Protein AF-0000000087530480 (afdb_homodimer)

pLDDT: mean 89.56, std 13.94, range [22.27, 98.38]

Sequence (882 aa):
MAFQTKTRWLRSGKKETAAASVYQGQGKLSIPPGSDMNRQLHIINLNEADLTVVKSLKPLIEKNIEWITEQFYGNITKQPNLLAIIEQHSHVERLKMTLKTHIVELFNGTIDDAFLAKRKRIAHAHVRIGLETKWYMSAFQDLLNSLAKIAQDHIENREDLTQAVLIISKLINFEQQIVLEAYEEENKRIRLEDQAVKDTFIERVSETSEELSAISEETSASIKQTTIQSENILCLAQQGSELADKSESFSASGKLQVEQQSENMTFIKQSMDTILQDSKELQVISRQINEVIDIVQDIAVKTNLLALNAAIEASRAGEHGRGFSVVADEIRALSTQTKHSTSTVSDLIAKTNSQVKNVSASVDKVNVLVQEGTEGMVETDRYFAEILAAMKESKGQNEKIEMELGTFAAVMKEIEHAMGEVAGSAEGLSRIREEFEQKQRMAFQTKTRWLRSGKKETAAASVYQGQGKLSIPPGSDMNRQLHIINLNEADLTVVKSLKPLIEKNIEWITEQFYGNITKQPNLLAIIEQHSHVERLKMTLKTHIVELFNGTIDDAFLAKRKRIAHAHVRIGLETKWYMSAFQDLLNSLAKIAQDHIENREDLTQAVLIISKLINFEQQIVLEAYEEENKRIRLEDQAVKDTFIERVSETSEELSAISEETSASIKQTTIQSENILCLAQQGSELADKSESFSASGKLQVEQQSENMTFIKQSMDTILQDSKELQVISRQINEVIDIVQDIAVKTNLLALNAAIEASRAGEHGRGFSVVADEIRALSTQTKHSTSTVSDLIAKTNSQVKNVSASVDKVNVLVQEGTEGMVETDRYFAEILAAMKESKGQNEKIEMELGTFAAVMKEIEHAMGEVAGSAEGLSRIREEFEQKQR

Radius of gyration: 75.49 Å; Cα contacts (8 Å, |Δi|>4): 919; chains: 2; bounding box: 55×232×124 Å

Organism: NCBI:txid342944

Secondary structure (DSSP, 8-state):
-------GGGS------TT-----PPPEE---TTSHHHHHHHHHT--HHHHHHHHHHHHHHHHTHHHHHHHHHHHHTTSHHHHHHHHHH--HHHHHHHHHHHHHHHTT-EESHHHHHHHHHHHHHHHHHT--HHHHHHHHHHHHHHHHHHHHHH---HHHHHHHHHHHHHHHHHHHHHHHHHHHHHHHHHHHHHHHHHHHHHHHHHHHHHHHHHHHHHHHHHHHHHHHHHHHHHHHHHHHHHHHHHHHHHHHHHHHHHHHHHHHHHHHHHHHHHHHHHHHHHHHHHHHHHHHHHHHHHHHHHHHHHHHHHHHHHHHTGGGGHHHHHHHHHHHHHHHHHHHHHHHHHHHHHHHHHHHHHHHHHHHHHHHHHHHHHHHHHHHHHHHHHHHHHHHHHHHHHHHHHHHHHHHHHHHHHHHHHHHHHHHHHHHHHHHHHHHHHHH-/-------GGGS------S------PPPEE---TTSHHHHHHHHHT--HHHHHHHHHHHHHHHHTHHHHHHHHHHHHTTSHHHHHHHHHH--HHHHHHHHHHHHHHHTT-EESHHHHHHHHHHHHHHHHHT--HHHHHHHHHHHHHHHHHHHHHH---HHHHHHHHHHHHHHHHHHHHHHHHHHHHHHHHHHHHHHHHHHHHHHHHHHHHHHHHHHHHHHHHHHHHHHHHHHHHHHHHHHHHHHHHHHHHHHHHHHHHHHHHHHHHHHHHHHHHHHHHHHHHHHHHHHHHHHHHHHHHHHHHHHHHHHHHHHHHHHHTGGGGHHHHHHHHHHHHHHHHHHHHHHHHHHHHHHHHHHHHHHHHHHHHHHHHHHHHHHHHHHHHHHHHHHHHHHHHHHHHHHHHHHHHHHHHHHHHHHHHHHHHHHHHHHHHHHHHHHHHHHH-

Foldseek 3Di:
DPPPVPPCQVPPDPPCPDPLPQPPDWQEEADDPPDPLNVLCVVLVQDRVLLSLLLRCLVLCLVCLVVLLCQLVVVQCVDPVSVVLCVVPHHSVVVSVVVSVVVSVLSNSYDDPVNLVVLLVVLVVCVVSVPDLVSVVVSLVSSLVVSLVSLVVPGDDPVSSVSNSSSVVSSSVSSSVSSVVSNVVVVVVVVVVVVVVVVVVLVVLLVVLVVLLVVLVVVLVVLVVVLVVLVVLLVVLVVLLVVLVVLLVVLVVQLVVLVVVLVVLVVLLVVLVVLLVVLVVLLVVLVVLLVVLVVQLVVLVVQLVVLVVQLVVLVVVPPVSPVSNVVSVVSNVVSVVSNVVSVVSNVVSVVSNVVSVVSNVVSVVSNVVSVVSNVVSVVSSVVSVVSSVVSVVSSVVSVVSNVVSVVVNVVSVVVNVVSVVSNVVSVVSVVVSVVVVVVVD/DPPPVPPPQVPPDPPCDDDPVQPPDWQEEADDPPDPLNVLCVVLVADRVLLSLLLRCLVLCLVCLVVLLCQLVVVQCVDPVSVVLCVVPHHSVVVSVVVSVVVSVLSNSYDHPVNLVVLLVVLVVCVVSPPDLVSVVVSLVSSLVVSLVSLVVPGDDPVSSVSNSSSVVSSSVSSSVSSVVSNVVVVVVVVVVVVVVVVVVLVVLLVVLVVLLVVLVVVLVVLVVVLVVLVVLLVVLVVLLVVLVVLLVVLVVQLVVLVVVLVVLVVLLVVLVVLLVVLVVLLVVLVVVLVVLVVQLVVLVVQLVVLVVQLVVLVVVPPVSPVSNVVSVVSNVVSVVSNVVSVVSNVVSVVSNVVSVVSNVVSVVSNVVSVVSNVVSVVSSVVSVVSNVVSVVSSVVSVVSNVVSVVVNVVSVVVNVVSVVSNVVSVVSVVVSVVVVVVVD

Solvent-accessible surface area (backbone atoms only — not comparable to full-atom values): 44520 Å² total; per-residue (Å²): 136,80,81,74,75,66,81,59,80,81,61,64,80,77,77,76,71,76,78,70,70,72,66,83,62,79,24,44,74,59,64,62,83,83,35,71,66,42,50,45,32,57,48,44,66,61,49,42,71,51,20,25,54,38,29,58,45,29,67,62,46,61,75,44,38,68,58,49,47,50,54,46,52,57,51,47,57,70,34,66,71,54,35,50,51,38,59,74,77,51,47,71,69,63,48,47,53,53,46,49,54,49,56,55,55,68,25,61,16,60,48,37,64,69,54,50,50,52,42,38,52,52,21,52,53,34,55,74,69,63,60,56,66,36,59,55,50,28,52,51,46,32,45,50,52,50,51,41,50,54,43,58,75,72,39,82,53,52,69,58,33,53,49,50,45,49,46,51,50,45,53,52,49,52,50,50,26,50,24,52,43,39,44,51,53,52,54,48,52,56,50,53,54,54,50,52,54,49,53,53,52,49,50,52,50,48,51,48,21,53,51,38,37,51,47,24,53,53,44,48,54,50,49,54,52,50,52,53,51,51,52,51,44,45,52,45,32,52,51,44,34,52,40,27,50,52,35,32,51,33,25,54,52,34,40,54,48,39,54,52,42,46,51,43,42,54,50,40,50,53,42,43,51,50,41,47,53,46,40,52,50,46,48,52,49,46,51,51,42,50,53,44,40,50,50,44,33,50,47,19,52,51,42,26,51,51,18,50,52,43,29,52,55,15,58,74,49,50,83,84,12,50,72,48,31,54,51,18,51,52,45,27,52,50,20,52,50,39,37,52,42,36,52,51,42,52,54,48,44,53,52,45,54,54,42,42,52,51,42,50,51,39,42,53,54,40,50,51,44,40,52,53,41,48,55,46,39,56,51,41,41,49,33,29,51,52,35,37,52,40,24,54,51,43,36,53,43,29,51,51,44,48,53,53,48,54,55,46,52,52,50,51,52,51,46,49,51,49,34,50,50,41,35,50,46,18,50,50,47,49,50,52,48,52,54,52,56,56,69,75,100,136,79,82,74,77,66,82,61,79,81,64,68,82,75,80,79,67,81,81,71,72,71,65,82,59,77,25,41,73,59,63,62,83,84,35,70,66,40,50,45,32,57,47,43,66,61,50,41,70,50,21,24,54,38,26,58,44,31,66,62,46,62,75,43,38,67,59,49,48,50,54,46,50,58,52,47,57,70,35,65,70,56,36,50,51,38,58,74,79,50,49,70,70,63,49,47,53,54,47,46,55,49,56,55,56,68,25,62,15,61,48,34,66,68,52,50,52,53,43,39,52,51,21,52,53,33,55,73,68,62,59,54,67,38,58,56,50,28,52,51,46,34,45,50,52,51,54,40,50,53,42,60,75,72,38,82,53,53,69,59,34,52,48,50,44,49,47,51,50,46,53,52,50,50,52,50,26,50,26,52,42,39,44,50,52,51,54,50,52,55,51,52,53,54,50,51,55,49,52,52,51,50,49,52,48,49,52,47,21,54,51,38,36,52,48,23,51,52,45,48,52,51,50,54,51,48,52,53,51,50,52,51,44,45,53,42,32,52,50,43,34,51,41,26,51,52,36,34,51,33,24,54,52,35,40,54,47,38,54,51,44,46,50,42,42,52,52,42,48,51,39,42,53,50,40,47,52,46,40,52,50,44,49,52,48,45,51,52,41,50,53,44,40,50,51,44,34,50,47,19,53,51,42,27,51,51,17,50,51,43,30,52,54,16,60,73,50,49,85,83,13,52,71,49,30,54,52,18,51,51,45,28,53,49,20,53,51,39,38,53,42,37,52,52,42,51,53,48,43,54,50,45,52,54,41,41,51,51,41,48,52,40,41,52,52,40,52,53,44,40,52,53,42,48,55,47,38,56,52,41,40,48,32,29,51,52,34,38,53,38,26,54,51,42,37,50,43,29,52,50,42,48,54,52,48,53,55,46,53,53,52,51,52,51,46,49,51,48,32,50,49,44,34,49,47,17,50,50,46,49,50,52,47,52,55,52,56,58,73,73,106

InterPro domains:
  IPR004089 Methyl-accepting chemotaxis protein (MCP) signalling domain [PF00015] (241-423)
  IPR004089 Methyl-accepting chemotaxis protein (MCP) signalling domain [PS50111] (202-423)
  IPR004089 Methyl-accepting chemotaxis protein (MCP) signalling domain [SM00283] (200-439)
  IPR009050 Globin-like superfamily [SSF46458] (35-180)
  IPR012292 Globin/Protoglobin [G3DSA:1.10.490.10] (33-179)
  IPR039379 Protoglobin, globin sensor domain [cd01068] (39-183)
  IPR044398 Globin-sensor domain [PF11563] (36-188)

Nearest PDB structures (foldseek):
  1or6-assembly1_B  TM=9.653E-01  e=5.104E-10  Bacillus subtilis
  1or6-assembly1_A  TM=9.225E-01  e=3.128E-10  Bacillus subtilis
  2w31-assembly1_B  TM=9.362E-01  e=3.580E-06  Geobacter sulfurreducens
  3zx6-assembly1_B  TM=7.963E-01  e=3.275E-06  Archaeoglobus fulgidus DSM 4304
  8c5v-assembly1_I  TM=4.897E-01  e=4.888E-06  Escherichia coli

Structure (mmCIF, N/CA/C/O backbone):
data_AF-0000000087530480-model_v1
#
loop_
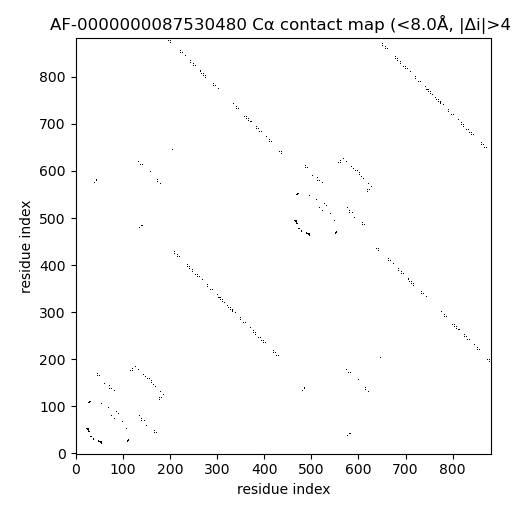_entity.id
_entity.type
_entity.pdbx_description
1 polymer 'Heme-based aerotactic transducer'
#
loop_
_atom_site.group_PDB
_atom_site.id
_atom_site.type_symbol
_atom_site.label_atom_id
_atom_site.label_alt_id
_atom_site.label_comp_id
_atom_site.label_asym_id
_atom_site.label_entity_id
_atom_site.label_seq_id
_atom_site.pdbx_PDB_ins_code
_atom_site.Cartn_x
_atom_site.Cartn_y
_atom_site.Cartn_z
_atom_site.occupancy
_atom_site.B_iso_or_equiv
_atom_site.auth_seq_id
_atom_site.auth_comp_id
_atom_site.auth_asym_id
_atom_site.auth_atom_id
_atom_site.pdbx_PDB_model_num
ATOM 1 N N . MET A 1 1 ? -31.859 78.312 48.062 1 22.27 1 MET A N 1
ATOM 2 C CA . MET A 1 1 ? -31.25 79.688 47.938 1 22.27 1 MET A CA 1
ATOM 3 C C . MET A 1 1 ? -29.984 79.625 47.094 1 22.27 1 MET A C 1
ATOM 5 O O . MET A 1 1 ? -28.938 79.188 47.594 1 22.27 1 MET A O 1
ATOM 9 N N . ALA A 1 2 ? -30.125 79.062 45.844 1 25.88 2 ALA A N 1
ATOM 10 C CA . ALA A 1 2 ? -29.281 78.625 44.75 1 25.88 2 ALA A CA 1
ATOM 11 C C . ALA A 1 2 ? -28.328 79.75 44.312 1 25.88 2 ALA A C 1
ATOM 13 O O . ALA A 1 2 ? -28.75 80.875 44 1 25.88 2 ALA A O 1
ATOM 14 N N . PHE A 1 3 ? -27.094 79.75 44.969 1 27.88 3 PHE A N 1
ATOM 15 C CA . PHE A 1 3 ? -25.984 80.688 44.781 1 27.88 3 PHE A CA 1
ATOM 16 C C . PHE A 1 3 ? -25.734 81 43.312 1 27.88 3 PHE A C 1
ATOM 18 O O . PHE A 1 3 ? -25.312 80.125 42.562 1 27.88 3 PHE A O 1
ATOM 25 N N . GLN A 1 4 ? -26.609 81.812 42.688 1 29.59 4 GLN A N 1
ATOM 26 C CA . GLN A 1 4 ? -26.438 82.5 41.438 1 29.59 4 GLN A CA 1
ATOM 27 C C . GLN A 1 4 ? -25.078 83.188 41.375 1 29.59 4 GLN A C 1
ATOM 29 O O . GLN A 1 4 ? -24.906 84.312 41.844 1 29.59 4 GLN A O 1
ATOM 34 N N . THR A 1 5 ? -24 82.5 41.75 1 32.28 5 THR A N 1
ATOM 35 C CA . THR A 1 5 ? -22.703 83.125 41.594 1 32.28 5 THR A CA 1
ATOM 36 C C . THR A 1 5 ? -22.547 83.688 40.156 1 32.28 5 THR A C 1
ATOM 38 O O . THR A 1 5 ? -22.422 82.875 39.219 1 32.28 5 THR A O 1
ATOM 41 N N . LYS A 1 6 ? -23.281 84.625 39.781 1 39.22 6 LYS A N 1
ATOM 42 C CA . LYS A 1 6 ? -23.094 85.5 38.594 1 39.22 6 LYS A CA 1
ATOM 43 C C . LYS A 1 6 ? -21.609 85.688 38.281 1 39.22 6 LYS A C 1
ATOM 45 O O . LYS A 1 6 ? -20.828 86.062 39.188 1 39.22 6 LYS A O 1
ATOM 50 N N . THR A 1 7 ? -21.094 85.062 37.25 1 39.91 7 THR A N 1
ATOM 51 C CA . THR A 1 7 ? -19.75 85.188 36.719 1 39.91 7 THR A CA 1
ATOM 52 C C . THR A 1 7 ? -19.391 86.688 36.562 1 39.91 7 THR A C 1
ATOM 54 O O . THR A 1 7 ? -19.922 87.375 35.719 1 39.91 7 THR A O 1
ATOM 57 N N . ARG A 1 8 ? -19.203 87.438 37.594 1 38.56 8 ARG A N 1
ATOM 58 C CA . ARG A 1 8 ? -18.875 88.875 37.781 1 38.56 8 ARG A CA 1
ATOM 59 C C . ARG A 1 8 ? -17.766 89.25 36.812 1 38.56 8 ARG A C 1
ATOM 61 O O . ARG A 1 8 ? -17.609 90.438 36.531 1 38.56 8 ARG A O 1
ATOM 68 N N . TRP A 1 9 ? -16.922 88.312 36.469 1 39.53 9 TRP A N 1
ATOM 69 C CA . TRP A 1 9 ? -15.602 88.688 36 1 39.53 9 TRP A CA 1
ATOM 70 C C . TRP A 1 9 ? -15.688 89.375 34.625 1 39.53 9 TRP A C 1
ATOM 72 O O . TRP A 1 9 ? -14.688 89.875 34.125 1 39.53 9 TRP A O 1
ATOM 82 N N . LEU A 1 10 ? -16.812 89.125 33.875 1 39.38 10 LEU A N 1
ATOM 83 C CA . LEU A 1 10 ? -16.781 89.875 32.594 1 39.38 10 LEU A CA 1
ATOM 84 C C . LEU A 1 10 ? -16.969 91.375 32.812 1 39.38 10 LEU A C 1
ATOM 86 O O . LEU A 1 10 ? -16.953 92.188 31.875 1 39.38 10 LEU A O 1
ATOM 90 N N . ARG A 1 11 ? -17.469 91.812 34 1 34.97 11 ARG A N 1
ATOM 91 C CA . ARG A 1 11 ? -18 93.188 34.094 1 34.97 11 ARG A CA 1
ATOM 92 C C . ARG A 1 11 ? -16.875 94.188 34.188 1 34.97 11 ARG A C 1
ATOM 94 O O . ARG A 1 11 ? -17.109 95.375 34.094 1 34.97 11 ARG A O 1
ATOM 101 N N . SER A 1 12 ? -15.727 93.938 34.781 1 33.81 12 SER A N 1
ATOM 102 C CA . SER A 1 12 ? -15.125 95.188 35.25 1 33.81 12 SER A CA 1
ATOM 103 C C . SER A 1 12 ? -14.555 96 34.094 1 33.81 12 SER A C 1
ATOM 105 O O . SER A 1 12 ? -14.195 97.188 34.281 1 33.81 12 SER A O 1
ATOM 107 N N . GLY A 1 13 ? -13.594 95.625 33.188 1 35.5 13 GLY A N 1
ATOM 108 C CA . GLY A 1 13 ? -13.102 96.812 32.438 1 35.5 13 GLY A CA 1
ATOM 109 C C . GLY A 1 13 ? -14.195 97.5 31.688 1 35.5 13 GLY A C 1
ATOM 110 O O . GLY A 1 13 ? -15.125 96.875 31.156 1 35.5 13 GLY A O 1
ATOM 111 N N . LYS A 1 14 ? -14.531 98.938 31.969 1 35.88 14 LYS A N 1
ATOM 112 C CA . LYS A 1 14 ? -15.422 99.938 31.406 1 35.88 14 LYS A CA 1
ATOM 113 C C . LYS A 1 14 ? -15.367 99.938 29.891 1 35.88 14 LYS A C 1
ATOM 115 O O . LYS A 1 14 ? -16.078 100.688 29.25 1 35.88 14 LYS A O 1
ATOM 120 N N . LYS A 1 15 ? -14.125 99.938 29.234 1 38.25 15 LYS A N 1
ATOM 121 C CA . LYS A 1 15 ? -14.289 100.25 27.828 1 38.25 15 LYS A CA 1
ATOM 122 C C . LYS A 1 15 ? -15.203 99.312 27.109 1 38.25 15 LYS A C 1
ATOM 124 O O . LYS A 1 15 ? -15.031 98.062 27.234 1 38.25 15 LYS A O 1
ATOM 129 N N . GLU A 1 16 ? -16.5 99.688 26.734 1 33.84 16 GLU A N 1
ATOM 130 C CA . GLU A 1 16 ? -17.578 99.125 25.922 1 33.84 16 GLU A CA 1
ATOM 131 C C . GLU A 1 16 ? -17.031 98.375 24.734 1 33.84 16 GLU A C 1
ATOM 133 O O . GLU A 1 16 ? -16.906 98.875 23.625 1 33.84 16 GLU A O 1
ATOM 138 N N . THR A 1 17 ? -15.828 97.875 24.672 1 31.89 17 THR A N 1
ATOM 139 C CA . THR A 1 17 ? -15.773 97.25 23.375 1 31.89 17 THR A CA 1
ATOM 140 C C . THR A 1 17 ? -16.938 96.25 23.203 1 31.89 17 THR A C 1
ATOM 142 O O . THR A 1 17 ? -17.266 95.5 24.125 1 31.89 17 THR A O 1
ATOM 145 N N . ALA A 1 18 ? -17.812 96.5 22.172 1 35.34 18 ALA A N 1
ATOM 146 C CA . ALA A 1 18 ? -19.062 96 21.641 1 35.34 18 ALA A CA 1
ATOM 147 C C . ALA A 1 18 ? -19.156 94.5 21.812 1 35.34 18 ALA A C 1
ATOM 149 O O . ALA A 1 18 ? -20.203 94 22.203 1 35.34 18 ALA A O 1
ATOM 150 N N . ALA A 1 19 ? -18.297 93.812 21.109 1 34.56 19 ALA A N 1
ATOM 151 C CA . ALA A 1 19 ? -18.656 92.5 20.547 1 34.56 19 ALA A CA 1
ATOM 152 C C . ALA A 1 19 ? -18.719 91.438 21.641 1 34.56 19 ALA A C 1
ATOM 154 O O . ALA A 1 19 ? -18.656 90.25 21.344 1 34.56 19 ALA A O 1
ATOM 155 N N . ALA A 1 20 ? -18.375 91.75 22.812 1 37.25 20 ALA A N 1
ATOM 156 C CA . ALA A 1 20 ? -18.438 90.5 23.609 1 37.25 20 ALA A CA 1
ATOM 157 C C . ALA A 1 20 ? -19.875 90 23.797 1 37.25 20 ALA A C 1
ATOM 159 O O . ALA A 1 20 ? -20.594 90.562 24.641 1 37.25 20 ALA A O 1
ATOM 160 N N . SER A 1 21 ? -20.656 89.875 22.781 1 34.72 21 SER A N 1
ATOM 161 C CA . SER A 1 21 ? -21.891 89.125 22.922 1 34.72 21 SER A CA 1
ATOM 162 C C . SER A 1 21 ? -21.719 87.938 23.875 1 34.72 21 SER A C 1
ATOM 164 O O . SER A 1 21 ? -20.906 87.062 23.609 1 34.72 21 SER A O 1
ATOM 166 N N . VAL A 1 22 ? -21.766 88.125 25.125 1 42.06 22 VAL A N 1
ATOM 167 C CA . VAL A 1 22 ? -21.812 87.125 26.203 1 42.06 22 VAL A CA 1
ATOM 168 C C . VAL A 1 22 ? -22.578 85.875 25.75 1 42.06 22 VAL A C 1
ATOM 170 O O . VAL A 1 22 ? -23.781 85.938 25.469 1 42.06 22 VAL A O 1
ATOM 173 N N . TYR A 1 23 ? -22.203 85 24.906 1 45.22 23 TYR A N 1
ATOM 174 C CA . TYR A 1 23 ? -22.828 83.75 24.641 1 45.22 23 TYR A CA 1
ATOM 175 C C . TYR A 1 23 ? -23.359 83.125 25.922 1 45.22 23 TYR A C 1
ATOM 177 O O . TYR A 1 23 ? -22.594 82.75 26.812 1 45.22 23 TYR A O 1
ATOM 185 N N . GLN A 1 24 ? -24.484 83.562 26.438 1 53.28 24 GLN A N 1
ATOM 186 C CA . GLN A 1 24 ? -25.328 83.25 27.594 1 53.28 24 GLN A CA 1
ATOM 187 C C . GLN A 1 24 ? -25.703 81.75 27.625 1 53.28 24 GLN A C 1
ATOM 189 O O . GLN A 1 24 ? -26.734 81.375 28.172 1 53.28 24 GLN A O 1
ATOM 194 N N . GLY A 1 25 ? -25.094 80.812 27.047 1 68.88 25 GLY A N 1
ATOM 195 C CA . GLY A 1 25 ? -25.703 79.5 27.094 1 68.88 25 GLY A CA 1
ATOM 196 C C . GLY A 1 25 ? -25.094 78.562 28.172 1 68.88 25 GLY A C 1
ATOM 197 O O . GLY A 1 25 ? -24 78.875 28.656 1 68.88 25 GLY A O 1
ATOM 198 N N . GLN A 1 26 ? -25.891 77.688 28.844 1 85.56 26 GLN A N 1
ATOM 199 C CA . GLN A 1 26 ? -25.531 76.688 29.891 1 85.56 26 GLN A CA 1
ATOM 200 C C . GLN A 1 26 ? -24.844 75.5 29.297 1 85.56 26 GLN A C 1
ATOM 202 O O . GLN A 1 26 ? -25.203 75 28.219 1 85.56 26 GLN A O 1
ATOM 207 N N . GLY A 1 27 ? -23.609 75.188 29.969 1 91.5 27 GLY A N 1
ATOM 208 C CA . GLY A 1 27 ? -22.969 73.938 29.625 1 91.5 27 GLY A CA 1
ATOM 209 C C . GLY A 1 27 ? -23.906 72.75 29.766 1 91.5 27 GLY A C 1
ATOM 2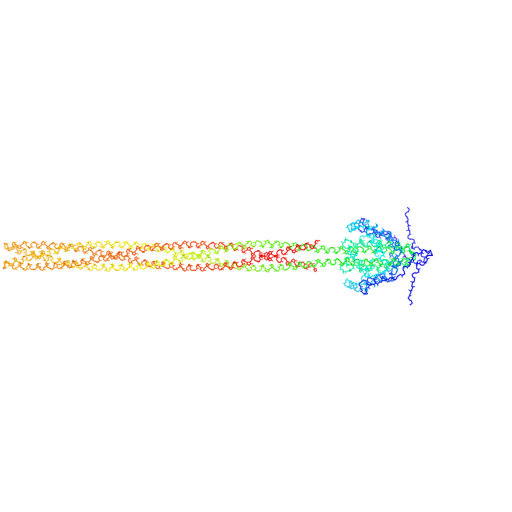10 O O . GLY A 1 27 ? -24.797 72.75 30.625 1 91.5 27 GLY A O 1
ATOM 211 N N . LYS A 1 28 ? -23.797 71.75 28.797 1 93.56 28 LYS A N 1
ATOM 212 C CA . LYS A 1 28 ? -24.672 70.625 28.812 1 93.56 28 LYS A CA 1
ATOM 213 C C . LYS A 1 28 ? -23.859 69.312 28.812 1 93.56 28 LYS A C 1
ATOM 215 O O . LYS A 1 28 ? -22.922 69.188 28.047 1 93.56 28 LYS A O 1
ATOM 220 N N . LEU A 1 29 ? -24.25 68.438 29.734 1 93.94 29 LEU A N 1
ATOM 221 C CA . LEU A 1 29 ? -23.672 67.125 29.828 1 93.94 29 LEU A CA 1
ATOM 222 C C . LEU A 1 29 ? -24.719 66.062 29.594 1 93.94 29 LEU A C 1
ATOM 224 O O . LEU A 1 29 ? -25.641 65.875 30.406 1 93.94 29 LEU A O 1
ATOM 228 N N . SER A 1 30 ? -24.641 65.375 28.391 1 93.62 30 SER A N 1
ATOM 229 C CA . SER A 1 30 ? -25.609 64.312 28.047 1 93.62 30 SER A CA 1
ATOM 230 C C . SER A 1 30 ? -24.938 62.938 27.984 1 93.62 30 SER A C 1
ATOM 232 O O . SER A 1 30 ? -24.719 62.406 26.891 1 93.62 30 SER A O 1
ATOM 234 N N . ILE A 1 31 ? -24.578 62.375 29.109 1 91.81 31 ILE A N 1
ATOM 235 C CA . ILE A 1 31 ? -23.953 61.062 29.234 1 91.81 31 ILE A CA 1
ATOM 236 C C . ILE A 1 31 ? -24.797 60.188 30.141 1 91.81 31 ILE A C 1
ATOM 238 O O . ILE A 1 31 ? -25.312 60.656 31.172 1 91.81 31 ILE A O 1
ATOM 242 N N . PRO A 1 32 ? -25.062 59 29.75 1 90.06 32 PRO A N 1
ATOM 243 C CA . PRO A 1 32 ? -25.875 58.125 30.594 1 90.06 32 PRO A CA 1
ATOM 244 C C . PRO A 1 32 ? -25.297 57.969 32 1 90.06 32 PRO A C 1
ATOM 246 O O . PRO A 1 32 ? -24.109 57.688 32.156 1 90.06 32 PRO A O 1
ATOM 249 N N . PRO A 1 33 ? -26.188 58.062 32.906 1 89.06 33 PRO A N 1
ATOM 250 C CA . PRO A 1 33 ? -25.719 57.875 34.281 1 89.06 33 PRO A CA 1
ATOM 251 C C . PRO A 1 33 ? -25.219 56.469 34.562 1 89.06 33 PRO A C 1
ATOM 253 O O . PRO A 1 33 ? -25.781 55.5 34.062 1 89.06 33 PRO A O 1
ATOM 256 N N . GLY A 1 34 ? -24.125 56.406 35.188 1 86.81 34 GLY A N 1
ATOM 257 C CA . GLY A 1 34 ? -23.609 55.094 35.594 1 86.81 34 GLY A CA 1
ATOM 258 C C . GLY A 1 34 ? -22.656 54.5 34.562 1 86.81 34 GLY A C 1
ATOM 259 O O . GLY A 1 34 ? -22.031 53.469 34.812 1 86.81 34 GLY A O 1
ATOM 260 N N . SER A 1 35 ? -22.625 55.156 33.5 1 90.5 35 SER A N 1
ATOM 261 C CA . SER A 1 35 ? -21.703 54.656 32.469 1 90.5 35 SER A CA 1
ATOM 262 C C . SER A 1 35 ? -20.25 54.906 32.875 1 90.5 35 SER A C 1
ATOM 264 O O . SER A 1 35 ? -19.984 55.688 33.781 1 90.5 35 SER A O 1
ATOM 266 N N . ASP A 1 36 ? -19.328 54.125 32.312 1 89.5 36 ASP A N 1
ATOM 267 C CA . ASP A 1 36 ? -17.906 54.344 32.562 1 89.5 36 ASP A CA 1
ATOM 268 C C . ASP A 1 36 ? -17.516 55.812 32.312 1 89.5 36 ASP A C 1
ATOM 270 O O . ASP A 1 36 ? -16.75 56.406 33.062 1 89.5 36 ASP A O 1
ATOM 274 N N . MET A 1 37 ? -18.062 56.344 31.25 1 91.38 37 MET A N 1
ATOM 275 C CA . MET A 1 37 ? -17.766 57.719 30.891 1 91.38 37 MET A CA 1
ATOM 276 C C . MET A 1 37 ? -18.234 58.688 31.984 1 91.38 37 MET A C 1
ATOM 278 O O . MET A 1 37 ? -17.562 59.656 32.281 1 91.38 37 MET A O 1
ATOM 282 N N . ASN A 1 38 ? -19.375 58.406 32.469 1 92.75 38 ASN A N 1
ATOM 283 C CA . ASN A 1 38 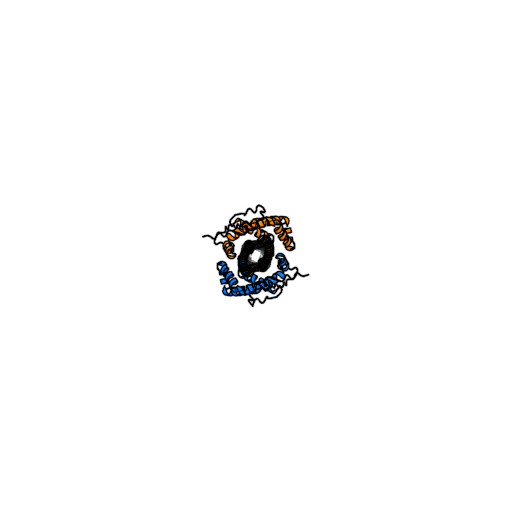? -19.875 59.188 33.562 1 92.75 38 ASN A CA 1
ATOM 284 C C . ASN A 1 38 ? -18.953 59.125 34.781 1 92.75 38 ASN A C 1
ATOM 286 O O . ASN A 1 38 ? -18.703 60.125 35.438 1 92.75 38 ASN A O 1
ATOM 290 N N . ARG A 1 39 ? -18.484 58 35.062 1 92.06 39 ARG A N 1
ATOM 291 C CA . ARG A 1 39 ? -17.562 57.812 36.156 1 92.06 39 ARG A CA 1
ATOM 292 C C . ARG A 1 39 ? -16.266 58.562 35.938 1 92.06 39 ARG A C 1
ATOM 294 O O . ARG A 1 39 ? -15.695 59.125 36.844 1 92.06 39 ARG A O 1
ATOM 301 N N . GLN A 1 40 ? -15.805 58.5 34.719 1 93.5 40 GLN A N 1
ATOM 302 C CA . GLN A 1 40 ? -14.594 59.219 34.344 1 93.5 40 GLN A CA 1
ATOM 303 C C . GLN A 1 40 ? -14.75 60.719 34.594 1 93.5 40 GLN A C 1
ATOM 305 O O . GLN A 1 40 ? -13.836 61.375 35.125 1 93.5 40 GLN A O 1
ATOM 310 N N . LEU A 1 41 ? -15.883 61.219 34.219 1 94.25 41 LEU A N 1
ATOM 311 C CA . LEU A 1 41 ? -16.172 62.625 34.406 1 94.25 41 LEU A CA 1
ATOM 312 C C . LEU A 1 41 ? -16.203 62.969 35.906 1 94.25 41 LEU A C 1
ATOM 314 O O . LEU A 1 41 ? -15.742 64.062 36.281 1 94.25 41 LEU A O 1
ATOM 318 N N . HIS A 1 42 ? -16.688 62.156 36.656 1 92.38 42 HIS A N 1
ATOM 319 C CA . HIS A 1 42 ? -16.75 62.375 38.094 1 92.38 42 HIS A CA 1
ATOM 320 C C . HIS A 1 42 ? -15.359 62.375 38.719 1 92.38 42 HIS A C 1
ATOM 322 O O . HIS A 1 42 ? -15.078 63.188 39.594 1 92.38 42 HIS A O 1
ATOM 328 N N . ILE A 1 43 ? -14.57 61.531 38.25 1 92.81 43 ILE A N 1
ATOM 329 C CA . ILE A 1 43 ? -13.227 61.438 38.812 1 92.81 43 ILE A CA 1
ATOM 330 C C . ILE A 1 43 ? -12.461 62.75 38.562 1 92.81 43 ILE A C 1
ATOM 332 O O . ILE A 1 43 ? -11.766 63.25 39.438 1 92.81 43 ILE A O 1
ATOM 336 N N . ILE A 1 44 ? -12.641 63.281 37.344 1 94.62 44 ILE A N 1
ATOM 337 C CA . ILE A 1 44 ? -11.867 64.5 37 1 94.62 44 ILE A CA 1
ATOM 338 C C . ILE A 1 44 ? -12.625 65.75 37.438 1 94.62 44 ILE A C 1
ATOM 340 O O . ILE A 1 44 ? -12.156 66.875 37.219 1 94.62 44 ILE A O 1
ATOM 344 N N . ASN A 1 45 ? -13.844 65.562 37.969 1 94.38 45 ASN A N 1
ATOM 345 C CA . ASN A 1 45 ? -14.695 66.625 38.469 1 94.38 45 ASN A CA 1
ATOM 346 C C . ASN A 1 45 ? -15.039 67.625 37.344 1 94.38 45 ASN A C 1
ATOM 348 O O . ASN A 1 45 ? -14.875 68.812 37.531 1 94.38 45 ASN A O 1
ATOM 352 N N . LEU A 1 46 ? -15.383 67.125 36.281 1 95.31 46 LEU A N 1
ATOM 353 C CA . LEU A 1 46 ? -15.891 67.938 35.156 1 95.31 46 LEU A CA 1
ATOM 354 C C . LEU A 1 46 ? -17.422 67.875 35.125 1 95.31 46 LEU A C 1
ATOM 356 O O . LEU A 1 46 ? -18 66.812 34.906 1 95.31 46 LEU A O 1
ATOM 360 N N . ASN A 1 47 ? -18.047 69 35.406 1 95 47 ASN A N 1
ATOM 361 C CA . ASN A 1 47 ? -19.5 69.062 35.5 1 95 47 ASN A CA 1
ATOM 362 C C . ASN A 1 47 ? -20.078 70.125 34.594 1 95 47 ASN A C 1
ATOM 364 O O . ASN A 1 47 ? -19.359 70.75 33.812 1 95 47 ASN A O 1
ATOM 368 N N . GLU A 1 48 ? -21.328 70.375 34.719 1 94.81 48 GLU A N 1
ATOM 369 C CA . GLU A 1 48 ? -22.016 71.312 33.844 1 94.81 48 GLU A CA 1
ATOM 370 C C . GLU A 1 48 ? -21.609 72.75 34.125 1 94.81 48 GLU A C 1
ATOM 372 O O . GLU A 1 48 ? -21.531 73.562 33.219 1 94.81 48 GLU A O 1
ATOM 377 N N . ALA A 1 49 ? -21.328 73 35.344 1 94.56 49 ALA A N 1
ATOM 378 C CA . ALA A 1 49 ? -20.828 74.375 35.688 1 94.56 49 ALA A CA 1
ATOM 379 C C . ALA A 1 49 ? -19.5 74.625 35 1 94.56 49 ALA A C 1
ATOM 381 O O . ALA A 1 49 ? -19.281 75.75 34.5 1 94.56 49 ALA A O 1
ATOM 382 N N . ASP A 1 50 ? -18.703 73.625 34.969 1 96 50 ASP A N 1
ATOM 383 C CA . ASP A 1 50 ? -17.438 73.75 34.25 1 96 50 ASP A CA 1
ATOM 384 C C . ASP A 1 50 ? -17.672 74 32.75 1 96 50 ASP A C 1
ATOM 386 O O . ASP A 1 50 ? -17.016 74.875 32.156 1 96 50 ASP A O 1
ATOM 390 N N . LEU A 1 51 ? -18.656 73.375 32.25 1 95.94 51 LEU A N 1
ATOM 391 C CA . LEU A 1 51 ? -18.938 73.5 30.812 1 95.94 51 LEU A CA 1
ATOM 392 C C . LEU A 1 51 ? -19.484 74.875 30.469 1 95.94 51 LEU A C 1
ATOM 394 O O . LEU A 1 51 ? -19.281 75.375 29.359 1 95.94 51 LEU A O 1
ATOM 398 N N . THR A 1 52 ? -20.109 75.375 31.391 1 95.31 52 THR A N 1
ATOM 399 C CA . THR A 1 52 ? -20.594 76.75 31.203 1 95.31 52 THR A CA 1
ATOM 400 C C . THR A 1 52 ? -19.422 77.75 31.078 1 95.31 52 THR A C 1
ATOM 402 O O . THR A 1 52 ? -19.453 78.688 30.25 1 95.31 52 THR A O 1
ATOM 405 N N . VAL A 1 53 ? -18.484 77.5 31.906 1 94.44 53 VAL A N 1
ATOM 406 C CA . VAL A 1 53 ? -17.266 78.312 31.828 1 94.44 53 VAL A CA 1
ATOM 407 C C . VAL A 1 53 ? -16.562 78.125 30.5 1 94.44 53 VAL A C 1
ATOM 409 O O . VAL A 1 53 ? -16.094 79.062 29.859 1 94.44 53 VAL A O 1
ATOM 412 N N . VAL A 1 54 ? -16.531 76.938 30.062 1 95.5 54 VAL A N 1
ATOM 413 C CA . VAL A 1 54 ? -15.914 76.562 28.781 1 95.5 54 VAL A CA 1
ATOM 414 C C . VAL A 1 54 ? -16.594 77.312 27.656 1 95.5 54 VAL A C 1
ATOM 416 O O . VAL A 1 54 ? -15.93 77.938 26.797 1 95.5 54 VAL A O 1
ATOM 419 N N . LYS A 1 55 ? -17.812 77.25 27.688 1 94.81 55 LYS A N 1
ATOM 420 C CA . LYS A 1 55 ? -18.594 77.938 26.672 1 94.81 55 LYS A CA 1
ATOM 421 C C . LYS A 1 55 ? -18.312 79.438 26.672 1 94.81 55 LYS A C 1
ATOM 423 O O . LYS A 1 55 ? -18.281 80.062 25.609 1 94.81 55 LYS A O 1
ATOM 428 N N . SER A 1 56 ? -18.156 80 27.781 1 94.31 56 SER A N 1
ATOM 429 C CA . SER A 1 56 ? -17.906 81.438 27.922 1 94.31 56 SER A CA 1
ATOM 430 C C . SER A 1 56 ? -16.531 81.812 27.375 1 94.31 56 SER A C 1
ATOM 432 O O . SER A 1 56 ? -16.266 82.938 27.047 1 94.31 56 SER A O 1
ATOM 434 N N . LEU A 1 57 ? -15.664 80.875 27.281 1 94.69 57 LEU A N 1
ATOM 435 C CA . LEU A 1 57 ? -14.312 81.125 26.797 1 94.69 57 LEU A CA 1
ATOM 436 C C . LEU A 1 57 ? -14.258 81 25.281 1 94.69 57 LEU A C 1
ATOM 438 O O . LEU A 1 57 ? -13.258 81.375 24.672 1 94.69 57 LEU A O 1
ATOM 442 N N . LYS A 1 58 ? -15.273 80.562 24.656 1 95.5 58 LYS A N 1
ATOM 443 C CA . LYS A 1 58 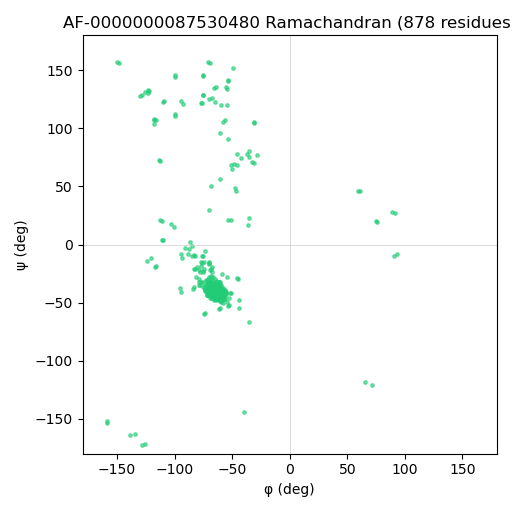? -15.289 80.25 23.234 1 95.5 58 LYS A CA 1
ATOM 444 C C . LYS A 1 58 ? -14.945 81.438 22.375 1 95.5 58 LYS A C 1
ATOM 446 O O . LYS A 1 58 ? -14.109 81.375 21.484 1 95.5 58 LYS A O 1
ATOM 451 N N . PRO A 1 59 ? -15.531 82.625 22.641 1 94.62 59 PRO A N 1
ATOM 452 C CA . PRO A 1 59 ? -15.195 83.812 21.812 1 94.62 59 PRO A CA 1
ATOM 453 C C . PRO A 1 59 ? -13.719 84.188 21.891 1 94.62 59 PRO A C 1
ATOM 455 O O . PRO A 1 59 ? -13.133 84.562 20.875 1 94.62 59 PRO A O 1
ATOM 458 N N . LEU A 1 60 ? -13.25 84 23.062 1 95.12 60 LEU A N 1
ATOM 459 C CA . LEU A 1 60 ? -11.828 84.25 23.25 1 95.12 60 LEU A CA 1
ATOM 460 C C . LEU A 1 60 ? -10.969 83.312 22.422 1 95.12 60 LEU A C 1
ATOM 462 O O . LEU A 1 60 ? -9.977 83.75 21.812 1 95.12 60 LEU A O 1
ATOM 466 N N . ILE A 1 61 ? -11.344 82.125 22.344 1 95.69 61 ILE A N 1
ATOM 467 C CA . ILE A 1 61 ? -10.617 81.062 21.609 1 95.69 61 ILE A CA 1
ATOM 468 C C . ILE A 1 61 ? -10.766 81.312 20.109 1 95.69 61 ILE A C 1
ATOM 470 O O . ILE A 1 61 ? -9.789 81.25 19.359 1 95.69 61 ILE A O 1
ATOM 474 N N . GLU A 1 62 ? -11.898 81.625 19.703 1 96.12 62 GLU A N 1
ATOM 475 C CA . GLU A 1 62 ? -12.156 81.875 18.297 1 96.12 62 GLU A CA 1
ATOM 476 C C . GLU A 1 62 ? -11.328 83.062 17.781 1 96.12 62 GLU A C 1
ATOM 478 O O . GLU A 1 62 ? -10.773 83 16.688 1 96.12 62 GLU A O 1
ATOM 483 N N . LYS A 1 63 ? -11.219 84.062 18.578 1 96.38 63 LYS A N 1
ATOM 484 C CA . LYS A 1 63 ? -10.469 85.25 18.219 1 96.38 63 LYS A CA 1
ATOM 485 C C . LYS A 1 63 ? -8.984 84.938 18.047 1 96.38 63 LYS A C 1
ATOM 487 O O . LYS A 1 63 ? -8.289 85.562 17.266 1 96.38 63 LYS A O 1
ATOM 492 N N . ASN A 1 64 ? -8.523 83.938 18.797 1 96.94 64 ASN A N 1
ATOM 493 C CA . ASN A 1 64 ? -7.098 83.625 18.797 1 96.94 64 ASN A CA 1
ATOM 494 C C . ASN A 1 64 ? -6.797 82.312 18.125 1 96.94 64 ASN A C 1
ATOM 496 O O . ASN A 1 64 ? -5.727 81.688 18.328 1 96.94 64 ASN A O 1
ATOM 500 N N . ILE A 1 65 ? -7.664 81.812 17.312 1 96.88 65 ILE A N 1
ATOM 501 C CA . ILE A 1 65 ? -7.605 80.438 16.812 1 96.88 65 ILE A CA 1
ATOM 502 C C . ILE A 1 65 ? -6.434 80.312 15.836 1 96.88 65 ILE A C 1
ATOM 504 O O . ILE A 1 65 ? -5.785 79.25 15.781 1 96.88 65 ILE A O 1
ATOM 508 N N . GLU A 1 66 ? -6.184 81.312 15.109 1 96.06 66 GLU A N 1
ATOM 509 C CA . GLU A 1 66 ? -5.078 81.25 14.156 1 96.06 66 GLU A CA 1
ATOM 510 C C . GLU A 1 66 ? -3.736 81.125 14.875 1 96.06 66 GLU A C 1
ATOM 512 O O . GLU A 1 66 ? -2.883 80.375 14.469 1 96.06 66 GLU A O 1
ATOM 517 N N . TRP A 1 67 ? -3.617 81.812 15.891 1 96.38 67 TRP A N 1
ATOM 518 C CA . TRP A 1 67 ? -2.377 81.75 16.656 1 96.38 67 TRP A CA 1
ATOM 519 C C . TRP A 1 67 ? -2.207 80.375 17.328 1 96.38 67 TRP A C 1
ATOM 521 O O . TRP A 1 67 ? -1.11 79.812 17.328 1 96.38 67 TRP A O 1
ATOM 531 N N . ILE A 1 68 ? -3.277 79.938 17.875 1 96.25 68 ILE A N 1
ATOM 532 C CA . ILE A 1 68 ? -3.256 78.625 18.562 1 96.25 68 ILE A CA 1
ATOM 533 C C . ILE A 1 68 ? -2.809 77.562 17.609 1 96.25 68 ILE A C 1
ATOM 535 O O . ILE A 1 68 ? -1.93 76.75 17.938 1 96.25 68 ILE A O 1
ATOM 539 N N . THR A 1 69 ? -3.355 77.562 16.453 1 96.06 69 THR A N 1
ATOM 540 C CA . THR A 1 69 ? -3.086 76.5 15.484 1 96.06 69 THR A CA 1
ATOM 541 C C . THR A 1 69 ? -1.673 76.625 14.922 1 96.06 69 THR A C 1
ATOM 543 O O . THR A 1 69 ? -0.998 75.625 14.688 1 96.06 69 THR A O 1
ATOM 546 N N . GLU A 1 70 ? -1.241 77.812 14.727 1 94.81 70 GLU A N 1
ATOM 547 C CA . GLU A 1 70 ? 0.12 78.062 14.258 1 94.81 70 GLU A CA 1
ATOM 548 C C . GLU A 1 70 ? 1.149 77.625 15.281 1 94.81 70 GLU A C 1
ATOM 550 O O . GLU A 1 70 ? 2.184 77.062 14.93 1 94.81 70 GLU A O 1
ATOM 555 N N . GLN A 1 71 ? 0.851 77.875 16.469 1 94.56 71 GLN A N 1
ATOM 556 C CA . GLN A 1 71 ? 1.748 77.438 17.531 1 94.56 71 GLN A CA 1
ATOM 557 C C . GLN A 1 71 ? 1.795 75.875 17.641 1 94.56 71 GLN A C 1
ATOM 559 O O . GLN A 1 71 ? 2.867 75.312 17.812 1 94.56 71 GLN A O 1
ATOM 564 N N . PHE A 1 72 ? 0.674 75.312 17.516 1 94.25 72 PHE A N 1
ATOM 565 C CA . PHE A 1 72 ? 0.548 73.875 17.625 1 94.25 72 PHE A CA 1
ATOM 566 C C . PHE A 1 72 ? 1.36 73.188 16.547 1 94.25 72 PHE A C 1
ATOM 568 O O . PHE A 1 72 ? 2.248 72.375 16.844 1 94.25 72 PHE A O 1
ATOM 575 N N . TYR A 1 73 ? 1.132 73.5 15.344 1 93.75 73 TYR A N 1
ATOM 576 C CA . TYR A 1 73 ? 1.786 72.812 14.242 1 93.75 73 TYR A CA 1
ATOM 577 C C . TYR A 1 73 ? 3.211 73.312 14.047 1 93.75 73 TYR A C 1
ATOM 579 O O . TYR A 1 73 ? 4.047 72.625 13.469 1 93.75 73 TYR A O 1
ATOM 587 N N . GLY A 1 74 ? 3.486 74.5 14.531 1 92.44 74 GLY A N 1
ATOM 588 C CA . GLY A 1 74 ? 4.867 74.938 14.547 1 92.44 74 GLY A CA 1
ATOM 589 C C . GLY A 1 74 ? 5.781 74.062 15.359 1 92.44 74 GLY A C 1
ATOM 590 O O . GLY A 1 74 ? 6.926 73.812 14.969 1 92.44 74 GLY A O 1
ATOM 591 N N . ASN A 1 75 ? 5.277 73.562 16.406 1 91.12 75 ASN A N 1
ATOM 592 C CA . ASN A 1 75 ? 6.047 72.688 17.297 1 91.12 75 ASN A CA 1
ATOM 593 C C . ASN A 1 75 ? 6.043 71.25 16.797 1 91.12 75 ASN A C 1
ATOM 595 O O . ASN A 1 75 ? 7.062 70.5 16.875 1 91.12 75 ASN A O 1
ATOM 599 N N . ILE A 1 76 ? 4.977 70.75 16.234 1 91.19 76 ILE A N 1
ATOM 600 C CA . ILE A 1 76 ? 4.793 69.375 15.812 1 91.19 76 ILE A CA 1
ATOM 601 C C . ILE A 1 76 ? 5.621 69.125 14.555 1 91.19 76 ILE A C 1
ATOM 603 O O . ILE A 1 76 ? 6.227 68.062 14.422 1 91.19 76 ILE A O 1
ATOM 607 N N . THR A 1 77 ? 5.652 70.062 13.688 1 91.06 77 THR A N 1
ATOM 608 C CA . THR A 1 77 ? 6.332 69.875 12.406 1 91.06 77 THR A CA 1
ATOM 609 C C . THR A 1 77 ? 7.848 69.938 12.586 1 91.06 77 THR A C 1
ATOM 611 O O . THR A 1 77 ? 8.594 69.562 11.688 1 91.06 77 THR A O 1
ATOM 614 N N . LYS A 1 78 ? 8.297 70.312 13.688 1 90.06 78 LYS A N 1
ATOM 615 C CA . LYS A 1 78 ? 9.727 70.312 13.984 1 90.06 78 LYS A CA 1
ATOM 616 C C . LYS A 1 78 ? 10.234 68.938 14.289 1 90.06 78 LYS A C 1
ATOM 618 O O . LYS A 1 78 ? 11.438 68.688 14.281 1 90.06 78 LYS A O 1
ATOM 623 N N . GLN A 1 79 ? 9.344 68.062 14.531 1 90.12 79 GLN A N 1
ATOM 624 C CA . GLN A 1 79 ? 9.711 66.688 14.781 1 90.12 79 GLN A CA 1
ATOM 625 C C . GLN A 1 79 ? 9.648 65.875 13.5 1 90.12 79 GLN A C 1
ATOM 627 O O . GLN A 1 79 ? 8.578 65.688 12.93 1 90.12 79 GLN A O 1
ATOM 632 N N . PRO A 1 80 ? 10.695 65.25 13.109 1 89.19 80 PRO A N 1
ATOM 633 C CA . PRO A 1 80 ? 10.766 64.562 11.812 1 89.19 80 PRO A CA 1
ATOM 634 C C . PRO A 1 80 ? 9.797 63.406 11.711 1 89.19 80 PRO A C 1
ATOM 636 O O . PRO A 1 80 ? 9.172 63.219 10.664 1 89.19 80 PRO A O 1
ATOM 639 N N . ASN A 1 81 ? 9.727 62.688 12.719 1 88.06 81 ASN A N 1
ATOM 640 C CA . ASN A 1 81 ? 8.859 61.5 12.688 1 88.06 81 ASN A CA 1
ATOM 641 C C . ASN A 1 81 ? 7.398 61.906 12.5 1 88.06 81 ASN A C 1
ATOM 643 O O . ASN A 1 81 ? 6.656 61.25 11.773 1 88.06 81 ASN A O 1
ATOM 647 N N . LEU A 1 82 ? 6.973 62.906 13.148 1 90.69 82 LEU A N 1
ATOM 648 C CA . LEU A 1 82 ? 5.594 63.375 13.055 1 90.69 82 LEU A CA 1
ATOM 649 C C . LEU A 1 82 ? 5.328 64 11.695 1 90.69 82 LEU A C 1
ATOM 651 O O . LEU A 1 82 ? 4.258 63.812 11.109 1 90.69 82 LEU A O 1
ATOM 655 N N . LEU A 1 83 ? 6.316 64.75 11.281 1 91.81 83 LEU A N 1
ATOM 656 C CA . LEU A 1 83 ? 6.191 65.312 9.953 1 91.81 83 LEU A CA 1
ATOM 657 C C . LEU A 1 83 ? 6.051 64.25 8.891 1 91.81 83 LEU A C 1
ATOM 659 O O . LEU A 1 83 ? 5.266 64.375 7.953 1 91.81 83 LEU A O 1
ATOM 663 N N . ALA A 1 84 ? 6.793 63.219 9.008 1 92.19 84 ALA A N 1
ATOM 664 C CA . ALA A 1 84 ? 6.75 62.094 8.062 1 92.19 84 ALA A CA 1
ATOM 665 C C . ALA A 1 84 ? 5.367 61.469 8.031 1 92.19 84 ALA A C 1
ATOM 667 O O . ALA A 1 84 ? 4.848 61.156 6.957 1 92.19 84 ALA A O 1
ATOM 668 N N . ILE A 1 85 ? 4.758 61.25 9.148 1 90 85 ILE A N 1
ATOM 669 C CA . ILE A 1 85 ? 3.428 60.656 9.242 1 90 85 ILE A CA 1
ATOM 670 C C . ILE A 1 85 ? 2.408 61.594 8.57 1 90 85 ILE A C 1
ATOM 672 O O . ILE A 1 85 ? 1.534 61.125 7.836 1 90 85 ILE A O 1
ATOM 676 N N . ILE A 1 86 ? 2.543 62.875 8.805 1 91.56 86 ILE A N 1
ATOM 677 C CA . ILE A 1 86 ? 1.619 63.844 8.234 1 91.56 86 ILE A CA 1
ATOM 678 C C . ILE A 1 86 ? 1.728 63.844 6.715 1 91.56 86 ILE A C 1
ATOM 680 O O . ILE A 1 86 ? 0.714 63.781 6.012 1 91.56 86 ILE A O 1
ATOM 684 N N . GLU A 1 87 ? 2.934 63.781 6.25 1 91.75 87 GLU A N 1
ATOM 685 C CA . GLU A 1 87 ? 3.168 63.844 4.812 1 91.75 87 GLU A CA 1
ATOM 686 C C . GLU A 1 87 ? 2.705 62.562 4.121 1 91.75 87 GLU A C 1
ATOM 688 O O . GLU A 1 87 ? 2.279 62.594 2.965 1 91.75 87 GLU A O 1
ATOM 693 N N . GLN A 1 88 ? 2.811 61.531 4.738 1 91.5 88 GLN A N 1
ATOM 694 C CA . GLN A 1 88 ? 2.43 60.25 4.184 1 91.5 88 GLN A CA 1
ATOM 695 C C . GLN A 1 88 ? 0.914 60.125 4.035 1 91.5 88 GLN A C 1
ATOM 697 O O . GLN A 1 88 ? 0.42 59.5 3.1 1 91.5 88 GLN A O 1
ATOM 702 N N . HIS A 1 89 ? 0.152 60.719 4.984 1 88.81 89 HIS A N 1
ATOM 703 C CA . HIS A 1 89 ? -1.276 60.438 5.027 1 88.81 89 HIS A CA 1
ATOM 704 C C . HIS A 1 89 ? -2.104 61.688 4.754 1 88.81 89 HIS A C 1
ATOM 706 O O . HIS A 1 89 ? -3.318 61.594 4.559 1 88.81 89 HIS A O 1
ATOM 712 N N . SER A 1 90 ? -1.415 62.938 4.926 1 90.5 90 SER A N 1
ATOM 713 C CA . SER A 1 90 ? -2.121 64.188 4.73 1 90.5 90 SER A CA 1
ATOM 714 C C . SER A 1 90 ? -1.148 65.312 4.453 1 90.5 90 SER A C 1
ATOM 716 O O . SER A 1 90 ? -0.091 65.125 3.857 1 90.5 90 SER A O 1
ATOM 718 N N . HIS A 1 91 ? -1.46 66.625 4.766 1 90.94 91 HIS A N 1
ATOM 719 C CA . HIS A 1 91 ? -0.603 67.75 4.695 1 90.94 91 HIS A CA 1
ATOM 720 C C . HIS A 1 91 ? -0.962 68.812 5.777 1 90.94 91 HIS A C 1
ATOM 722 O O . HIS A 1 91 ? -2.105 68.812 6.242 1 90.94 91 HIS A O 1
ATOM 728 N N . VAL A 1 92 ? -0.048 69.625 6.137 1 90.56 92 VAL A N 1
ATOM 729 C CA . VAL A 1 92 ? -0.098 70.5 7.316 1 90.56 92 VAL A CA 1
ATOM 730 C C . VAL A 1 92 ? -1.248 71.5 7.184 1 90.56 92 VAL A C 1
ATOM 732 O O . VAL A 1 92 ? -1.981 71.688 8.141 1 90.56 92 VAL A O 1
ATOM 735 N N . GLU A 1 93 ? -1.431 72 6 1 91.19 93 GLU A N 1
ATOM 736 C CA . GLU A 1 93 ? -2.453 73 5.793 1 91.19 93 GLU A CA 1
ATOM 737 C C . GLU A 1 93 ? -3.854 72.438 6.008 1 91.19 93 GLU A C 1
ATOM 739 O O . GLU A 1 93 ? -4.707 73.062 6.609 1 91.19 93 GLU A O 1
ATOM 744 N N . ARG A 1 94 ? -4.035 71.312 5.492 1 92.69 94 ARG A N 1
ATOM 745 C CA . ARG A 1 94 ? -5.324 70.688 5.676 1 92.69 94 ARG A CA 1
ATOM 746 C C . ARG A 1 94 ? -5.566 70.312 7.145 1 92.69 94 ARG A C 1
ATOM 748 O O . ARG A 1 94 ? -6.672 70.5 7.656 1 92.69 94 ARG A O 1
ATOM 755 N N . LEU A 1 95 ? -4.586 69.875 7.766 1 92.44 95 LEU A N 1
ATOM 756 C CA . LEU A 1 95 ? -4.703 69.5 9.172 1 92.44 95 LEU A CA 1
ATOM 757 C C . LEU A 1 95 ? -4.934 70.688 10.047 1 92.44 95 LEU A C 1
ATOM 759 O O . LEU A 1 95 ? -5.625 70.625 11.062 1 92.44 95 LEU A O 1
ATOM 763 N N . LYS A 1 96 ? -4.391 71.875 9.695 1 94 96 LYS A N 1
ATOM 764 C CA . LYS A 1 96 ? -4.629 73.125 10.414 1 94 96 LYS A CA 1
ATOM 765 C C . LYS A 1 96 ? -6.113 73.438 10.414 1 94 96 LYS A C 1
ATOM 767 O O . LYS A 1 96 ? -6.656 73.875 11.445 1 94 96 LYS A O 1
ATOM 772 N N . MET A 1 97 ? -6.648 73.25 9.312 1 93.31 97 MET A N 1
ATOM 773 C CA . MET A 1 97 ? -8.07 73.562 9.188 1 93.31 97 MET A CA 1
ATOM 774 C C . MET A 1 97 ? -8.906 72.625 10.07 1 93.31 97 MET A C 1
ATOM 776 O O . MET A 1 97 ? -9.82 73.062 10.766 1 93.31 97 MET A O 1
ATOM 780 N N . THR A 1 98 ? -8.586 71.438 9.984 1 92.94 98 THR A N 1
ATOM 781 C CA . THR A 1 98 ? -9.328 70.438 10.773 1 92.94 98 THR A CA 1
ATOM 782 C C . THR A 1 98 ? -9.133 70.688 12.266 1 92.94 98 THR A C 1
ATOM 784 O O . THR A 1 98 ? -10.07 70.562 13.055 1 92.94 98 THR A O 1
ATOM 787 N N . LEU A 1 99 ? -7.957 71.062 12.633 1 94.19 99 LEU A N 1
ATOM 788 C CA . LEU A 1 99 ? -7.672 71.312 14.039 1 94.19 99 LEU A CA 1
ATOM 789 C C . LEU A 1 99 ? -8.406 72.562 14.516 1 94.19 99 LEU A C 1
ATOM 791 O O . LEU A 1 99 ? -8.914 72.562 15.641 1 94.19 99 LEU A O 1
ATOM 795 N N . LYS A 1 100 ? -8.438 73.562 13.703 1 96.06 100 LYS A N 1
ATOM 796 C CA . LYS A 1 100 ? -9.18 74.75 14.031 1 96.06 100 LYS A CA 1
ATOM 797 C C . LYS A 1 100 ? -10.625 74.438 14.391 1 96.06 100 LYS A C 1
ATOM 799 O O . LYS A 1 100 ? -11.117 74.875 15.445 1 96.06 100 LYS A O 1
ATOM 804 N N . THR A 1 101 ? -11.164 73.75 13.5 1 94.69 101 THR A N 1
ATOM 805 C CA . THR A 1 101 ? -12.555 73.312 13.719 1 94.69 101 THR A CA 1
ATOM 806 C C . THR A 1 101 ? -12.688 72.5 14.992 1 94.69 101 THR A C 1
ATOM 808 O O . THR A 1 101 ? -13.609 72.75 15.781 1 94.69 101 THR A O 1
ATOM 811 N N . HIS A 1 102 ? -11.805 71.688 15.211 1 94.88 102 HIS A N 1
ATOM 812 C CA . HIS A 1 102 ? -11.836 70.75 16.359 1 94.88 102 HIS A CA 1
ATOM 813 C C . HIS A 1 102 ? -11.742 71.562 17.672 1 94.88 102 HIS A C 1
ATOM 815 O O . HIS A 1 102 ? -12.508 71.312 18.609 1 94.88 102 HIS A O 1
ATOM 821 N N . ILE A 1 103 ? -10.805 72.5 17.766 1 95.5 103 ILE A N 1
ATOM 822 C CA . ILE A 1 103 ? -10.578 73.25 18.984 1 95.5 103 ILE A CA 1
ATOM 823 C C . ILE A 1 103 ? -11.805 74.125 19.297 1 95.5 103 ILE A C 1
ATOM 825 O O . ILE A 1 103 ? -12.258 74.125 20.438 1 95.5 103 ILE A O 1
ATOM 829 N N . VAL A 1 104 ? -12.289 74.75 18.312 1 95.19 104 VAL A N 1
ATOM 830 C CA . VAL A 1 104 ? -13.461 75.562 18.5 1 95.19 104 VAL A CA 1
ATOM 831 C C . VAL A 1 104 ? -14.625 74.75 19.016 1 95.19 104 VAL A C 1
ATOM 833 O O . VAL A 1 104 ? -15.336 75.125 19.938 1 95.19 104 VAL A O 1
ATOM 836 N N . GLU A 1 105 ? -14.766 73.625 18.453 1 94.19 105 GLU A N 1
ATOM 837 C CA . GLU A 1 105 ? -15.852 72.75 18.844 1 94.19 105 GLU A CA 1
ATOM 838 C C . GLU A 1 105 ? -15.664 72.25 20.281 1 94.19 105 GLU A C 1
ATOM 840 O O . GLU A 1 105 ? -16.641 72 20.984 1 94.19 105 GLU A O 1
ATOM 845 N N . LEU A 1 106 ? -14.477 72.062 20.703 1 94 106 LEU A N 1
ATOM 846 C CA . LEU A 1 106 ? -14.172 71.688 22.078 1 94 106 LEU A CA 1
ATOM 847 C C . LEU A 1 106 ? -14.758 72.625 23.078 1 94 106 LEU A C 1
ATOM 849 O O . LEU A 1 106 ? -15.102 72.25 24.203 1 94 106 LEU A O 1
ATOM 853 N N . PHE A 1 107 ? -14.93 73.875 22.672 1 95.81 107 PHE A N 1
ATOM 854 C CA . PHE A 1 107 ? -15.367 74.938 23.594 1 95.81 107 PHE A CA 1
ATOM 855 C C . PHE A 1 107 ? -16.844 75.188 23.406 1 95.81 107 PHE A C 1
ATOM 857 O O . PHE A 1 107 ? -17.344 76.25 23.859 1 95.81 107 PHE A O 1
ATOM 864 N N . ASN A 1 108 ? -17.484 74.312 22.766 1 94.25 108 ASN A N 1
ATOM 865 C CA . ASN A 1 108 ? -18.938 74.5 22.594 1 94.25 108 ASN A CA 1
ATOM 866 C C . ASN A 1 108 ? -19.672 74.312 23.922 1 94.25 108 ASN A C 1
ATOM 868 O O . ASN A 1 108 ? -20.844 74.688 24.031 1 94.25 108 ASN A O 1
ATOM 872 N N . GLY A 1 109 ? -19.016 73.75 24.891 1 94.56 109 GLY A N 1
ATOM 873 C CA . GLY A 1 109 ? -19.594 73.562 26.219 1 94.56 109 GLY A CA 1
ATOM 874 C C . GLY A 1 109 ? -20.625 72.438 26.281 1 94.56 109 GLY A C 1
ATOM 875 O O . GLY A 1 109 ? -21.5 72.5 27.141 1 94.56 109 GLY A O 1
ATOM 876 N N . THR A 1 110 ? -20.578 71.5 25.266 1 94.75 110 THR A N 1
ATOM 877 C CA . THR A 1 110 ? -21.516 70.375 25.219 1 94.75 110 THR A CA 1
ATOM 878 C C . THR A 1 110 ? -20.766 69.062 25.062 1 94.75 110 THR A C 1
ATOM 880 O O . THR A 1 110 ? -19.938 68.938 24.172 1 94.75 110 THR A O 1
ATOM 883 N N . ILE A 1 111 ? -21.078 68.125 25.938 1 95.56 111 ILE A N 1
ATOM 884 C CA . ILE A 1 111 ? -20.562 66.75 25.828 1 95.56 111 ILE A CA 1
ATOM 885 C C . ILE A 1 111 ? -21.734 65.75 25.641 1 95.56 111 ILE A C 1
ATOM 887 O O . ILE A 1 111 ? -22.531 65.562 26.562 1 95.56 111 ILE A O 1
ATOM 891 N N . ASP A 1 112 ? -21.891 65.312 24.453 1 94.31 112 ASP A N 1
ATOM 892 C CA . ASP A 1 112 ? -22.953 64.375 24.109 1 94.31 112 ASP A CA 1
ATOM 893 C C . ASP A 1 112 ? -22.438 63.219 23.219 1 94.31 112 ASP A C 1
ATOM 895 O O . ASP A 1 112 ? -21.219 63.031 23.109 1 94.31 112 ASP A O 1
ATOM 899 N N . ASP A 1 113 ? -23.344 62.625 22.656 1 92.44 113 ASP A N 1
ATOM 900 C CA . ASP A 1 113 ? -22.984 61.469 21.844 1 92.44 113 ASP A CA 1
ATOM 901 C C . ASP A 1 113 ? -22.188 61.906 20.609 1 92.44 113 ASP A C 1
ATOM 903 O O . ASP A 1 113 ? -21.281 61.188 20.188 1 92.44 113 ASP A O 1
ATOM 907 N N . ALA A 1 114 ? -22.594 62.969 20.141 1 92.25 114 ALA A N 1
ATOM 908 C CA . ALA A 1 114 ? -21.891 63.469 18.953 1 92.25 114 ALA A CA 1
ATOM 909 C C . ALA A 1 114 ? -20.453 63.844 19.297 1 92.25 114 ALA A C 1
ATOM 911 O O . ALA A 1 114 ? -19.531 63.594 18.5 1 92.25 114 ALA A O 1
ATOM 912 N N . PHE A 1 115 ? -20.266 64.375 20.453 1 91.88 115 PHE A N 1
ATOM 913 C CA . PHE A 1 115 ? -18.938 64.688 20.984 1 91.88 115 PHE A CA 1
ATOM 914 C C . PHE A 1 115 ? -18.078 63.438 21.094 1 91.88 115 PHE A C 1
ATOM 916 O O . PHE A 1 115 ? -16.938 63.438 20.625 1 91.88 115 PHE A O 1
ATOM 923 N N . LEU A 1 116 ? -18.625 62.469 21.594 1 92 116 LEU A N 1
ATOM 924 C CA . LEU A 1 116 ? -17.906 61.219 21.828 1 92 116 LEU A CA 1
ATOM 925 C C . LEU A 1 116 ? -17.594 60.5 20.516 1 92 116 LEU A C 1
ATOM 927 O O . LEU A 1 116 ? -16.469 60.031 20.328 1 92 116 LEU A O 1
ATOM 931 N N . ALA A 1 117 ? -18.531 60.469 19.672 1 92.31 117 ALA A N 1
ATOM 932 C CA . ALA A 1 117 ? -18.375 59.781 18.391 1 92.31 117 ALA A CA 1
ATOM 933 C C . ALA A 1 117 ? -17.25 60.406 17.562 1 92.31 117 ALA A C 1
ATOM 935 O O . ALA A 1 117 ? -16.469 59.719 16.922 1 92.31 117 ALA A O 1
ATOM 936 N N . LYS A 1 118 ? -17.234 61.625 17.578 1 91.88 118 LYS A N 1
ATOM 937 C CA . LYS A 1 118 ? -16.219 62.312 16.812 1 91.88 118 LYS A CA 1
ATOM 938 C C . LYS A 1 118 ? -14.82 62.031 17.344 1 91.88 118 LYS A C 1
ATOM 940 O O . LYS A 1 118 ? -13.883 61.812 16.578 1 91.88 118 LYS A O 1
ATOM 945 N N . ARG A 1 119 ? -14.664 61.906 18.578 1 90.44 119 ARG A N 1
ATOM 946 C CA . ARG A 1 119 ? -13.367 61.656 19.203 1 90.44 119 ARG A CA 1
ATOM 947 C C . ARG A 1 119 ? -12.93 60.219 18.953 1 90.44 119 ARG A C 1
ATOM 949 O O . ARG A 1 119 ? -11.742 59.938 18.75 1 90.44 119 ARG A O 1
ATOM 956 N N . LYS A 1 120 ? -13.844 59.375 19 1 89.81 120 LYS A N 1
ATOM 957 C CA . LYS A 1 120 ? -13.547 57.969 18.688 1 89.81 120 LYS A CA 1
ATOM 958 C C . LYS A 1 120 ? -13.062 57.844 17.25 1 89.81 120 LYS A C 1
ATOM 960 O O . LYS A 1 120 ? -12.117 57.094 16.969 1 89.81 120 LYS A O 1
ATOM 965 N N . ARG A 1 121 ? -13.672 58.562 16.359 1 90.69 121 ARG A N 1
ATOM 966 C CA . ARG A 1 121 ? -13.25 58.531 14.961 1 90.69 121 ARG A CA 1
ATOM 967 C C . ARG A 1 121 ? -11.82 59.062 14.812 1 90.69 121 ARG A C 1
ATOM 969 O O . ARG A 1 121 ? -11.039 58.531 14.023 1 90.69 121 ARG A O 1
ATOM 976 N N . ILE A 1 122 ? -11.516 60 15.547 1 86.88 122 ILE A N 1
ATOM 977 C CA . ILE A 1 122 ? -10.172 60.594 15.523 1 86.88 122 ILE A CA 1
ATOM 978 C C . ILE A 1 122 ? -9.164 59.531 16.031 1 86.88 122 ILE A C 1
ATOM 980 O O . ILE A 1 122 ? -8.109 59.375 15.422 1 86.88 122 ILE A O 1
ATOM 984 N N . ALA A 1 123 ? -9.508 58.844 17.047 1 85.81 123 ALA A N 1
ATOM 985 C CA . ALA A 1 123 ? -8.648 57.812 17.609 1 85.81 123 ALA A CA 1
ATOM 986 C C . ALA A 1 123 ? -8.375 56.688 16.578 1 85.81 123 ALA A C 1
ATOM 988 O O . ALA A 1 123 ? -7.23 56.281 16.422 1 85.81 123 ALA A O 1
ATOM 989 N N . HIS A 1 124 ? -9.445 56.344 15.898 1 87.44 124 HIS A N 1
ATOM 990 C CA . HIS A 1 124 ? -9.32 55.281 14.898 1 87.44 124 HIS A CA 1
ATOM 991 C C . HIS A 1 124 ? -8.383 55.719 13.766 1 87.44 124 HIS A C 1
ATOM 993 O O . HIS A 1 124 ? -7.566 54.938 13.297 1 87.44 124 HIS A O 1
ATOM 999 N N . ALA A 1 125 ? -8.523 56.906 13.359 1 88.19 125 ALA A N 1
ATOM 1000 C CA . ALA A 1 125 ? -7.656 57.438 12.312 1 88.19 125 ALA A CA 1
ATOM 1001 C C . ALA A 1 125 ? -6.199 57.438 12.766 1 88.19 125 ALA A C 1
ATOM 1003 O O . ALA A 1 125 ? -5.297 57.156 11.984 1 88.19 125 ALA A O 1
ATOM 1004 N N . HIS A 1 126 ? -5.969 57.688 13.992 1 87.5 126 HIS A N 1
ATOM 1005 C CA . HIS A 1 126 ? -4.609 57.75 14.516 1 87.5 126 HIS A CA 1
ATOM 1006 C C . HIS A 1 126 ? -3.973 56.375 14.617 1 87.5 126 HIS A C 1
ATOM 1008 O O . HIS A 1 126 ? -2.785 56.219 14.336 1 87.5 126 HIS A O 1
ATOM 1014 N N . VAL A 1 127 ? -4.801 55.531 14.984 1 84 127 VAL A N 1
ATOM 1015 C CA . VAL A 1 127 ? -4.309 54.156 15.023 1 84 127 VAL A CA 1
ATOM 1016 C C . VAL A 1 127 ? -3.945 53.688 13.609 1 84 127 VAL A C 1
ATOM 1018 O O . VAL A 1 127 ? -2.895 53.062 13.406 1 84 127 VAL A O 1
ATOM 1021 N N . ARG A 1 128 ? -4.812 54 12.711 1 84.06 128 ARG A N 1
ATOM 1022 C CA . ARG A 1 128 ? -4.637 53.594 11.328 1 84.06 128 ARG A CA 1
ATOM 1023 C C . ARG A 1 128 ? -3.348 54.156 10.742 1 84.06 128 ARG A C 1
ATOM 1025 O O . ARG A 1 128 ? -2.65 53.469 9.992 1 84.06 128 ARG A O 1
ATOM 1032 N N . ILE A 1 129 ? -2.994 55.344 11.156 1 87.88 129 ILE A N 1
ATOM 1033 C CA . ILE A 1 129 ? -1.839 56 10.539 1 87.88 129 ILE A CA 1
ATOM 1034 C C . ILE A 1 129 ? -0.586 55.688 11.359 1 87.88 129 ILE A C 1
ATOM 1036 O O . ILE A 1 129 ? 0.512 56.125 11.008 1 87.88 129 ILE A O 1
ATOM 1040 N N . GLY A 1 130 ? -0.722 55.125 12.555 1 82.81 130 GLY A N 1
ATOM 1041 C CA . GLY A 1 130 ? 0.42 54.688 13.344 1 82.81 130 GLY A CA 1
ATOM 1042 C C . GLY A 1 130 ? 0.935 55.75 14.281 1 82.81 130 GLY A C 1
ATOM 1043 O O . GLY A 1 130 ? 2.129 55.812 14.578 1 82.81 130 GLY A O 1
ATOM 1044 N N . LEU A 1 131 ? 0.115 56.562 14.641 1 87.94 131 LEU A N 1
ATOM 1045 C CA . LEU A 1 131 ? 0.534 57.625 15.578 1 87.94 131 LEU A CA 1
ATOM 1046 C C . LEU A 1 131 ? 0.664 57.062 16.984 1 87.94 131 LEU A C 1
ATOM 1048 O O . LEU A 1 131 ? -0.31 56.562 17.562 1 87.94 131 LEU A O 1
ATOM 1052 N N . GLU A 1 132 ? 1.851 57.219 17.469 1 88.12 132 GLU A N 1
ATOM 1053 C CA . GLU A 1 132 ? 2.084 56.719 18.828 1 88.12 132 GLU A CA 1
ATOM 1054 C C . GLU A 1 132 ? 1.46 57.625 19.875 1 88.12 132 GLU A C 1
ATOM 1056 O O . GLU A 1 132 ? 1.436 58.844 19.688 1 88.12 132 GLU A O 1
ATOM 1061 N N . THR A 1 133 ? 0.984 57 20.938 1 88.75 133 THR A N 1
ATOM 1062 C CA . THR A 1 133 ? 0.235 57.719 21.969 1 88.75 133 THR A CA 1
ATOM 1063 C C . THR A 1 133 ? 1.097 58.812 22.609 1 88.75 133 THR A C 1
ATOM 1065 O O . THR A 1 133 ? 0.591 59.875 22.984 1 88.75 133 THR A O 1
ATOM 1068 N N . LYS A 1 134 ? 2.402 58.625 22.719 1 89.5 134 LYS A N 1
ATOM 1069 C CA . LYS A 1 134 ? 3.287 59.594 23.375 1 89.5 134 LYS A CA 1
ATOM 1070 C C . LYS A 1 134 ? 3.295 60.938 22.625 1 89.5 134 LYS A C 1
ATOM 1072 O O . LYS A 1 134 ? 3.303 62 23.25 1 89.5 134 LYS A O 1
ATOM 1077 N N . TRP A 1 135 ? 3.264 60.875 21.344 1 91.31 135 TRP A N 1
ATOM 1078 C CA . TRP A 1 135 ? 3.281 62.094 20.531 1 91.31 135 TRP A CA 1
ATOM 1079 C C . TRP A 1 135 ? 1.942 62.812 20.609 1 91.31 135 TRP A C 1
ATOM 1081 O O . TRP A 1 135 ? 1.9 64.062 20.672 1 91.31 135 TRP A O 1
ATOM 1091 N N . TYR A 1 136 ? 0.936 62.031 20.594 1 91.56 136 TYR A N 1
ATOM 1092 C CA . TYR A 1 136 ? -0.399 62.594 20.766 1 91.56 136 TYR A CA 1
ATOM 1093 C C . TYR A 1 136 ? -0.516 63.312 22.094 1 91.56 136 TYR A C 1
ATOM 1095 O O . TYR A 1 136 ? -1.015 64.438 22.156 1 91.56 136 TYR A O 1
ATOM 1103 N N . MET A 1 137 ? -0.043 62.656 23.094 1 92.69 137 MET A N 1
ATOM 1104 C CA . MET A 1 137 ? -0.095 63.25 24.438 1 92.69 137 MET A CA 1
ATOM 1105 C C . MET A 1 137 ? 0.724 64.5 24.516 1 92.69 137 MET A C 1
ATOM 1107 O O . MET A 1 137 ? 0.284 65.5 25.094 1 92.69 137 MET A O 1
ATOM 1111 N N . SER A 1 138 ? 1.901 64.562 23.938 1 93.88 138 SER A N 1
ATOM 1112 C CA . SER A 1 138 ? 2.756 65.75 23.953 1 93.88 138 SER A CA 1
ATOM 1113 C C . SER A 1 138 ? 2.096 66.875 23.203 1 93.88 138 SER A C 1
ATOM 1115 O O . SER A 1 138 ? 2.146 68 23.672 1 93.88 138 SER A O 1
ATOM 1117 N N . ALA A 1 139 ? 1.536 66.562 22.125 1 93.81 139 ALA A N 1
ATOM 1118 C CA . ALA A 1 139 ? 0.894 67.562 21.312 1 93.81 139 ALA A CA 1
ATOM 1119 C C . ALA A 1 139 ? -0.235 68.25 22.078 1 93.81 139 ALA A C 1
ATOM 1121 O O . ALA A 1 139 ? -0.403 69.5 21.984 1 93.81 139 ALA A O 1
ATOM 1122 N N . PHE A 1 140 ? -0.927 67.5 22.844 1 94.31 140 PHE A N 1
ATOM 1123 C CA . PHE A 1 140 ? -2.08 68.062 23.531 1 94.31 140 PHE A CA 1
ATOM 1124 C C . PHE A 1 140 ? -1.644 68.875 24.75 1 94.31 140 PHE A C 1
ATOM 1126 O O . PHE A 1 140 ? -2.355 69.812 25.203 1 94.31 140 PHE A O 1
ATOM 1133 N N . GLN A 1 141 ? -0.542 68.5 25.328 1 95.06 141 GLN A N 1
ATOM 1134 C CA . GLN A 1 141 ? 0.019 69.375 26.344 1 95.06 141 GLN A CA 1
ATOM 1135 C C . GLN A 1 141 ? 0.424 70.75 25.766 1 95.06 141 GLN A C 1
ATOM 1137 O O . GLN A 1 141 ? 0.237 71.75 26.406 1 95.06 141 GLN A O 1
ATOM 1142 N N . ASP A 1 142 ? 1.042 70.688 24.625 1 95.06 142 ASP A N 1
ATOM 1143 C CA . ASP A 1 142 ? 1.388 71.938 23.938 1 95.06 142 ASP A CA 1
ATOM 1144 C C . ASP A 1 142 ? 0.146 72.75 23.672 1 95.06 142 ASP A C 1
ATOM 1146 O O . ASP A 1 142 ? 0.178 74 23.859 1 95.06 142 ASP A O 1
ATOM 1150 N N . LEU A 1 143 ? -0.867 72.188 23.281 1 96.12 143 LEU A N 1
ATOM 1151 C CA . LEU A 1 143 ? -2.135 72.875 23.078 1 96.12 143 LEU A CA 1
ATOM 1152 C C . LEU A 1 143 ? -2.617 73.5 24.375 1 96.12 143 LEU A C 1
ATOM 1154 O O . LEU A 1 143 ? -3.035 74.688 24.375 1 96.12 143 LEU A O 1
ATOM 1158 N N . LEU A 1 144 ? -2.578 72.688 25.453 1 96.38 144 LEU A N 1
ATOM 1159 C CA . LEU A 1 144 ? -2.977 73.25 26.75 1 96.38 144 LEU A CA 1
ATOM 1160 C C . LEU A 1 144 ? -2.145 74.5 27.109 1 96.38 144 LEU A C 1
ATOM 1162 O O . LEU A 1 144 ? -2.674 75.438 27.625 1 96.38 144 LEU A O 1
ATOM 1166 N N . ASN A 1 145 ? -0.845 74.438 26.812 1 95.25 145 ASN A N 1
ATOM 1167 C CA . ASN A 1 145 ? 0.031 75.562 27.078 1 95.25 145 ASN A CA 1
ATOM 1168 C C . ASN A 1 145 ? -0.431 76.812 26.328 1 95.25 145 ASN A C 1
ATOM 1170 O O . ASN A 1 145 ? -0.484 77.938 26.906 1 95.25 145 ASN A O 1
ATOM 1174 N N . SER A 1 146 ? -0.762 76.688 25.141 1 96.19 146 SER A N 1
ATOM 1175 C CA . SER A 1 146 ? -1.213 77.812 24.312 1 96.19 146 SER A CA 1
ATOM 1176 C C . SER A 1 146 ? -2.541 78.375 24.812 1 96.19 146 SER A C 1
ATOM 1178 O O . SER A 1 146 ? -2.717 79.562 24.906 1 96.19 146 SER A O 1
ATOM 1180 N N . LEU A 1 147 ? -3.43 77.5 25.172 1 96.75 147 LEU A N 1
ATOM 1181 C CA . LEU A 1 147 ? -4.738 77.938 25.656 1 96.75 147 LEU A CA 1
ATOM 1182 C C . LEU A 1 147 ? -4.617 78.625 27 1 96.75 147 LEU A C 1
ATOM 1184 O O . LEU A 1 147 ? -5.305 79.625 27.25 1 96.75 147 LEU A O 1
ATOM 1188 N N . ALA A 1 148 ? -3.766 78.125 27.828 1 95.44 148 ALA A N 1
ATOM 1189 C CA . ALA A 1 148 ? -3.521 78.75 29.125 1 95.44 148 ALA A CA 1
ATOM 1190 C C . ALA A 1 148 ? -2.93 80.125 28.953 1 95.44 148 ALA A C 1
ATOM 1192 O O . ALA A 1 148 ? -3.271 81.062 29.719 1 95.44 148 ALA A O 1
ATOM 1193 N N . LYS A 1 149 ? -2.045 80.25 28.016 1 94.94 149 LYS A N 1
ATOM 1194 C CA . LYS A 1 149 ? -1.445 81.562 27.734 1 94.94 149 LYS A CA 1
ATOM 1195 C C . LYS A 1 149 ? -2.502 82.562 27.312 1 94.94 149 LYS A C 1
ATOM 1197 O O . LYS A 1 149 ? -2.486 83.75 27.75 1 94.94 149 LYS A O 1
ATOM 1202 N N . ILE A 1 150 ? -3.369 82.188 26.516 1 95.5 150 ILE A N 1
ATOM 1203 C CA . ILE A 1 150 ? -4.445 83.062 26.062 1 95.5 150 ILE A CA 1
ATOM 1204 C C . ILE A 1 150 ? -5.32 83.438 27.25 1 95.5 150 ILE A C 1
ATOM 1206 O O . ILE A 1 150 ? -5.691 84.625 27.391 1 95.5 150 ILE A O 1
ATOM 1210 N N . ALA A 1 151 ? -5.68 82.5 28.125 1 94.69 151 ALA A N 1
ATOM 1211 C CA . ALA A 1 151 ? -6.461 82.75 29.312 1 94.69 151 ALA A CA 1
ATOM 1212 C C . ALA A 1 151 ? -5.73 83.75 30.219 1 94.69 151 ALA A C 1
ATOM 1214 O O . ALA A 1 151 ? -6.344 84.688 30.75 1 94.69 151 ALA A O 1
ATOM 1215 N N . GLN A 1 152 ? -4.477 83.562 30.344 1 93.75 152 GLN A N 1
ATOM 1216 C CA . GLN A 1 152 ? -3.654 84.438 31.188 1 93.75 152 GLN A CA 1
ATOM 1217 C C . GLN A 1 152 ? -3.652 85.812 30.656 1 93.75 152 GLN A C 1
ATOM 1219 O O . GLN A 1 152 ? -3.678 86.812 31.422 1 93.75 152 GLN A O 1
ATOM 1224 N N . ASP A 1 153 ? -3.678 86 29.375 1 93.75 153 ASP A N 1
ATOM 1225 C CA . ASP A 1 153 ? -3.6 87.312 28.734 1 93.75 153 ASP A CA 1
ATOM 1226 C C . ASP A 1 153 ? -4.934 88.062 28.812 1 93.75 153 ASP A C 1
ATOM 1228 O O . ASP A 1 153 ? -4.98 89.312 28.719 1 93.75 153 ASP A O 1
ATOM 1232 N N . HIS A 1 154 ? -5.992 87.375 29.062 1 92.81 154 HIS A N 1
ATOM 1233 C CA . HIS A 1 154 ? -7.285 88 28.875 1 92.81 154 HIS A CA 1
ATOM 1234 C C . HIS A 1 154 ? -8.109 87.938 30.156 1 92.81 154 HIS A C 1
ATOM 1236 O O . HIS A 1 154 ? -9.141 88.625 30.281 1 92.81 154 HIS A O 1
ATOM 1242 N N . ILE A 1 155 ? -7.691 87.125 31.109 1 92.94 155 ILE A N 1
ATOM 1243 C CA . ILE A 1 155 ? -8.406 87 32.375 1 92.94 155 ILE A CA 1
ATOM 1244 C C . ILE A 1 155 ? -7.578 87.625 33.5 1 92.94 155 ILE A C 1
ATOM 1246 O O . ILE A 1 155 ? -6.492 87.125 33.812 1 92.94 155 ILE A O 1
ATOM 1250 N N . GLU A 1 156 ? -8.125 88.562 34.188 1 90.81 156 GLU A N 1
ATOM 1251 C CA . GLU A 1 156 ? -7.363 89.375 35.156 1 90.81 156 GLU A CA 1
ATOM 1252 C C . GLU A 1 156 ? -7.496 88.812 36.562 1 90.81 156 GLU A C 1
ATOM 1254 O O . GLU A 1 156 ? -6.52 88.75 37.312 1 90.81 156 GLU A O 1
ATOM 1259 N N . ASN A 1 157 ? -8.734 88.312 36.875 1 91.62 157 ASN A N 1
ATOM 1260 C CA . ASN A 1 157 ? -8.977 87.812 38.188 1 91.62 157 ASN A CA 1
ATOM 1261 C C . ASN A 1 157 ? -8.227 86.5 38.438 1 91.62 157 ASN A C 1
ATOM 1263 O O . ASN A 1 157 ? -8.32 85.562 37.625 1 91.62 157 ASN A O 1
ATOM 1267 N N . ARG A 1 158 ? -7.449 86.438 39.469 1 91.06 158 ARG A N 1
ATOM 1268 C CA . ARG A 1 158 ? -6.578 85.312 39.812 1 91.06 158 ARG A CA 1
ATOM 1269 C C . ARG A 1 158 ? -7.375 84 39.938 1 91.06 158 ARG A C 1
ATOM 1271 O O . ARG A 1 158 ? -6.992 83 39.344 1 91.06 158 ARG A O 1
ATOM 1278 N N . GLU A 1 159 ? -8.484 84.062 40.656 1 90.31 159 GLU A N 1
ATOM 1279 C CA . GLU A 1 159 ? -9.297 82.875 40.875 1 90.31 159 GLU A CA 1
ATOM 1280 C C . GLU A 1 159 ? -9.961 82.438 39.594 1 90.31 159 GLU A C 1
ATOM 1282 O O . GLU A 1 159 ? -10.008 81.25 39.312 1 90.31 159 GLU A O 1
ATOM 1287 N N . ASP A 1 160 ? -10.391 83.375 38.781 1 92.31 160 ASP A N 1
ATOM 1288 C CA . ASP A 1 160 ? -11.039 83.062 37.531 1 92.31 160 ASP A CA 1
ATOM 1289 C C . ASP A 1 160 ? -10.039 82.438 36.531 1 92.31 160 ASP A C 1
ATOM 1291 O O . ASP A 1 160 ? -10.375 81.5 35.812 1 92.31 160 ASP A O 1
ATOM 1295 N N . LEU A 1 161 ? -8.891 83 36.562 1 93.88 161 LEU A N 1
ATOM 1296 C CA . LEU A 1 161 ? -7.848 82.5 35.688 1 93.88 161 LEU A CA 1
ATOM 1297 C C . LEU A 1 161 ? -7.465 81.062 36.031 1 93.88 161 LEU A C 1
ATOM 1299 O O . LEU A 1 161 ? -7.387 80.188 35.125 1 93.88 161 LEU A O 1
ATOM 1303 N N . THR A 1 162 ? -7.258 80.812 37.281 1 93.25 162 THR A N 1
ATOM 1304 C CA . THR A 1 162 ? -6.879 79.438 37.719 1 93.25 162 THR A CA 1
ATOM 1305 C C . THR A 1 162 ? -7.984 78.438 37.406 1 93.25 162 THR A C 1
ATOM 1307 O O . THR A 1 162 ? -7.707 77.312 36.969 1 93.25 162 THR A O 1
ATOM 1310 N N . GLN A 1 163 ? -9.164 78.875 37.625 1 93.44 163 GLN A N 1
ATOM 1311 C CA . GLN A 1 163 ? -10.305 78 37.344 1 93.44 163 GLN A CA 1
ATOM 1312 C C . GLN A 1 163 ? -10.398 77.75 35.844 1 93.44 163 GLN A C 1
ATOM 1314 O O . GLN A 1 163 ? -10.656 76.562 35.469 1 93.44 163 GLN A O 1
ATOM 1319 N N . ALA A 1 164 ? -10.227 78.75 35.062 1 94.88 164 ALA A N 1
ATOM 1320 C CA . ALA A 1 164 ? -10.289 78.562 33.625 1 94.88 164 ALA A CA 1
ATOM 1321 C C . ALA A 1 164 ? -9.234 77.562 33.125 1 94.88 164 ALA A C 1
ATOM 1323 O O . ALA A 1 164 ? -9.531 76.625 32.375 1 94.88 164 ALA A O 1
ATOM 1324 N N . VAL A 1 165 ? -8.062 77.688 33.625 1 95.19 165 VAL A N 1
ATOM 1325 C CA . VAL A 1 165 ? -6.957 76.812 33.219 1 95.19 165 VAL A CA 1
ATOM 1326 C C . VAL A 1 165 ? -7.234 75.375 33.656 1 95.19 165 VAL A C 1
ATOM 1328 O O . VAL A 1 165 ? -7.023 74.438 32.875 1 95.19 165 VAL A O 1
ATOM 1331 N N . LEU A 1 166 ? -7.719 75.25 34.812 1 95.31 166 LEU A N 1
ATOM 1332 C CA . LEU A 1 166 ? -8.023 73.938 35.312 1 95.31 166 LEU A CA 1
ATOM 1333 C C . LEU A 1 166 ? -9.141 73.25 34.5 1 95.31 166 LEU A C 1
ATOM 1335 O O . LEU A 1 166 ? -9.086 72.062 34.219 1 95.31 166 LEU A O 1
ATOM 1339 N N . ILE A 1 167 ? -10.125 74 34.219 1 96.19 167 ILE A N 1
ATOM 1340 C CA . ILE A 1 167 ? -11.25 73.5 33.469 1 96.19 167 ILE A CA 1
ATOM 1341 C C . ILE A 1 167 ? -10.797 73.062 32.062 1 96.19 167 ILE A C 1
ATOM 1343 O O . ILE A 1 167 ? -11.203 72.062 31.562 1 96.19 167 ILE A O 1
ATOM 1347 N N . ILE A 1 168 ? -9.953 73.812 31.453 1 96.44 168 ILE A N 1
ATOM 1348 C CA . ILE A 1 168 ? -9.406 73.5 30.141 1 96.44 168 ILE A CA 1
ATOM 1349 C C . ILE A 1 168 ? -8.602 72.188 30.234 1 96.44 168 ILE A C 1
ATOM 1351 O O . ILE A 1 168 ? -8.703 71.312 29.375 1 96.44 168 ILE A O 1
ATOM 1355 N N . SER A 1 169 ? -7.836 72.062 31.266 1 96.06 169 SER A N 1
ATOM 1356 C CA . SER A 1 169 ? -7.051 70.875 31.484 1 96.06 169 SER A CA 1
ATOM 1357 C C . SER A 1 169 ? -7.945 69.625 31.625 1 96.06 169 SER A C 1
ATOM 1359 O O . SER A 1 169 ? -7.648 68.562 31.078 1 96.06 169 SER A O 1
ATOM 1361 N N . LYS A 1 170 ? -9.039 69.812 32.375 1 96.5 170 LYS A N 1
ATOM 1362 C CA . LYS A 1 170 ? -10 68.688 32.531 1 96.5 170 LYS A CA 1
ATOM 1363 C C . LYS A 1 170 ? -10.602 68.312 31.203 1 96.5 170 LYS A C 1
ATOM 1365 O O . LYS A 1 170 ? -10.75 67.125 30.906 1 96.5 170 LYS A O 1
ATOM 1370 N N . LEU A 1 171 ? -10.914 69.312 30.469 1 95.44 171 LEU A N 1
ATOM 1371 C CA . LEU A 1 171 ? -11.531 69.062 29.156 1 95.44 171 LEU A CA 1
ATOM 1372 C C . LEU A 1 171 ? -10.586 68.312 28.234 1 95.44 171 LEU A C 1
ATOM 1374 O O . LEU A 1 171 ? -10.984 67.312 27.594 1 95.44 171 LEU A O 1
ATOM 1378 N N . ILE A 1 172 ? -9.383 68.688 28.141 1 95.06 172 ILE A N 1
ATOM 1379 C CA . ILE A 1 172 ? -8.367 68.062 27.312 1 95.06 172 ILE A CA 1
ATOM 1380 C C . ILE A 1 172 ? -8.086 66.625 27.812 1 95.06 172 ILE A C 1
ATOM 1382 O O . ILE A 1 172 ? -7.973 65.688 27.016 1 95.06 172 ILE A O 1
ATOM 1386 N N . ASN A 1 173 ? -7.973 66.5 29.078 1 95.5 173 ASN A N 1
ATOM 1387 C CA . ASN A 1 173 ? -7.746 65.188 29.656 1 95.5 173 ASN A CA 1
ATOM 1388 C C . ASN A 1 173 ? -8.852 64.25 29.297 1 95.5 173 ASN A C 1
ATOM 1390 O O . ASN A 1 173 ? -8.586 63.062 28.984 1 95.5 173 ASN A O 1
ATOM 1394 N N . PHE A 1 174 ? -10.047 64.688 29.359 1 94.12 174 PHE A N 1
ATOM 1395 C CA . PHE A 1 174 ? -11.18 63.844 29.047 1 94.12 174 PHE A CA 1
ATOM 1396 C C . PHE A 1 174 ? -11.117 63.375 27.594 1 94.12 174 PHE A C 1
ATOM 1398 O O . PHE A 1 174 ? -11.367 62.188 27.297 1 94.12 174 PHE A O 1
ATOM 1405 N N . GLU A 1 175 ? -10.828 64.25 26.766 1 92.69 175 GLU A N 1
ATOM 1406 C CA . GLU A 1 175 ? -10.664 63.844 25.375 1 92.69 175 GLU A CA 1
ATOM 1407 C C . GLU A 1 175 ? -9.57 62.812 25.219 1 92.69 175 GLU A C 1
ATOM 1409 O O . GLU A 1 175 ? -9.734 61.844 24.484 1 92.69 175 GLU A O 1
ATOM 1414 N N . GLN A 1 176 ? -8.484 63.031 25.859 1 91.88 176 GLN A N 1
ATOM 1415 C CA . GLN A 1 176 ? -7.371 62.062 25.812 1 91.88 176 GLN A CA 1
ATOM 1416 C C . GLN A 1 176 ? -7.797 60.688 26.297 1 91.88 176 GLN A C 1
ATOM 1418 O O . GLN A 1 176 ? -7.391 59.688 25.734 1 91.88 176 GLN A O 1
ATOM 1423 N N . GLN A 1 177 ? -8.602 60.656 27.328 1 92.31 177 GLN A N 1
ATOM 1424 C CA . GLN A 1 177 ? -9.117 59.406 27.844 1 92.31 177 GLN A CA 1
ATOM 1425 C C . GLN A 1 177 ? -9.898 58.656 26.781 1 92.31 177 GLN A C 1
ATOM 1427 O O . GLN A 1 177 ? -9.688 57.469 26.578 1 92.31 177 GLN A O 1
ATOM 1432 N N . ILE A 1 178 ? -10.742 59.344 26.125 1 90.94 178 ILE A N 1
ATOM 1433 C CA . ILE A 1 178 ? -11.594 58.75 25.094 1 90.94 178 ILE A CA 1
ATOM 1434 C C . ILE A 1 178 ? -10.734 58.188 23.969 1 90.94 178 ILE A C 1
ATOM 1436 O O . ILE A 1 178 ? -10.922 57.031 23.531 1 90.94 178 ILE A O 1
ATOM 1440 N N . VAL A 1 179 ? -9.797 58.969 23.547 1 88.56 179 VAL A N 1
ATOM 1441 C CA . VAL A 1 179 ? -8.961 58.594 22.406 1 88.56 179 VAL A CA 1
ATOM 1442 C C . VAL A 1 179 ? -8.117 57.375 22.766 1 88.56 179 VAL A C 1
ATOM 1444 O O . VAL A 1 179 ? -8.023 56.406 21.984 1 88.56 179 VAL A O 1
ATOM 1447 N N . LEU A 1 180 ? -7.562 57.281 23.906 1 87.44 180 LEU A N 1
ATOM 1448 C CA . LEU A 1 180 ? -6.711 56.188 24.328 1 87.44 180 LEU A CA 1
ATOM 1449 C C . LEU A 1 180 ? -7.531 54.906 24.531 1 87.44 180 LEU A C 1
ATOM 1451 O O . LEU A 1 180 ? -7.051 53.812 24.25 1 87.44 180 LEU A O 1
ATOM 1455 N N . GLU A 1 181 ? -8.719 55.125 25.047 1 87.62 181 GLU A N 1
ATOM 1456 C CA . GLU A 1 181 ? -9.625 53.969 25.141 1 87.62 181 GLU A CA 1
ATOM 1457 C C . GLU A 1 181 ? -9.922 53.375 23.766 1 87.62 181 GLU A C 1
ATOM 1459 O O . GLU A 1 181 ? -9.945 52.156 23.594 1 87.62 181 GLU A O 1
ATOM 1464 N N . ALA A 1 182 ? -10.172 54.219 22.859 1 85.12 182 ALA A N 1
ATOM 1465 C CA . ALA A 1 182 ? -10.445 53.75 21.5 1 85.12 182 ALA A CA 1
ATOM 1466 C C . ALA A 1 182 ? -9.242 53.062 20.906 1 85.12 182 ALA A C 1
ATOM 1468 O O . ALA A 1 182 ? -9.391 52.062 20.172 1 85.12 182 ALA A O 1
ATOM 1469 N N . TYR A 1 183 ? -7.996 53.5 21.219 1 81.62 183 TYR A N 1
ATOM 1470 C CA . TYR A 1 183 ? -6.766 52.812 20.812 1 81.62 183 TYR A CA 1
ATOM 1471 C C . TYR A 1 183 ? -6.723 51.406 21.344 1 81.62 183 TYR A C 1
ATOM 1473 O O . TYR A 1 183 ? -6.434 50.438 20.609 1 81.62 183 TYR A O 1
ATOM 1481 N N . GLU A 1 184 ? -7.047 51.219 22.562 1 83.62 184 GLU A N 1
ATOM 1482 C CA . GLU A 1 184 ? -7.008 49.938 23.234 1 83.62 184 GLU A CA 1
ATOM 1483 C C . GLU A 1 184 ? -8.055 49 22.656 1 83.62 184 GLU A C 1
ATOM 1485 O O . GLU A 1 184 ? -7.773 47.812 22.438 1 83.62 184 GLU A O 1
ATOM 1490 N N . GLU A 1 185 ? -9.227 49.531 22.406 1 84.75 185 GLU A N 1
ATOM 1491 C CA . GLU A 1 185 ? -10.305 48.719 21.859 1 84.75 185 GLU A CA 1
ATOM 1492 C C . GLU A 1 185 ? -9.945 48.219 20.453 1 84.75 185 GLU A C 1
ATOM 1494 O O . GLU A 1 185 ? -10.234 47.062 20.125 1 84.75 185 GLU A O 1
ATOM 1499 N N . GLU A 1 186 ? -9.367 49.031 19.734 1 81.31 186 GLU A N 1
ATOM 1500 C CA . GLU A 1 186 ? -8.984 48.656 18.375 1 81.31 186 GLU A CA 1
ATOM 1501 C C . GLU A 1 186 ? -7.887 47.594 18.406 1 81.31 186 GLU A C 1
ATOM 1503 O O . GLU A 1 186 ? -7.926 46.625 17.641 1 81.31 186 GLU A O 1
ATOM 1508 N N . ASN A 1 187 ? -6.949 47.688 19.266 1 76.81 187 ASN A N 1
ATOM 1509 C CA . ASN A 1 187 ? -5.891 46.688 19.406 1 76.81 187 ASN A CA 1
ATOM 1510 C C . ASN A 1 187 ? -6.445 45.344 19.875 1 76.81 187 ASN A C 1
ATOM 1512 O O . ASN A 1 187 ? -5.992 44.281 19.406 1 76.81 187 ASN A O 1
ATOM 1516 N N . LYS A 1 188 ? -7.414 45.406 20.719 1 81.69 188 LYS A N 1
ATOM 1517 C CA . LYS A 1 188 ? -8.07 44.188 21.203 1 81.69 188 LYS A CA 1
ATOM 1518 C C . LYS A 1 188 ? -8.812 43.5 20.062 1 81.69 188 LYS A C 1
ATOM 1520 O O . LYS A 1 188 ? -8.758 42.281 19.938 1 81.69 188 LYS A O 1
ATOM 1525 N N . ARG A 1 189 ? -9.453 44.312 19.328 1 83.94 189 ARG A N 1
ATOM 1526 C CA . ARG A 1 189 ? -10.188 43.75 18.188 1 83.94 189 ARG A CA 1
ATOM 1527 C C . ARG A 1 189 ? -9.258 43.031 17.234 1 83.94 189 ARG A C 1
ATOM 1529 O O . ARG A 1 189 ? -9.547 41.906 16.797 1 83.94 189 ARG A O 1
ATOM 1536 N N . ILE A 1 190 ? -8.18 43.531 16.938 1 76.5 190 ILE A N 1
ATOM 1537 C CA . ILE A 1 190 ? -7.191 42.969 16.047 1 76.5 190 ILE A CA 1
ATOM 1538 C C . ILE A 1 190 ? -6.652 41.656 16.641 1 76.5 190 ILE A C 1
ATOM 1540 O O . ILE A 1 190 ? -6.52 40.656 15.93 1 76.5 190 ILE A O 1
ATOM 1544 N N . ARG A 1 191 ? -6.461 41.594 17.891 1 77.94 191 ARG A N 1
ATOM 1545 C CA . ARG A 1 191 ? -5.953 40.406 18.578 1 77.94 191 ARG A CA 1
ATOM 1546 C C . ARG A 1 191 ? -6.969 39.25 18.547 1 77.94 191 ARG A C 1
ATOM 1548 O O . ARG A 1 191 ? -6.602 38.094 18.328 1 77.94 191 ARG A O 1
ATOM 1555 N N . LEU A 1 192 ? -8.195 39.656 18.734 1 83.88 192 LEU A N 1
ATOM 1556 C CA . LEU A 1 192 ? -9.258 38.656 18.734 1 83.88 192 LEU A CA 1
ATOM 1557 C C . LEU A 1 192 ? -9.43 38.031 17.344 1 83.88 192 LEU A C 1
ATOM 1559 O O . LEU A 1 192 ? -9.664 36.812 17.219 1 83.88 192 LEU A O 1
ATOM 1563 N N . GLU A 1 193 ? -9.297 38.781 16.344 1 83.31 193 GLU A N 1
ATOM 1564 C CA . GLU A 1 193 ? -9.391 38.281 14.969 1 83.31 193 GLU A CA 1
ATOM 1565 C C . GLU A 1 193 ? -8.234 37.344 14.648 1 83.31 193 GLU A C 1
ATOM 1567 O O . GLU A 1 193 ? -8.445 36.312 14.031 1 83.31 193 GLU A O 1
ATOM 1572 N N . ASP A 1 194 ? -7.105 37.656 15.102 1 79.38 194 ASP A N 1
ATOM 1573 C CA . ASP A 1 194 ? -5.934 36.812 14.906 1 79.38 194 ASP A CA 1
ATOM 1574 C C . ASP A 1 194 ? -6.102 35.469 15.625 1 79.38 194 ASP A C 1
ATOM 1576 O O . ASP A 1 194 ? -5.727 34.438 15.086 1 79.38 194 ASP A O 1
ATOM 1580 N N . GLN A 1 195 ? -6.664 35.531 16.781 1 82.44 195 GLN A N 1
ATOM 1581 C CA . GLN A 1 195 ? -6.883 34.312 17.562 1 82.44 195 GLN A CA 1
ATOM 1582 C C . GLN A 1 195 ? -7.898 33.406 16.891 1 82.44 195 GLN A C 1
ATOM 1584 O O . GLN A 1 195 ? -7.734 32.156 16.891 1 82.44 195 GLN A O 1
ATOM 1589 N N . ALA A 1 196 ? -8.883 34 16.312 1 85 196 ALA A N 1
ATOM 1590 C CA . ALA A 1 196 ? -9.906 33.219 15.641 1 85 196 ALA A CA 1
ATOM 1591 C C . ALA A 1 196 ? -9.328 32.469 14.445 1 85 196 ALA A C 1
ATOM 1593 O O . ALA A 1 196 ? -9.641 31.281 14.227 1 85 196 ALA A O 1
ATOM 1594 N N . VAL A 1 197 ? -8.539 33.125 13.695 1 82.12 197 VAL A N 1
ATOM 1595 C CA . VAL A 1 197 ? -7.895 32.5 12.539 1 82.12 197 VAL A CA 1
ATOM 1596 C C . VAL A 1 197 ? -6.988 31.375 13 1 82.12 197 VAL A C 1
ATOM 1598 O O . VAL A 1 197 ? -6.984 30.297 12.406 1 82.12 197 VAL A O 1
ATOM 1601 N N . LYS A 1 198 ? -6.305 31.531 14.039 1 81.31 198 LYS A N 1
ATOM 1602 C CA . LYS A 1 198 ? -5.414 30.516 14.602 1 81.31 198 LYS A CA 1
ATOM 1603 C C . LYS A 1 198 ? -6.195 29.297 15.055 1 81.31 198 LYS A C 1
ATOM 1605 O O . LYS A 1 198 ? -5.793 28.156 14.789 1 81.31 198 LYS A O 1
ATOM 1610 N N . ASP A 1 199 ? -7.266 29.516 15.688 1 85.56 199 ASP A N 1
ATOM 1611 C CA . ASP A 1 199 ? -8.086 28.422 16.203 1 85.56 199 ASP A CA 1
ATOM 1612 C C . ASP A 1 199 ? -8.617 27.562 15.062 1 85.56 199 ASP A C 1
ATOM 1614 O O . ASP A 1 199 ? -8.625 26.328 15.164 1 85.56 199 ASP A O 1
ATOM 1618 N N . THR A 1 200 ? -9.016 28.25 14.039 1 86 200 THR A N 1
ATOM 1619 C CA . THR A 1 200 ? -9.508 27.531 12.883 1 86 200 THR A CA 1
ATOM 1620 C C . THR A 1 200 ? -8.398 26.688 12.25 1 86 200 THR A C 1
ATOM 1622 O O . THR A 1 200 ? -8.633 25.547 11.867 1 86 200 THR A O 1
ATOM 1625 N N . PHE A 1 201 ? -7.227 27.219 12.203 1 85.56 201 PHE A N 1
ATOM 1626 C CA . PHE A 1 201 ? -6.062 26.531 11.664 1 85.56 201 PHE A CA 1
ATOM 1627 C C . PHE A 1 201 ? -5.75 25.281 12.492 1 85.56 201 PHE A C 1
ATOM 1629 O O . PHE A 1 201 ? -5.551 24.203 11.938 1 85.56 201 PHE A O 1
ATOM 1636 N N . ILE A 1 202 ? -5.781 25.406 13.727 1 87.94 202 ILE A N 1
ATOM 1637 C CA . ILE A 1 202 ? -5.445 24.312 14.633 1 87.94 202 ILE A CA 1
ATOM 1638 C C . ILE A 1 202 ? -6.492 23.219 14.508 1 87.94 202 ILE A C 1
ATOM 1640 O O . ILE A 1 202 ? -6.156 22.031 14.523 1 87.94 202 ILE A O 1
ATOM 1644 N N . GLU A 1 203 ? -7.66 23.625 14.336 1 90.25 203 GLU A N 1
ATOM 1645 C CA . GLU A 1 203 ? -8.742 22.641 14.203 1 90.25 203 GLU A CA 1
ATOM 1646 C C . GLU A 1 203 ? -8.586 21.812 12.93 1 90.25 203 GLU A C 1
ATOM 1648 O O . GLU A 1 203 ? -8.742 20.594 12.953 1 90.25 203 GLU A O 1
ATOM 1653 N N . ARG A 1 204 ? -8.258 22.453 11.898 1 89.38 204 ARG A N 1
ATOM 1654 C CA . ARG A 1 204 ? -8.094 21.766 10.617 1 89.38 204 ARG A CA 1
ATOM 1655 C C . ARG A 1 204 ? -6.902 20.828 10.648 1 89.38 204 ARG A C 1
ATOM 1657 O O . ARG A 1 204 ? -6.969 19.719 10.109 1 89.38 204 ARG A O 1
ATOM 1664 N N . VAL A 1 205 ? -5.852 21.25 11.227 1 90.44 205 VAL A N 1
ATOM 1665 C CA . VAL A 1 205 ? -4.664 20.406 11.352 1 90.44 205 VAL A CA 1
ATOM 1666 C C . 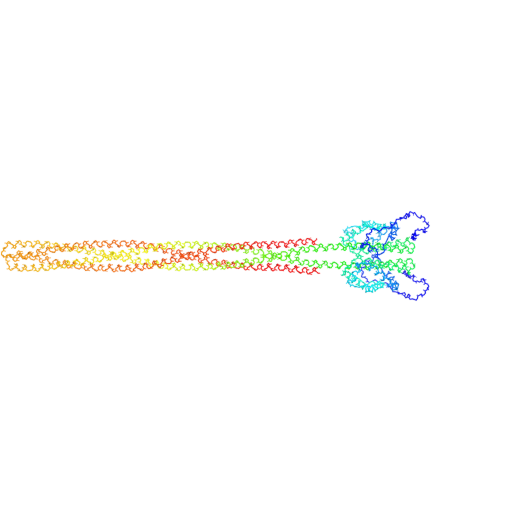VAL A 1 205 ? -4.977 19.188 12.219 1 90.44 205 VAL A C 1
ATOM 1668 O O . VAL A 1 205 ? -4.543 18.078 11.914 1 90.44 205 VAL A O 1
ATOM 1671 N N . SER A 1 206 ? -5.777 19.391 13.25 1 92.56 206 SER A N 1
ATOM 1672 C CA . SER A 1 206 ? -6.188 18.297 14.125 1 92.56 206 SER A CA 1
ATOM 1673 C C . SER A 1 206 ? -7.02 17.266 13.375 1 92.56 206 SER A C 1
ATOM 1675 O O . SER A 1 206 ? -6.797 16.062 13.508 1 92.56 206 SER A O 1
ATOM 1677 N N . GLU A 1 207 ? -7.898 17.734 12.586 1 93.38 207 GLU A N 1
ATOM 1678 C CA . GLU A 1 207 ? -8.734 16.844 11.781 1 93.38 207 GLU A CA 1
ATOM 1679 C C . GLU A 1 207 ? -7.898 16.031 10.797 1 93.38 207 GLU A C 1
ATOM 1681 O O . GLU A 1 207 ? -8.117 14.836 10.625 1 93.38 207 GLU A O 1
ATOM 1686 N N . THR A 1 208 ? -7.008 16.688 10.164 1 93.5 208 THR A N 1
ATOM 1687 C CA . THR A 1 208 ? -6.125 16.016 9.211 1 93.5 208 THR A CA 1
ATOM 1688 C C . THR A 1 208 ? -5.281 14.953 9.914 1 93.5 208 THR A C 1
ATOM 1690 O O . THR A 1 208 ? -5.086 13.859 9.391 1 93.5 208 THR A O 1
ATOM 1693 N N . SER A 1 209 ? -4.734 15.266 11.094 1 95.31 209 SER A N 1
ATOM 1694 C CA . SER A 1 209 ? -3.941 14.328 11.875 1 95.31 209 SER A CA 1
ATOM 1695 C C . SER A 1 209 ? -4.734 13.062 12.195 1 95.31 209 SER A C 1
ATOM 1697 O O . SER A 1 209 ? -4.223 11.953 12.055 1 95.31 209 SER A O 1
ATOM 1699 N N . GLU A 1 210 ? -5.969 13.227 12.562 1 95.06 210 GLU A N 1
ATOM 1700 C CA . GLU A 1 210 ? -6.824 12.086 12.891 1 95.06 210 GLU A CA 1
ATOM 1701 C C . GLU A 1 210 ? -7.109 11.234 11.656 1 95.06 210 GLU A C 1
ATOM 1703 O O . GLU A 1 210 ? -7.098 10.008 11.727 1 95.06 210 GLU A O 1
ATOM 1708 N N . GLU A 1 211 ? -7.316 11.906 10.594 1 95.38 211 GLU A N 1
ATOM 1709 C CA . GLU A 1 211 ? -7.57 11.219 9.336 1 95.38 211 GLU A CA 1
ATOM 1710 C C . GLU A 1 211 ? -6.355 10.398 8.898 1 95.38 211 GLU A C 1
ATOM 1712 O O . GLU A 1 211 ? -6.488 9.242 8.5 1 95.38 211 GLU A O 1
ATOM 1717 N N . LEU A 1 212 ? -5.207 10.945 8.984 1 95.94 212 LEU A N 1
ATOM 1718 C CA . LEU A 1 212 ? -3.975 10.273 8.586 1 95.94 212 LEU A CA 1
ATOM 1719 C C . LEU A 1 212 ? -3.688 9.078 9.5 1 95.94 212 LEU A C 1
ATOM 1721 O O . LEU A 1 212 ? -3.221 8.039 9.031 1 95.94 212 LEU A O 1
ATOM 1725 N N . SER A 1 213 ? -3.971 9.258 10.773 1 96.69 213 SER A N 1
ATOM 1726 C CA . SER A 1 213 ? -3.803 8.156 11.711 1 96.69 213 SER A CA 1
ATOM 1727 C C . SER A 1 213 ? -4.703 6.977 11.344 1 96.69 213 SER A C 1
ATOM 1729 O O . SER A 1 213 ? -4.258 5.828 11.336 1 96.69 213 SER A O 1
ATOM 1731 N N . ALA A 1 214 ? -5.938 7.262 11.016 1 96.25 214 ALA A N 1
ATOM 1732 C CA . ALA A 1 214 ? -6.887 6.223 10.633 1 96.25 214 ALA A CA 1
ATOM 1733 C C . ALA A 1 214 ? -6.449 5.527 9.344 1 96.25 214 ALA A C 1
ATOM 1735 O O . ALA A 1 214 ? -6.484 4.297 9.25 1 96.25 214 ALA A O 1
ATOM 1736 N N . ILE A 1 215 ? -6.023 6.273 8.375 1 95 215 ILE A N 1
ATOM 1737 C CA . ILE A 1 215 ? -5.57 5.734 7.098 1 95 215 ILE A CA 1
ATOM 1738 C C . ILE A 1 215 ? -4.367 4.82 7.324 1 95 215 ILE A C 1
ATOM 1740 O O . ILE A 1 215 ? -4.289 3.732 6.746 1 95 215 ILE A O 1
ATOM 1744 N N . SER A 1 216 ? -3.414 5.277 8.086 1 96.56 216 SER A N 1
ATOM 1745 C CA . SER A 1 216 ? -2.215 4.496 8.375 1 96.56 216 SER A CA 1
ATOM 1746 C C . SER A 1 216 ? -2.566 3.158 9.023 1 96.56 216 SER A C 1
ATOM 1748 O O . SER A 1 216 ? -2.027 2.117 8.641 1 96.56 216 SER A O 1
ATOM 1750 N N . GLU A 1 217 ? -3.514 3.164 9.953 1 96 217 GLU A N 1
ATOM 1751 C CA . GLU A 1 217 ? -3.916 1.942 10.641 1 96 217 GLU A CA 1
ATOM 1752 C C . GLU A 1 217 ? -4.613 0.975 9.688 1 96 217 GLU A C 1
ATOM 1754 O O . GLU A 1 217 ? -4.301 -0.218 9.672 1 96 217 GLU A O 1
ATOM 1759 N N . GLU A 1 218 ? -5.488 1.508 8.938 1 95.31 218 GLU A N 1
ATOM 1760 C CA . GLU A 1 218 ? -6.23 0.681 7.992 1 95.31 218 GLU A CA 1
ATOM 1761 C C . GLU A 1 218 ? -5.305 0.088 6.934 1 95.31 218 GLU A C 1
ATOM 1763 O O . GLU A 1 218 ? -5.402 -1.098 6.609 1 95.31 218 GLU A O 1
ATOM 1768 N N . THR A 1 219 ? -4.473 0.871 6.445 1 94.94 219 THR A N 1
ATOM 1769 C CA . THR A 1 219 ? -3.561 0.397 5.414 1 94.94 219 THR A CA 1
ATOM 1770 C C . THR A 1 219 ? -2.582 -0.625 5.984 1 94.94 219 THR A C 1
ATOM 1772 O O . THR A 1 219 ? -2.262 -1.619 5.328 1 94.94 219 THR A O 1
ATOM 1775 N N . SER A 1 220 ? -2.131 -0.388 7.172 1 95.81 220 SER A N 1
ATOM 1776 C CA . SER A 1 220 ? -1.249 -1.352 7.824 1 95.81 220 SER A CA 1
ATOM 1777 C C . SER A 1 220 ? -1.931 -2.707 7.98 1 95.81 220 SER A C 1
ATOM 1779 O O . SER A 1 220 ? -1.306 -3.75 7.777 1 95.81 220 SER A O 1
ATOM 1781 N N . ALA A 1 221 ? -3.195 -2.703 8.32 1 94.94 221 ALA A N 1
ATOM 1782 C CA . ALA A 1 221 ? -3.961 -3.943 8.414 1 94.94 221 ALA A CA 1
ATOM 1783 C C . ALA A 1 221 ? -4.066 -4.633 7.059 1 94.94 221 ALA A C 1
ATOM 1785 O O . ALA A 1 221 ? -3.936 -5.855 6.961 1 94.94 221 ALA A O 1
ATOM 1786 N N . SER A 1 222 ? -4.297 -3.857 6.039 1 94.12 222 SER A N 1
ATOM 1787 C CA . SER A 1 222 ? -4.383 -4.383 4.684 1 94.12 222 SER A CA 1
ATOM 1788 C C . SER A 1 222 ? -3.064 -5.012 4.246 1 94.12 222 SER A C 1
ATOM 1790 O O . SER A 1 222 ? -3.055 -6.062 3.607 1 94.12 222 SER A O 1
ATOM 1792 N N . ILE A 1 223 ? -1.981 -4.438 4.648 1 93.38 223 ILE A N 1
ATOM 1793 C CA . ILE A 1 223 ? -0.656 -4.941 4.309 1 93.38 223 ILE A CA 1
ATOM 1794 C C . ILE A 1 223 ? -0.42 -6.281 4.996 1 93.38 223 ILE A C 1
ATOM 1796 O O . ILE A 1 223 ? 0.119 -7.211 4.391 1 93.38 223 ILE A O 1
ATOM 1800 N N . LYS A 1 224 ? -0.833 -6.414 6.23 1 93.19 224 LYS A N 1
ATOM 1801 C CA . LYS A 1 224 ? -0.7 -7.68 6.949 1 93.19 224 LYS A CA 1
ATOM 1802 C C . LYS A 1 224 ? -1.492 -8.789 6.258 1 93.19 224 LYS A C 1
ATOM 1804 O O . LYS A 1 224 ? -1 -9.906 6.109 1 93.19 224 LYS A O 1
ATOM 1809 N N . GLN A 1 225 ? -2.617 -8.461 5.812 1 90.38 225 GLN A N 1
ATOM 1810 C CA . GLN A 1 225 ? -3.449 -9.422 5.086 1 90.38 225 GLN A CA 1
ATOM 1811 C C . GLN A 1 225 ? -2.781 -9.844 3.781 1 90.38 225 GLN A C 1
ATOM 1813 O O . GLN A 1 225 ? -2.768 -11.031 3.445 1 90.38 225 GLN A O 1
ATOM 1818 N N . THR A 1 226 ? -2.25 -8.906 3.068 1 90.88 226 THR A N 1
ATOM 1819 C CA . THR A 1 226 ? -1.6 -9.195 1.795 1 90.88 226 THR A CA 1
ATOM 1820 C C . THR A 1 226 ? -0.364 -10.062 2.006 1 90.88 226 THR A C 1
ATOM 1822 O O . THR A 1 226 ? -0.068 -10.938 1.188 1 90.88 226 THR A O 1
ATOM 1825 N N . THR A 1 227 ? 0.318 -9.836 3.1 1 91.31 227 THR A N 1
ATOM 1826 C CA . THR A 1 227 ? 1.493 -10.641 3.42 1 91.31 227 THR A CA 1
ATOM 1827 C C . THR A 1 227 ? 1.105 -12.102 3.65 1 91.31 227 THR A C 1
ATOM 1829 O O . THR A 1 227 ? 1.766 -13.008 3.145 1 91.31 227 THR A O 1
ATOM 1832 N N . ILE A 1 228 ? 0.02 -12.336 4.328 1 91.75 228 ILE A N 1
ATOM 1833 C CA . ILE A 1 228 ? -0.475 -13.688 4.574 1 91.75 228 ILE A CA 1
ATOM 1834 C C . ILE A 1 228 ? -0.884 -14.336 3.25 1 91.75 228 ILE A C 1
ATOM 1836 O O . ILE A 1 228 ? -0.559 -15.492 2.994 1 91.75 228 ILE A O 1
ATOM 1840 N N . GLN A 1 229 ? -1.526 -13.586 2.43 1 89.75 229 GLN A N 1
ATOM 1841 C CA . GLN A 1 229 ? -1.94 -14.078 1.12 1 89.75 229 GLN A CA 1
ATOM 1842 C C . GLN A 1 229 ? -0.732 -14.461 0.269 1 89.75 229 GLN A C 1
ATOM 1844 O O . GLN A 1 229 ? -0.753 -15.484 -0.424 1 89.75 229 GLN A O 1
ATOM 1849 N N . SER A 1 230 ? 0.287 -13.688 0.316 1 91.69 230 SER A N 1
ATOM 1850 C CA . SER A 1 230 ? 1.505 -13.977 -0.437 1 91.69 230 SER A CA 1
ATOM 1851 C C . SER A 1 230 ? 2.156 -15.266 0.036 1 91.69 230 SER A C 1
ATOM 1853 O O . SER A 1 230 ? 2.656 -16.047 -0.775 1 91.69 230 SER A O 1
ATOM 1855 N N . GLU A 1 231 ? 2.104 -15.508 1.304 1 93 231 GLU A N 1
ATOM 1856 C CA . GLU A 1 231 ? 2.65 -16.734 1.854 1 93 231 GLU A CA 1
ATOM 1857 C C . GLU A 1 231 ? 1.843 -17.953 1.397 1 93 231 GLU A C 1
ATOM 1859 O O . GLU A 1 231 ? 2.408 -19.016 1.127 1 93 231 GLU A O 1
ATOM 1864 N N . ASN A 1 232 ? 0.57 -17.734 1.333 1 94.25 232 ASN A N 1
ATOM 1865 C CA . ASN A 1 232 ? -0.286 -18.812 0.84 1 94.25 232 ASN A CA 1
ATOM 1866 C C . ASN A 1 232 ? 0.024 -19.156 -0.614 1 94.25 232 ASN A C 1
ATOM 1868 O O . ASN A 1 232 ? 0.12 -20.328 -0.973 1 94.25 232 ASN A O 1
ATOM 1872 N N . ILE A 1 233 ? 0.197 -18.172 -1.387 1 93.62 233 ILE A N 1
ATOM 1873 C CA . ILE A 1 233 ? 0.503 -18.391 -2.797 1 93.62 233 ILE A CA 1
ATOM 1874 C C . ILE A 1 233 ? 1.857 -19.078 -2.928 1 93.62 233 ILE A C 1
ATOM 1876 O O . ILE A 1 233 ? 2.027 -19.969 -3.764 1 93.62 233 ILE A O 1
ATOM 1880 N N . LEU A 1 234 ? 2.779 -18.672 -2.133 1 94.38 234 LEU A N 1
ATOM 1881 C CA . LEU A 1 234 ? 4.094 -19.312 -2.141 1 94.38 234 LEU A CA 1
ATOM 1882 C C . LEU A 1 234 ? 3.979 -20.797 -1.845 1 94.38 234 LEU A C 1
ATOM 1884 O O . LEU A 1 234 ? 4.578 -21.625 -2.543 1 94.38 234 LEU A O 1
ATOM 1888 N N . CYS A 1 235 ? 3.18 -21.141 -0.868 1 96.25 235 CYS A N 1
ATOM 1889 C CA . CYS A 1 235 ? 2.963 -22.547 -0.507 1 96.25 235 CYS A CA 1
ATOM 1890 C C . CYS A 1 235 ? 2.334 -23.312 -1.662 1 96.25 235 CYS A C 1
ATOM 1892 O O . CYS A 1 235 ? 2.752 -24.422 -1.969 1 96.25 235 CYS A O 1
ATOM 1894 N N . LEU A 1 236 ? 1.428 -22.719 -2.309 1 95.19 236 LEU A N 1
ATOM 1895 C CA . LEU A 1 236 ? 0.76 -23.344 -3.439 1 95.19 236 LEU A CA 1
ATOM 1896 C C . LEU A 1 236 ? 1.737 -23.578 -4.586 1 95.19 236 LEU A C 1
ATOM 1898 O O . LEU A 1 236 ? 1.712 -24.641 -5.227 1 95.19 236 LEU A O 1
ATOM 1902 N N . ALA A 1 237 ? 2.574 -22.609 -4.844 1 94.81 237 ALA A N 1
ATOM 1903 C CA . ALA A 1 237 ? 3.574 -22.75 -5.895 1 94.81 237 ALA A CA 1
ATOM 1904 C C . ALA A 1 237 ? 4.539 -23.891 -5.582 1 94.81 237 ALA A C 1
ATOM 1906 O O . ALA A 1 237 ? 4.898 -24.672 -6.469 1 94.81 237 ALA A O 1
ATOM 1907 N N . GLN A 1 238 ? 4.914 -24.031 -4.34 1 95.94 238 GLN A N 1
ATOM 1908 C CA . GLN A 1 238 ? 5.809 -25.109 -3.92 1 95.94 238 GLN A CA 1
ATOM 1909 C C . GLN A 1 238 ? 5.145 -26.469 -4.07 1 95.94 238 GLN A C 1
ATOM 1911 O O . GLN A 1 238 ? 5.77 -27.422 -4.527 1 95.94 238 GLN A O 1
ATOM 1916 N N . GLN A 1 239 ? 3.895 -26.516 -3.719 1 96.19 239 GLN A N 1
ATOM 1917 C CA . GLN A 1 239 ? 3.131 -27.75 -3.92 1 96.19 239 GLN A CA 1
ATOM 1918 C C . GLN A 1 239 ? 3.033 -28.094 -5.402 1 96.19 239 GLN A C 1
ATOM 1920 O O . GLN A 1 239 ? 3.125 -29.266 -5.777 1 96.19 239 GLN A O 1
ATOM 1925 N N . GLY A 1 240 ? 2.855 -27.047 -6.172 1 95.62 240 GLY A N 1
ATOM 1926 C CA . GLY A 1 240 ? 2.84 -27.266 -7.609 1 95.62 240 GLY A CA 1
ATOM 1927 C C . GLY A 1 240 ? 4.129 -27.859 -8.141 1 95.62 240 GLY A C 1
ATOM 1928 O O . GLY A 1 240 ? 4.102 -28.766 -8.969 1 95.62 240 GLY A O 1
ATOM 1929 N N . SER A 1 241 ? 5.234 -27.438 -7.656 1 97 241 SER A N 1
ATOM 1930 C CA . SER A 1 241 ? 6.535 -27.969 -8.047 1 97 241 SER A CA 1
ATOM 1931 C C . SER A 1 241 ? 6.684 -29.438 -7.625 1 97 241 SER A C 1
ATOM 1933 O O . SER A 1 241 ? 7.219 -30.25 -8.375 1 97 241 SER A O 1
ATOM 1935 N N . GLU A 1 242 ? 6.172 -29.812 -6.465 1 97.44 242 GLU A N 1
ATOM 1936 C CA . GLU A 1 242 ? 6.23 -31.188 -5.977 1 97.44 242 GLU A CA 1
ATOM 1937 C C . GLU A 1 242 ? 5.395 -32.125 -6.848 1 97.44 242 GLU A C 1
ATOM 1939 O O . GLU A 1 242 ? 5.816 -33.219 -7.16 1 97.44 242 GLU A O 1
ATOM 1944 N N . LEU A 1 243 ? 4.25 -31.656 -7.184 1 96.94 243 LEU A N 1
ATOM 1945 C CA . LEU A 1 243 ? 3.377 -32.438 -8.055 1 96.94 243 LEU A CA 1
ATOM 1946 C C . LEU A 1 243 ? 4.027 -32.656 -9.414 1 96.94 243 LEU A C 1
ATOM 1948 O O . LEU A 1 243 ? 3.938 -33.75 -9.969 1 96.94 243 LEU A O 1
ATOM 1952 N N . ALA A 1 244 ? 4.66 -31.625 -9.93 1 97.38 244 ALA A N 1
ATOM 1953 C CA . ALA A 1 244 ? 5.367 -31.75 -11.203 1 97.38 244 ALA A CA 1
ATOM 1954 C C . ALA A 1 244 ? 6.516 -32.75 -11.102 1 97.38 244 ALA A C 1
ATOM 1956 O O . ALA A 1 244 ? 6.711 -33.562 -12 1 97.38 244 ALA A O 1
ATOM 1957 N N . ASP A 1 245 ? 7.238 -32.781 -10 1 97.75 245 ASP A N 1
ATOM 1958 C CA . ASP A 1 245 ? 8.344 -33.688 -9.773 1 97.75 245 ASP A CA 1
ATOM 1959 C C . ASP A 1 245 ? 7.844 -35.125 -9.742 1 97.75 245 ASP A C 1
ATOM 1961 O O . ASP A 1 245 ? 8.445 -36.031 -10.359 1 97.75 245 ASP A O 1
ATOM 1965 N N . LYS A 1 246 ? 6.793 -35.375 -9.023 1 97.44 246 LYS A N 1
ATOM 1966 C CA . LYS A 1 246 ? 6.215 -36.719 -8.938 1 97.44 246 LYS A CA 1
ATOM 1967 C C . LYS A 1 246 ? 5.773 -37.188 -10.312 1 97.44 246 LYS A C 1
ATOM 1969 O O . LYS A 1 246 ? 6.074 -38.344 -10.695 1 97.44 246 LYS A O 1
ATOM 1974 N N . SER A 1 247 ? 5.148 -36.344 -11.016 1 98.19 247 SER A N 1
ATOM 1975 C CA . SER A 1 247 ? 4.664 -36.688 -12.344 1 98.19 247 SER A CA 1
ATOM 1976 C C . SER A 1 247 ? 5.82 -36.969 -13.297 1 98.19 247 SER A C 1
ATOM 1978 O O . SER A 1 247 ? 5.746 -37.875 -14.133 1 98.19 247 SER A O 1
ATOM 1980 N N . GLU A 1 248 ? 6.844 -36.156 -13.203 1 97.75 248 GLU A N 1
ATOM 1981 C CA . GLU A 1 248 ? 8.055 -36.375 -13.992 1 97.75 248 GLU A CA 1
ATOM 1982 C C . GLU A 1 248 ? 8.648 -37.75 -13.711 1 97.75 248 GLU A C 1
ATOM 1984 O O . GLU A 1 248 ? 9.031 -38.469 -14.641 1 97.75 248 GLU A O 1
ATOM 1989 N N . SER A 1 249 ? 8.664 -38.156 -12.445 1 98.19 249 SER A N 1
ATOM 1990 C CA . SER A 1 249 ? 9.211 -39.438 -12.047 1 98.19 249 SER A CA 1
ATOM 1991 C C . SER A 1 249 ? 8.375 -40.594 -12.602 1 98.19 249 SER A C 1
ATOM 1993 O O . SER A 1 249 ? 8.922 -41.562 -13.125 1 98.19 249 SER A O 1
ATOM 1995 N N . PHE A 1 250 ? 7.059 -40.438 -12.492 1 98 250 PHE A N 1
ATOM 1996 C CA . PHE A 1 250 ? 6.172 -41.469 -13.023 1 98 250 PHE A CA 1
ATOM 1997 C C . PHE A 1 250 ? 6.328 -41.562 -14.539 1 98 250 PHE A C 1
ATOM 1999 O O . PHE A 1 250 ? 6.344 -42.688 -15.086 1 98 250 PHE A O 1
ATOM 2006 N N . SER A 1 251 ? 6.445 -40.438 -15.203 1 98.38 251 SER A N 1
ATOM 2007 C CA . SER A 1 251 ? 6.598 -40.438 -16.656 1 98.38 251 SER A CA 1
ATOM 2008 C C . SER A 1 251 ? 7.918 -41.062 -17.062 1 98.38 251 SER A C 1
ATOM 2010 O O . SER A 1 251 ? 7.961 -41.844 -18.031 1 98.38 251 SER A O 1
ATOM 2012 N N . ALA A 1 252 ? 9.031 -40.781 -16.344 1 97.81 252 ALA A N 1
ATOM 2013 C CA . ALA A 1 252 ? 10.328 -41.375 -16.641 1 97.81 252 ALA A CA 1
ATOM 2014 C C . ALA A 1 252 ? 10.289 -42.906 -16.469 1 97.81 252 ALA A C 1
ATOM 2016 O O . ALA A 1 252 ? 10.789 -43.656 -17.312 1 97.81 252 ALA A O 1
ATOM 2017 N N . SER A 1 253 ? 9.625 -43.344 -15.383 1 98.06 253 SER A N 1
ATOM 2018 C CA . SER A 1 253 ? 9.461 -44.75 -15.141 1 98.06 253 SER A CA 1
ATOM 2019 C C . SER A 1 253 ? 8.586 -45.406 -16.219 1 98.06 253 SER A C 1
ATOM 2021 O O . SER A 1 253 ? 8.852 -46.531 -16.641 1 98.06 253 SER A O 1
ATOM 2023 N N . GLY A 1 254 ? 7.586 -44.594 -16.594 1 97.81 254 GLY A N 1
ATOM 2024 C CA . GLY A 1 254 ? 6.723 -45.094 -17.672 1 97.81 254 GLY A CA 1
ATOM 2025 C C . GLY A 1 254 ? 7.449 -45.281 -18.984 1 97.81 254 GLY A C 1
ATOM 2026 O O . GLY A 1 254 ? 7.258 -46.281 -19.656 1 97.81 254 GLY A O 1
ATOM 2027 N N . LYS A 1 255 ? 8.32 -44.406 -19.344 1 97.88 255 LYS A N 1
ATOM 2028 C CA . LYS A 1 255 ? 9.102 -44.5 -20.562 1 97.88 255 LYS A CA 1
ATOM 2029 C C . LYS A 1 255 ? 10 -45.75 -20.547 1 97.88 255 LYS A C 1
ATOM 2031 O O . LYS A 1 255 ? 10.117 -46.469 -21.547 1 97.88 255 LYS A O 1
ATOM 2036 N N . LEU A 1 256 ? 10.609 -46.062 -19.359 1 97.62 256 LEU A N 1
ATOM 2037 C CA . LEU A 1 256 ? 11.453 -47.219 -19.219 1 97.62 256 LEU A CA 1
ATOM 2038 C C . LEU A 1 256 ? 10.648 -48.5 -19.391 1 97.62 256 LEU A C 1
ATOM 2040 O O . LEU A 1 256 ? 11.102 -49.438 -20.047 1 97.62 256 LEU A O 1
ATOM 2044 N N . GLN A 1 257 ? 9.461 -48.469 -18.781 1 97.06 257 GLN A N 1
ATOM 2045 C CA . GLN A 1 257 ? 8.594 -49.656 -18.891 1 97.06 257 GLN A CA 1
ATOM 2046 C C . GLN A 1 257 ? 8.164 -49.875 -20.344 1 97.06 257 GLN A C 1
ATOM 2048 O O . GLN A 1 257 ? 8.102 -51 -20.797 1 97.06 257 GLN A O 1
ATOM 2053 N N . VAL A 1 258 ? 7.863 -48.812 -21.078 1 97.62 258 VAL A N 1
ATOM 2054 C CA . VAL A 1 258 ? 7.445 -48.906 -22.469 1 97.62 258 VAL A CA 1
ATOM 2055 C C . VAL A 1 258 ? 8.602 -49.438 -23.328 1 97.62 258 VAL A C 1
ATOM 2057 O O . VAL A 1 258 ? 8.391 -50.25 -24.234 1 97.62 258 VAL A O 1
ATOM 2060 N N . GLU A 1 259 ? 9.844 -49.031 -23.062 1 96.88 259 GLU A N 1
ATOM 2061 C CA . GLU A 1 259 ? 11.023 -49.531 -23.766 1 96.88 259 GLU A CA 1
ATOM 2062 C C . GLU A 1 259 ? 11.188 -51.031 -23.547 1 96.88 259 GLU A C 1
ATOM 2064 O O . GLU A 1 259 ? 11.461 -51.781 -24.5 1 96.88 259 GLU A O 1
ATOM 2069 N N . GLN A 1 260 ? 10.977 -51.5 -22.344 1 96.62 260 GLN A N 1
ATOM 2070 C CA . GLN A 1 260 ? 11.062 -52.938 -22.031 1 96.62 260 GLN A CA 1
ATOM 2071 C C . GLN A 1 260 ? 9.984 -53.719 -22.781 1 96.62 260 GLN A C 1
ATOM 2073 O O . GLN A 1 260 ? 10.242 -54.812 -23.281 1 96.62 260 GLN A O 1
ATOM 2078 N N . GLN A 1 261 ? 8.805 -53.125 -22.766 1 96.44 261 GLN A N 1
ATOM 2079 C CA . GLN A 1 261 ? 7.711 -53.781 -23.453 1 96.44 261 GLN A CA 1
ATOM 2080 C C . GLN A 1 261 ? 7.98 -53.875 -24.953 1 96.44 261 GLN A C 1
ATOM 2082 O O . GLN A 1 261 ? 7.625 -54.875 -25.594 1 96.44 261 GLN A O 1
ATOM 2087 N N . SER A 1 262 ? 8.547 -52.844 -25.562 1 96.56 262 SER A N 1
ATOM 2088 C CA . SER A 1 262 ? 8.922 -52.844 -26.969 1 96.56 262 SER A CA 1
ATOM 2089 C C . SER A 1 262 ? 9.922 -53.969 -27.25 1 96.56 262 SER A C 1
ATOM 2091 O O . SER A 1 262 ? 9.805 -54.656 -28.266 1 96.56 262 SER A O 1
ATOM 2093 N N . GLU A 1 263 ? 10.859 -54.188 -26.391 1 96.5 263 GLU A N 1
ATOM 2094 C CA . GLU A 1 263 ? 11.82 -55.281 -26.531 1 96.5 263 GLU A CA 1
ATOM 2095 C C . GLU A 1 263 ? 11.125 -56.656 -26.438 1 96.5 263 GLU A C 1
ATOM 2097 O O . GLU A 1 263 ? 11.445 -57.562 -27.203 1 96.5 263 GLU A O 1
ATOM 2102 N N . ASN A 1 264 ? 10.195 -56.719 -25.469 1 95.94 264 ASN A N 1
ATOM 2103 C CA . ASN A 1 264 ? 9.414 -57.938 -25.328 1 95.94 264 ASN A CA 1
ATOM 2104 C C . ASN A 1 264 ? 8.695 -58.281 -26.625 1 95.94 264 ASN A C 1
ATOM 2106 O O . ASN A 1 264 ? 8.719 -59.438 -27.047 1 95.94 264 ASN A O 1
ATOM 2110 N N . MET A 1 265 ? 8.141 -57.281 -27.281 1 96.25 265 MET A N 1
ATOM 2111 C CA . MET A 1 265 ? 7.426 -57.5 -28.531 1 96.25 265 MET A CA 1
ATOM 2112 C C . MET A 1 265 ? 8.375 -57.969 -29.625 1 96.25 265 MET A C 1
ATOM 2114 O O . MET A 1 265 ? 8.023 -58.844 -30.422 1 96.25 265 MET A O 1
ATOM 2118 N N . THR A 1 266 ? 9.594 -57.469 -29.656 1 96.75 266 THR A N 1
ATOM 2119 C CA . THR A 1 266 ? 10.594 -57.875 -30.625 1 96.75 266 THR A CA 1
ATOM 2120 C C . THR A 1 266 ? 10.953 -59.344 -30.422 1 96.75 266 THR A C 1
ATOM 2122 O O . THR A 1 266 ? 11.062 -60.125 -31.391 1 96.75 266 THR A O 1
ATOM 2125 N N . PHE A 1 267 ? 11.047 -59.812 -29.188 1 97.25 267 PHE A N 1
ATOM 2126 C CA . PHE A 1 267 ? 11.375 -61.188 -28.875 1 97.25 267 PHE A CA 1
ATOM 2127 C C . PHE A 1 267 ? 10.234 -62.125 -29.25 1 97.25 267 PHE A C 1
ATOM 2129 O O . PHE A 1 267 ? 10.461 -63.219 -29.734 1 97.25 267 PHE A O 1
ATOM 2136 N N . ILE A 1 268 ? 9.039 -61.625 -29.031 1 97.31 268 ILE A N 1
ATOM 2137 C CA . ILE A 1 268 ? 7.879 -62.406 -29.438 1 97.31 268 ILE A CA 1
ATOM 2138 C C . ILE A 1 268 ? 7.887 -62.625 -30.953 1 97.31 268 ILE A C 1
ATOM 2140 O O . ILE A 1 268 ? 7.68 -63.75 -31.438 1 97.31 268 ILE A O 1
ATOM 2144 N N . LYS A 1 269 ? 8.164 -61.531 -31.641 1 96.94 269 LYS A N 1
ATOM 2145 C CA . LYS A 1 269 ? 8.227 -61.625 -33.094 1 96.94 269 LYS A CA 1
ATOM 2146 C C . LYS A 1 269 ? 9.273 -62.656 -33.531 1 96.94 269 LYS A C 1
ATOM 2148 O O . LYS A 1 269 ? 9.008 -63.469 -34.406 1 96.94 269 LYS A O 1
ATOM 2153 N N . GLN A 1 270 ? 10.43 -62.688 -32.938 1 97.06 270 GLN A N 1
ATOM 2154 C CA . GLN A 1 270 ? 11.492 -63.625 -33.281 1 97.06 270 GLN A CA 1
ATOM 2155 C C . GLN A 1 270 ? 11.078 -65.062 -33 1 97.06 270 GLN A C 1
ATOM 2157 O O . GLN A 1 270 ? 11.352 -65.938 -33.812 1 97.06 270 GLN A O 1
ATOM 2162 N N . SER A 1 271 ? 10.445 -65.188 -31.875 1 96.88 271 SER A N 1
ATOM 2163 C CA . SER A 1 271 ? 9.969 -66.5 -31.531 1 96.88 271 SER A CA 1
ATOM 2164 C C . SER A 1 271 ? 8.93 -67 -32.531 1 96.88 271 SER A C 1
ATOM 2166 O O . SER A 1 271 ? 8.938 -68.188 -32.906 1 96.88 271 SER A O 1
ATOM 2168 N N . MET A 1 272 ? 8.109 -66.125 -32.969 1 96.88 272 MET A N 1
ATOM 2169 C CA . MET A 1 272 ? 7.102 -66.438 -33.969 1 96.88 272 MET A CA 1
ATOM 2170 C C . MET A 1 272 ? 7.754 -66.812 -35.312 1 96.88 272 MET A C 1
ATOM 2172 O O . MET A 1 272 ? 7.328 -67.75 -35.969 1 96.88 272 MET A O 1
ATOM 2176 N N . ASP A 1 273 ? 8.797 -66.188 -35.688 1 96.38 273 ASP A N 1
ATOM 2177 C CA . ASP A 1 273 ? 9.539 -66.5 -36.906 1 96.38 273 ASP A CA 1
ATOM 2178 C C . ASP A 1 273 ? 10.156 -67.875 -36.781 1 96.38 273 ASP A C 1
ATOM 2180 O O . ASP A 1 273 ? 10.141 -68.688 -37.75 1 96.38 273 ASP A O 1
ATOM 2184 N N . THR A 1 274 ? 10.617 -68.25 -35.656 1 96.19 274 THR A N 1
ATOM 2185 C CA . THR A 1 274 ? 11.188 -69.562 -35.438 1 96.19 274 THR A CA 1
ATOM 2186 C C . THR A 1 274 ? 10.125 -70.625 -35.562 1 96.19 274 THR A C 1
ATOM 2188 O O . THR A 1 274 ? 10.344 -71.688 -36.188 1 96.19 274 THR A O 1
ATOM 2191 N N . ILE A 1 275 ? 8.984 -70.375 -35 1 95.5 275 ILE A N 1
ATOM 2192 C CA . ILE A 1 275 ? 7.879 -71.312 -35.062 1 95.5 275 ILE A CA 1
ATOM 2193 C C . ILE A 1 275 ? 7.465 -71.5 -36.531 1 95.5 275 ILE A C 1
ATOM 2195 O O . ILE A 1 275 ? 7.207 -72.625 -36.938 1 95.5 275 ILE A O 1
ATOM 2199 N N . LEU A 1 276 ? 7.422 -70.438 -37.25 1 94.5 276 LEU A N 1
ATOM 2200 C CA . LEU A 1 276 ? 7.051 -70.562 -38.656 1 94.5 276 LEU A CA 1
ATOM 2201 C C . LEU A 1 276 ? 8.055 -71.375 -39.438 1 94.5 276 LEU A C 1
ATOM 2203 O O . LEU A 1 276 ? 7.668 -72.188 -40.25 1 94.5 276 LEU A O 1
ATOM 2207 N N . GLN A 1 277 ? 9.32 -71.188 -39.188 1 95.12 277 GLN A N 1
ATOM 2208 C CA . GLN A 1 277 ? 10.359 -71.938 -39.875 1 95.12 277 GLN A CA 1
ATOM 2209 C C . GLN A 1 277 ? 10.258 -73.438 -39.5 1 95.12 277 GLN A C 1
ATOM 2211 O O . GLN A 1 277 ? 10.367 -74.312 -40.375 1 95.12 277 GLN A O 1
ATOM 2216 N N . ASP A 1 278 ? 10.031 -73.688 -38.219 1 92.62 278 ASP A N 1
ATOM 2217 C CA . ASP A 1 278 ? 9.875 -75.062 -37.781 1 92.62 278 ASP A CA 1
ATOM 2218 C C . ASP A 1 278 ? 8.664 -75.688 -38.438 1 92.62 278 ASP A C 1
ATOM 2220 O O . ASP A 1 278 ? 8.703 -76.875 -38.812 1 92.62 278 ASP A O 1
ATOM 2224 N N . SER A 1 279 ? 7.652 -74.938 -38.625 1 91.44 279 SER A N 1
ATOM 2225 C CA . SER A 1 279 ? 6.438 -75.438 -39.25 1 91.44 279 SER A CA 1
ATOM 2226 C C . SER A 1 279 ? 6.672 -75.75 -40.75 1 91.44 279 SER A C 1
ATOM 2228 O O . SER A 1 279 ? 6.188 -76.75 -41.25 1 91.44 279 SER A O 1
ATOM 2230 N N . LYS A 1 280 ? 7.449 -75 -41.406 1 93 280 LYS A N 1
ATOM 2231 C CA . LYS A 1 280 ? 7.793 -75.25 -42.812 1 93 280 LYS A CA 1
ATOM 2232 C C . LYS A 1 280 ? 8.609 -76.5 -42.969 1 93 280 LYS A C 1
ATOM 2234 O O . LYS A 1 280 ? 8.398 -77.312 -43.875 1 93 280 LYS A O 1
ATOM 2239 N N . GLU A 1 281 ? 9.453 -76.688 -42.031 1 94.44 281 GLU A N 1
ATOM 2240 C CA . GLU A 1 281 ? 10.25 -77.875 -42.031 1 94.44 281 GLU A CA 1
ATOM 2241 C C . GLU A 1 281 ? 9.375 -79.125 -41.812 1 94.44 281 GLU A C 1
ATOM 2243 O O . GLU A 1 281 ? 9.602 -80.188 -42.438 1 94.44 281 GLU A O 1
ATOM 2248 N N . LEU A 1 282 ? 8.383 -78.938 -40.969 1 92.69 282 LEU A N 1
ATOM 2249 C CA . LEU A 1 282 ? 7.445 -80.062 -40.719 1 92.69 282 LEU A CA 1
ATOM 2250 C C . LEU A 1 282 ? 6.684 -80.375 -42 1 92.69 282 LEU A C 1
ATOM 2252 O O . LEU A 1 282 ? 6.43 -81.562 -42.281 1 92.69 282 LEU A O 1
ATOM 2256 N N . GLN A 1 283 ? 6.371 -79.438 -42.781 1 92.12 283 GLN A N 1
ATOM 2257 C CA . GLN A 1 283 ? 5.699 -79.688 -44.062 1 92.12 283 GLN A CA 1
ATOM 2258 C C . GLN A 1 283 ? 6.598 -80.438 -45.031 1 92.12 283 GLN A C 1
ATOM 2260 O O . GLN A 1 283 ? 6.133 -81.312 -45.719 1 92.12 283 GLN A O 1
ATOM 2265 N N . VAL A 1 284 ? 7.836 -80.125 -45.031 1 95.44 284 VAL A N 1
ATOM 2266 C CA . VAL A 1 284 ? 8.797 -80.812 -45.906 1 95.44 284 VAL A CA 1
ATOM 2267 C C . VAL A 1 284 ? 8.938 -82.25 -45.5 1 95.44 284 VAL A C 1
ATOM 2269 O O . VAL A 1 284 ? 8.906 -83.188 -46.344 1 95.44 284 VAL A O 1
ATOM 2272 N N . ILE A 1 285 ? 9.031 -82.375 -44.219 1 94.56 285 ILE A N 1
ATOM 2273 C CA . ILE A 1 285 ? 9.164 -83.75 -43.688 1 94.56 285 ILE A CA 1
ATOM 2274 C C . ILE A 1 285 ? 7.922 -84.562 -44.062 1 94.56 285 ILE A C 1
ATOM 2276 O O . ILE A 1 285 ? 8.023 -85.75 -44.469 1 94.56 285 ILE A O 1
ATOM 2280 N N . SER A 1 286 ? 6.777 -83.938 -43.906 1 93.81 286 SER A N 1
ATOM 2281 C CA . SER A 1 286 ? 5.516 -84.625 -44.219 1 93.81 286 SER A CA 1
ATOM 2282 C C . SER A 1 286 ? 5.453 -85 -45.688 1 93.81 286 SER A C 1
ATOM 2284 O O . SER A 1 286 ? 5.016 -86.125 -46 1 93.81 286 SER A O 1
ATOM 2286 N N . ARG A 1 287 ? 5.941 -84.25 -46.531 1 94.75 287 ARG A N 1
ATOM 2287 C CA . ARG A 1 287 ? 5.984 -84.562 -47.969 1 94.75 287 ARG A CA 1
ATOM 2288 C C . ARG A 1 287 ? 6.926 -85.75 -48.25 1 94.75 287 ARG A C 1
ATOM 2290 O O . ARG A 1 287 ? 6.617 -86.625 -49.062 1 94.75 287 ARG A O 1
ATOM 2297 N N . GLN A 1 288 ? 8.008 -85.75 -47.594 1 96.44 288 GLN A N 1
ATOM 2298 C CA . GLN A 1 288 ? 8.961 -86.812 -47.75 1 96.44 288 GLN A CA 1
ATOM 2299 C C . GLN A 1 288 ? 8.375 -88.188 -47.312 1 96.44 288 GLN A C 1
ATOM 2301 O O . GLN A 1 288 ? 8.547 -89.188 -47.969 1 96.44 288 GLN A O 1
ATOM 2306 N N . ILE A 1 289 ? 7.691 -88.062 -46.25 1 96 289 ILE A N 1
ATOM 2307 C CA . ILE A 1 289 ? 7.051 -89.25 -45.75 1 96 289 ILE A CA 1
ATOM 2308 C C . ILE A 1 289 ? 6.02 -89.75 -46.781 1 96 289 ILE A C 1
ATOM 2310 O O . ILE A 1 289 ? 5.949 -90.938 -47.062 1 96 289 ILE A O 1
ATOM 2314 N N . ASN A 1 290 ? 5.281 -88.875 -47.25 1 94.69 290 ASN A N 1
ATOM 2315 C CA . ASN A 1 290 ? 4.266 -89.25 -48.219 1 94.69 290 ASN A CA 1
ATOM 2316 C C . ASN A 1 290 ? 4.883 -89.875 -49.469 1 94.69 290 ASN A C 1
ATOM 2318 O O . ASN A 1 290 ? 4.344 -90.875 -49.969 1 94.69 290 ASN A O 1
ATOM 2322 N N . GLU A 1 291 ? 5.973 -89.438 -49.906 1 96.56 291 GLU A N 1
ATOM 2323 C CA . GLU A 1 291 ? 6.664 -90 -51.031 1 96.56 291 GLU A CA 1
ATOM 2324 C C . GLU A 1 291 ? 7.129 -91.438 -50.75 1 96.56 291 GLU A C 1
ATOM 2326 O O . GLU A 1 291 ? 6.977 -92.312 -51.594 1 96.56 291 GLU A O 1
ATOM 2331 N N . VAL A 1 292 ? 7.652 -91.562 -49.625 1 96.81 292 VAL A N 1
ATOM 2332 C CA . VAL A 1 292 ? 8.156 -92.875 -49.25 1 96.81 292 VAL A CA 1
ATOM 2333 C C . VAL A 1 292 ? 6.988 -93.875 -49.125 1 96.81 292 VAL A C 1
ATOM 2335 O O . VAL A 1 292 ? 7.09 -95 -49.531 1 96.81 292 VAL A O 1
ATOM 2338 N N . ILE A 1 293 ? 5.957 -93.375 -48.562 1 96.44 293 ILE A N 1
ATOM 2339 C CA . ILE A 1 293 ? 4.781 -94.188 -48.344 1 96.44 293 ILE A CA 1
ATOM 2340 C C . ILE A 1 293 ? 4.164 -94.562 -49.688 1 96.44 293 ILE A C 1
ATOM 2342 O O . ILE A 1 293 ? 3.658 -95.688 -49.875 1 96.44 293 ILE A O 1
ATOM 2346 N N . ASP A 1 294 ? 4.215 -93.75 -50.656 1 96.06 294 ASP A N 1
ATOM 2347 C CA . ASP A 1 294 ? 3.764 -94.062 -52 1 96.06 294 ASP A CA 1
ATOM 2348 C C . ASP A 1 294 ? 4.582 -95.25 -52.625 1 96.06 294 ASP A C 1
ATOM 2350 O O . ASP A 1 294 ? 4.031 -96.125 -53.25 1 96.06 294 ASP A O 1
ATOM 2354 N N . ILE A 1 295 ? 5.793 -95.188 -52.344 1 96.75 295 ILE A N 1
ATOM 2355 C CA . ILE A 1 295 ? 6.676 -96.25 -52.844 1 96.75 295 ILE A CA 1
ATOM 2356 C C . ILE A 1 295 ? 6.301 -97.562 -52.188 1 96.75 295 ILE A C 1
ATOM 2358 O O . ILE A 1 295 ? 6.18 -98.562 -52.875 1 96.75 295 ILE A O 1
ATOM 2362 N N . VAL A 1 296 ? 6.051 -97.5 -50.969 1 97 296 VAL A N 1
ATOM 2363 C CA . VAL A 1 296 ? 5.711 -98.688 -50.219 1 97 296 VAL A CA 1
ATOM 2364 C C . VAL A 1 296 ? 4.375 -99.25 -50.719 1 97 296 VAL A C 1
ATOM 2366 O O . VAL A 1 296 ? 4.199 -100.5 -50.844 1 97 296 VAL A O 1
ATOM 2369 N N . GLN A 1 297 ? 3.531 -98.438 -50.969 1 96.12 297 GLN A N 1
ATOM 2370 C CA . GLN A 1 297 ? 2.232 -98.812 -51.469 1 96.12 297 GLN A CA 1
ATOM 2371 C C . GLN A 1 297 ? 2.373 -99.5 -52.844 1 96.12 297 GLN A C 1
ATOM 2373 O O . GLN A 1 297 ? 1.728 -100.5 -53.125 1 96.12 297 GLN A O 1
ATOM 2378 N N . ASP A 1 298 ? 3.178 -98.938 -53.656 1 96.94 298 ASP A N 1
ATOM 2379 C CA . ASP A 1 298 ? 3.445 -99.562 -54.969 1 96.94 298 ASP A CA 1
ATOM 2380 C C . ASP A 1 298 ? 4.07 -100.938 -54.844 1 96.94 298 ASP A C 1
ATOM 2382 O O . ASP A 1 298 ? 3.727 -101.812 -55.625 1 96.94 298 ASP A O 1
ATOM 2386 N N . ILE A 1 299 ? 4.891 -100.938 -53.969 1 97.19 299 ILE A N 1
ATOM 2387 C CA . ILE A 1 299 ? 5.547 -102.25 -53.719 1 97.19 299 ILE A CA 1
ATOM 2388 C C . ILE A 1 299 ? 4.516 -103.25 -53.25 1 97.19 299 ILE A C 1
ATOM 2390 O O . ILE A 1 299 ? 4.551 -104.438 -53.688 1 97.19 299 ILE A O 1
ATOM 2394 N N . ALA A 1 300 ? 3.678 -102.875 -52.469 1 96.62 300 ALA A N 1
ATOM 2395 C CA . ALA A 1 300 ? 2.629 -103.75 -51.969 1 96.62 300 ALA A CA 1
ATOM 2396 C C . ALA A 1 300 ? 1.735 -104.25 -53.125 1 96.62 300 ALA A C 1
ATOM 2398 O O . ALA A 1 300 ? 1.375 -105.438 -53.188 1 96.62 300 ALA A O 1
ATOM 2399 N N . VAL A 1 301 ? 1.439 -103.438 -54 1 96.31 301 VAL A N 1
ATOM 2400 C CA . VAL A 1 301 ? 0.608 -103.812 -55.156 1 96.31 301 VAL A CA 1
ATOM 2401 C C . VAL A 1 301 ? 1.356 -104.75 -56.062 1 96.31 301 VAL A C 1
ATOM 2403 O O . VAL A 1 301 ? 0.792 -105.75 -56.5 1 96.31 301 VAL A O 1
ATOM 2406 N N . LYS A 1 302 ? 2.545 -104.5 -56.281 1 97.12 302 LYS A N 1
ATOM 2407 C CA . LYS A 1 302 ? 3.361 -105.375 -57.125 1 97.12 302 LYS A CA 1
ATOM 2408 C C . LYS A 1 302 ? 3.545 -106.75 -56.469 1 97.12 302 LYS A C 1
ATOM 2410 O O . LYS A 1 302 ? 3.482 -107.75 -57.156 1 97.12 302 LYS A O 1
ATOM 2415 N N . THR A 1 303 ? 3.754 -106.625 -55.188 1 96.31 303 THR A N 1
ATOM 2416 C CA . THR A 1 303 ? 3.912 -107.875 -54.438 1 96.31 303 THR A CA 1
ATOM 2417 C C . THR A 1 303 ? 2.621 -108.688 -54.469 1 96.31 303 THR A C 1
ATOM 2419 O O . THR A 1 303 ? 2.654 -109.875 -54.625 1 96.31 303 THR A O 1
ATOM 2422 N N . ASN A 1 304 ? 1.623 -108.062 -54.312 1 95.31 304 ASN A N 1
ATOM 2423 C CA . ASN A 1 304 ? 0.324 -108.688 -54.375 1 95.31 304 ASN A CA 1
ATOM 2424 C C . ASN A 1 304 ? 0.092 -109.375 -55.75 1 95.31 304 ASN A C 1
ATOM 2426 O O . ASN A 1 304 ? -0.387 -110.5 -55.812 1 95.31 304 ASN A O 1
ATOM 2430 N N . LEU A 1 305 ? 0.455 -108.812 -56.781 1 95.38 305 LEU A N 1
ATOM 2431 C CA . LEU A 1 305 ? 0.305 -109.312 -58.156 1 95.38 305 LEU A CA 1
ATOM 2432 C C . LEU A 1 305 ? 1.227 -110.5 -58.375 1 95.38 305 LEU A C 1
ATOM 2434 O O . LEU A 1 305 ? 0.827 -111.5 -59 1 95.38 305 LEU A O 1
ATOM 2438 N N . LEU A 1 306 ? 2.34 -110.375 -57.906 1 94.5 306 LEU A N 1
ATOM 2439 C CA . LEU A 1 306 ? 3.285 -111.438 -58 1 94.5 306 LEU A CA 1
ATOM 2440 C C . LEU A 1 306 ? 2.789 -112.688 -57.25 1 94.5 306 LEU A C 1
ATOM 2442 O O . LEU A 1 306 ? 2.902 -113.812 -57.75 1 94.5 306 LEU A O 1
ATOM 2446 N N . ALA A 1 307 ? 2.246 -112.375 -56.125 1 93.06 307 ALA A N 1
ATOM 2447 C CA . ALA A 1 307 ? 1.711 -113.5 -55.312 1 93.06 307 ALA A CA 1
ATOM 2448 C C . ALA A 1 307 ? 0.501 -114.125 -56 1 93.06 307 ALA A C 1
ATOM 2450 O O . ALA A 1 307 ? 0.331 -115.312 -55.938 1 93.06 307 ALA A O 1
ATOM 2451 N N . LEU A 1 308 ? -0.247 -113.438 -56.656 1 92.25 308 LEU A N 1
ATOM 2452 C CA . LEU A 1 308 ? -1.397 -113.938 -57.406 1 92.25 308 LEU A CA 1
ATOM 2453 C C . LEU A 1 308 ? -0.95 -114.812 -58.562 1 92.25 308 LEU A C 1
ATOM 2455 O O . LEU A 1 308 ? -1.486 -115.938 -58.781 1 92.25 308 LEU A O 1
ATOM 2459 N N . ASN A 1 309 ? -0.029 -114.375 -59.188 1 88.19 309 ASN A N 1
ATOM 2460 C CA . ASN A 1 309 ? 0.506 -115.125 -60.312 1 88.19 309 ASN A CA 1
ATOM 2461 C C . ASN A 1 309 ? 1.147 -116.438 -59.844 1 88.19 309 ASN A C 1
ATOM 2463 O O . ASN A 1 309 ? 1.009 -117.438 -60.469 1 88.19 309 ASN A O 1
ATOM 2467 N N . ALA A 1 310 ? 1.775 -116.25 -58.75 1 87.38 310 ALA A N 1
ATOM 2468 C CA . ALA A 1 310 ? 2.396 -117.438 -58.156 1 87.38 310 ALA A CA 1
ATOM 2469 C C . ALA A 1 310 ? 1.34 -118.438 -57.719 1 87.38 310 ALA A C 1
ATOM 2471 O O . ALA A 1 310 ? 1.522 -119.625 -57.844 1 87.38 310 ALA A O 1
ATOM 2472 N N . ALA A 1 311 ? 0.311 -117.938 -57.25 1 87.88 311 ALA A N 1
ATOM 2473 C CA . ALA A 1 311 ? -0.784 -118.812 -56.812 1 87.88 311 ALA A CA 1
ATOM 2474 C C . ALA A 1 311 ? -1.43 -119.5 -58 1 87.88 311 ALA A C 1
ATOM 2476 O O . ALA A 1 311 ? -1.794 -120.688 -57.906 1 87.88 311 ALA A O 1
ATOM 2477 N N . ILE A 1 312 ? -1.513 -118.938 -59.031 1 85.44 312 ILE A N 1
ATOM 2478 C CA . ILE A 1 312 ? -2.088 -119.5 -60.219 1 85.44 312 ILE A CA 1
ATOM 2479 C C . ILE A 1 312 ? -1.17 -120.562 -60.781 1 85.44 312 ILE A C 1
ATOM 2481 O O . ILE A 1 312 ? -1.633 -121.625 -61.125 1 85.44 312 ILE A O 1
ATOM 2485 N N . GLU A 1 313 ? 0.042 -120.312 -60.812 1 81.62 313 GLU A N 1
ATOM 2486 C CA . GLU A 1 313 ? 1.005 -121.25 -61.344 1 81.62 313 GLU A CA 1
ATOM 2487 C C . GLU A 1 313 ? 1.083 -122.5 -60.438 1 81.62 313 GLU A C 1
ATOM 2489 O O . GLU A 1 313 ? 1.213 -123.625 -60.906 1 81.62 313 GLU A O 1
ATOM 2494 N N . ALA A 1 314 ? 0.962 -122.25 -59.156 1 84.19 314 ALA A N 1
ATOM 2495 C CA . ALA A 1 314 ? 0.982 -123.312 -58.219 1 84.19 314 ALA A CA 1
ATOM 2496 C C . ALA A 1 314 ? -0.23 -124.25 -58.375 1 84.19 314 ALA A C 1
ATOM 2498 O O . ALA A 1 314 ? -0.122 -125.438 -58.25 1 84.19 314 ALA A O 1
ATOM 2499 N N . SER A 1 315 ? -1.311 -123.75 -58.688 1 84.31 315 SER A N 1
ATOM 2500 C CA . SER A 1 315 ? -2.512 -124.562 -58.938 1 84.31 315 SER A CA 1
ATOM 2501 C C . SER A 1 315 ? -2.369 -125.375 -60.219 1 84.31 315 SER A C 1
ATOM 2503 O O . SER A 1 315 ? -2.863 -126.5 -60.281 1 84.31 315 SER A O 1
ATOM 2505 N N . ARG A 1 316 ? -1.751 -124.875 -61.156 1 81.88 316 ARG A N 1
ATOM 2506 C CA . ARG A 1 316 ? -1.542 -125.562 -62.438 1 81.88 316 ARG A CA 1
ATOM 2507 C C . ARG A 1 316 ? -0.604 -126.75 -62.281 1 81.88 316 ARG A C 1
ATOM 2509 O O . ARG A 1 316 ? -0.682 -127.75 -63.062 1 81.88 316 ARG A O 1
ATOM 2516 N N . ALA A 1 317 ? 0.245 -126.625 -61.281 1 80.06 317 ALA A N 1
ATOM 2517 C CA . ALA A 1 317 ? 1.245 -127.688 -61.094 1 80.06 317 ALA A CA 1
ATOM 2518 C C . ALA A 1 317 ? 0.68 -128.875 -60.25 1 80.06 317 ALA A C 1
ATOM 2520 O O . ALA A 1 317 ? 1.368 -129.75 -60 1 80.06 317 ALA A O 1
ATOM 2521 N N . GLY A 1 318 ? -0.645 -128.75 -59.781 1 79.62 318 GLY A N 1
ATOM 2522 C CA . GLY A 1 318 ? -1.354 -129.875 -59.125 1 79.62 318 GLY A CA 1
ATOM 2523 C C . GLY A 1 318 ? -0.768 -130.125 -57.75 1 79.62 318 GLY A C 1
ATOM 2524 O O . GLY A 1 318 ? -0.588 -129.25 -56.906 1 79.62 318 GLY A O 1
ATOM 2525 N N . GLU A 1 319 ? -0.245 -131.5 -57.625 1 79.12 319 GLU A N 1
ATOM 2526 C CA . GLU A 1 319 ? 0.242 -132 -56.375 1 79.12 319 GLU A CA 1
ATOM 2527 C C . GLU A 1 319 ? 1.628 -131.5 -56.031 1 79.12 319 GLU A C 1
ATOM 2529 O O . GLU A 1 319 ? 1.968 -131.25 -54.875 1 79.12 319 GLU A O 1
ATOM 2534 N N . HIS A 1 320 ? 2.355 -131.125 -57 1 75.56 320 HIS A N 1
ATOM 2535 C CA . HIS A 1 320 ? 3.719 -130.625 -56.812 1 75.56 320 HIS A CA 1
ATOM 2536 C C . HIS A 1 320 ? 3.729 -129.125 -56.406 1 75.56 320 HIS A C 1
ATOM 2538 O O . HIS A 1 320 ? 4.746 -128.625 -55.969 1 75.56 320 HIS A O 1
ATOM 2544 N N . GLY A 1 321 ? 2.521 -128.5 -56.5 1 81.12 321 GLY A N 1
ATOM 2545 C CA . GLY A 1 321 ? 2.459 -127.125 -56.25 1 81.12 321 GLY A CA 1
ATOM 2546 C C . GLY A 1 321 ? 1.733 -126.75 -54.938 1 81.12 321 GLY A C 1
ATOM 2547 O O . GLY A 1 321 ? 1.539 -125.562 -54.656 1 81.12 321 GLY A O 1
ATOM 2548 N N . ARG A 1 322 ? 1.387 -127.625 -54.281 1 82.56 322 ARG A N 1
ATOM 2549 C CA . ARG A 1 322 ? 0.554 -127.438 -53.094 1 82.56 322 ARG A CA 1
ATOM 2550 C C . ARG A 1 322 ? 1.282 -126.562 -52.062 1 82.56 322 ARG A C 1
ATOM 2552 O O . ARG A 1 322 ? 0.694 -125.625 -51.469 1 82.56 322 ARG A O 1
ATOM 2559 N N . GLY A 1 323 ? 2.488 -126.812 -51.781 1 81 323 GLY A N 1
ATOM 2560 C CA . GLY A 1 323 ? 3.283 -126.062 -50.844 1 81 323 GLY A CA 1
ATOM 2561 C C . GLY A 1 323 ? 3.461 -124.625 -51.281 1 81 323 GLY A C 1
ATOM 2562 O O . GLY A 1 323 ? 3.385 -123.688 -50.438 1 81 323 GLY A O 1
ATOM 2563 N N . PHE A 1 324 ? 3.516 -124.375 -52.594 1 83.62 324 PHE A N 1
ATOM 2564 C CA . PHE A 1 324 ? 3.727 -123.062 -53.125 1 83.62 324 PHE A CA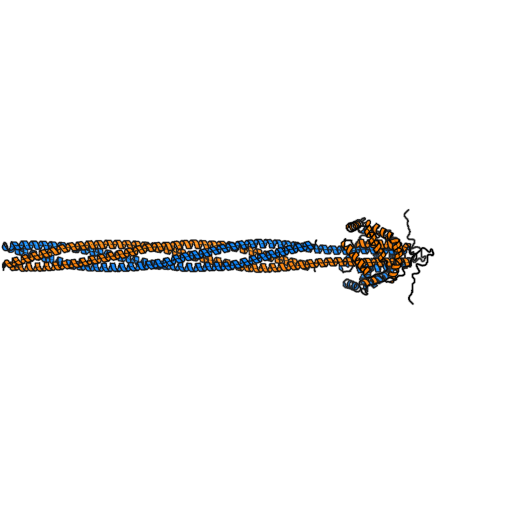 1
ATOM 2565 C C . PHE A 1 324 ? 2.436 -122.25 -53.094 1 83.62 324 PHE A C 1
ATOM 2567 O O . PHE A 1 324 ? 2.463 -121 -52.906 1 83.62 324 PHE A O 1
ATOM 2574 N N . SER A 1 325 ? 1.36 -122.938 -53.25 1 87.62 325 SER A N 1
ATOM 2575 C CA . SER A 1 325 ? 0.063 -122.312 -53.219 1 87.62 325 SER A CA 1
ATOM 2576 C C . SER A 1 325 ? -0.183 -121.688 -51.844 1 87.62 325 SER A C 1
ATOM 2578 O O . SER A 1 325 ? -0.693 -120.562 -51.75 1 87.62 325 SER A O 1
ATOM 2580 N N . VAL A 1 326 ? 0.335 -122.312 -50.781 1 89.75 326 VAL A N 1
ATOM 2581 C CA . VAL A 1 326 ? 0.162 -121.812 -49.406 1 89.75 326 VAL A CA 1
ATOM 2582 C C . VAL A 1 326 ? 1.047 -120.625 -49.188 1 89.75 326 VAL A C 1
ATOM 2584 O O . VAL A 1 326 ? 0.603 -119.625 -48.594 1 89.75 326 VAL A O 1
ATOM 2587 N N . VAL A 1 327 ? 2.17 -120.625 -49.719 1 90.81 327 VAL A N 1
ATOM 2588 C CA . VAL A 1 327 ? 3.113 -119.562 -49.562 1 90.81 327 VAL A CA 1
ATOM 2589 C C . VAL A 1 327 ? 2.613 -118.312 -50.344 1 90.81 327 VAL A C 1
ATOM 2591 O O . VAL A 1 327 ? 2.645 -117.188 -49.844 1 90.81 327 VAL A O 1
ATOM 2594 N N . ALA A 1 328 ? 2.15 -118.562 -51.5 1 91.19 328 ALA A N 1
ATOM 2595 C CA . ALA A 1 328 ? 1.641 -117.5 -52.375 1 91.19 328 ALA A CA 1
ATOM 2596 C C . ALA A 1 328 ? 0.434 -116.812 -51.719 1 91.19 328 ALA A C 1
ATOM 2598 O O . ALA A 1 328 ? 0.314 -115.562 -51.75 1 91.19 328 ALA A O 1
ATOM 2599 N N . ASP A 1 329 ? -0.36 -117.562 -51.031 1 92.62 329 ASP A N 1
ATOM 2600 C CA . ASP A 1 329 ? -1.547 -117 -50.406 1 92.62 329 ASP A CA 1
ATOM 2601 C C . ASP A 1 329 ? -1.167 -116.188 -49.156 1 92.62 329 ASP A C 1
ATOM 2603 O O . ASP A 1 329 ? -1.787 -115.125 -48.906 1 92.62 329 ASP A O 1
ATOM 2607 N N . GLU A 1 330 ? -0.177 -116.625 -48.562 1 94.81 330 GLU A N 1
ATOM 2608 C CA . GLU A 1 330 ? 0.281 -115.875 -47.375 1 94.81 330 GLU A CA 1
ATOM 2609 C C . GLU A 1 330 ? 0.917 -114.562 -47.781 1 94.81 330 GLU A C 1
ATOM 2611 O O . GLU A 1 330 ? 0.681 -113.562 -47.156 1 94.81 330 GLU A O 1
ATOM 2616 N N . ILE A 1 331 ? 1.651 -114.562 -48.812 1 95.12 331 ILE A N 1
ATOM 2617 C CA . ILE A 1 331 ? 2.289 -113.375 -49.312 1 95.12 331 ILE A CA 1
ATOM 2618 C C . ILE A 1 331 ? 1.225 -112.375 -49.812 1 95.12 331 ILE A C 1
ATOM 2620 O O . ILE A 1 331 ? 1.334 -111.188 -49.625 1 95.12 331 ILE A O 1
ATOM 2624 N N . ARG A 1 332 ? 0.261 -112.938 -50.406 1 94.69 332 ARG A N 1
ATOM 2625 C CA . ARG A 1 332 ? -0.844 -112.062 -50.906 1 94.69 332 ARG A CA 1
ATOM 2626 C C . ARG A 1 332 ? -1.552 -111.375 -49.75 1 94.69 332 ARG A C 1
ATOM 2628 O O . ARG A 1 332 ? -1.853 -110.188 -49.812 1 94.69 332 ARG A O 1
ATOM 2635 N N . ALA A 1 333 ? -1.758 -112.062 -48.656 1 95.44 333 ALA A N 1
ATOM 2636 C CA . ALA A 1 333 ? -2.402 -111.5 -47.469 1 95.44 333 ALA A CA 1
ATOM 2637 C C . ALA A 1 333 ? -1.542 -110.438 -46.844 1 95.44 333 ALA A C 1
ATOM 2639 O O . ALA A 1 333 ? -2.055 -109.375 -46.438 1 95.44 333 ALA A O 1
ATOM 2640 N N . LEU A 1 334 ? -0.316 -110.688 -46.844 1 96 334 LEU A N 1
ATOM 2641 C CA . LEU A 1 334 ? 0.618 -109.688 -46.25 1 96 334 LEU A CA 1
ATOM 2642 C C . LEU A 1 334 ? 0.688 -108.438 -47.125 1 96 334 LEU A C 1
ATOM 2644 O O . LEU A 1 334 ? 0.763 -107.312 -46.594 1 96 334 LEU A O 1
ATOM 2648 N N . SER A 1 335 ? 0.665 -108.562 -48.344 1 95.75 335 SER A N 1
ATOM 2649 C CA . SER A 1 335 ? 0.705 -107.438 -49.25 1 95.75 335 SER A CA 1
ATOM 2650 C C . SER A 1 335 ? -0.568 -106.562 -49.125 1 95.75 335 SER A C 1
ATOM 2652 O O . SER A 1 335 ? -0.524 -105.375 -49.219 1 95.75 335 SER A O 1
ATOM 2654 N N . THR A 1 336 ? -1.673 -107.312 -48.938 1 96.06 336 THR A N 1
ATOM 2655 C CA . THR A 1 336 ? -2.934 -106.625 -48.719 1 96.06 336 THR A CA 1
ATOM 2656 C C . THR A 1 336 ? -2.908 -105.812 -47.406 1 96.06 336 THR A C 1
ATOM 2658 O O . THR A 1 336 ? -3.387 -104.688 -47.344 1 96.06 336 THR A O 1
ATOM 2661 N N . GLN A 1 337 ? -2.326 -106.375 -46.469 1 96.44 337 GLN A N 1
ATOM 2662 C CA . GLN A 1 337 ? -2.184 -105.688 -45.156 1 96.44 337 GLN A CA 1
ATOM 2663 C C . GLN A 1 337 ? -1.267 -104.5 -45.281 1 96.44 337 GLN A C 1
ATOM 2665 O O . GLN A 1 337 ? -1.529 -103.438 -44.688 1 96.44 337 GLN A O 1
ATOM 2670 N N . THR A 1 338 ? -0.244 -104.562 -46 1 96.56 338 THR A N 1
ATOM 2671 C CA . THR A 1 338 ? 0.67 -103.438 -46.25 1 96.56 338 THR A CA 1
ATOM 2672 C C . THR A 1 338 ? -0.04 -102.312 -46.938 1 96.56 338 THR A C 1
ATOM 2674 O O . THR A 1 338 ? 0.154 -101.125 -46.625 1 96.56 338 THR A O 1
ATOM 2677 N N . LYS A 1 339 ? -0.834 -102.688 -47.906 1 95.75 339 LYS A N 1
ATOM 2678 C CA . LYS A 1 339 ? -1.599 -101.688 -48.656 1 95.75 339 LYS A CA 1
ATOM 2679 C C . LYS A 1 339 ? -2.521 -100.875 -47.719 1 95.75 339 LYS A C 1
ATOM 2681 O O . LYS A 1 339 ? -2.613 -99.688 -47.812 1 95.75 339 LYS A O 1
ATOM 2686 N N . HIS A 1 340 ? -3.107 -101.625 -46.781 1 96.62 340 HIS A N 1
ATOM 2687 C CA . HIS A 1 340 ? -3.99 -101 -45.844 1 96.62 340 HIS A CA 1
ATOM 2688 C C . HIS A 1 340 ? -3.205 -100.062 -44.875 1 96.62 340 HIS A C 1
ATOM 2690 O O . HIS A 1 340 ? -3.623 -98.938 -44.594 1 96.62 340 HIS A O 1
ATOM 2696 N N . SER A 1 341 ? -2.156 -100.5 -44.469 1 96.44 341 SER A N 1
ATOM 2697 C CA . SER A 1 341 ? -1.316 -99.75 -43.562 1 96.44 341 SER A CA 1
ATOM 2698 C C . SER A 1 341 ? -0.789 -98.5 -44.219 1 96.44 341 SER A C 1
ATOM 2700 O O . SER A 1 341 ? -0.778 -97.438 -43.594 1 96.44 341 SER A O 1
ATOM 2702 N N . THR A 1 342 ? -0.402 -98.562 -45.406 1 95.44 342 THR A N 1
ATOM 2703 C CA . THR A 1 342 ? 0.129 -97.375 -46.125 1 95.44 342 THR A CA 1
ATOM 2704 C C . THR A 1 342 ? -0.969 -96.375 -46.375 1 95.44 342 THR A C 1
ATOM 2706 O O . THR A 1 342 ? -0.715 -95.125 -46.344 1 95.44 342 THR A O 1
ATOM 2709 N N . SER A 1 343 ? -2.146 -96.875 -46.625 1 96.12 343 SER A N 1
ATOM 2710 C CA . SER A 1 343 ? -3.277 -96 -46.781 1 96.12 343 SER A CA 1
ATOM 2711 C C . SER A 1 343 ? -3.553 -95.25 -45.469 1 96.12 343 SER A C 1
ATOM 2713 O O . SER A 1 343 ? -3.838 -94 -45.5 1 96.12 343 SER A O 1
ATOM 2715 N N . THR A 1 344 ? -3.395 -95.875 -44.375 1 96.62 344 THR A N 1
ATOM 2716 C CA . THR A 1 344 ? -3.572 -95.25 -43.094 1 96.62 344 THR A CA 1
ATOM 2717 C C . THR A 1 344 ? -2.523 -94.188 -42.844 1 96.62 344 THR A C 1
ATOM 2719 O O . THR A 1 344 ? -2.838 -93.125 -42.375 1 96.62 344 THR A O 1
ATOM 2722 N N . VAL A 1 345 ? -1.384 -94.375 -43.188 1 96.44 345 VAL A N 1
ATOM 2723 C CA . VAL A 1 345 ? -0.306 -93.438 -43.031 1 96.44 345 VAL A CA 1
ATOM 2724 C C . VAL A 1 345 ? -0.566 -92.188 -43.906 1 96.44 345 VAL A C 1
ATOM 2726 O O . VAL A 1 345 ? -0.337 -91.062 -43.469 1 96.44 345 VAL A O 1
ATOM 2729 N N . SER A 1 346 ? -1.022 -92.438 -45.125 1 95.62 346 SER A N 1
ATOM 2730 C CA . SER A 1 346 ? -1.343 -91.375 -46 1 95.62 346 SER A CA 1
ATOM 2731 C C . SER A 1 346 ? -2.395 -90.438 -45.406 1 95.62 346 SER A C 1
ATOM 2733 O O . SER A 1 346 ? -2.293 -89.188 -45.5 1 95.62 346 SER A O 1
ATOM 2735 N N . ASP A 1 347 ? -3.375 -91 -44.688 1 96.75 347 ASP A N 1
ATOM 2736 C CA . ASP A 1 347 ? -4.41 -90.188 -44.031 1 96.75 347 ASP A CA 1
ATOM 2737 C C . ASP A 1 347 ? -3.824 -89.375 -42.875 1 96.75 347 ASP A C 1
ATOM 2739 O O . ASP A 1 347 ? -4.199 -88.25 -42.656 1 96.75 347 ASP A O 1
ATOM 2743 N N . LEU A 1 348 ? -2.955 -89.938 -42.188 1 96.25 348 LEU A N 1
ATOM 2744 C CA . LEU A 1 348 ? -2.324 -89.312 -41.062 1 96.25 348 LEU A CA 1
ATOM 2745 C C . LEU A 1 348 ? -1.434 -88.125 -41.531 1 96.25 348 LEU A C 1
ATOM 2747 O O . LEU A 1 348 ? -1.359 -87.125 -40.875 1 96.25 348 LEU A O 1
ATOM 2751 N N . ILE A 1 349 ? -0.824 -88.312 -42.625 1 95.62 349 ILE A N 1
ATOM 2752 C CA . ILE A 1 349 ? 0.016 -87.25 -43.188 1 95.62 349 ILE A CA 1
ATOM 2753 C C . ILE A 1 349 ? -0.852 -86.125 -43.625 1 95.62 349 ILE A C 1
ATOM 2755 O O . ILE A 1 349 ? -0.464 -84.938 -43.469 1 95.62 349 ILE A O 1
ATOM 2759 N N . ALA A 1 350 ? -2.012 -86.438 -44.156 1 95.25 350 ALA A N 1
ATOM 2760 C CA . ALA A 1 350 ? -2.943 -85.375 -44.531 1 95.25 350 ALA A CA 1
ATOM 2761 C C . ALA A 1 350 ? -3.373 -84.562 -43.312 1 95.25 350 ALA A C 1
ATOM 2763 O O . ALA A 1 350 ? -3.486 -83.375 -43.375 1 95.25 350 ALA A O 1
ATOM 2764 N N . LYS A 1 351 ? -3.535 -85.25 -42.219 1 95.06 351 LYS A N 1
ATOM 2765 C CA . LYS A 1 351 ? -3.873 -84.562 -40.969 1 95.06 351 LYS A CA 1
ATOM 2766 C C . LYS A 1 351 ? -2.713 -83.688 -40.469 1 95.06 351 LYS A C 1
ATOM 2768 O O . LYS A 1 351 ? -2.922 -82.625 -39.938 1 95.06 351 LYS A O 1
ATOM 2773 N N . THR A 1 352 ? -1.555 -84.188 -40.625 1 93.75 352 THR A N 1
ATOM 2774 C CA . THR A 1 352 ? -0.361 -83.438 -40.25 1 93.75 352 THR A CA 1
ATOM 2775 C C . THR A 1 352 ? -0.278 -82.125 -41.031 1 93.75 352 THR A C 1
ATOM 2777 O O . THR A 1 352 ? -0.051 -81.062 -40.438 1 93.75 352 THR A O 1
ATOM 2780 N N . ASN A 1 353 ? -0.488 -82.25 -42.312 1 93.12 353 ASN A N 1
ATOM 2781 C CA . ASN A 1 353 ? -0.417 -81.062 -43.188 1 93.12 353 ASN A CA 1
ATOM 2782 C C . ASN A 1 353 ? -1.471 -80 -42.781 1 93.12 353 ASN A C 1
ATOM 2784 O O . ASN A 1 353 ? -1.203 -78.812 -42.812 1 93.12 353 ASN A O 1
ATOM 2788 N N . SER A 1 354 ? -2.639 -80.5 -42.375 1 94.44 354 SER A N 1
ATOM 2789 C CA . SER A 1 354 ? -3.701 -79.625 -41.906 1 94.44 354 SER A CA 1
ATOM 2790 C C . SER A 1 354 ? -3.334 -78.875 -40.625 1 94.44 354 SER A C 1
ATOM 2792 O O . SER A 1 354 ? -3.572 -77.688 -40.469 1 94.44 354 SER A O 1
ATOM 2794 N N . GLN A 1 355 ? -2.697 -79.625 -39.75 1 91.81 355 GLN A N 1
ATOM 2795 C CA . GLN A 1 355 ? -2.307 -79.062 -38.469 1 91.81 355 GLN A CA 1
ATOM 2796 C C . GLN A 1 355 ? -1.193 -78.062 -38.625 1 91.81 355 GLN A C 1
ATOM 2798 O O . GLN A 1 355 ? -1.177 -77.062 -37.938 1 91.81 355 GLN A O 1
ATOM 2803 N N . VAL A 1 356 ? -0.297 -78.25 -39.469 1 93.06 356 VAL A N 1
ATOM 2804 C CA . VAL A 1 356 ? 0.794 -77.312 -39.719 1 93.06 356 VAL A CA 1
ATOM 2805 C C . VAL A 1 356 ? 0.238 -76 -40.312 1 93.06 356 VAL A C 1
ATOM 2807 O O . VAL A 1 356 ? 0.709 -74.938 -39.969 1 93.06 356 VAL A O 1
ATOM 2810 N N . LYS A 1 357 ? -0.776 -76.188 -41.156 1 93.38 357 LYS A N 1
ATOM 2811 C CA . LYS A 1 357 ? -1.429 -75 -41.719 1 93.38 357 LYS A CA 1
ATOM 2812 C C . LYS A 1 357 ? -2.104 -74.188 -40.594 1 93.38 357 LYS A C 1
ATOM 2814 O O . LYS A 1 357 ? -2.08 -72.938 -40.656 1 93.38 357 LYS A O 1
ATOM 2819 N N . ASN A 1 358 ? -2.646 -74.812 -39.594 1 94.25 358 ASN A N 1
ATOM 2820 C CA . ASN A 1 358 ? -3.262 -74.125 -38.469 1 94.25 358 ASN A CA 1
ATOM 2821 C C . ASN A 1 358 ? -2.229 -73.375 -37.656 1 94.25 358 ASN A C 1
ATOM 2823 O O . ASN A 1 358 ? -2.473 -72.25 -37.25 1 94.25 358 ASN A O 1
ATOM 2827 N N . VAL A 1 359 ? -1.093 -74 -37.469 1 94.31 359 VAL A N 1
ATOM 2828 C CA . VAL A 1 359 ? -0.021 -73.312 -36.719 1 94.31 359 VAL A CA 1
ATOM 2829 C C . VAL A 1 359 ? 0.443 -72.062 -37.469 1 94.31 359 VAL A C 1
ATOM 2831 O O . VAL A 1 359 ? 0.604 -71 -36.844 1 94.31 359 VAL A O 1
ATOM 2834 N N . SER A 1 360 ? 0.624 -72.188 -38.781 1 93.25 360 SER A N 1
ATOM 2835 C CA . SER A 1 360 ? 1.063 -71.062 -39.594 1 93.25 360 SER A CA 1
ATOM 2836 C C . SER A 1 360 ? 0.06 -69.938 -39.531 1 93.25 360 SER A C 1
ATOM 2838 O O . SER A 1 360 ? 0.448 -68.75 -39.438 1 93.25 360 SER A O 1
ATOM 2840 N N . ALA A 1 361 ? -1.249 -70.25 -39.469 1 94.69 361 ALA A N 1
ATOM 2841 C CA . ALA A 1 361 ? -2.295 -69.188 -39.375 1 94.69 361 ALA A CA 1
ATOM 2842 C C . ALA A 1 361 ? -2.266 -68.5 -38.031 1 94.69 361 ALA A C 1
ATOM 2844 O O . ALA A 1 361 ? -2.465 -67.312 -37.938 1 94.69 361 ALA A O 1
ATOM 2845 N N . SER A 1 362 ? -2.002 -69.25 -37.031 1 95.75 362 SER A N 1
ATOM 2846 C CA . SER A 1 362 ? -1.91 -68.688 -35.688 1 95.75 362 SER A CA 1
ATOM 2847 C C . SER A 1 362 ? -0.706 -67.75 -35.562 1 95.75 362 SER A C 1
ATOM 2849 O O . SER A 1 362 ? -0.786 -66.75 -34.906 1 95.75 362 SER A O 1
ATOM 2851 N N . VAL A 1 363 ? 0.392 -68.125 -36.188 1 96 363 VAL A N 1
ATOM 2852 C CA . VAL A 1 363 ? 1.592 -67.25 -36.188 1 96 363 VAL A CA 1
ATOM 2853 C C . VAL A 1 363 ? 1.309 -65.938 -36.875 1 96 363 VAL A C 1
ATOM 2855 O O . VAL A 1 363 ? 1.708 -64.875 -36.406 1 96 363 VAL A O 1
ATOM 2858 N N . ASP A 1 364 ? 0.562 -66.062 -37.969 1 95.38 364 ASP A N 1
ATOM 2859 C CA . ASP A 1 364 ? 0.214 -64.812 -38.719 1 95.38 364 ASP A CA 1
ATOM 2860 C C . ASP A 1 364 ? -0.635 -63.875 -37.844 1 95.38 364 ASP A C 1
ATOM 2862 O O . ASP A 1 364 ? -0.427 -62.656 -37.875 1 95.38 364 ASP A O 1
ATOM 2866 N N . LYS A 1 365 ? -1.523 -64.5 -37.094 1 96 365 LYS A N 1
ATOM 2867 C CA . LYS A 1 365 ? -2.361 -63.688 -36.188 1 96 365 LYS A CA 1
ATOM 2868 C C . LYS A 1 365 ? -1.523 -63 -35.125 1 96 365 LYS A C 1
ATOM 2870 O O . LYS A 1 365 ? -1.707 -61.812 -34.844 1 96 365 LYS A O 1
ATOM 2875 N N . VAL A 1 366 ? -0.587 -63.688 -34.594 1 96.88 366 VAL A N 1
ATOM 2876 C CA . VAL A 1 366 ? 0.258 -63.125 -33.531 1 96.88 366 VAL A CA 1
ATOM 2877 C C . VAL A 1 366 ? 1.142 -62.031 -34.125 1 96.88 366 VAL A C 1
ATOM 2879 O O . VAL A 1 366 ? 1.356 -61 -33.469 1 96.88 366 VAL A O 1
ATOM 2882 N N . ASN A 1 367 ? 1.625 -62.25 -35.312 1 95.56 367 ASN A N 1
ATOM 2883 C CA . ASN A 1 367 ? 2.482 -61.25 -35.938 1 95.56 367 ASN A CA 1
ATOM 2884 C C . ASN A 1 367 ? 1.745 -59.906 -36.125 1 95.56 367 ASN A C 1
ATOM 2886 O O . ASN A 1 367 ? 2.33 -58.844 -35.969 1 95.56 367 ASN A O 1
ATOM 2890 N N . VAL A 1 368 ? 0.444 -59.969 -36.438 1 96.56 368 VAL A N 1
ATOM 2891 C CA . VAL A 1 368 ? -0.367 -58.781 -36.594 1 96.56 368 VAL A CA 1
ATOM 2892 C C . VAL A 1 368 ? -0.521 -58.094 -35.25 1 96.56 368 VAL A C 1
ATOM 2894 O O . VAL A 1 368 ? -0.365 -56.875 -35.156 1 96.56 368 VAL A O 1
ATOM 2897 N N . LEU A 1 369 ? -0.738 -58.875 -34.219 1 96.12 369 LEU A N 1
ATOM 2898 C CA . LEU A 1 369 ? -0.897 -58.312 -32.875 1 96.12 369 LEU A CA 1
ATOM 2899 C C . LEU A 1 369 ? 0.398 -57.688 -32.406 1 96.12 369 LEU A C 1
ATOM 2901 O O . LEU A 1 369 ? 0.371 -56.625 -31.75 1 96.12 369 LEU A O 1
ATOM 2905 N N . VAL A 1 370 ? 1.509 -58.281 -32.719 1 96.88 370 VAL A N 1
ATOM 2906 C CA . VAL A 1 370 ? 2.814 -57.781 -32.344 1 96.88 370 VAL A CA 1
ATOM 2907 C C . VAL A 1 370 ? 3.068 -56.438 -33.031 1 96.88 370 VAL A C 1
ATOM 2909 O O . VAL A 1 370 ? 3.57 -55.5 -32.438 1 96.88 370 VAL A O 1
ATOM 2912 N N . GLN A 1 371 ? 2.703 -56.344 -34.312 1 95.62 371 GLN A N 1
ATOM 2913 C CA . GLN A 1 371 ? 2.865 -55.125 -35.062 1 95.62 371 GLN A CA 1
ATOM 2914 C C . GLN A 1 371 ? 2.016 -54 -34.438 1 95.62 371 GLN A C 1
ATOM 2916 O O . GLN A 1 371 ? 2.502 -52.875 -34.25 1 95.62 371 GLN A O 1
ATOM 2921 N N . GLU A 1 372 ? 0.774 -54.312 -34.094 1 95.38 372 GLU A N 1
ATOM 2922 C CA . GLU A 1 372 ? -0.118 -53.344 -33.469 1 95.38 372 GLU A CA 1
ATOM 2923 C C . GLU A 1 372 ? 0.406 -52.906 -32.094 1 95.38 372 GLU A C 1
ATOM 2925 O O . GLU A 1 372 ? 0.356 -51.75 -31.75 1 95.38 372 GLU A O 1
ATOM 2930 N N . GLY A 1 373 ? 0.902 -53.906 -31.422 1 95.25 373 GLY A N 1
ATOM 2931 C CA . GLY A 1 373 ? 1.46 -53.625 -30.109 1 95.25 373 GLY A CA 1
ATOM 2932 C C . GLY A 1 373 ? 2.674 -52.719 -30.156 1 95.25 373 GLY A C 1
ATOM 2933 O O . GLY A 1 373 ? 2.801 -51.781 -29.359 1 95.25 373 GLY A O 1
ATOM 2934 N N . THR A 1 374 ? 3.533 -52.938 -31.094 1 95.88 374 THR A N 1
ATOM 2935 C CA . THR A 1 374 ? 4.738 -52.125 -31.25 1 95.88 374 THR A CA 1
ATOM 2936 C C . THR A 1 374 ? 4.383 -50.688 -31.609 1 95.88 374 THR A C 1
ATOM 2938 O O . THR A 1 374 ? 4.973 -49.75 -31.062 1 95.88 374 THR A O 1
ATOM 2941 N N . GLU A 1 375 ? 3.35 -50.438 -32.438 1 95.75 375 GLU A N 1
ATOM 2942 C CA . GLU A 1 375 ? 2.885 -49.094 -32.812 1 95.75 375 GLU A CA 1
ATOM 2943 C C . GLU A 1 375 ? 2.268 -48.375 -31.594 1 95.75 375 GLU A C 1
ATOM 2945 O O . GLU A 1 375 ? 2.49 -47.188 -31.391 1 95.75 375 GLU A O 1
ATOM 2950 N N . GLY A 1 376 ? 1.563 -49.156 -30.828 1 95.81 376 GLY A N 1
ATOM 2951 C CA . GLY A 1 376 ? 0.99 -48.625 -29.625 1 95.81 376 GLY A CA 1
ATOM 2952 C C . GLY A 1 376 ? 2.035 -48.188 -28.609 1 95.81 376 GLY A C 1
ATOM 2953 O O . GLY A 1 376 ? 1.861 -47.156 -27.938 1 95.81 376 GLY A O 1
ATOM 2954 N N . MET A 1 377 ? 3.129 -48.844 -28.531 1 96.31 377 MET A N 1
ATOM 2955 C CA . MET A 1 377 ? 4.203 -48.5 -27.594 1 96.31 377 MET A CA 1
ATOM 2956 C C . MET A 1 377 ? 4.895 -47.219 -28.016 1 96.31 377 MET A C 1
ATOM 2958 O O . MET A 1 377 ? 5.293 -46.406 -27.172 1 96.31 377 MET A O 1
ATOM 2962 N N . VAL A 1 378 ? 4.988 -47 -29.328 1 96.94 378 VAL A N 1
ATOM 2963 C CA . VAL A 1 378 ? 5.582 -45.75 -29.828 1 96.94 378 VAL A CA 1
ATOM 2964 C C . VAL A 1 378 ? 4.73 -44.562 -29.422 1 96.94 378 VAL A C 1
ATOM 2966 O O . VAL A 1 378 ? 5.254 -43.562 -28.953 1 96.94 378 VAL A O 1
ATOM 2969 N N . GLU A 1 379 ? 3.422 -44.688 -29.516 1 96.69 379 GLU A N 1
ATOM 2970 C CA . GLU A 1 379 ? 2.51 -43.625 -29.125 1 96.69 379 GLU A CA 1
ATOM 2971 C C . GLU A 1 379 ? 2.551 -43.406 -27.609 1 96.69 379 GLU A C 1
ATOM 2973 O O . GLU A 1 379 ? 2.557 -42.25 -27.156 1 96.69 379 GLU A O 1
ATOM 2978 N N . THR A 1 380 ? 2.594 -44.438 -26.891 1 97.81 380 THR A N 1
ATOM 2979 C CA . THR A 1 380 ? 2.635 -44.312 -25.438 1 97.81 380 THR A CA 1
ATOM 2980 C C . THR A 1 380 ? 3.91 -43.594 -24.984 1 97.81 380 THR A C 1
ATOM 2982 O O . THR A 1 380 ? 3.875 -42.781 -24.078 1 97.81 380 THR A O 1
ATOM 2985 N N . ASP A 1 381 ? 5.004 -44 -25.609 1 97.88 381 ASP A N 1
ATOM 2986 C CA . ASP A 1 381 ? 6.273 -43.312 -25.328 1 97.88 381 ASP A CA 1
ATOM 2987 C C . ASP A 1 381 ? 6.172 -41.812 -25.594 1 97.88 381 ASP A C 1
ATOM 2989 O O . ASP A 1 381 ? 6.68 -41 -24.812 1 97.88 381 ASP A O 1
ATOM 2993 N N . ARG A 1 382 ? 5.48 -41.438 -26.656 1 97.88 382 ARG A N 1
ATOM 2994 C CA . ARG A 1 382 ? 5.285 -40.031 -27 1 97.88 382 ARG A CA 1
ATOM 2995 C C . ARG A 1 382 ? 4.457 -39.312 -25.938 1 97.88 382 ARG A C 1
ATOM 2997 O O . ARG A 1 382 ? 4.738 -38.156 -25.594 1 97.88 382 ARG A O 1
ATOM 3004 N N . TYR A 1 383 ? 3.434 -40 -25.422 1 98.06 383 TYR A N 1
ATOM 3005 C CA . TYR A 1 383 ? 2.605 -39.406 -24.375 1 98.06 383 TYR A CA 1
ATOM 3006 C C . TYR A 1 383 ? 3.436 -39.094 -23.141 1 98.06 383 TYR A C 1
ATOM 3008 O O . TYR A 1 383 ? 3.363 -38 -22.609 1 98.06 383 TYR A O 1
ATOM 3016 N N . PHE A 1 384 ? 4.297 -40.031 -22.703 1 98.25 384 PHE A N 1
ATOM 3017 C CA . PHE A 1 384 ? 5.137 -39.812 -21.547 1 98.25 384 PHE A CA 1
ATOM 3018 C C . PHE A 1 384 ? 6.141 -38.688 -21.797 1 98.25 384 PHE A C 1
ATOM 3020 O O . PHE A 1 384 ? 6.422 -37.875 -20.906 1 98.25 384 PHE A O 1
ATOM 3027 N N . ALA A 1 385 ? 6.641 -38.594 -23.016 1 98.06 385 ALA A N 1
ATOM 3028 C CA . ALA A 1 385 ? 7.598 -37.562 -23.359 1 98.06 385 ALA A CA 1
ATOM 3029 C C . ALA A 1 385 ? 6.957 -36.156 -23.281 1 98.06 385 ALA A C 1
ATOM 3031 O O . ALA A 1 385 ? 7.57 -35.219 -22.781 1 98.06 385 ALA A O 1
ATOM 3032 N N . GLU A 1 386 ? 5.746 -36.062 -23.734 1 98 386 GLU A N 1
ATOM 3033 C CA . GLU A 1 386 ? 5.023 -34.812 -23.688 1 98 386 GLU A CA 1
ATOM 3034 C C . GLU A 1 386 ? 4.727 -34.406 -22.25 1 98 386 GLU A C 1
ATOM 3036 O O . GLU A 1 386 ? 4.809 -33.219 -21.891 1 98 386 GLU A O 1
ATOM 3041 N N . ILE A 1 387 ? 4.438 -35.375 -21.453 1 98 387 ILE A N 1
ATOM 3042 C CA . ILE A 1 387 ? 4.172 -35.094 -20.047 1 98 387 ILE A CA 1
ATOM 3043 C C . ILE A 1 387 ? 5.453 -34.594 -19.375 1 98 387 ILE A C 1
ATOM 3045 O O . ILE A 1 387 ? 5.43 -33.656 -18.594 1 98 387 ILE A O 1
ATOM 3049 N N . LEU A 1 388 ? 6.539 -35.281 -19.656 1 98.06 388 LEU A N 1
ATOM 3050 C CA . LEU A 1 388 ? 7.824 -34.875 -19.094 1 98.06 388 LEU A CA 1
ATOM 3051 C C . LEU A 1 388 ? 8.125 -33.406 -19.453 1 98.06 388 LEU A C 1
ATOM 3053 O O . LEU A 1 388 ? 8.531 -32.625 -18.578 1 98.06 388 LEU A O 1
ATOM 3057 N N . ALA A 1 389 ? 7.848 -33 -20.672 1 97.38 389 ALA A N 1
ATOM 3058 C CA . ALA A 1 389 ? 8.078 -31.625 -21.109 1 97.38 389 ALA A CA 1
ATOM 3059 C C . ALA A 1 389 ? 7.16 -30.656 -20.391 1 97.38 389 ALA A C 1
ATOM 3061 O O . ALA A 1 389 ? 7.598 -29.578 -19.953 1 97.38 389 ALA A O 1
ATOM 3062 N N . ALA A 1 390 ? 5.949 -31.062 -20.234 1 97.38 390 ALA A N 1
ATOM 3063 C CA . ALA A 1 390 ? 4.977 -30.219 -19.531 1 97.38 390 ALA A CA 1
ATOM 3064 C C . ALA A 1 390 ? 5.371 -30.016 -18.078 1 97.38 390 ALA A C 1
ATOM 3066 O O . ALA A 1 390 ? 5.211 -28.922 -17.531 1 97.38 390 ALA A O 1
ATOM 3067 N N . MET A 1 391 ? 5.891 -31.094 -17.438 1 97.69 391 MET A N 1
ATOM 3068 C CA . MET A 1 391 ? 6.289 -31 -16.047 1 97.69 391 MET A CA 1
ATOM 3069 C C . MET A 1 391 ? 7.504 -30.094 -15.883 1 97.69 391 MET A C 1
ATOM 3071 O O . MET A 1 391 ? 7.586 -29.312 -14.922 1 97.69 391 MET A O 1
ATOM 3075 N N . LYS A 1 392 ? 8.391 -30.109 -16.812 1 97 392 LYS A N 1
ATOM 3076 C CA . LYS A 1 392 ? 9.547 -29.219 -16.766 1 97 392 LYS A CA 1
ATOM 3077 C C . LYS A 1 392 ? 9.117 -27.75 -16.891 1 97 392 LYS A C 1
ATOM 3079 O O . LYS A 1 392 ? 9.594 -26.906 -16.156 1 97 392 LYS A O 1
ATOM 3084 N N . GLU A 1 393 ? 8.203 -27.5 -17.734 1 96.88 393 GLU A N 1
ATOM 3085 C CA . GLU A 1 393 ? 7.672 -26.141 -17.906 1 96.88 393 GLU A CA 1
ATOM 3086 C C . GLU A 1 393 ? 6.926 -25.688 -16.656 1 96.88 393 GLU A C 1
ATOM 3088 O O . GLU A 1 393 ? 7.055 -24.531 -16.234 1 96.88 393 GLU A O 1
ATOM 3093 N N . SER A 1 394 ? 6.191 -26.578 -16.078 1 97 394 SER A N 1
ATOM 3094 C CA . SER A 1 394 ? 5.438 -26.266 -14.867 1 97 394 SER A CA 1
ATOM 3095 C C . SER A 1 394 ? 6.367 -25.906 -13.711 1 97 394 SER A C 1
ATOM 3097 O O . SER A 1 394 ? 6.105 -24.938 -12.984 1 97 394 SER A O 1
ATOM 3099 N N . LYS A 1 395 ? 7.379 -26.641 -13.547 1 96.62 395 LYS A N 1
ATOM 3100 C CA . LYS A 1 395 ? 8.359 -26.312 -12.508 1 96.62 395 LYS A CA 1
ATOM 3101 C C . LYS A 1 395 ? 8.969 -24.938 -12.742 1 96.62 395 LYS A C 1
ATOM 3103 O O . LYS A 1 395 ? 9.133 -24.156 -11.797 1 96.62 395 LYS A O 1
ATOM 3108 N N . GLY A 1 396 ? 9.242 -24.641 -14.023 1 95.88 396 GLY A N 1
ATOM 3109 C CA . GLY A 1 396 ? 9.727 -23.312 -14.359 1 95.88 396 GLY A CA 1
ATOM 3110 C C . GLY A 1 396 ? 8.742 -22.203 -14.023 1 95.88 396 GLY A C 1
ATOM 3111 O O . GLY A 1 396 ? 9.133 -21.156 -13.516 1 95.88 396 GLY A O 1
ATOM 3112 N N . GLN A 1 397 ? 7.527 -22.5 -14.297 1 94.62 397 GLN A N 1
ATOM 3113 C CA . GLN A 1 397 ? 6.461 -21.562 -13.984 1 94.62 397 GLN A CA 1
ATOM 3114 C C . GLN A 1 397 ? 6.367 -21.312 -12.484 1 94.62 397 GLN A C 1
ATOM 3116 O O . GLN A 1 397 ? 6.227 -20.172 -12.047 1 94.62 397 GLN A O 1
ATOM 3121 N N . ASN A 1 398 ? 6.406 -22.312 -11.695 1 95.88 398 ASN A N 1
ATOM 3122 C CA . ASN A 1 398 ? 6.324 -22.188 -10.242 1 95.88 398 ASN A CA 1
ATOM 3123 C C . ASN A 1 398 ? 7.531 -21.438 -9.672 1 95.88 398 ASN A C 1
ATOM 3125 O O . ASN A 1 398 ? 7.398 -20.672 -8.727 1 95.88 398 ASN A O 1
ATOM 3129 N N . GLU A 1 399 ? 8.641 -21.656 -10.25 1 96 399 GLU A N 1
ATOM 3130 C CA . GLU A 1 399 ? 9.836 -20.922 -9.844 1 96 399 GLU A CA 1
ATOM 3131 C C . GLU A 1 399 ? 9.688 -19.422 -10.125 1 96 399 GLU A C 1
ATOM 3133 O O . GLU A 1 399 ? 10.094 -18.594 -9.305 1 96 399 GLU A O 1
ATOM 3138 N N . LYS A 1 400 ? 9.125 -19.094 -11.219 1 96.12 400 LYS A N 1
ATOM 3139 C CA . LYS A 1 400 ? 8.875 -17.688 -11.555 1 96.12 400 LYS A CA 1
ATOM 3140 C C . LYS A 1 400 ? 7.891 -17.047 -10.586 1 96.12 400 LYS A C 1
ATOM 3142 O O . LYS A 1 400 ? 8.055 -15.898 -10.195 1 96.12 400 LYS A O 1
ATOM 3147 N N . ILE A 1 401 ? 6.906 -17.797 -10.195 1 94.62 401 ILE A N 1
ATOM 3148 C CA . ILE A 1 401 ? 5.941 -17.297 -9.219 1 94.62 401 ILE A CA 1
ATOM 3149 C C . ILE A 1 401 ? 6.648 -17 -7.902 1 94.62 401 ILE A C 1
ATOM 3151 O O . ILE A 1 401 ? 6.43 -15.938 -7.301 1 94.62 401 ILE A O 1
ATOM 3155 N N . GLU A 1 402 ? 7.461 -17.906 -7.508 1 95 402 GLU A N 1
ATOM 3156 C CA . GLU A 1 402 ? 8.211 -17.703 -6.273 1 95 402 GLU A CA 1
ATOM 3157 C C . GLU A 1 402 ? 9.078 -16.453 -6.344 1 95 402 GLU A C 1
ATOM 3159 O O . GLU A 1 402 ? 9.148 -15.688 -5.379 1 95 402 GLU A O 1
ATOM 3164 N N . MET A 1 403 ? 9.664 -16.219 -7.461 1 94.56 403 MET A N 1
ATOM 3165 C CA . MET A 1 403 ? 10.508 -15.047 -7.648 1 94.56 403 MET A CA 1
ATOM 3166 C C . MET A 1 403 ? 9.68 -13.766 -7.598 1 94.56 403 MET A C 1
ATOM 3168 O O . MET A 1 403 ? 10.062 -12.797 -6.945 1 94.56 403 MET A O 1
ATOM 3172 N N . GLU A 1 404 ? 8.539 -13.812 -8.273 1 92.5 404 GLU A N 1
ATOM 3173 C CA . GLU A 1 404 ? 7.641 -12.656 -8.266 1 92.5 404 GLU A CA 1
ATOM 3174 C C . GLU A 1 404 ? 7.168 -12.344 -6.848 1 92.5 404 GLU A C 1
ATOM 3176 O O . GLU A 1 404 ? 7.062 -11.18 -6.469 1 92.5 404 GLU A O 1
ATOM 3181 N N . LEU A 1 405 ? 6.953 -13.344 -6.031 1 91.88 405 LEU A N 1
ATOM 3182 C CA . LEU A 1 405 ? 6.484 -13.172 -4.66 1 91.88 405 LEU A CA 1
ATOM 3183 C C . LEU A 1 405 ? 7.582 -12.578 -3.783 1 91.88 405 LEU A C 1
ATOM 3185 O O . LEU A 1 405 ? 7.297 -11.836 -2.842 1 91.88 405 LEU A O 1
ATOM 3189 N N . GLY A 1 406 ? 8.789 -12.945 -4.094 1 91.5 406 GLY A N 1
ATOM 3190 C CA . GLY A 1 406 ? 9.891 -12.305 -3.396 1 91.5 406 GLY A CA 1
ATOM 3191 C C . GLY A 1 406 ? 9.93 -10.797 -3.594 1 91.5 406 GLY A C 1
ATOM 3192 O O . GLY A 1 406 ? 10.07 -10.047 -2.629 1 91.5 406 GLY A O 1
ATOM 3193 N N . THR A 1 407 ? 9.773 -10.375 -4.793 1 90.81 407 THR A N 1
ATOM 3194 C CA . THR A 1 407 ? 9.719 -8.953 -5.113 1 90.81 407 THR A CA 1
ATOM 3195 C C . THR A 1 407 ? 8.508 -8.297 -4.457 1 90.81 407 THR A C 1
ATOM 3197 O O . THR A 1 407 ? 8.609 -7.188 -3.922 1 90.81 407 THR A O 1
ATOM 3200 N N . PHE A 1 408 ? 7.449 -9.023 -4.461 1 88.75 408 PHE A N 1
ATOM 3201 C CA . PHE A 1 408 ? 6.215 -8.555 -3.844 1 88.75 408 PHE A CA 1
ATOM 3202 C C . PHE A 1 408 ? 6.414 -8.297 -2.355 1 88.75 408 PHE A C 1
ATOM 3204 O O . PHE A 1 408 ? 5.992 -7.266 -1.834 1 88.75 408 PHE A O 1
ATOM 3211 N N . ALA A 1 409 ? 7.012 -9.211 -1.727 1 87.94 409 ALA A N 1
ATOM 3212 C CA . ALA A 1 409 ? 7.258 -9.086 -0.292 1 87.94 409 ALA A CA 1
ATOM 3213 C C . ALA A 1 409 ? 8.094 -7.852 0.019 1 87.94 409 ALA A C 1
ATOM 3215 O O . ALA A 1 409 ? 7.852 -7.164 1.014 1 87.94 409 ALA A O 1
ATOM 3216 N N . ALA A 1 410 ? 9.023 -7.551 -0.79 1 91.19 410 ALA A N 1
ATOM 3217 C CA . ALA A 1 410 ? 9.875 -6.375 -0.611 1 91.19 410 ALA A CA 1
ATOM 3218 C C . ALA A 1 410 ? 9.07 -5.09 -0.748 1 91.19 410 ALA A C 1
ATOM 3220 O O . ALA A 1 410 ? 9.242 -4.152 0.034 1 91.19 410 ALA A O 1
ATOM 3221 N N . VAL A 1 411 ? 8.211 -5.039 -1.699 1 91.19 411 VAL A N 1
ATOM 3222 C CA . VAL A 1 411 ? 7.371 -3.867 -1.925 1 91.19 411 VAL A CA 1
ATOM 3223 C C . VAL A 1 411 ? 6.418 -3.68 -0.746 1 91.19 411 VAL A C 1
ATOM 3225 O O . VAL A 1 411 ? 6.191 -2.553 -0.296 1 91.19 411 VAL A O 1
ATOM 3228 N N . MET A 1 412 ? 5.879 -4.75 -0.223 1 91.19 412 MET A N 1
ATOM 3229 C CA . MET A 1 412 ? 4.977 -4.672 0.921 1 91.19 412 MET A CA 1
ATOM 3230 C C . MET A 1 412 ? 5.695 -4.109 2.145 1 91.19 412 MET A C 1
ATOM 3232 O O . MET A 1 412 ? 5.117 -3.332 2.906 1 91.19 412 MET A O 1
ATOM 3236 N N . LYS A 1 413 ? 6.914 -4.512 2.279 1 93.12 413 LYS A N 1
ATOM 3237 C CA . LYS A 1 413 ? 7.703 -3.982 3.387 1 93.12 413 LYS A CA 1
ATOM 3238 C C . LYS A 1 413 ? 7.922 -2.479 3.238 1 93.12 413 LYS A C 1
ATOM 3240 O O . LYS A 1 413 ? 7.871 -1.738 4.223 1 93.12 413 LYS A O 1
ATOM 3245 N N . GLU A 1 414 ? 8.094 -2.084 2.029 1 93.38 414 GLU A N 1
ATOM 3246 C CA . GLU A 1 414 ? 8.25 -0.66 1.747 1 93.38 414 GLU A CA 1
ATOM 3247 C C . GLU A 1 414 ? 6.977 0.111 2.078 1 93.38 414 GLU A C 1
ATOM 3249 O O . GLU A 1 414 ? 7.035 1.196 2.66 1 93.38 414 GLU A O 1
ATOM 3254 N N . ILE A 1 415 ? 5.902 -0.403 1.75 1 93 415 ILE A N 1
ATOM 3255 C CA . ILE A 1 415 ? 4.629 0.254 2.018 1 93 415 ILE A CA 1
ATOM 3256 C C . ILE A 1 415 ? 4.371 0.286 3.523 1 93 415 ILE A C 1
ATOM 3258 O O . ILE A 1 415 ? 3.857 1.276 4.051 1 93 415 ILE A O 1
ATOM 3262 N N . GLU A 1 416 ? 4.691 -0.769 4.16 1 94.62 416 GLU A N 1
ATOM 3263 C CA . GLU A 1 416 ? 4.57 -0.807 5.613 1 94.62 416 GLU A CA 1
ATOM 3264 C C . GLU A 1 416 ? 5.383 0.308 6.266 1 94.62 416 GLU A C 1
ATOM 3266 O O . GLU A 1 416 ? 4.898 0.988 7.172 1 94.62 416 GLU A O 1
ATOM 3271 N N . HIS A 1 417 ? 6.578 0.52 5.816 1 95.88 417 HIS A N 1
ATOM 3272 C CA . HIS A 1 417 ? 7.43 1.597 6.312 1 95.88 417 HIS A CA 1
ATOM 3273 C C . HIS A 1 417 ? 6.809 2.961 6.035 1 95.88 417 HIS A C 1
ATOM 3275 O O . HIS A 1 417 ? 6.797 3.832 6.906 1 95.88 417 HIS A O 1
ATOM 3281 N N . ALA A 1 418 ? 6.316 3.088 4.828 1 94.56 418 ALA A N 1
ATOM 3282 C CA . ALA A 1 418 ? 5.664 4.336 4.449 1 94.56 418 ALA A CA 1
ATOM 3283 C C . ALA A 1 418 ? 4.484 4.641 5.367 1 94.56 418 ALA A C 1
ATOM 3285 O O . ALA A 1 418 ? 4.281 5.789 5.773 1 94.56 418 ALA A O 1
ATOM 3286 N N . MET A 1 419 ? 3.74 3.646 5.742 1 95.38 419 MET A N 1
ATOM 3287 C CA . MET A 1 419 ? 2.598 3.838 6.629 1 95.38 419 MET A CA 1
ATOM 3288 C C . MET A 1 419 ? 3.059 4.195 8.039 1 95.38 419 MET A C 1
ATOM 3290 O O . MET A 1 419 ? 2.371 4.918 8.758 1 95.38 419 MET A O 1
ATOM 3294 N N . GLY A 1 420 ? 4.207 3.615 8.375 1 95.94 420 GLY A N 1
ATOM 3295 C CA . GLY A 1 420 ? 4.805 4.051 9.625 1 95.94 420 GLY A CA 1
ATOM 3296 C C . GLY A 1 420 ? 5.152 5.527 9.641 1 95.94 420 GLY A C 1
ATOM 3297 O O . GLY A 1 420 ? 4.922 6.219 10.633 1 95.94 420 GLY A O 1
ATOM 3298 N N . GLU A 1 421 ? 5.629 5.98 8.547 1 95.69 421 GLU A N 1
ATOM 3299 C CA . GLU A 1 421 ? 5.957 7.395 8.414 1 95.69 421 GLU A CA 1
ATOM 3300 C C . GLU A 1 421 ? 4.703 8.258 8.453 1 95.69 421 GLU A C 1
ATOM 3302 O O . GLU A 1 421 ? 4.703 9.336 9.055 1 95.69 421 GLU A O 1
ATOM 3307 N N . VAL A 1 422 ? 3.637 7.863 7.805 1 96.06 422 VAL A N 1
ATOM 3308 C CA . VAL A 1 422 ? 2.369 8.586 7.832 1 96.06 422 VAL A CA 1
ATOM 3309 C C . VAL A 1 422 ? 1.86 8.68 9.273 1 96.06 422 VAL A C 1
ATOM 3311 O O . VAL A 1 422 ? 1.429 9.742 9.719 1 96.06 422 VAL A O 1
ATOM 3314 N N . ALA A 1 423 ? 1.951 7.57 9.977 1 95.94 423 ALA A N 1
ATOM 3315 C CA . ALA A 1 423 ? 1.557 7.555 11.383 1 95.94 423 ALA A CA 1
ATOM 3316 C C . ALA A 1 423 ? 2.408 8.523 12.203 1 95.94 423 ALA A C 1
ATOM 3318 O O . ALA A 1 423 ? 1.892 9.242 13.055 1 95.94 423 ALA A O 1
ATOM 3319 N N . GLY A 1 424 ? 3.715 8.516 11.922 1 96.31 424 GLY A N 1
ATOM 3320 C CA . GLY A 1 424 ? 4.613 9.445 12.578 1 96.31 424 GLY A CA 1
ATOM 3321 C C . GLY A 1 424 ? 4.281 10.898 12.289 1 96.31 424 GLY A C 1
ATOM 3322 O O . GLY A 1 424 ? 4.312 11.742 13.195 1 96.31 424 GLY A O 1
ATOM 3323 N N . SER A 1 425 ? 3.953 11.164 11.078 1 94.94 425 SER A N 1
ATOM 3324 C CA . SER A 1 425 ? 3.561 12.516 10.688 1 94.94 425 SER A CA 1
ATOM 3325 C C . SER A 1 425 ? 2.271 12.938 11.383 1 94.94 425 SER A C 1
ATOM 3327 O O . SER A 1 425 ? 2.145 14.086 11.82 1 94.94 425 SER A O 1
ATOM 3329 N N . ALA A 1 426 ? 1.305 12.062 11.469 1 95 426 ALA A N 1
ATOM 3330 C CA . ALA A 1 426 ? 0.056 12.328 12.172 1 95 426 ALA A CA 1
ATOM 3331 C C . ALA A 1 426 ? 0.316 12.648 13.648 1 95 426 ALA A C 1
ATOM 3333 O O . ALA A 1 426 ? -0.236 13.609 14.188 1 95 426 ALA A O 1
ATOM 3334 N N . GLU A 1 427 ? 1.183 11.906 14.242 1 94.19 427 GLU A N 1
ATOM 3335 C CA . GLU A 1 427 ? 1.557 12.148 15.633 1 94.19 427 GLU A CA 1
ATOM 3336 C C . GLU A 1 427 ? 2.279 13.484 15.789 1 94.19 427 GLU A C 1
ATOM 3338 O O . GLU A 1 427 ? 2.064 14.203 16.766 1 94.19 427 GLU A O 1
ATOM 3343 N N . GLY A 1 428 ? 3.143 13.695 14.82 1 92.5 428 GLY A N 1
ATOM 3344 C CA . GLY A 1 428 ? 3.828 14.984 14.82 1 92.5 428 GLY A CA 1
ATOM 3345 C C . GLY A 1 428 ? 2.881 16.172 14.758 1 92.5 428 GLY A C 1
ATOM 3346 O O . GLY A 1 428 ? 3.047 17.141 15.484 1 92.5 428 GLY A O 1
ATOM 3347 N N . LEU A 1 429 ? 1.867 16.078 13.992 1 91.88 429 LEU A N 1
ATOM 3348 C CA . LEU A 1 429 ? 0.857 17.125 13.883 1 91.88 429 LEU A CA 1
ATOM 3349 C C . LEU A 1 429 ? 0.074 17.25 15.188 1 91.88 429 LEU A C 1
ATOM 3351 O O . LEU A 1 429 ? -0.234 18.359 15.617 1 91.88 429 LEU A O 1
ATOM 3355 N N . SER A 1 430 ? -0.21 16.172 15.812 1 92.31 430 SER A N 1
ATOM 3356 C CA . SER A 1 430 ? -0.919 16.172 17.078 1 92.31 430 SER A CA 1
ATOM 3357 C C . SER A 1 430 ? -0.093 16.844 18.172 1 92.31 430 SER A C 1
ATOM 3359 O O . SER A 1 430 ? -0.627 17.609 18.984 1 92.31 430 SER A O 1
ATOM 3361 N N . ARG A 1 431 ? 1.191 16.625 18.172 1 89.62 431 ARG A N 1
ATOM 3362 C CA . ARG A 1 431 ? 2.086 17.25 19.141 1 89.62 431 ARG A CA 1
ATOM 3363 C C . ARG A 1 431 ? 2.168 18.75 18.922 1 89.62 431 ARG A C 1
ATOM 3365 O O . ARG A 1 431 ? 2.168 19.531 19.891 1 89.62 431 ARG A O 1
ATOM 3372 N N . ILE A 1 432 ? 2.234 19.109 17.703 1 82.88 432 ILE A N 1
ATOM 3373 C CA . ILE A 1 432 ? 2.273 20.531 17.359 1 82.88 432 ILE A CA 1
ATOM 3374 C C . ILE A 1 432 ? 1.01 21.219 17.875 1 82.88 432 ILE A C 1
ATOM 3376 O O . ILE A 1 432 ? 1.076 22.328 18.422 1 82.88 432 ILE A O 1
ATOM 3380 N N . ARG A 1 433 ? -0.095 20.578 17.75 1 84.62 433 ARG A N 1
ATOM 3381 C CA . ARG A 1 433 ? -1.364 21.094 18.25 1 84.62 433 ARG A CA 1
ATOM 3382 C C . ARG A 1 433 ? -1.321 21.281 19.766 1 84.62 433 ARG A C 1
ATOM 3384 O O . ARG A 1 433 ? -1.711 22.344 20.266 1 84.62 433 ARG A O 1
ATOM 3391 N N . GLU A 1 434 ? -0.825 20.344 20.422 1 86.75 434 GLU A N 1
ATOM 3392 C CA . GLU A 1 434 ? -0.771 20.406 21.875 1 86.75 434 GLU A CA 1
ATOM 3393 C C . GLU A 1 434 ? 0.161 21.516 22.359 1 86.75 434 GLU A C 1
ATOM 3395 O O . GLU A 1 434 ? -0.165 22.25 23.297 1 86.75 434 GLU A O 1
ATOM 3400 N N . GLU A 1 435 ? 1.272 21.656 21.688 1 82.75 435 GLU A N 1
ATOM 3401 C CA . GLU A 1 435 ? 2.232 22.688 22.031 1 82.75 435 GLU A CA 1
ATOM 3402 C C . GLU A 1 435 ? 1.65 24.078 21.781 1 82.75 435 GLU A C 1
ATOM 3404 O O . GLU A 1 435 ? 1.858 25 22.578 1 82.75 435 GLU A O 1
ATOM 3409 N N . PHE A 1 436 ? 0.877 24.172 20.766 1 80.31 436 PHE A N 1
ATOM 3410 C CA . PHE A 1 436 ? 0.277 25.453 20.422 1 80.31 436 PHE A CA 1
ATOM 3411 C C . PHE A 1 436 ? -0.829 25.812 21.391 1 80.31 436 PHE A C 1
ATOM 3413 O O . PHE A 1 436 ? -0.948 26.969 21.797 1 80.31 436 PHE A O 1
ATOM 3420 N N . GLU A 1 437 ? -1.596 24.844 21.844 1 78.62 437 GLU A N 1
ATOM 3421 C CA . GLU A 1 437 ? -2.672 25.078 22.797 1 78.62 437 GLU A CA 1
ATOM 3422 C C . GLU A 1 437 ? -2.115 25.453 24.172 1 78.62 437 GLU A C 1
ATOM 3424 O O . GLU A 1 437 ? -2.684 26.297 24.875 1 78.62 437 GLU A O 1
ATOM 3429 N N . GLN A 1 438 ? -1.001 24.906 24.516 1 76.12 438 GLN A N 1
ATOM 3430 C CA . GLN A 1 438 ? -0.385 25.203 25.797 1 76.12 438 GLN A CA 1
ATOM 3431 C C . GLN A 1 438 ? 0.191 26.625 25.828 1 76.12 438 GLN A C 1
ATOM 3433 O O . GLN A 1 438 ? 0.099 27.312 26.828 1 76.12 438 GLN A O 1
ATOM 3438 N N . LYS A 1 439 ? 0.733 27.062 24.703 1 72.62 439 LYS A N 1
ATOM 3439 C CA . LYS A 1 439 ? 1.343 28.391 24.641 1 72.62 439 LYS A CA 1
ATOM 3440 C C . LYS A 1 439 ? 0.28 29.484 24.609 1 72.62 439 LYS A C 1
ATOM 3442 O O . LYS A 1 439 ? 0.532 30.625 25.031 1 72.62 439 LYS A O 1
ATOM 3447 N N . GLN A 1 440 ? -1.006 29.188 24.203 1 64.88 440 GLN A N 1
ATOM 3448 C CA . GLN A 1 440 ? -2.086 30.172 24.203 1 64.88 440 GLN A CA 1
ATOM 3449 C C . GLN A 1 440 ? -2.723 30.297 25.578 1 64.88 440 GLN A C 1
ATOM 3451 O O . GLN A 1 440 ? -3.299 31.328 25.922 1 64.88 440 GLN A O 1
ATOM 3456 N N . ARG A 1 441 ? -2.566 29.234 26.484 1 56.22 441 ARG A N 1
ATOM 3457 C CA . ARG A 1 441 ? -3.076 29.375 27.844 1 56.22 441 ARG A CA 1
ATOM 3458 C C . ARG A 1 441 ? -2.104 30.156 28.719 1 56.22 441 ARG A C 1
ATOM 3460 O O . ARG A 1 441 ? -0.886 30.062 28.547 1 56.22 441 ARG A O 1
ATOM 3467 N N . MET B 1 1 ? 24.391 89.812 30.375 1 22.72 1 MET B N 1
ATOM 3468 C CA . MET B 1 1 ? 23.766 90.5 31.516 1 22.72 1 MET B CA 1
ATOM 3469 C C . MET B 1 1 ? 22.516 89.688 31.969 1 22.72 1 MET B C 1
ATOM 3471 O O . MET B 1 1 ? 21.469 89.812 31.344 1 22.72 1 MET B O 1
ATOM 3475 N N . ALA B 1 2 ? 22.703 88.438 32.312 1 28.09 2 ALA B N 1
ATOM 3476 C CA . ALA B 1 2 ? 21.828 87.25 32.5 1 28.09 2 ALA B CA 1
ATOM 3477 C C . ALA B 1 2 ? 20.797 87.5 33.594 1 28.09 2 ALA B C 1
ATOM 3479 O O . ALA B 1 2 ? 21.141 87.938 34.688 1 28.09 2 ALA B O 1
ATOM 3480 N N . PHE B 1 3 ? 19.547 87.938 33.156 1 27.86 3 PHE B N 1
ATOM 3481 C CA . PHE B 1 3 ? 18.375 88.312 33.969 1 27.86 3 PHE B CA 1
ATOM 3482 C C . PHE B 1 3 ? 18.156 87.25 35.062 1 27.86 3 PHE B C 1
ATOM 3484 O O . PHE B 1 3 ? 17.812 86.125 34.781 1 27.86 3 PHE B O 1
ATOM 3491 N N . GLN B 1 4 ? 18.969 87.312 36.125 1 29.27 4 GLN B N 1
ATOM 3492 C CA . GLN B 1 4 ? 18.781 86.688 37.438 1 29.27 4 GLN B CA 1
ATOM 3493 C C . GLN B 1 4 ? 17.375 86.938 37.969 1 29.27 4 GLN B C 1
ATOM 3495 O O . GLN B 1 4 ? 17.094 88 38.562 1 29.27 4 GLN B O 1
ATOM 3500 N N . THR B 1 5 ? 16.328 86.688 37.125 1 32.28 5 THR B N 1
ATOM 3501 C CA . THR B 1 5 ? 14.984 86.875 37.688 1 32.28 5 THR B CA 1
ATOM 3502 C C . THR B 1 5 ? 14.828 86.125 39 1 32.28 5 THR B C 1
ATOM 3504 O O . THR B 1 5 ? 14.836 84.875 39 1 32.28 5 THR B O 1
ATOM 3507 N N . LYS B 1 6 ? 15.461 86.5 40.031 1 39.31 6 LYS B N 1
ATOM 3508 C CA . LYS B 1 6 ? 15.258 86.188 41.438 1 39.31 6 LYS B CA 1
ATOM 3509 C C . LYS B 1 6 ? 13.781 85.938 41.75 1 39.31 6 LYS B C 1
ATOM 3511 O O . LYS B 1 6 ? 12.93 86.75 41.406 1 39.31 6 LYS B O 1
ATOM 3516 N N . THR B 1 7 ? 13.367 84.688 41.938 1 39.94 7 THR B N 1
ATOM 3517 C CA . THR B 1 7 ? 12.047 84.25 42.375 1 39.94 7 THR B CA 1
ATOM 3518 C C . THR B 1 7 ? 11.555 85.062 43.562 1 39.94 7 THR B C 1
ATOM 3520 O O . THR B 1 7 ? 12.07 84.938 44.656 1 39.94 7 THR B O 1
ATOM 3523 N N . ARG B 1 8 ? 11.234 86.312 43.469 1 38.38 8 ARG B N 1
ATOM 3524 C CA . ARG B 1 8 ? 10.789 87.312 44.406 1 38.38 8 ARG B CA 1
ATOM 3525 C C . ARG B 1 8 ? 9.695 86.75 45.312 1 38.38 8 ARG B C 1
ATOM 3527 O O . ARG B 1 8 ? 9.445 87.312 46.406 1 38.38 8 ARG B O 1
ATOM 3534 N N . TRP B 1 9 ? 8.961 85.812 44.812 1 39.28 9 TRP B N 1
ATOM 3535 C CA . TRP B 1 9 ? 7.637 85.562 45.375 1 39.28 9 TRP B CA 1
ATOM 3536 C C . TRP B 1 9 ? 7.746 85 46.812 1 39.28 9 TRP B C 1
ATOM 3538 O O . TRP B 1 9 ? 6.734 84.875 47.5 1 39.28 9 TRP B O 1
ATOM 3548 N N . LEU B 1 10 ? 8.922 84.438 47.219 1 39.34 10 LEU B N 1
ATOM 3549 C CA . LEU B 1 10 ? 8.859 83.938 48.594 1 39.34 10 LEU B CA 1
ATOM 3550 C C . LEU B 1 10 ? 8.898 85.062 49.594 1 39.34 10 LEU B C 1
ATOM 3552 O O . LEU B 1 10 ? 8.891 84.875 50.812 1 39.34 10 LEU B O 1
ATOM 3556 N N . ARG B 1 11 ? 9.273 86.312 49.25 1 35.12 11 ARG B N 1
ATOM 3557 C CA . ARG B 1 11 ? 9.68 87.312 50.25 1 35.12 11 ARG B CA 1
ATOM 3558 C C . ARG B 1 11 ? 8.469 87.938 50.938 1 35.12 11 ARG B C 1
ATOM 3560 O O . ARG B 1 11 ? 8.602 88.625 51.969 1 35.12 11 ARG B O 1
ATOM 3567 N N . SER B 1 12 ? 7.328 88.188 50.375 1 33.47 12 SER B N 1
ATOM 3568 C CA . SER B 1 12 ? 6.629 89.25 51 1 33.47 12 SER B CA 1
ATOM 3569 C C . SER B 1 12 ? 6.016 88.875 52.312 1 33.47 12 SER B C 1
ATOM 3571 O O . SER B 1 12 ? 5.586 89.75 53.094 1 33.47 12 SER B O 1
ATOM 3573 N N . GLY B 1 13 ? 5.055 87.875 52.625 1 35.41 13 GLY B N 1
ATOM 3574 C CA . GLY B 1 13 ? 4.402 88.062 53.938 1 35.41 13 GLY B CA 1
ATOM 3575 C C . GLY B 1 13 ? 5.363 87.938 55.094 1 35.41 13 GLY B C 1
ATOM 3576 O O . GLY B 1 13 ? 6.332 87.188 55.062 1 35.41 13 GLY B O 1
ATOM 3577 N N . LYS B 1 14 ? 5.531 89.062 56.062 1 35.31 14 LYS B N 1
ATOM 3578 C CA . LYS B 1 14 ? 6.262 89.312 57.312 1 35.31 14 LYS B CA 1
ATOM 3579 C C . LYS B 1 14 ? 6.141 88.125 58.281 1 35.31 14 LYS B C 1
ATOM 3581 O O . LYS B 1 14 ? 6.688 88.125 59.375 1 35.31 14 LYS B O 1
ATOM 3586 N N . LYS B 1 15 ? 4.863 87.625 58.656 1 40 15 LYS B N 1
ATOM 3587 C CA . LYS B 1 15 ? 4.898 86.812 59.844 1 40 15 LYS B CA 1
ATOM 3588 C C . LYS B 1 15 ? 5.902 85.625 59.688 1 40 15 LYS B C 1
ATOM 3590 O O . LYS B 1 15 ? 5.902 84.938 58.656 1 40 15 LYS B O 1
ATOM 3595 N N . GLU B 1 16 ? 7.125 85.625 60.375 1 33.69 16 GLU B N 1
ATOM 3596 C CA . GLU B 1 16 ? 8.25 84.75 60.594 1 33.69 16 GLU B CA 1
ATOM 3597 C C . GLU B 1 16 ? 7.785 83.312 60.688 1 33.69 16 GLU B C 1
ATOM 3599 O O . GLU B 1 16 ? 7.609 82.75 61.781 1 33.69 16 GLU B O 1
ATOM 3604 N N . THR B 1 17 ? 6.621 82.875 60.281 1 31.44 17 THR B N 1
ATOM 3605 C CA . THR B 1 17 ? 6.605 81.438 60.594 1 31.44 17 THR B CA 1
ATOM 3606 C C . THR B 1 17 ? 7.875 80.75 60.094 1 31.44 17 THR B C 1
ATOM 3608 O O . THR B 1 17 ? 8.469 81.25 59.094 1 31.44 17 THR B O 1
ATOM 3611 N N . ALA B 1 18 ? 8.297 79.625 60.781 1 35.22 18 ALA B N 1
ATOM 3612 C CA . ALA B 1 18 ? 9.539 78.875 60.812 1 35.22 18 ALA B CA 1
ATOM 3613 C C . ALA B 1 18 ? 10.141 78.75 59.406 1 35.22 18 ALA B C 1
ATOM 3615 O O . ALA B 1 18 ? 9.492 79.062 58.406 1 35.22 18 ALA B O 1
ATOM 3616 N N . ALA B 1 19 ? 10.789 77.5 59.188 1 33.66 19 ALA B N 1
ATOM 3617 C CA . ALA B 1 19 ? 11.828 76.812 58.469 1 33.66 19 ALA B CA 1
ATOM 3618 C C . ALA B 1 19 ? 11.484 76.688 57 1 33.66 19 ALA B C 1
ATOM 3620 O O . ALA B 1 19 ? 10.891 75.688 56.562 1 33.66 19 ALA B O 1
ATOM 3621 N N . ALA B 1 20 ? 10.812 77.5 56.438 1 36.75 20 ALA B N 1
ATOM 3622 C CA . ALA B 1 20 ? 10.789 77.125 55 1 36.75 20 ALA B CA 1
ATOM 3623 C C . ALA B 1 20 ? 12.195 77.125 54.406 1 36.75 20 ALA B C 1
ATOM 3625 O O . ALA B 1 20 ? 12.773 78.188 54.188 1 36.75 20 ALA B O 1
ATOM 3626 N N . SER B 1 21 ? 13.148 76.375 54.938 1 34.47 21 SER B N 1
ATOM 3627 C CA . SER B 1 21 ? 14.398 76.062 54.25 1 34.47 21 SER B CA 1
ATOM 3628 C C . SER B 1 21 ? 14.203 76.062 52.719 1 34.47 21 SER B C 1
ATOM 3630 O O . SER B 1 21 ? 13.484 75.188 52.219 1 34.47 21 SER B O 1
ATOM 3632 N N . VAL B 1 22 ? 14.125 77.062 52.062 1 41.84 22 VAL B N 1
ATOM 3633 C CA . VAL B 1 22 ? 14.148 77.312 50.625 1 41.84 22 VAL B CA 1
ATOM 3634 C C . VAL B 1 22 ? 15.039 76.25 49.969 1 41.84 22 VAL B C 1
ATOM 3636 O O . VAL B 1 22 ? 16.25 76.188 50.188 1 41.84 22 VAL B O 1
ATOM 3639 N N . TYR B 1 23 ? 14.773 75 49.844 1 45.03 23 TYR B N 1
ATOM 3640 C CA . TYR B 1 23 ? 15.516 74.062 49.031 1 45.03 23 TYR B CA 1
ATOM 3641 C C . TYR B 1 23 ? 16.031 74.688 47.781 1 45.03 23 TYR B C 1
ATOM 3643 O O . TYR B 1 23 ? 15.258 75.125 46.906 1 45.03 23 TYR B O 1
ATOM 3651 N N . GLN B 1 24 ? 17.078 75.5 47.844 1 53.09 24 GLN B N 1
ATOM 3652 C CA . GLN B 1 24 ? 17.891 76.25 46.906 1 53.09 24 GLN B CA 1
ATOM 3653 C C . GLN B 1 24 ? 18.391 75.375 45.75 1 53.09 24 GLN B C 1
ATOM 3655 O O . GLN B 1 24 ? 19.469 75.625 45.219 1 53.09 24 GLN B O 1
ATOM 3660 N N . GLY B 1 25 ? 17.891 74.312 45.375 1 68.94 25 GLY B N 1
ATOM 3661 C CA . GLY B 1 25 ? 18.609 73.562 44.344 1 68.94 25 GLY B CA 1
ATOM 3662 C C . GLY B 1 25 ? 18.047 73.75 42.938 1 68.94 25 GLY B C 1
ATOM 3663 O O . GLY B 1 25 ? 16.906 74.188 42.781 1 68.94 25 GLY B O 1
ATOM 3664 N N . GLN B 1 26 ? 18.875 73.75 41.875 1 85.88 26 GLN B N 1
ATOM 3665 C CA . GLN B 1 26 ? 18.562 73.875 40.438 1 85.88 26 GLN B CA 1
ATOM 3666 C C . GLN B 1 26 ? 17.984 72.625 39.875 1 85.88 26 GLN B C 1
ATOM 3668 O O . GLN B 1 26 ? 18.422 71.5 40.25 1 85.88 26 GLN B O 1
ATOM 3673 N N . GLY B 1 27 ? 16.75 72.812 39.156 1 91.75 27 GLY B N 1
ATOM 3674 C CA . GLY B 1 27 ? 16.234 71.688 38.406 1 91.75 27 GLY B CA 1
ATOM 3675 C C . GLY B 1 27 ? 17.25 71.125 37.438 1 91.75 27 GLY B C 1
ATOM 3676 O O . GLY B 1 27 ? 18.125 71.812 36.938 1 91.75 27 GLY B O 1
ATOM 3677 N N . LYS B 1 28 ? 17.25 69.75 37.344 1 93.75 28 LYS B N 1
ATOM 3678 C CA . LYS B 1 28 ? 18.203 69.062 36.469 1 93.75 28 LYS B CA 1
ATOM 3679 C C . LYS B 1 28 ? 17.5 68.188 35.469 1 93.75 28 LYS B C 1
ATOM 3681 O O . LYS B 1 28 ? 16.594 67.438 35.812 1 93.75 28 LYS B O 1
ATOM 3686 N N . LEU B 1 29 ? 17.906 68.375 34.25 1 94.06 29 LEU B N 1
ATOM 3687 C CA . LEU B 1 29 ? 17.438 67.562 33.156 1 94.06 29 LEU B CA 1
ATOM 3688 C C . LEU B 1 29 ? 18.578 66.75 32.531 1 94.06 29 LEU B C 1
ATOM 3690 O O . LEU B 1 29 ? 19.469 67.312 31.906 1 94.06 29 LEU B O 1
ATOM 3694 N N . SER B 1 30 ? 18.609 65.375 32.781 1 93.69 30 SER B N 1
ATOM 3695 C CA . SER B 1 30 ? 19.656 64.5 32.25 1 93.69 30 SER B CA 1
ATOM 3696 C C . SER B 1 30 ? 19.094 63.531 31.234 1 93.69 30 SER B C 1
ATOM 3698 O O . SER B 1 30 ? 18.969 62.344 31.516 1 93.69 30 SER B O 1
ATOM 3700 N N . ILE B 1 31 ? 18.734 64 30.047 1 92 31 ILE B N 1
ATOM 3701 C CA . ILE B 1 31 ? 18.219 63.219 28.953 1 92 31 ILE B CA 1
ATOM 3702 C C . ILE B 1 31 ? 19.094 63.406 27.719 1 92 31 ILE B C 1
ATOM 3704 O O . ILE B 1 31 ? 19.531 64.5 27.422 1 92 31 ILE B O 1
ATOM 3708 N N . PRO B 1 32 ? 19.453 62.344 27.094 1 90.25 32 PRO B N 1
ATOM 3709 C CA . PRO B 1 32 ? 20.297 62.469 25.906 1 90.25 32 PRO B CA 1
ATOM 3710 C C . PRO B 1 32 ? 19.688 63.406 24.844 1 90.25 32 PRO B C 1
ATOM 3712 O O . PRO B 1 32 ? 18.516 63.25 24.484 1 90.25 32 PRO B O 1
ATOM 3715 N N . PRO B 1 33 ? 20.547 64.25 24.375 1 89.25 33 PRO B N 1
ATOM 3716 C CA . PRO B 1 33 ? 20.047 65.125 23.328 1 89.25 33 PRO B CA 1
ATOM 3717 C C . PRO B 1 33 ? 19.641 64.375 22.062 1 89.25 33 PRO B C 1
ATOM 3719 O O . PRO B 1 33 ? 20.297 63.406 21.672 1 89.25 33 PRO B O 1
ATOM 3722 N N . GLY B 1 34 ? 18.547 64.75 21.562 1 87.06 34 GLY B N 1
ATOM 3723 C CA . GLY B 1 34 ? 18.109 64.125 20.297 1 87.06 34 GLY B CA 1
ATOM 3724 C C . GLY B 1 34 ? 17.266 62.906 20.484 1 87.06 34 GLY B C 1
ATOM 3725 O O . GLY B 1 34 ? 16.703 62.375 19.516 1 87.06 34 GLY B O 1
ATOM 3726 N N . SER B 1 35 ? 17.219 62.5 21.656 1 90.62 35 SER B N 1
ATOM 3727 C CA . SER B 1 35 ? 16.375 61.344 21.938 1 90.62 35 SER B CA 1
ATOM 3728 C C . SER B 1 35 ? 14.898 61.688 21.797 1 90.62 35 SER B C 1
ATOM 3730 O O . SER B 1 35 ? 14.531 62.875 21.766 1 90.62 35 SER B O 1
ATOM 3732 N N . ASP B 1 36 ? 14.047 60.688 21.547 1 89.69 36 ASP B N 1
ATOM 3733 C CA . ASP B 1 36 ? 12.609 60.906 21.5 1 89.69 36 ASP B CA 1
ATOM 3734 C C . ASP B 1 36 ? 12.117 61.625 22.75 1 89.69 36 ASP B C 1
ATOM 3736 O O . ASP B 1 36 ? 11.281 62.531 22.672 1 89.69 36 ASP B O 1
ATOM 3740 N N . MET B 1 37 ? 12.648 61.219 23.859 1 91.5 37 MET B N 1
ATOM 3741 C CA . MET B 1 37 ? 12.258 61.844 25.141 1 91.5 37 MET B CA 1
ATOM 3742 C C . MET B 1 37 ? 12.625 63.312 25.156 1 91.5 37 MET B C 1
ATOM 3744 O O . MET B 1 37 ? 11.867 64.125 25.688 1 91.5 37 MET B O 1
ATOM 3748 N N . ASN B 1 38 ? 13.75 63.562 24.672 1 92.81 38 ASN B N 1
ATOM 3749 C CA . ASN B 1 38 ? 14.164 64.938 24.562 1 92.81 38 ASN B CA 1
ATOM 3750 C C . ASN B 1 38 ? 13.195 65.75 23.703 1 92.81 38 ASN B C 1
ATOM 3752 O O . ASN B 1 38 ? 12.852 66.875 24.031 1 92.81 38 ASN B O 1
ATOM 3756 N N . ARG B 1 39 ? 12.82 65.188 22.656 1 92.25 39 ARG B N 1
ATOM 3757 C CA . ARG B 1 39 ? 11.875 65.875 21.75 1 92.25 39 ARG B CA 1
ATOM 3758 C C . ARG B 1 39 ? 10.523 66.062 22.422 1 92.25 39 ARG B C 1
ATOM 3760 O O . ARG B 1 39 ? 9.883 67.125 22.25 1 92.25 39 ARG B O 1
ATOM 3767 N N . GLN B 1 40 ? 10.125 65.062 23.156 1 93.56 40 GLN B N 1
ATOM 3768 C CA . GLN B 1 40 ? 8.875 65.188 23.906 1 93.56 40 GLN B CA 1
ATOM 3769 C C . GLN B 1 40 ? 8.898 66.312 24.875 1 93.56 40 GLN B C 1
ATOM 3771 O O . GLN B 1 40 ? 7.926 67.062 24.984 1 93.56 40 GLN B O 1
ATOM 3776 N N . LEU B 1 41 ? 10 66.438 25.547 1 94.31 41 LEU B N 1
ATOM 3777 C CA . LEU B 1 41 ? 10.172 67.562 26.5 1 94.31 41 LEU B CA 1
ATOM 3778 C C . LEU B 1 41 ? 10.125 68.875 25.812 1 94.31 41 LEU B C 1
ATOM 3780 O O . LEU B 1 41 ? 9.562 69.875 26.344 1 94.31 41 LEU B O 1
ATOM 3784 N N . HIS B 1 42 ? 10.648 68.938 24.688 1 92.5 42 HIS B N 1
ATOM 3785 C CA . HIS B 1 42 ? 10.641 70.188 23.906 1 92.5 42 HIS B CA 1
ATOM 3786 C C . HIS B 1 42 ? 9.234 70.562 23.484 1 92.5 42 HIS B C 1
ATOM 3788 O O . HIS B 1 42 ? 8.852 71.75 23.516 1 92.5 42 HIS B O 1
ATOM 3794 N N . ILE B 1 43 ? 8.523 69.625 23.109 1 92.88 43 ILE B N 1
ATOM 3795 C CA . ILE B 1 43 ? 7.168 69.875 22.625 1 92.88 43 ILE B CA 1
ATOM 3796 C C . ILE B 1 43 ? 6.32 70.438 23.75 1 92.88 43 ILE B C 1
ATOM 3798 O O . ILE B 1 43 ? 5.551 71.375 23.547 1 92.88 43 ILE B O 1
ATOM 3802 N N . ILE B 1 44 ? 6.496 69.938 24.969 1 94.75 44 ILE B N 1
ATOM 3803 C CA . ILE B 1 44 ? 5.645 70.375 26.078 1 94.75 44 ILE B CA 1
ATOM 3804 C C . ILE B 1 44 ? 6.293 71.562 26.781 1 94.75 44 ILE B C 1
ATOM 3806 O O . ILE B 1 44 ? 5.746 72.062 27.75 1 94.75 44 ILE B O 1
ATOM 3810 N N . ASN B 1 45 ? 7.488 71.938 26.328 1 94.5 45 ASN B N 1
ATOM 3811 C CA . ASN B 1 45 ? 8.234 73.062 26.844 1 94.5 45 ASN B CA 1
ATOM 3812 C C . ASN B 1 45 ? 8.539 72.938 28.328 1 94.5 45 ASN B C 1
ATOM 3814 O O . ASN B 1 45 ? 8.273 73.812 29.125 1 94.5 45 ASN B O 1
ATOM 3818 N N . LEU B 1 46 ? 8.977 71.812 28.672 1 95.44 46 LEU B N 1
ATOM 3819 C CA . LEU B 1 46 ? 9.461 71.5 30.031 1 95.44 46 LEU B CA 1
ATOM 3820 C C . LEU B 1 46 ? 10.984 71.562 30.078 1 95.44 46 LEU B C 1
ATOM 3822 O O . LEU B 1 46 ? 11.656 70.75 29.438 1 95.44 46 LEU B O 1
ATOM 3826 N N . ASN B 1 47 ? 11.508 72.562 30.766 1 95.12 47 ASN B N 1
ATOM 3827 C CA . ASN B 1 47 ? 12.945 72.75 30.797 1 95.12 47 ASN B CA 1
ATOM 3828 C C . ASN B 1 47 ? 13.469 72.875 32.219 1 95.12 47 ASN B C 1
ATOM 3830 O O . ASN B 1 47 ? 12.727 72.625 33.188 1 95.12 47 ASN B O 1
ATOM 3834 N N . GLU B 1 48 ? 14.695 73.188 32.375 1 94.88 48 GLU B N 1
ATOM 3835 C CA . GLU B 1 48 ? 15.336 73.125 33.688 1 94.88 48 GLU B CA 1
ATOM 3836 C C . GLU B 1 48 ? 14.812 74.25 34.562 1 94.88 48 GLU B C 1
ATOM 3838 O O . GLU B 1 48 ? 14.711 74.125 35.781 1 94.88 48 GLU B O 1
ATOM 3843 N N . ALA B 1 49 ? 14.469 75.375 33.969 1 94.62 49 ALA B N 1
ATOM 3844 C CA . ALA B 1 49 ? 13.852 76.438 34.719 1 94.62 49 ALA B CA 1
ATOM 3845 C C . ALA B 1 49 ? 12.539 76 35.344 1 94.62 49 ALA B C 1
ATOM 3847 O O . ALA B 1 49 ? 12.258 76.312 36.531 1 94.62 49 ALA B O 1
ATOM 3848 N N . ASP B 1 50 ? 11.812 75.25 34.594 1 96.06 50 ASP B N 1
ATOM 3849 C CA . ASP B 1 50 ? 10.57 74.688 35.094 1 96.06 50 ASP B CA 1
ATOM 3850 C C . ASP B 1 50 ? 10.844 73.75 36.281 1 96.06 50 ASP B C 1
ATOM 3852 O O . ASP B 1 50 ? 10.141 73.812 37.281 1 96.06 50 ASP B O 1
ATOM 3856 N N . LEU B 1 51 ? 11.883 73 36.156 1 96 51 LEU B N 1
ATOM 3857 C CA . LEU B 1 51 ? 12.203 72 37.188 1 96 51 LEU B CA 1
ATOM 3858 C C . LEU B 1 51 ? 12.664 72.688 38.469 1 96 51 LEU B C 1
ATOM 3860 O O . LEU B 1 51 ? 12.461 72.188 39.562 1 96 51 LEU B O 1
ATOM 3864 N N . THR B 1 52 ? 13.203 73.812 38.312 1 95.38 52 THR B N 1
ATOM 3865 C CA . THR B 1 52 ? 13.586 74.562 39.469 1 95.38 52 THR B CA 1
ATOM 3866 C C . THR B 1 52 ? 12.352 75 40.25 1 95.38 52 THR B C 1
ATOM 3868 O O . THR B 1 52 ? 12.336 75 41.5 1 95.38 52 THR B O 1
ATOM 3871 N N . VAL B 1 53 ? 11.398 75.438 39.531 1 94.5 53 VAL B N 1
ATOM 3872 C CA . VAL B 1 53 ? 10.133 75.812 40.156 1 94.5 53 VAL B CA 1
ATOM 3873 C C . VAL B 1 53 ? 9.5 74.562 40.812 1 94.5 53 VAL B C 1
ATOM 3875 O O . VAL B 1 53 ? 8.984 74.688 41.938 1 94.5 53 VAL B O 1
ATOM 3878 N N . VAL B 1 54 ? 9.57 73.5 40.188 1 95.56 54 VAL B N 1
ATOM 3879 C CA . VAL B 1 54 ? 9.031 72.25 40.719 1 95.56 54 VAL B CA 1
ATOM 3880 C C . VAL B 1 54 ? 9.695 71.938 42.062 1 95.56 54 VAL B C 1
ATOM 3882 O O . VAL B 1 54 ? 9.016 71.625 43.031 1 95.56 54 VAL B O 1
ATOM 3885 N N . LYS B 1 55 ? 10.906 72 42.031 1 94.94 55 LYS B N 1
ATOM 3886 C CA . LYS B 1 55 ? 11.672 71.75 43.25 1 94.94 55 LYS B CA 1
ATOM 3887 C C . LYS B 1 55 ? 11.273 72.688 44.375 1 94.94 55 LYS B C 1
ATOM 3889 O O . LYS B 1 55 ? 11.227 72.25 45.531 1 94.94 55 LYS B O 1
ATOM 3894 N N . SER B 1 56 ? 11.031 73.875 44.062 1 94.38 56 SER B N 1
ATOM 3895 C CA . SER B 1 56 ? 10.656 74.875 45.062 1 94.38 56 SER B CA 1
ATOM 3896 C C . SER B 1 56 ? 9.281 74.562 45.656 1 94.38 56 SER B C 1
ATOM 3898 O O . SER B 1 56 ? 8.953 75.062 46.75 1 94.38 56 SER B O 1
ATOM 3900 N N . LEU B 1 57 ? 8.5 73.875 44.969 1 94.75 57 LEU B N 1
ATOM 3901 C CA . LEU B 1 57 ? 7.145 73.562 45.406 1 94.75 57 LEU B CA 1
ATOM 3902 C C . LEU B 1 57 ? 7.152 72.312 46.312 1 94.75 57 LEU B C 1
ATOM 3904 O O . LEU B 1 57 ? 6.148 72 46.969 1 94.75 57 LEU B O 1
ATOM 3908 N N . LYS B 1 58 ? 8.227 71.625 46.406 1 95.56 58 LYS B N 1
ATOM 3909 C CA . LYS B 1 58 ? 8.32 70.312 47.094 1 95.56 58 LYS B CA 1
ATOM 3910 C C . LYS B 1 58 ? 7.914 70.438 48.562 1 95.56 58 LYS B C 1
ATOM 3912 O O . LYS B 1 58 ? 7.121 69.688 49.062 1 95.56 58 LYS B O 1
ATOM 3917 N N . PRO B 1 59 ? 8.398 71.438 49.281 1 94.62 59 PRO B N 1
ATOM 3918 C CA . PRO B 1 59 ? 8.008 71.562 50.688 1 94.62 59 PRO B CA 1
ATOM 3919 C C . PRO B 1 59 ? 6.5 71.75 50.875 1 94.62 59 PRO B C 1
ATOM 3921 O O . PRO B 1 59 ? 5.922 71.188 51.844 1 94.62 59 PRO B O 1
ATOM 3924 N N . LEU B 1 60 ? 6 72.438 49.969 1 95.19 60 LEU B N 1
ATOM 3925 C CA . LEU B 1 60 ? 4.559 72.688 50.031 1 95.19 60 LEU B CA 1
ATOM 3926 C C . LEU B 1 60 ? 3.805 71.375 49.812 1 95.19 60 LEU B C 1
ATOM 3928 O O . LEU B 1 60 ? 2.803 71.125 50.469 1 95.19 60 LEU B O 1
ATOM 3932 N N . ILE B 1 61 ? 4.277 70.562 48.938 1 95.75 61 ILE B N 1
ATOM 3933 C CA . ILE B 1 61 ? 3.656 69.312 48.625 1 95.75 61 ILE B CA 1
ATOM 3934 C C . ILE B 1 61 ? 3.84 68.312 49.781 1 95.75 61 ILE B C 1
ATOM 3936 O O . ILE B 1 61 ? 2.898 67.625 50.156 1 95.75 61 ILE B O 1
ATOM 3940 N N . GLU B 1 62 ? 4.969 68.312 50.312 1 96.12 62 GLU B N 1
ATOM 3941 C CA . GLU B 1 62 ? 5.254 67.438 51.438 1 96.12 62 GLU B CA 1
ATOM 3942 C C . GLU B 1 62 ? 4.355 67.688 52.625 1 96.12 62 GLU B C 1
ATOM 3944 O O . GLU B 1 62 ? 3.85 66.812 53.281 1 96.12 62 GLU B O 1
ATOM 3949 N N . LYS B 1 63 ? 4.133 68.938 52.844 1 96.44 63 LYS B N 1
ATOM 3950 C CA . LYS B 1 63 ? 3.309 69.375 53.969 1 96.44 63 LYS B CA 1
ATOM 3951 C C . LYS B 1 63 ? 1.857 68.938 53.781 1 96.44 63 LYS B C 1
ATOM 3953 O O . LYS B 1 63 ? 1.152 68.688 54.75 1 96.44 63 LYS B O 1
ATOM 3958 N N . ASN B 1 64 ? 1.463 68.812 52.531 1 97 64 ASN B N 1
ATOM 3959 C CA . ASN B 1 64 ? 0.061 68.5 52.25 1 97 64 ASN B CA 1
ATOM 3960 C C . ASN B 1 64 ? -0.108 67.125 51.656 1 97 64 ASN B C 1
ATOM 3962 O O . ASN B 1 64 ? -1.137 66.812 51.062 1 97 64 ASN B O 1
ATOM 3966 N N . ILE B 1 65 ? 0.831 66.25 51.844 1 96.94 65 ILE B N 1
ATOM 3967 C CA . ILE B 1 65 ? 0.896 65 51.125 1 96.94 65 ILE B CA 1
ATOM 3968 C C . ILE B 1 65 ? -0.228 64.062 51.594 1 96.94 65 ILE B C 1
ATOM 3970 O O . ILE B 1 65 ? -0.787 63.281 50.812 1 96.94 65 ILE B O 1
ATOM 3974 N N . GLU B 1 66 ? -0.537 64.125 52.844 1 96.06 66 GLU B N 1
ATOM 3975 C CA . GLU B 1 66 ? -1.598 63.312 53.375 1 96.06 66 GLU B CA 1
ATOM 3976 C C . GLU B 1 66 ? -2.951 63.656 52.781 1 96.06 66 GLU B C 1
ATOM 3978 O O . GLU B 1 66 ? -3.727 62.781 52.406 1 96.06 66 GLU B O 1
ATOM 3983 N N . TRP B 1 67 ? -3.154 64.875 52.625 1 96.44 67 TRP B N 1
ATOM 3984 C CA . TRP B 1 67 ? -4.414 65.312 52.062 1 96.44 67 TRP B CA 1
ATOM 3985 C C . TRP B 1 67 ? -4.5 64.938 50.594 1 96.44 67 TRP B C 1
ATOM 3987 O O . TRP B 1 67 ? -5.551 64.5 50.125 1 96.44 67 TRP B O 1
ATOM 3997 N N . ILE B 1 68 ? -3.428 65.125 49.906 1 96.38 68 ILE B N 1
ATOM 3998 C CA . ILE B 1 68 ? -3.373 64.812 48.469 1 96.38 68 ILE B CA 1
ATOM 3999 C C . ILE B 1 68 ? -3.699 63.344 48.25 1 96.38 68 ILE B C 1
ATOM 4001 O O . ILE B 1 68 ? -4.527 63.031 47.406 1 96.38 68 ILE B O 1
ATOM 4005 N N . THR B 1 69 ? -3.105 62.531 49 1 96.06 69 THR B N 1
ATOM 4006 C CA . THR B 1 69 ? -3.258 61.094 48.844 1 96.06 69 THR B CA 1
ATOM 4007 C C . THR B 1 69 ? -4.656 60.625 49.25 1 96.06 69 THR B C 1
ATOM 4009 O O . THR B 1 69 ? -5.242 59.75 48.625 1 96.06 69 THR B O 1
ATOM 4012 N N . GLU B 1 70 ? -5.188 61.25 50.281 1 94.75 70 GLU B N 1
ATOM 4013 C CA . GLU B 1 70 ? -6.543 60.938 50.719 1 94.75 70 GLU B CA 1
ATOM 4014 C C . GLU B 1 70 ? -7.57 61.344 49.656 1 94.75 70 GLU B C 1
ATOM 4016 O O . GLU B 1 70 ? -8.539 60.625 49.406 1 94.75 70 GLU B O 1
ATOM 4021 N N . GLN B 1 71 ? -7.324 62.406 49.094 1 94.62 71 GLN B N 1
ATOM 4022 C CA . GLN B 1 71 ? -8.219 62.875 48.031 1 94.62 71 GLN B CA 1
ATOM 4023 C C . GLN B 1 71 ? -8.156 61.938 46.812 1 94.62 71 GLN B C 1
ATOM 4025 O O . GLN B 1 71 ? -9.188 61.625 46.219 1 94.62 71 GLN B O 1
ATOM 4030 N N . PHE B 1 72 ? -6.996 61.562 46.469 1 94.19 72 PHE B N 1
ATOM 4031 C CA . PHE B 1 72 ? -6.762 60.719 45.312 1 94.19 72 PHE B CA 1
ATOM 4032 C C . PHE B 1 72 ? -7.477 59.375 45.469 1 94.19 72 PHE B C 1
ATOM 4034 O O . PHE B 1 72 ? -8.312 59.031 44.625 1 94.19 72 PHE B O 1
ATOM 4041 N N . TYR B 1 73 ? -7.219 58.719 46.531 1 93.75 73 TYR B N 1
ATOM 4042 C CA . TYR B 1 73 ? -7.777 57.375 46.688 1 93.75 73 TYR B CA 1
ATOM 4043 C C . TYR B 1 73 ? -9.227 57.438 47.156 1 93.75 73 TYR B C 1
ATOM 4045 O O . TYR B 1 73 ? -9.984 56.5 46.969 1 93.75 73 TYR B O 1
ATOM 4053 N N . GLY B 1 74 ? -9.625 58.562 47.719 1 92.44 74 GLY B N 1
ATOM 4054 C CA . GLY B 1 74 ? -11.031 58.75 48 1 92.44 74 GLY B CA 1
ATOM 4055 C C . GLY B 1 74 ? -11.906 58.719 46.75 1 92.44 74 GLY B C 1
ATOM 4056 O O . GLY B 1 74 ? -13.016 58.188 46.781 1 92.44 74 GLY B O 1
ATOM 4057 N N . ASN B 1 75 ? -11.391 59.219 45.719 1 91.19 75 ASN B N 1
ATOM 4058 C CA . ASN B 1 75 ? -12.125 59.281 44.438 1 91.19 75 ASN B CA 1
ATOM 4059 C C . ASN B 1 75 ? -11.992 57.969 43.688 1 91.19 75 ASN B C 1
ATOM 4061 O O . ASN B 1 75 ? -12.961 57.5 43.062 1 91.19 75 ASN B O 1
ATOM 4065 N N . ILE B 1 76 ? -10.875 57.344 43.719 1 91.25 76 ILE B N 1
ATOM 4066 C CA . ILE B 1 76 ? -10.57 56.125 42.938 1 91.25 76 ILE B CA 1
ATOM 4067 C C . ILE B 1 76 ? -11.328 54.938 43.5 1 91.25 76 ILE B C 1
ATOM 4069 O O . ILE B 1 76 ? -11.844 54.094 42.781 1 91.25 76 ILE B O 1
ATOM 4073 N N . THR B 1 77 ? -11.398 54.906 44.812 1 91 77 THR B N 1
ATOM 4074 C CA . THR B 1 77 ? -12.008 53.75 45.469 1 91 77 THR B CA 1
ATOM 4075 C C . THR B 1 77 ? -13.531 53.812 45.344 1 91 77 THR B C 1
ATOM 4077 O O . THR B 1 77 ? -14.211 52.812 45.594 1 91 77 THR B O 1
ATOM 4080 N N . LYS B 1 78 ? -14.055 54.844 44.906 1 90 78 LYS B N 1
ATOM 4081 C CA . LYS B 1 78 ? -15.492 54.969 44.656 1 90 78 LYS B CA 1
ATOM 4082 C C . LYS B 1 78 ? -15.898 54.25 43.375 1 90 78 LYS B C 1
ATOM 4084 O O . LYS B 1 78 ? -17.078 54 43.156 1 90 78 LYS B O 1
ATOM 4089 N N . GLN B 1 79 ? -14.961 53.969 42.625 1 90.12 79 GLN B N 1
ATOM 4090 C CA . GLN B 1 79 ? -15.227 53.219 41.375 1 90.12 79 GLN B CA 1
ATOM 4091 C C . GLN B 1 79 ? -15.062 51.719 41.594 1 90.12 79 GLN B C 1
ATOM 4093 O O . GLN B 1 79 ? -13.953 51.25 41.875 1 90.12 79 GLN B O 1
ATOM 4098 N N . PRO B 1 80 ? -16.047 50.938 41.375 1 89.06 80 PRO B N 1
ATOM 4099 C CA . PRO B 1 80 ? -16.016 49.531 41.688 1 89.06 80 PRO B CA 1
ATOM 4100 C C . PRO B 1 80 ? -14.953 48.75 40.906 1 89.06 80 PRO B C 1
ATOM 4102 O O . PRO B 1 80 ? -14.273 47.875 41.469 1 89.06 80 PRO B O 1
ATOM 4105 N N . ASN B 1 81 ? -14.867 49.062 39.719 1 88.12 81 ASN B N 1
ATOM 4106 C CA . ASN B 1 81 ? -13.906 48.344 38.875 1 88.12 81 ASN B CA 1
ATOM 4107 C C . ASN B 1 81 ? -12.477 48.594 39.344 1 88.12 81 ASN B C 1
ATOM 4109 O O . ASN B 1 81 ? -11.664 47.656 39.344 1 88.12 81 ASN B O 1
ATOM 4113 N N . LEU B 1 82 ? -12.148 49.75 39.688 1 90.69 82 LEU B N 1
ATOM 4114 C CA . LEU B 1 82 ? -10.812 50.094 40.156 1 90.69 82 LEU B CA 1
ATOM 4115 C C . LEU B 1 82 ? -10.547 49.469 41.531 1 90.69 82 LEU B C 1
ATOM 4117 O O . LEU B 1 82 ? -9.445 49 41.812 1 90.69 82 LEU B O 1
ATOM 4121 N N . LEU B 1 83 ? -11.562 49.562 42.312 1 91.81 83 LEU B N 1
ATOM 4122 C CA . LEU B 1 83 ? -11.438 48.938 43.625 1 91.81 83 LEU B CA 1
ATOM 4123 C C . LEU B 1 83 ? -11.18 47.438 43.5 1 91.81 83 LEU B C 1
ATOM 4125 O O . LEU B 1 83 ? -10.375 46.906 44.25 1 91.81 83 LEU B O 1
ATOM 4129 N N . ALA B 1 84 ? -11.852 46.812 42.625 1 92.25 84 ALA B N 1
ATOM 4130 C CA . ALA B 1 84 ? -11.688 45.375 42.406 1 92.25 84 ALA B CA 1
ATOM 4131 C C . ALA B 1 84 ? -10.258 45.031 41.969 1 92.25 84 ALA B C 1
ATOM 4133 O O . ALA B 1 84 ? -9.68 44.062 42.469 1 92.25 84 ALA B O 1
ATOM 4134 N N . ILE B 1 85 ? -9.68 45.812 41.125 1 90.12 85 ILE B N 1
ATOM 4135 C CA . ILE B 1 85 ? -8.312 45.594 40.656 1 90.12 85 ILE B CA 1
ATOM 4136 C C . ILE B 1 85 ? -7.344 45.781 41.844 1 90.12 85 ILE B C 1
ATOM 4138 O O . ILE B 1 85 ? -6.41 44.969 41.969 1 90.12 85 ILE B O 1
ATOM 4142 N N . ILE B 1 86 ? -7.578 46.75 42.625 1 91.56 86 ILE B N 1
ATOM 4143 C CA . ILE B 1 86 ? -6.715 47.031 43.781 1 91.56 86 ILE B CA 1
ATOM 4144 C C . ILE B 1 86 ? -6.766 45.875 44.75 1 91.56 86 ILE B C 1
ATOM 4146 O O . ILE B 1 86 ? -5.723 45.406 45.219 1 91.56 86 ILE B O 1
ATOM 4150 N N . GLU B 1 87 ? -7.945 45.406 44.969 1 91.75 87 GLU B N 1
ATOM 4151 C CA . GLU B 1 87 ? -8.125 44.312 45.938 1 91.75 87 GLU B CA 1
ATOM 4152 C C . GLU B 1 87 ? -7.543 43 45.438 1 91.75 87 GLU B C 1
ATOM 4154 O O . GLU B 1 87 ? -7.074 42.188 46.25 1 91.75 87 GLU B O 1
ATOM 4159 N N . GLN B 1 88 ? -7.598 42.812 44.25 1 91.62 88 GLN B N 1
ATOM 4160 C CA . GLN B 1 88 ? -7.098 41.594 43.656 1 91.62 88 GLN B CA 1
ATOM 4161 C C . GLN B 1 88 ? -5.574 41.531 43.719 1 91.62 88 GLN B C 1
ATOM 4163 O O . GLN B 1 88 ? -4.996 40.438 43.875 1 91.62 88 GLN B O 1
ATOM 4168 N N . HIS B 1 89 ? -4.895 42.688 43.594 1 89.12 89 HIS B N 1
ATOM 4169 C CA . HIS B 1 89 ? -3.449 42.656 43.375 1 89.12 89 HIS B CA 1
ATOM 4170 C C . HIS B 1 89 ? -2.713 43.312 44.531 1 89.12 89 HIS B C 1
ATOM 4172 O O . HIS B 1 89 ? -1.488 43.188 44.656 1 89.12 89 HIS B O 1
ATOM 4178 N N . SER B 1 90 ? -3.492 44.188 45.344 1 90.69 90 SER B N 1
ATOM 4179 C CA . SER B 1 90 ? -2.881 44.906 46.438 1 90.69 90 SER B CA 1
ATOM 4180 C C . SER B 1 90 ? -3.93 45.344 47.469 1 90.69 90 SER B C 1
ATOM 4182 O O . SER B 1 90 ? -4.941 44.688 47.656 1 90.69 90 SER B O 1
ATOM 4184 N N . HIS B 1 91 ? -3.729 46.438 48.219 1 91.06 91 HIS B N 1
ATOM 4185 C CA . HIS B 1 91 ? -4.672 47.062 49.125 1 91.06 91 HIS B CA 1
ATOM 4186 C C . HIS B 1 91 ? -4.43 48.562 49.219 1 91.06 91 HIS B C 1
ATOM 4188 O O . HIS B 1 91 ? -3.314 49.031 48.969 1 91.06 91 HIS B O 1
ATOM 4194 N N . VAL B 1 92 ? -5.418 49.312 49.594 1 90.56 92 VAL B N 1
ATOM 4195 C CA . VAL B 1 92 ? -5.477 50.781 49.469 1 90.56 92 VAL B CA 1
ATOM 4196 C C . VAL B 1 92 ? -4.402 51.406 50.344 1 90.56 92 VAL B C 1
ATOM 4198 O O . VAL B 1 92 ? -3.723 52.344 49.938 1 90.56 92 VAL B O 1
ATOM 4201 N N . GLU B 1 93 ? -4.215 50.844 51.5 1 91.06 93 GLU B N 1
ATOM 4202 C CA . GLU B 1 93 ? -3.268 51.438 52.438 1 91.06 93 GLU B CA 1
ATOM 4203 C C . GLU B 1 93 ? -1.836 51.344 51.938 1 91.06 93 GLU B C 1
ATOM 4205 O O . GLU B 1 93 ? -1.054 52.281 52.062 1 91.06 93 GLU B O 1
ATOM 4210 N N . ARG B 1 94 ? -1.549 50.219 51.438 1 92.69 94 ARG B N 1
ATOM 4211 C CA . ARG B 1 94 ? -0.22 50.031 50.844 1 92.69 94 ARG B CA 1
ATOM 4212 C C . ARG B 1 94 ? -0.007 50.969 49.656 1 92.69 94 ARG B C 1
ATOM 4214 O O . ARG B 1 94 ? 1.062 51.562 49.5 1 92.69 94 ARG B O 1
ATOM 4221 N N . LEU B 1 95 ? -0.977 51.062 48.875 1 92.5 95 LEU B N 1
ATOM 4222 C CA . LEU B 1 95 ? -0.879 51.875 47.656 1 92.5 95 LEU B CA 1
ATOM 4223 C C . LEU B 1 95 ? -0.78 53.375 48.031 1 92.5 95 LEU B C 1
ATOM 4225 O O . LEU B 1 95 ? -0.123 54.156 47.344 1 92.5 95 LEU B O 1
ATOM 4229 N N . LYS B 1 96 ? -1.39 53.781 49.125 1 94.06 96 LYS B N 1
ATOM 4230 C CA . LYS B 1 96 ? -1.278 55.156 49.594 1 94.06 96 LYS B CA 1
ATOM 4231 C C . LYS B 1 96 ? 0.17 55.5 49.938 1 94.06 96 LYS B C 1
ATOM 4233 O O . LYS B 1 96 ? 0.642 56.594 49.594 1 94.06 96 LYS B O 1
ATOM 4238 N N . MET B 1 97 ? 0.769 54.562 50.469 1 93.31 97 MET B N 1
ATOM 4239 C CA . MET B 1 97 ? 2.164 54.781 50.844 1 93.31 97 MET B CA 1
ATOM 4240 C C . MET B 1 97 ? 3.041 54.906 49.594 1 93.31 97 MET B C 1
ATOM 4242 O O . MET B 1 97 ? 3.885 55.812 49.531 1 93.31 97 MET B O 1
ATOM 4246 N N . THR B 1 98 ? 2.82 54.062 48.75 1 93 98 THR B N 1
ATOM 4247 C CA . THR B 1 98 ? 3.609 54.094 47.531 1 93 98 THR B CA 1
ATOM 4248 C C . THR B 1 98 ? 3.34 55.375 46.75 1 93 98 THR B C 1
ATOM 4250 O O . THR B 1 98 ? 4.258 55.969 46.156 1 93 98 THR B O 1
ATOM 4253 N N . LEU B 1 99 ? 2.129 55.781 46.719 1 94.25 99 LEU B N 1
ATOM 4254 C CA . LEU B 1 99 ? 1.772 57 46 1 94.25 99 LEU B CA 1
ATOM 4255 C C . LEU B 1 99 ? 2.393 58.219 46.656 1 94.25 99 LEU B C 1
ATOM 4257 O O . LEU B 1 99 ? 2.857 59.125 45.969 1 94.25 99 LEU B O 1
ATOM 4261 N N . LYS B 1 100 ? 2.371 58.25 47.969 1 96.19 100 LYS B N 1
ATOM 4262 C CA . LYS B 1 100 ? 3 59.344 48.688 1 96.19 100 LYS B CA 1
ATOM 4263 C C . LYS B 1 100 ? 4.453 59.531 48.25 1 96.19 100 LYS B C 1
ATOM 4265 O O . LYS B 1 100 ? 4.871 60.625 47.906 1 96.19 100 LYS B O 1
ATOM 4270 N N . THR B 1 101 ? 5.09 58.438 48.312 1 94.75 101 THR B N 1
ATOM 4271 C CA . THR B 1 101 ? 6.492 58.438 47.906 1 94.75 101 THR B CA 1
ATOM 4272 C C . THR B 1 101 ? 6.645 58.875 46.469 1 94.75 101 THR B C 1
ATOM 4274 O O . THR B 1 101 ? 7.512 59.688 46.156 1 94.75 101 THR B O 1
ATOM 4277 N N . HIS B 1 102 ? 5.809 58.438 45.656 1 94.94 102 HIS B N 1
ATOM 4278 C CA . HIS B 1 102 ? 5.867 58.75 44.219 1 94.94 102 HIS B CA 1
ATOM 4279 C C . HIS B 1 102 ? 5.664 60.25 43.969 1 94.94 102 HIS B C 1
ATOM 4281 O O . HIS B 1 102 ? 6.41 60.844 43.219 1 94.94 102 HIS B O 1
ATOM 4287 N N . ILE B 1 103 ? 4.664 60.844 44.594 1 95.56 103 ILE B N 1
ATOM 4288 C CA . ILE B 1 103 ? 4.332 62.219 44.375 1 95.56 103 ILE B CA 1
ATOM 4289 C C . ILE B 1 103 ? 5.477 63.125 44.875 1 95.56 103 ILE B C 1
ATOM 4291 O O . ILE B 1 103 ? 5.883 64.062 44.188 1 95.56 103 ILE B O 1
ATOM 4295 N N . VAL B 1 104 ? 5.945 62.812 46 1 95.25 104 VAL B N 1
ATOM 4296 C CA . VAL B 1 104 ? 7.039 63.594 46.562 1 95.25 104 VAL B CA 1
ATOM 4297 C C . VAL B 1 104 ? 8.25 63.531 45.625 1 95.25 104 VAL B C 1
ATOM 4299 O O . VAL B 1 104 ? 8.883 64.562 45.375 1 95.25 104 VAL B O 1
ATOM 4302 N N . GLU B 1 105 ? 8.484 62.406 45.156 1 94.19 105 GLU B N 1
ATOM 4303 C CA . GLU B 1 105 ? 9.625 62.219 44.25 1 94.19 105 GLU B CA 1
ATOM 4304 C C . GLU B 1 105 ? 9.43 62.969 42.938 1 94.19 105 GLU B C 1
ATOM 4306 O O . GLU B 1 105 ? 10.398 63.406 42.312 1 94.19 105 GLU B O 1
ATOM 4311 N N . LEU B 1 106 ? 8.234 63.094 42.5 1 94.12 106 LEU B N 1
ATOM 4312 C CA . LEU B 1 106 ? 7.918 63.844 41.281 1 94.12 106 LEU B CA 1
ATOM 4313 C C . LEU B 1 106 ? 8.391 65.312 41.406 1 94.12 106 LEU B C 1
ATOM 4315 O O . LEU B 1 106 ? 8.719 65.938 40.406 1 94.12 106 LEU B O 1
ATOM 4319 N N . PHE B 1 107 ? 8.484 65.75 42.594 1 95.88 107 PHE B N 1
ATOM 4320 C CA . PHE B 1 107 ? 8.805 67.188 42.812 1 95.88 107 PHE B CA 1
ATOM 4321 C C . PHE B 1 107 ? 10.266 67.312 43.219 1 95.88 107 PHE B C 1
ATOM 4323 O O . PHE B 1 107 ? 10.664 68.375 43.719 1 95.88 107 PHE B O 1
ATOM 4330 N N . ASN B 1 108 ? 11 66.312 42.969 1 94.25 108 ASN B N 1
ATOM 4331 C CA . ASN B 1 108 ? 12.43 66.438 43.25 1 94.25 108 ASN B CA 1
ATOM 4332 C C . ASN B 1 108 ? 13.133 67.375 42.312 1 94.25 108 ASN B C 1
ATOM 4334 O O . ASN B 1 108 ? 14.266 67.812 42.562 1 94.25 108 ASN B O 1
ATOM 4338 N N . GLY B 1 109 ? 12.477 67.688 41.188 1 94.62 109 GLY B N 1
ATOM 4339 C CA . GLY B 1 109 ? 13.023 68.625 40.219 1 94.62 109 GLY B CA 1
ATOM 4340 C C . GLY B 1 109 ? 14.133 68.062 39.375 1 94.62 109 GLY B C 1
ATOM 4341 O O . GLY B 1 109 ? 14.977 68.812 38.844 1 94.62 109 GLY B O 1
ATOM 4342 N N . THR B 1 110 ? 14.211 66.688 39.312 1 94.81 110 THR B N 1
ATOM 4343 C CA . THR B 1 110 ? 15.227 66 38.531 1 94.81 110 THR B CA 1
ATOM 4344 C C . THR B 1 110 ? 14.594 64.938 37.625 1 94.81 110 THR B C 1
ATOM 4346 O O . THR B 1 110 ? 13.797 64.125 38.062 1 94.81 110 THR B O 1
ATOM 4349 N N . ILE B 1 111 ? 14.93 65 36.312 1 95.62 111 ILE B N 1
ATOM 4350 C CA . ILE B 1 111 ? 14.531 64 35.344 1 95.62 111 ILE B CA 1
ATOM 4351 C C . ILE B 1 111 ? 15.773 63.344 34.781 1 95.62 111 ILE B C 1
ATOM 4353 O O . ILE B 1 111 ? 16.547 63.969 34.031 1 95.62 111 ILE B O 1
ATOM 4357 N N . ASP B 1 112 ? 16 62.125 35.188 1 94.31 112 ASP B N 1
ATOM 4358 C CA . ASP B 1 112 ? 17.156 61.344 34.75 1 94.31 112 ASP B CA 1
ATOM 4359 C C . ASP B 1 112 ? 16.75 59.906 34.469 1 94.31 112 ASP B C 1
ATOM 4361 O O . ASP B 1 112 ? 15.562 59.594 34.344 1 94.31 112 ASP B O 1
ATOM 4365 N N . ASP B 1 113 ? 17.734 59.156 34.406 1 92.5 113 ASP B N 1
ATOM 4366 C CA . ASP B 1 113 ? 17.484 57.75 34.031 1 92.5 113 ASP B CA 1
ATOM 4367 C C . ASP B 1 113 ? 16.703 57.031 35.125 1 92.5 113 ASP B C 1
ATOM 4369 O O . ASP B 1 113 ? 15.875 56.188 34.844 1 92.5 113 ASP B O 1
ATOM 4373 N N . ALA B 1 114 ? 17.047 57.406 36.281 1 92.31 114 ALA B N 1
ATOM 4374 C CA . ALA B 1 114 ? 16.344 56.781 37.375 1 92.31 114 ALA B CA 1
ATOM 4375 C C . ALA B 1 114 ? 14.867 57.156 37.406 1 92.31 114 ALA B C 1
ATOM 4377 O O . ALA B 1 114 ? 14.008 56.312 37.688 1 92.31 114 ALA B O 1
ATOM 4378 N N . PHE B 1 115 ? 14.602 58.375 37.031 1 91.88 115 PHE B N 1
ATOM 4379 C CA . PHE B 1 115 ? 13.242 58.875 36.906 1 91.88 115 PHE B CA 1
ATOM 4380 C C . PHE B 1 115 ? 12.469 58.094 35.844 1 91.88 115 PHE B C 1
ATOM 4382 O O . PHE B 1 115 ? 11.352 57.625 36.094 1 91.88 115 PHE B O 1
ATOM 4389 N N . LEU B 1 116 ? 13.078 57.875 34.812 1 92.12 116 LEU B N 1
ATOM 4390 C CA . LEU B 1 116 ? 12.461 57.188 33.688 1 92.12 116 LEU B CA 1
ATOM 4391 C C . LEU B 1 116 ? 12.242 55.719 33.969 1 92.12 116 LEU B C 1
ATOM 4393 O O . LEU B 1 116 ? 11.172 55.156 33.688 1 92.12 116 LEU B O 1
ATOM 4397 N N . ALA B 1 117 ? 13.203 55.125 34.531 1 92.44 117 ALA B N 1
ATOM 4398 C CA . ALA B 1 117 ? 13.148 53.688 34.844 1 92.44 117 ALA B CA 1
ATOM 4399 C C . ALA B 1 117 ? 12.016 53.375 35.812 1 92.44 117 ALA B C 1
ATOM 4401 O O . ALA B 1 117 ? 11.312 52.375 35.656 1 92.44 117 ALA B O 1
ATOM 4402 N N . LYS B 1 118 ? 11.906 54.156 36.719 1 92.06 118 LYS B N 1
ATOM 4403 C CA . LYS B 1 118 ? 10.859 53.969 37.719 1 92.06 118 LYS B CA 1
ATOM 4404 C C . LYS B 1 118 ? 9.469 54.062 37.062 1 92.06 118 LYS B C 1
ATOM 4406 O O . LYS B 1 118 ? 8.586 53.281 37.375 1 92.06 118 LYS B O 1
ATOM 4411 N N . ARG B 1 119 ? 9.281 54.938 36.188 1 90.56 119 ARG B N 1
ATOM 4412 C CA . ARG B 1 119 ? 7.996 55.125 35.531 1 90.56 119 ARG B CA 1
ATOM 4413 C C . ARG B 1 119 ? 7.688 53.938 34.594 1 90.56 119 ARG B C 1
ATOM 4415 O O . ARG B 1 119 ? 6.535 53.531 34.469 1 90.56 119 ARG B O 1
ATOM 4422 N N . LYS B 1 120 ? 8.664 53.5 33.969 1 89.88 120 LYS B N 1
ATOM 4423 C CA . LYS B 1 120 ? 8.492 52.344 33.094 1 89.88 120 LYS B CA 1
ATOM 4424 C C . LYS B 1 120 ? 8.07 51.125 33.906 1 89.88 120 LYS B C 1
ATOM 4426 O O . LYS B 1 120 ? 7.203 50.344 33.5 1 89.88 120 LYS B O 1
ATOM 4431 N N . ARG B 1 121 ? 8.648 50.969 35.062 1 91 121 ARG B N 1
ATOM 4432 C CA . ARG B 1 121 ? 8.281 49.875 35.938 1 91 121 ARG B CA 1
ATOM 4433 C C . ARG B 1 121 ? 6.824 50 36.375 1 91 121 ARG B C 1
ATOM 4435 O O . ARG B 1 121 ? 6.113 48.969 36.469 1 91 121 ARG B O 1
ATOM 4442 N N . ILE B 1 122 ? 6.406 51.125 36.625 1 87.19 122 ILE B N 1
ATOM 4443 C CA . ILE B 1 122 ? 5.02 51.375 37 1 87.19 122 ILE B CA 1
ATOM 4444 C C . ILE B 1 122 ? 4.09 51 35.844 1 87.19 122 ILE B C 1
ATOM 4446 O O . ILE B 1 122 ? 3.066 50.344 36.062 1 87.19 122 ILE B O 1
ATOM 4450 N N . ALA B 1 123 ? 4.457 51.344 34.656 1 86.12 123 ALA B N 1
ATOM 4451 C CA . ALA B 1 123 ? 3.666 51.031 33.469 1 86.12 123 ALA B CA 1
ATOM 4452 C C . ALA B 1 123 ? 3.518 49.531 33.312 1 86.12 123 ALA B C 1
ATOM 4454 O O . ALA B 1 123 ? 2.42 49.031 33.031 1 86.12 123 ALA B O 1
ATOM 4455 N N . HIS B 1 124 ? 4.633 48.844 33.531 1 87.75 124 HIS B N 1
ATOM 4456 C CA . HIS B 1 124 ? 4.621 47.406 33.375 1 87.75 124 HIS B CA 1
ATOM 4457 C C . HIS B 1 124 ? 3.695 46.75 34.406 1 87.75 124 HIS B C 1
ATOM 4459 O O . HIS B 1 124 ? 2.959 45.812 34.094 1 87.75 124 HIS B O 1
ATOM 4465 N N . ALA B 1 125 ? 3.756 47.219 35.562 1 88.38 125 ALA B N 1
ATOM 4466 C CA . ALA B 1 125 ? 2.883 46.688 36.625 1 88.38 125 ALA B CA 1
ATOM 4467 C C . ALA B 1 125 ? 1.415 46.938 36.281 1 88.38 125 ALA B C 1
ATOM 4469 O O . ALA B 1 125 ? 0.565 46.094 36.531 1 88.38 125 ALA B O 1
ATOM 4470 N N . HIS B 1 126 ? 1.125 48 35.656 1 87.75 126 HIS B N 1
ATOM 4471 C CA . HIS B 1 126 ? -0.254 48.344 35.312 1 87.75 126 HIS B CA 1
ATOM 4472 C C . HIS B 1 126 ? -0.782 47.5 34.188 1 87.75 126 HIS B C 1
ATOM 4474 O O . HIS B 1 126 ? -1.943 47.062 34.188 1 87.75 126 HIS B O 1
ATOM 4480 N N . VAL B 1 127 ? 0.09 47.281 33.312 1 84.31 127 VAL B N 1
ATOM 4481 C CA . VAL B 1 127 ? -0.29 46.375 32.219 1 84.31 127 VAL B CA 1
ATOM 4482 C C . VAL B 1 127 ? -0.568 44.969 32.781 1 84.31 127 VAL B C 1
ATOM 4484 O O . VAL B 1 127 ? -1.562 44.344 32.438 1 84.31 127 VAL B O 1
ATOM 4487 N N . ARG B 1 128 ? 0.303 44.562 33.656 1 84.25 128 ARG B N 1
ATOM 4488 C CA . ARG B 1 128 ? 0.211 43.219 34.219 1 84.25 128 ARG B CA 1
ATOM 4489 C C . ARG B 1 128 ? -1.096 43.062 35 1 84.25 128 ARG B C 1
ATOM 4491 O O . ARG B 1 128 ? -1.712 42 34.938 1 84.25 128 ARG B O 1
ATOM 4498 N N . ILE B 1 129 ? -1.556 44.125 35.625 1 88.12 129 ILE B N 1
ATOM 4499 C CA . ILE B 1 129 ? -2.734 43.969 36.469 1 88.12 129 ILE B CA 1
ATOM 4500 C C . ILE B 1 129 ? -3.99 44.312 35.656 1 88.12 129 ILE B C 1
ATOM 4502 O O . ILE B 1 129 ? -5.105 44.25 36.188 1 88.12 129 ILE B O 1
ATOM 4506 N N . GLY B 1 130 ? -3.854 44.844 34.438 1 83.06 130 GLY B N 1
ATOM 4507 C CA . GLY B 1 130 ? -4.988 45.094 33.562 1 83.06 130 GLY B CA 1
ATOM 4508 C C . GLY B 1 130 ? -5.617 46.438 33.75 1 83.06 130 GLY B C 1
ATOM 4509 O O . GLY B 1 130 ? -6.824 46.625 33.562 1 83.06 130 GLY B O 1
ATOM 4510 N N . LEU B 1 131 ? -4.875 47.312 34.156 1 88 131 LEU B N 1
ATOM 4511 C CA . LEU B 1 131 ? -5.406 48.656 34.344 1 88 131 LEU B CA 1
ATOM 4512 C C . LEU B 1 131 ? -5.547 49.375 32.969 1 88 131 LEU B C 1
ATOM 4514 O O . LEU B 1 131 ? -4.559 49.531 32.25 1 88 131 LEU B O 1
ATOM 4518 N N . GLU B 1 132 ? -6.758 49.75 32.75 1 88 132 GLU B N 1
ATOM 4519 C CA . GLU B 1 132 ? -7 50.438 31.484 1 88 132 GLU B CA 1
ATOM 4520 C C . GLU B 1 132 ? -6.488 51.875 31.531 1 88 132 GLU B C 1
ATOM 4522 O O . GLU B 1 132 ? -6.539 52.531 32.594 1 88 132 GLU B O 1
ATOM 4527 N N . THR B 1 133 ? -6.008 52.312 30.375 1 88.75 133 THR B N 1
ATOM 4528 C CA . THR B 1 133 ? -5.355 53.625 30.281 1 88.75 133 THR B CA 1
ATOM 4529 C C . THR B 1 133 ? -6.316 54.719 30.656 1 88.75 133 THR B C 1
ATOM 4531 O O . THR B 1 133 ? -5.91 55.75 31.234 1 88.75 133 THR B O 1
ATOM 4534 N N . LYS B 1 134 ? -7.609 54.625 30.406 1 89.44 134 LYS B N 1
ATOM 4535 C CA . LYS B 1 134 ? -8.586 55.656 30.672 1 89.44 134 LYS B CA 1
ATOM 4536 C C . LYS B 1 134 ? -8.672 55.969 32.188 1 89.44 134 LYS B C 1
ATOM 4538 O O . LYS B 1 134 ? -8.781 57.125 32.562 1 89.44 134 LYS B O 1
ATOM 4543 N N . TRP B 1 135 ? -8.586 54.938 32.969 1 91.25 135 TRP B N 1
ATOM 4544 C CA . TRP B 1 135 ? -8.672 55.094 34.406 1 91.25 135 TRP B CA 1
ATOM 4545 C C . TRP B 1 135 ? -7.395 55.75 34.969 1 91.25 135 TRP B C 1
ATOM 4547 O O . TRP B 1 135 ? -7.449 56.594 35.844 1 91.25 135 TRP B O 1
ATOM 4557 N N . TYR B 1 136 ? -6.324 55.281 34.406 1 91.5 136 TYR B N 1
ATOM 4558 C CA . TYR B 1 136 ? -5.043 55.875 34.781 1 91.5 136 TYR B CA 1
ATOM 4559 C C . TYR B 1 136 ? -5.031 57.375 34.469 1 91.5 136 TYR B C 1
ATOM 4561 O O . TYR B 1 136 ? -4.625 58.188 35.281 1 91.5 136 TYR B O 1
ATOM 4569 N N . MET B 1 137 ? -5.484 57.688 33.312 1 92.75 137 MET B N 1
ATOM 4570 C CA . MET B 1 137 ? -5.527 59.094 32.875 1 92.75 137 MET B CA 1
ATOM 4571 C C . MET B 1 137 ? -6.445 59.906 33.781 1 92.75 137 MET B C 1
ATOM 4573 O O . MET B 1 137 ? -6.105 61.031 34.156 1 92.75 137 MET B O 1
ATOM 4577 N N . SER B 1 138 ? -7.602 59.406 34.094 1 93.94 138 SER B N 1
ATOM 4578 C CA . SER B 1 138 ? -8.547 60.094 34.969 1 93.94 138 SER B CA 1
ATOM 4579 C C . SER B 1 138 ? -7.953 60.344 36.344 1 93.94 138 SER B C 1
ATOM 4581 O O . SER B 1 138 ? -8.109 61.406 36.906 1 93.94 138 SER B O 1
ATOM 4583 N N . ALA B 1 139 ? -7.324 59.344 36.812 1 93.88 139 ALA B N 1
ATOM 4584 C CA . ALA B 1 139 ? -6.734 59.438 38.156 1 93.88 139 ALA B CA 1
ATOM 4585 C C . ALA B 1 139 ? -5.691 60.531 38.219 1 93.88 139 ALA B C 1
ATOM 4587 O O . ALA B 1 139 ? -5.617 61.281 39.188 1 93.88 139 ALA B O 1
ATOM 4588 N N . PHE B 1 140 ? -4.969 60.719 37.188 1 94.44 140 PHE B N 1
ATOM 4589 C CA . PHE B 1 140 ? -3.889 61.688 37.219 1 94.44 140 PHE B CA 1
ATOM 4590 C C . PHE B 1 140 ? -4.434 63.094 37 1 94.44 140 PHE B C 1
ATOM 4592 O O . PHE B 1 140 ? -3.809 64.062 37.406 1 94.44 140 PHE B O 1
ATOM 4599 N N . GLN B 1 141 ? -5.52 63.219 36.312 1 95.12 141 GLN B N 1
ATOM 4600 C CA . GLN B 1 141 ? -6.188 64.5 36.281 1 95.12 141 GLN B CA 1
ATOM 4601 C C . GLN B 1 141 ? -6.676 64.875 37.688 1 95.12 141 GLN B C 1
ATOM 4603 O O . GLN B 1 141 ? -6.594 66.062 38.062 1 95.12 141 GLN B O 1
ATOM 4608 N N . ASP B 1 142 ? -7.254 63.969 38.344 1 95.06 142 ASP B N 1
ATOM 4609 C CA . ASP B 1 142 ? -7.668 64.188 39.75 1 95.06 142 ASP B CA 1
ATOM 4610 C C . ASP B 1 142 ? -6.484 64.688 40.594 1 95.06 142 ASP B C 1
ATOM 4612 O O . ASP B 1 142 ? -6.617 65.562 41.406 1 95.06 142 ASP B O 1
ATOM 4616 N N . LEU B 1 143 ? -5.414 64.062 40.438 1 96.19 143 LEU B N 1
ATOM 4617 C CA . LEU B 1 143 ? -4.195 64.438 41.125 1 96.19 143 LEU B CA 1
ATOM 4618 C C . LEU B 1 143 ? -3.812 65.875 40.781 1 96.19 143 LEU B C 1
ATOM 4620 O O . LEU B 1 143 ? -3.484 66.625 41.688 1 96.19 143 LEU B O 1
ATOM 4624 N N . LEU B 1 144 ? -3.828 66.188 39.5 1 96.44 144 LEU B N 1
ATOM 4625 C CA . LEU B 1 144 ? -3.52 67.562 39.062 1 96.44 144 LEU B CA 1
ATOM 4626 C C . LEU B 1 144 ? -4.457 68.562 39.75 1 96.44 144 LEU B C 1
ATOM 4628 O O . LEU B 1 144 ? -4.023 69.625 40.156 1 96.44 144 LEU B O 1
ATOM 4632 N N . ASN B 1 145 ? -5.738 68.188 39.844 1 95.25 145 ASN B N 1
ATOM 4633 C CA . ASN B 1 145 ? -6.707 69.062 40.5 1 95.25 145 ASN B CA 1
ATOM 4634 C C . ASN B 1 145 ? -6.32 69.312 41.969 1 95.25 145 ASN B C 1
ATOM 4636 O O . ASN B 1 145 ? -6.371 70.5 42.406 1 95.25 145 ASN B O 1
ATOM 4640 N N . SER B 1 146 ? -5.938 68.375 42.625 1 96.19 146 SER B N 1
ATOM 4641 C CA . SER B 1 146 ? -5.543 68.5 44.031 1 96.19 146 SER B CA 1
ATOM 4642 C C . SER B 1 146 ? -4.285 69.312 44.188 1 96.19 146 SER B C 1
ATOM 4644 O O . SER B 1 146 ? -4.207 70.188 45.062 1 96.19 146 SER B O 1
ATOM 4646 N N . LEU B 1 147 ? -3.35 69.125 43.344 1 96.81 147 LEU B N 1
ATOM 4647 C CA . LEU B 1 147 ? -2.096 69.875 43.375 1 96.81 147 LEU B CA 1
ATOM 4648 C C . LEU B 1 147 ? -2.322 71.312 43.062 1 96.81 147 LEU B C 1
ATOM 4650 O O . LEU B 1 147 ? -1.726 72.25 43.656 1 96.81 147 LEU B O 1
ATOM 4654 N N . ALA B 1 148 ? -3.16 71.562 42.094 1 95.5 148 ALA B N 1
ATOM 4655 C CA . ALA B 1 148 ? -3.5 72.938 41.688 1 95.5 148 ALA B CA 1
ATOM 4656 C C . ALA B 1 148 ? -4.188 73.688 42.844 1 95.5 148 ALA B C 1
ATOM 4658 O O . ALA B 1 148 ? -3.947 74.875 43.062 1 95.5 148 ALA B O 1
ATOM 4659 N N . LYS B 1 149 ? -5.043 72.938 43.531 1 95.06 149 LYS B N 1
ATOM 4660 C CA . LYS B 1 149 ? -5.73 73.562 44.688 1 95.06 149 LYS B CA 1
ATOM 4661 C C . LYS B 1 149 ? -4.738 73.938 45.75 1 95.06 149 LYS B C 1
ATOM 4663 O O . LYS B 1 149 ? -4.863 75.062 46.344 1 95.06 149 LYS B O 1
ATOM 4668 N N . ILE B 1 150 ? -3.824 73.188 46.031 1 95.56 150 ILE B N 1
ATOM 4669 C CA . ILE B 1 150 ? -2.799 73.5 47 1 95.56 150 ILE B CA 1
ATOM 4670 C C . ILE B 1 150 ? -2.002 74.688 46.562 1 95.56 150 ILE B C 1
ATOM 4672 O O . ILE B 1 150 ? -1.732 75.625 47.375 1 95.56 150 ILE B O 1
ATOM 4676 N N . ALA B 1 151 ? -1.601 74.75 45.281 1 94.75 151 ALA B N 1
ATOM 4677 C CA . ALA B 1 151 ? -0.891 75.938 44.75 1 94.75 151 ALA B CA 1
ATOM 4678 C C . ALA B 1 151 ? -1.728 77.188 44.906 1 94.75 151 ALA B C 1
ATOM 4680 O O . ALA B 1 151 ? -1.211 78.25 45.281 1 94.75 151 ALA B O 1
ATOM 4681 N N . GLN B 1 152 ? -2.959 77.062 44.594 1 93.81 152 GLN B N 1
ATOM 4682 C CA . GLN B 1 152 ? -3.877 78.188 44.688 1 93.81 152 GLN B CA 1
ATOM 4683 C C . GLN B 1 152 ? -3.969 78.688 46.125 1 93.81 152 GLN B C 1
ATOM 4685 O O . GLN B 1 152 ? -4.047 79.938 46.344 1 93.81 152 GLN B O 1
ATOM 4690 N N . ASP B 1 153 ? -3.912 77.875 47.094 1 93.75 153 ASP B N 1
ATOM 4691 C CA . ASP B 1 153 ? -4.066 78.188 48.5 1 93.75 153 ASP B CA 1
ATOM 4692 C C . ASP B 1 153 ? -2.795 78.875 49.062 1 93.75 153 ASP B C 1
ATOM 4694 O O . ASP B 1 153 ? -2.838 79.562 50.062 1 93.75 153 ASP B O 1
ATOM 4698 N N . HIS B 1 154 ? -1.692 78.625 48.406 1 92.94 154 HIS B N 1
ATOM 4699 C CA . HIS B 1 154 ? -0.448 79.062 49.062 1 92.94 154 HIS B CA 1
ATOM 4700 C C . HIS B 1 154 ? 0.336 80.062 48.188 1 92.94 154 HIS B C 1
ATOM 4702 O O . HIS B 1 154 ? 1.308 80.625 48.688 1 92.94 154 HIS B O 1
ATOM 4708 N N . ILE B 1 155 ? -0.06 80.188 46.938 1 93.06 155 ILE B N 1
ATOM 4709 C CA . ILE B 1 155 ? 0.618 81.125 46.062 1 93.06 155 ILE B CA 1
ATOM 4710 C C . ILE B 1 155 ? -0.298 82.312 45.781 1 93.06 155 ILE B C 1
ATOM 4712 O O . ILE B 1 155 ? -1.353 82.125 45.156 1 93.06 155 ILE B O 1
ATOM 4716 N N . GLU B 1 156 ? 0.139 83.5 46.062 1 90.88 156 GLU B N 1
ATOM 4717 C CA . GLU B 1 156 ? -0.719 84.688 46 1 90.88 156 GLU B CA 1
ATOM 4718 C C . GLU B 1 156 ? -0.589 85.375 44.656 1 90.88 156 GLU B C 1
ATOM 4720 O O . GLU B 1 156 ? -1.585 85.812 44.094 1 90.88 156 GLU B O 1
ATOM 4725 N N . ASN B 1 157 ? 0.667 85.438 44.156 1 91.81 157 ASN B N 1
ATOM 4726 C CA . ASN B 1 157 ? 0.904 86.125 42.906 1 91.81 157 ASN B CA 1
ATOM 4727 C C . ASN B 1 157 ? 0.247 85.375 41.719 1 91.81 157 ASN B C 1
ATOM 4729 O O . ASN B 1 157 ? 0.438 84.188 41.562 1 91.81 157 ASN B O 1
ATOM 4733 N N . ARG B 1 158 ? -0.561 86.062 40.969 1 91.12 158 ARG B N 1
ATOM 4734 C CA . ARG B 1 158 ? -1.349 85.562 39.844 1 91.12 158 ARG B CA 1
ATOM 4735 C C . ARG B 1 158 ? -0.455 84.875 38.844 1 91.12 158 ARG B C 1
ATOM 4737 O O . ARG B 1 158 ? -0.734 83.688 38.438 1 91.12 158 ARG B O 1
ATOM 4744 N N . GLU B 1 159 ? 0.622 85.562 38.469 1 90.38 159 GLU B N 1
ATOM 4745 C CA . GLU B 1 159 ? 1.521 85 37.438 1 90.38 159 GLU B CA 1
ATOM 4746 C C . GLU B 1 159 ? 2.264 83.75 37.938 1 90.38 159 GLU B C 1
ATOM 4748 O O . GLU B 1 159 ? 2.414 82.812 37.219 1 90.38 159 GLU B O 1
ATOM 4753 N N . ASP B 1 160 ? 2.639 83.812 39.188 1 92.31 160 ASP B N 1
ATOM 4754 C CA . ASP B 1 160 ? 3.352 82.688 39.781 1 92.31 160 ASP B CA 1
ATOM 4755 C C . ASP B 1 160 ? 2.439 81.5 39.938 1 92.31 160 ASP B C 1
ATOM 4757 O O . ASP B 1 160 ? 2.871 80.312 39.719 1 92.31 160 ASP B O 1
ATOM 4761 N N . LEU B 1 161 ? 1.241 81.75 40.281 1 93.81 161 LEU B N 1
ATOM 4762 C CA . LEU B 1 161 ? 0.273 80.688 40.438 1 93.81 161 LEU B CA 1
ATOM 4763 C C . LEU B 1 161 ? -0.007 80 39.125 1 93.81 161 LEU B C 1
ATOM 4765 O O . LEU B 1 161 ? 0.013 78.75 39.031 1 93.81 161 LEU B O 1
ATOM 4769 N N . THR B 1 162 ? -0.232 80.75 38.094 1 93.25 162 THR B N 1
ATOM 4770 C CA . THR B 1 162 ? -0.519 80.188 36.781 1 93.25 162 THR B CA 1
ATOM 4771 C C . THR B 1 162 ? 0.672 79.375 36.25 1 93.25 162 THR B C 1
ATOM 4773 O O . THR B 1 162 ? 0.501 78.312 35.688 1 93.25 162 THR B O 1
ATOM 4776 N N . GLN B 1 163 ? 1.81 79.938 36.5 1 93.44 163 GLN B N 1
ATOM 4777 C CA . GLN B 1 163 ? 3.025 79.25 36.062 1 93.44 163 GLN B CA 1
ATOM 4778 C C . GLN B 1 163 ? 3.195 77.938 36.812 1 93.44 163 GLN B C 1
ATOM 4780 O O . GLN B 1 163 ? 3.549 76.938 36.188 1 93.44 163 GLN B O 1
ATOM 4785 N N . ALA B 1 164 ? 2.963 77.938 38.094 1 94.94 164 ALA B N 1
ATOM 4786 C CA . ALA B 1 164 ? 3.094 76.75 38.875 1 94.94 164 ALA B CA 1
ATOM 4787 C C . ALA B 1 164 ? 2.135 75.688 38.406 1 94.94 164 ALA B C 1
ATOM 4789 O O . ALA B 1 164 ? 2.533 74.5 38.219 1 94.94 164 ALA B O 1
ATOM 4790 N N . VAL B 1 165 ? 0.939 76 38.156 1 95.25 165 VAL B N 1
ATOM 4791 C CA . VAL B 1 165 ? -0.078 75.062 37.719 1 95.25 165 VAL B CA 1
ATOM 4792 C C . VAL B 1 165 ? 0.294 74.5 36.344 1 95.25 165 VAL B C 1
ATOM 4794 O O . VAL B 1 165 ? 0.181 73.312 36.125 1 95.25 165 VAL B O 1
ATOM 4797 N N . LEU B 1 166 ? 0.75 75.312 35.5 1 95.38 166 LEU B N 1
ATOM 4798 C CA . LEU B 1 166 ? 1.136 74.875 34.188 1 95.38 166 LEU B CA 1
ATOM 4799 C C . LEU B 1 166 ? 2.332 73.938 34.25 1 95.38 166 LEU B C 1
ATOM 4801 O O . LEU B 1 166 ? 2.377 72.938 33.531 1 95.38 166 LEU B O 1
ATOM 4805 N N . ILE B 1 167 ? 3.264 74.25 35.062 1 96.25 167 ILE B N 1
ATOM 4806 C CA . ILE B 1 167 ? 4.457 73.438 35.188 1 96.25 167 ILE B CA 1
ATOM 4807 C C . ILE B 1 167 ? 4.082 72.062 35.781 1 96.25 167 ILE B C 1
ATOM 4809 O O . ILE B 1 167 ? 4.586 71.062 35.312 1 96.25 167 ILE B O 1
ATOM 4813 N N . ILE B 1 168 ? 3.209 72.062 36.719 1 96.5 168 ILE B N 1
ATOM 4814 C CA . ILE B 1 168 ? 2.734 70.75 37.281 1 96.5 168 ILE B CA 1
ATOM 4815 C C . ILE B 1 168 ? 2.031 69.938 36.188 1 96.5 168 ILE B C 1
ATOM 4817 O O . ILE B 1 168 ? 2.23 68.75 36.094 1 96.5 168 ILE B O 1
ATOM 4821 N N . SER B 1 169 ? 1.243 70.625 35.406 1 96.12 169 SER B N 1
ATOM 4822 C CA . SER B 1 169 ? 0.547 69.938 34.312 1 96.12 169 SER B CA 1
ATOM 4823 C C . SER B 1 169 ? 1.533 69.312 33.344 1 96.12 169 SER B C 1
ATOM 4825 O O . SER B 1 169 ? 1.337 68.188 32.875 1 96.12 169 SER B O 1
ATOM 4827 N N . LYS B 1 170 ? 2.576 70.062 33 1 96.5 170 LYS B N 1
ATOM 4828 C CA . LYS B 1 170 ? 3.613 69.562 32.094 1 96.5 170 LYS B CA 1
ATOM 4829 C C . LYS B 1 170 ? 4.293 68.312 32.688 1 96.5 170 LYS B C 1
ATOM 4831 O O . LYS B 1 170 ? 4.543 67.375 31.984 1 96.5 170 LYS B O 1
ATOM 4836 N N . LEU B 1 171 ? 4.562 68.438 33.938 1 95.5 171 LEU B N 1
ATOM 4837 C CA . LEU B 1 171 ? 5.242 67.375 34.625 1 95.5 171 LEU B CA 1
ATOM 4838 C C . LEU B 1 171 ? 4.391 66.062 34.625 1 95.5 171 LEU B C 1
ATOM 4840 O O . LEU B 1 171 ? 4.887 65 34.312 1 95.5 171 LEU B O 1
ATOM 4844 N N . ILE B 1 172 ? 3.168 66.125 34.906 1 95.12 172 ILE B N 1
ATOM 4845 C CA . ILE B 1 172 ? 2.232 65.062 34.938 1 95.12 172 ILE B CA 1
ATOM 4846 C C . ILE B 1 172 ? 2.045 64.5 33.531 1 95.12 172 ILE B C 1
ATOM 4848 O O . ILE B 1 172 ? 2.037 63.25 33.344 1 95.12 172 ILE B O 1
ATOM 4852 N N . ASN B 1 173 ? 1.896 65.375 32.625 1 95.56 173 ASN B N 1
ATOM 4853 C CA . ASN B 1 173 ? 1.749 64.938 31.234 1 95.56 173 ASN B CA 1
ATOM 4854 C C . ASN B 1 173 ? 2.945 64.125 30.781 1 95.56 173 ASN B C 1
ATOM 4856 O O . ASN B 1 173 ? 2.779 63.094 30.094 1 95.56 173 ASN B O 1
ATOM 4860 N N . PHE B 1 174 ? 4.09 64.5 31.125 1 93.38 174 PHE B N 1
ATOM 4861 C CA . PHE B 1 174 ? 5.297 63.812 30.719 1 93.38 174 PHE B CA 1
ATOM 4862 C C . PHE B 1 174 ? 5.324 62.406 31.312 1 93.38 174 PHE B C 1
ATOM 4864 O O . PHE B 1 174 ? 5.672 61.469 30.609 1 93.38 174 PHE B O 1
ATOM 4871 N N . GLU B 1 175 ? 5.012 62.375 32.5 1 92.81 175 GLU B N 1
ATOM 4872 C CA . GLU B 1 175 ? 4.93 61.031 33.094 1 92.81 175 GLU B CA 1
ATOM 4873 C C . GLU B 1 175 ? 3.928 60.156 32.375 1 92.81 175 GLU B C 1
ATOM 4875 O O . GLU B 1 175 ? 4.195 58.969 32.125 1 92.81 175 GLU B O 1
ATOM 4880 N N . GLN B 1 176 ? 2.807 60.688 32.062 1 92.06 176 GLN B N 1
ATOM 4881 C CA . GLN B 1 176 ? 1.778 59.938 31.359 1 92.06 176 GLN B CA 1
ATOM 4882 C C . GLN B 1 176 ? 2.293 59.469 30 1 92.06 176 GLN B C 1
ATOM 4884 O O . GLN B 1 176 ? 1.984 58.344 29.578 1 92.06 176 GLN B O 1
ATOM 4889 N N . GLN B 1 177 ? 3.055 60.312 29.328 1 92.5 177 GLN B N 1
ATOM 4890 C CA . GLN B 1 177 ? 3.654 59.938 28.062 1 92.5 177 GLN B CA 1
ATOM 4891 C C . GLN B 1 177 ? 4.531 58.688 28.219 1 92.5 177 GLN B C 1
ATOM 4893 O O . GLN B 1 177 ? 4.426 57.75 27.438 1 92.5 177 GLN B O 1
ATOM 4898 N N . ILE B 1 178 ? 5.328 58.688 29.188 1 91.12 178 ILE B N 1
ATOM 4899 C CA . ILE B 1 178 ? 6.262 57.594 29.438 1 91.12 178 ILE B CA 1
ATOM 4900 C C . ILE B 1 178 ? 5.488 56.312 29.719 1 91.12 178 ILE B C 1
ATOM 4902 O O . ILE B 1 178 ? 5.785 55.25 29.141 1 91.12 178 ILE B O 1
ATOM 4906 N N . VAL B 1 179 ? 4.516 56.406 30.547 1 88.88 179 VAL B N 1
ATOM 4907 C CA . VAL B 1 179 ? 3.754 55.25 30.984 1 88.88 179 VAL B CA 1
ATOM 4908 C C . VAL B 1 179 ? 2.994 54.656 29.781 1 88.88 179 VAL B C 1
ATOM 4910 O O . VAL B 1 179 ? 3.008 53.438 29.562 1 88.88 179 VAL B O 1
ATOM 4913 N N . LEU B 1 180 ? 2.398 55.438 28.969 1 87.69 180 LEU B N 1
ATOM 4914 C CA . LEU B 1 180 ? 1.622 54.969 27.812 1 87.69 180 LEU B CA 1
ATOM 4915 C C . LEU B 1 180 ? 2.531 54.375 26.766 1 87.69 180 LEU B C 1
ATOM 4917 O O . LEU B 1 180 ? 2.146 53.406 26.078 1 87.69 180 LEU B O 1
ATOM 4921 N N . GLU B 1 181 ? 3.678 55 26.625 1 87.81 181 GLU B N 1
ATOM 4922 C CA . GLU B 1 181 ? 4.664 54.406 25.719 1 87.81 181 GLU B CA 1
ATOM 4923 C C . GLU B 1 181 ? 5.055 53 26.188 1 87.81 181 GLU B C 1
ATOM 4925 O O . GLU B 1 181 ? 5.176 52.094 25.359 1 87.81 181 GLU B O 1
ATOM 4930 N N . ALA B 1 182 ? 5.273 52.844 27.406 1 85.44 182 ALA B N 1
ATOM 4931 C CA . ALA B 1 182 ? 5.629 51.562 27.969 1 85.44 182 ALA B CA 1
ATOM 4932 C C . ALA B 1 182 ? 4.504 50.531 27.766 1 85.44 182 ALA B C 1
ATOM 4934 O O . ALA B 1 182 ? 4.754 49.375 27.5 1 85.44 182 ALA B O 1
ATOM 4935 N N . TYR B 1 183 ? 3.215 50.969 27.859 1 82 183 TYR B N 1
ATOM 4936 C CA . TYR B 1 183 ? 2.055 50.125 27.562 1 82 183 TYR B CA 1
ATOM 4937 C C . TYR B 1 183 ? 2.104 49.625 26.125 1 82 183 TYR B C 1
ATOM 4939 O O . TYR B 1 183 ? 1.919 48.406 25.891 1 82 183 TYR B O 1
ATOM 4947 N N . GLU B 1 184 ? 2.391 50.469 25.234 1 83.81 184 GLU B N 1
ATOM 4948 C CA . GLU B 1 184 ? 2.43 50.125 23.812 1 83.81 184 GLU B CA 1
ATOM 4949 C C . GLU B 1 184 ? 3.562 49.156 23.5 1 83.81 184 GLU B C 1
ATOM 4951 O O . GLU B 1 184 ? 3.383 48.219 22.734 1 83.81 184 GLU B O 1
ATOM 4956 N N . GLU B 1 185 ? 4.699 49.438 24.125 1 84.88 185 GLU B N 1
ATOM 4957 C CA . GLU B 1 185 ? 5.855 48.562 23.906 1 84.88 185 GLU B CA 1
ATOM 4958 C C . GLU B 1 185 ? 5.59 47.156 24.422 1 84.88 185 GLU B C 1
ATOM 4960 O O . GLU B 1 185 ? 5.977 46.156 23.781 1 84.88 185 GLU B O 1
ATOM 4965 N N . GLU B 1 186 ? 4.965 47.094 25.484 1 81.56 186 GLU B N 1
ATOM 4966 C CA . GLU B 1 186 ? 4.664 45.781 26.047 1 81.56 186 GLU B CA 1
ATOM 4967 C C . GLU B 1 186 ? 3.652 45.031 25.188 1 81.56 186 GLU B C 1
ATOM 4969 O O . GLU B 1 186 ? 3.795 43.812 24.969 1 81.56 186 GLU B O 1
ATOM 4974 N N . ASN B 1 187 ? 2.674 45.656 24.688 1 76.81 187 ASN B N 1
ATOM 4975 C CA . ASN B 1 187 ? 1.689 45.031 23.797 1 76.81 187 ASN B CA 1
ATOM 4976 C C . ASN B 1 187 ? 2.33 44.562 22.5 1 76.81 187 ASN B C 1
ATOM 4978 O O . ASN B 1 187 ? 1.975 43.5 21.969 1 76.81 187 ASN B O 1
ATOM 4982 N N . LYS B 1 188 ? 3.258 45.344 22.031 1 82 188 LYS B N 1
ATOM 4983 C CA . LYS B 1 188 ? 3.988 44.969 20.812 1 82 188 LYS B CA 1
ATOM 4984 C C . LYS B 1 188 ? 4.828 43.719 21.047 1 82 188 LYS B C 1
ATOM 4986 O O . LYS B 1 188 ? 4.867 42.812 20.203 1 82 188 LYS B O 1
ATOM 4991 N N . ARG B 1 189 ? 5.426 43.719 22.172 1 84 189 ARG B N 1
ATOM 4992 C CA . ARG B 1 189 ? 6.242 42.562 22.516 1 84 189 ARG B CA 1
ATOM 4993 C C . ARG B 1 189 ? 5.402 41.281 22.547 1 84 189 ARG B C 1
ATOM 4995 O O . ARG B 1 189 ? 5.793 40.25 21.984 1 84 189 ARG B O 1
ATOM 5002 N N . ILE B 1 190 ? 4.289 41.312 23.094 1 76.69 190 ILE B N 1
ATOM 5003 C CA . ILE B 1 190 ? 3.387 40.188 23.188 1 76.69 190 ILE B CA 1
ATOM 5004 C C . ILE B 1 190 ? 2.93 39.75 21.797 1 76.69 190 ILE B C 1
ATOM 5006 O O . ILE B 1 190 ? 2.902 38.562 21.484 1 76.69 190 ILE B O 1
ATOM 5010 N N . ARG B 1 191 ? 2.688 40.656 20.938 1 78.12 191 ARG B N 1
ATOM 5011 C CA . ARG B 1 191 ? 2.246 40.375 19.562 1 78.12 191 ARG B CA 1
ATOM 5012 C C . ARG B 1 191 ? 3.35 39.688 18.766 1 78.12 191 ARG B C 1
ATOM 5014 O O . ARG B 1 191 ? 3.086 38.75 18 1 78.12 191 ARG B O 1
ATOM 5021 N N . LEU B 1 192 ? 4.547 40.156 18.984 1 84 192 LEU B N 1
ATOM 5022 C CA . LEU B 1 192 ? 5.68 39.594 18.25 1 84 192 LEU B CA 1
ATOM 5023 C C . LEU B 1 192 ? 5.953 38.156 18.688 1 84 192 LEU B C 1
ATOM 5025 O O . LEU B 1 192 ? 6.285 37.312 17.875 1 84 192 LEU B O 1
ATOM 5029 N N . GLU B 1 193 ? 5.797 37.875 19.922 1 83.5 193 GLU B N 1
ATOM 5030 C CA . GLU B 1 193 ? 5.973 36.5 20.438 1 83.5 193 GLU B CA 1
ATOM 5031 C C . GLU B 1 193 ? 4.91 35.562 19.875 1 83.5 193 GLU B C 1
ATOM 5033 O O . GLU B 1 193 ? 5.219 34.438 19.484 1 83.5 193 GLU B O 1
ATOM 5038 N N . ASP B 1 194 ? 3.74 36.031 19.781 1 79.62 194 ASP B N 1
ATOM 5039 C CA . ASP B 1 194 ? 2.64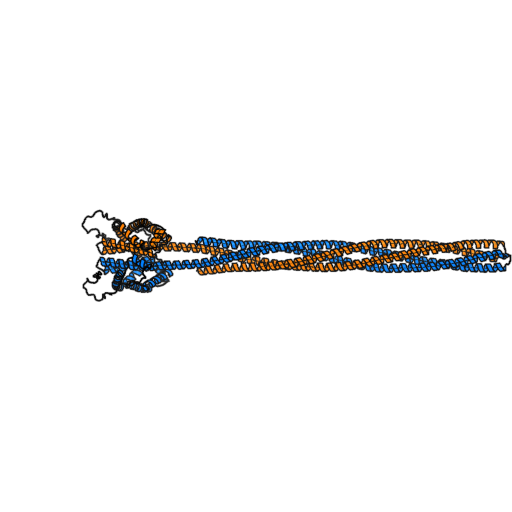6 35.25 19.219 1 79.62 194 ASP B CA 1
ATOM 5040 C C . ASP B 1 194 ? 2.895 34.938 17.734 1 79.62 194 ASP B C 1
ATOM 5042 O O . ASP B 1 194 ? 2.625 33.812 17.281 1 79.62 194 ASP B O 1
ATOM 5046 N N . GLN B 1 195 ? 3.406 35.906 17.062 1 82.69 195 GLN B N 1
ATOM 5047 C CA . GLN B 1 195 ? 3.689 35.75 15.633 1 82.69 195 GLN B CA 1
ATOM 5048 C C . GLN B 1 195 ? 4.797 34.719 15.414 1 82.69 195 GLN B C 1
ATOM 5050 O O . GLN B 1 195 ? 4.73 33.906 14.477 1 82.69 195 GLN B O 1
ATOM 5055 N N . ALA B 1 196 ? 5.742 34.75 16.281 1 85.38 196 ALA B N 1
ATOM 5056 C CA . ALA B 1 196 ? 6.848 33.781 16.156 1 85.38 196 ALA B CA 1
ATOM 5057 C C . ALA B 1 196 ? 6.371 32.344 16.344 1 85.38 196 ALA B C 1
ATOM 5059 O O . ALA B 1 196 ? 6.785 31.453 15.594 1 85.38 196 ALA B O 1
ATOM 5060 N N . VAL B 1 197 ? 5.559 32.156 17.297 1 82.38 197 VAL B N 1
ATOM 5061 C CA . VAL B 1 197 ? 5.004 30.828 17.547 1 82.38 197 VAL B CA 1
ATOM 5062 C C . VAL B 1 197 ? 4.176 30.375 16.344 1 82.38 197 VAL B C 1
ATOM 5064 O O . VAL B 1 197 ? 4.273 29.219 15.914 1 82.38 197 VAL B O 1
ATOM 5067 N N . LYS B 1 198 ? 3.451 31.219 15.773 1 81.56 198 LYS B N 1
ATOM 5068 C CA . LYS B 1 198 ? 2.627 30.938 14.609 1 81.56 198 LYS B CA 1
ATOM 5069 C C . LYS B 1 198 ? 3.49 30.547 13.406 1 81.56 198 LYS B C 1
ATOM 5071 O O . LYS B 1 198 ? 3.188 29.594 12.695 1 81.56 198 LYS B O 1
ATOM 5076 N N . ASP B 1 199 ? 4.516 31.266 13.211 1 85.75 199 ASP B N 1
ATOM 5077 C CA . ASP B 1 199 ? 5.406 31.016 12.078 1 85.75 199 ASP B CA 1
ATOM 5078 C C . ASP B 1 199 ? 6.043 29.625 12.18 1 85.75 199 ASP B C 1
ATOM 5080 O O . ASP B 1 199 ? 6.148 28.906 11.18 1 85.75 199 ASP B O 1
ATOM 5084 N N . THR B 1 200 ? 6.414 29.328 13.383 1 86 200 THR B N 1
ATOM 5085 C CA . THR B 1 200 ? 7.004 28 13.602 1 86 200 THR B CA 1
ATOM 5086 C C . THR B 1 200 ? 5.984 26.906 13.328 1 86 200 THR B C 1
ATOM 5088 O O . THR B 1 200 ? 6.312 25.891 12.719 1 86 200 THR B O 1
ATOM 5091 N N . PHE B 1 201 ? 4.77 27.125 13.727 1 85.25 201 PHE B N 1
ATOM 5092 C CA . PHE B 1 201 ? 3.68 26.188 13.5 1 85.25 201 PHE B CA 1
ATOM 5093 C C . PHE B 1 201 ? 3.445 25.969 12.008 1 85.25 201 PHE B C 1
ATOM 5095 O O . PHE B 1 201 ? 3.367 24.844 11.539 1 85.25 201 PHE B O 1
ATOM 5102 N N . ILE B 1 202 ? 3.432 27.016 11.297 1 88.12 202 ILE B N 1
ATOM 5103 C CA . ILE B 1 202 ? 3.16 26.969 9.867 1 88.12 202 ILE B CA 1
ATOM 5104 C C . ILE B 1 202 ? 4.301 26.234 9.148 1 88.12 202 ILE B C 1
ATOM 5106 O O . ILE B 1 202 ? 4.062 25.453 8.227 1 88.12 202 ILE B O 1
ATOM 5110 N N . GLU B 1 203 ? 5.434 26.469 9.617 1 90.38 203 GLU B N 1
ATOM 5111 C CA . GLU B 1 203 ? 6.59 25.828 9 1 90.38 203 GLU B CA 1
ATOM 5112 C C . GLU B 1 203 ? 6.551 24.312 9.195 1 90.38 203 GLU B C 1
ATOM 5114 O O . GLU B 1 203 ? 6.801 23.547 8.258 1 90.38 203 GLU B O 1
ATOM 5119 N N . ARG B 1 204 ? 6.207 23.906 10.336 1 89.44 204 ARG B N 1
ATOM 5120 C CA . ARG B 1 204 ? 6.152 22.484 10.641 1 89.44 204 ARG B CA 1
ATOM 5121 C C . ARG B 1 204 ? 5.035 21.797 9.859 1 89.44 204 ARG B C 1
ATOM 5123 O O . ARG B 1 204 ? 5.211 20.672 9.367 1 89.44 204 ARG B O 1
ATOM 5130 N N . VAL B 1 205 ? 3.939 22.422 9.758 1 90.38 205 VAL B N 1
ATOM 5131 C CA . VAL B 1 205 ? 2.818 21.875 8.992 1 90.38 205 VAL B CA 1
ATOM 5132 C C . VAL B 1 205 ? 3.195 21.781 7.52 1 90.38 205 VAL B C 1
ATOM 5134 O O . VAL B 1 205 ? 2.867 20.781 6.852 1 90.38 205 VAL B O 1
ATOM 5137 N N . SER B 1 206 ? 3.934 22.766 7.039 1 92.56 206 SER B N 1
ATOM 5138 C CA . SER B 1 206 ? 4.395 22.766 5.652 1 92.56 206 SER B CA 1
ATOM 5139 C C . SER B 1 206 ? 5.336 21.594 5.387 1 92.56 206 SER B C 1
ATOM 5141 O O . SER B 1 206 ? 5.207 20.906 4.371 1 92.56 206 SER B O 1
ATOM 5143 N N . GLU B 1 207 ? 6.207 21.375 6.285 1 93.5 207 GLU B N 1
ATOM 5144 C CA . GLU B 1 207 ? 7.148 20.25 6.16 1 93.5 207 GLU B CA 1
ATOM 5145 C C . GLU B 1 207 ? 6.418 18.922 6.152 1 93.5 207 GLU B C 1
ATOM 5147 O O . GLU B 1 207 ? 6.738 18.031 5.355 1 93.5 207 GLU B O 1
ATOM 5152 N N . THR B 1 208 ? 5.5 18.781 7.02 1 93.56 208 THR B N 1
ATOM 5153 C CA . THR B 1 208 ? 4.711 17.562 7.09 1 93.56 208 THR B CA 1
ATOM 5154 C C . THR B 1 208 ? 3.932 17.344 5.801 1 93.56 208 THR B C 1
ATOM 5156 O O . THR B 1 208 ? 3.846 16.219 5.301 1 93.56 208 THR B O 1
ATOM 5159 N N . SER B 1 209 ? 3.316 18.375 5.25 1 95.38 209 SER B N 1
ATOM 5160 C CA . SER B 1 209 ? 2.572 18.312 3.996 1 95.38 209 SER B CA 1
ATOM 5161 C C . SER B 1 209 ? 3.453 17.797 2.857 1 95.38 209 SER B C 1
ATOM 5163 O O . SER B 1 209 ? 3.039 16.938 2.086 1 95.38 209 SER B O 1
ATOM 5165 N N . GLU B 1 210 ? 4.66 18.297 2.789 1 95.12 210 GLU B N 1
ATOM 5166 C CA . GLU B 1 210 ? 5.594 17.875 1.745 1 95.12 210 GLU B CA 1
ATOM 5167 C C . GLU B 1 210 ? 5.992 16.422 1.909 1 95.12 210 GLU B C 1
ATOM 5169 O O . GLU B 1 210 ? 6.082 15.68 0.926 1 95.12 210 GLU B O 1
ATOM 5174 N N . GLU B 1 211 ? 6.191 16.062 3.117 1 95.5 211 GLU B N 1
ATOM 5175 C CA . GLU B 1 211 ? 6.547 14.672 3.418 1 95.5 211 GLU B CA 1
ATOM 5176 C C . GLU B 1 211 ? 5.418 13.719 3.033 1 95.5 211 GLU B C 1
ATOM 5178 O O . GLU B 1 211 ? 5.66 12.688 2.41 1 95.5 211 GLU B O 1
ATOM 5183 N N . LEU B 1 212 ? 4.227 14.031 3.352 1 96 212 LEU B N 1
ATOM 5184 C CA . LEU B 1 212 ? 3.068 13.195 3.053 1 96 212 LEU B CA 1
ATOM 5185 C C . LEU B 1 212 ? 2.844 13.102 1.547 1 96 212 LEU B C 1
ATOM 5187 O O . LEU B 1 212 ? 2.484 12.039 1.037 1 96 212 LEU B O 1
ATOM 5191 N N . SER B 1 213 ? 3.059 14.211 0.857 1 96.75 213 SER B N 1
ATOM 5192 C CA . SER B 1 213 ? 2.947 14.195 -0.597 1 96.75 213 SER B CA 1
ATOM 5193 C C . SER B 1 213 ? 3.953 13.234 -1.22 1 96.75 213 SER B C 1
ATOM 5195 O O . SER B 1 213 ? 3.605 12.453 -2.109 1 96.75 213 SER B O 1
ATOM 5197 N N . ALA B 1 214 ? 5.18 13.273 -0.745 1 96.25 214 ALA B N 1
ATOM 5198 C CA . ALA B 1 214 ? 6.223 12.383 -1.249 1 96.25 214 ALA B CA 1
ATOM 5199 C C . ALA B 1 214 ? 5.891 10.922 -0.96 1 96.25 214 ALA B C 1
ATOM 5201 O O . ALA B 1 214 ? 6.035 10.062 -1.832 1 96.25 214 ALA B O 1
ATOM 5202 N N . ILE B 1 215 ? 5.438 10.617 0.222 1 95.12 215 ILE B N 1
ATOM 5203 C CA . ILE B 1 215 ? 5.074 9.266 0.62 1 95.12 215 ILE B CA 1
ATOM 5204 C C . ILE B 1 215 ? 3.943 8.75 -0.27 1 95.12 215 ILE B C 1
ATOM 5206 O O . ILE B 1 215 ? 3.977 7.605 -0.725 1 95.12 215 ILE B O 1
ATOM 5210 N N . SER B 1 216 ? 2.926 9.555 -0.455 1 96.62 216 SER B N 1
ATOM 5211 C CA . SER B 1 216 ? 1.784 9.172 -1.281 1 96.62 216 SER B CA 1
ATOM 5212 C C . SER B 1 216 ? 2.221 8.836 -2.703 1 96.62 216 SER B C 1
ATOM 5214 O O . SER B 1 216 ? 1.782 7.832 -3.27 1 96.62 216 SER B O 1
ATOM 5216 N N . GLU B 1 217 ? 3.133 9.633 -3.27 1 96.06 217 GLU B N 1
ATOM 5217 C CA . GLU B 1 217 ? 3.609 9.406 -4.629 1 96.06 217 GLU B CA 1
ATOM 5218 C C . GLU B 1 217 ? 4.418 8.109 -4.723 1 96.06 217 GLU B C 1
ATOM 5220 O O . GLU B 1 217 ? 4.203 7.305 -5.629 1 96.06 217 GLU B O 1
ATOM 5225 N N . GLU B 1 218 ? 5.273 7.957 -3.789 1 95.38 218 GLU B N 1
ATOM 5226 C CA . GLU B 1 218 ? 6.117 6.766 -3.777 1 95.38 218 GLU B CA 1
ATOM 5227 C C . GLU B 1 218 ? 5.285 5.5 -3.578 1 95.38 218 GLU B C 1
ATOM 5229 O O . GLU B 1 218 ? 5.492 4.5 -4.266 1 95.38 218 GLU B O 1
ATOM 5234 N N . THR B 1 219 ? 4.406 5.562 -2.703 1 95.06 219 THR B N 1
ATOM 5235 C CA . THR B 1 219 ? 3.574 4.395 -2.43 1 95.06 219 THR B CA 1
ATOM 5236 C C . THR B 1 219 ? 2.662 4.094 -3.615 1 95.06 219 THR B C 1
ATOM 5238 O O . THR B 1 219 ? 2.447 2.928 -3.957 1 95.06 219 THR B O 1
ATOM 5241 N N . SER B 1 220 ? 2.141 5.113 -4.219 1 95.94 220 SER B N 1
ATOM 5242 C CA . SER B 1 220 ? 1.318 4.918 -5.41 1 95.94 220 SER B CA 1
ATOM 5243 C C . SER B 1 220 ? 2.104 4.219 -6.516 1 95.94 220 SER B C 1
ATOM 5245 O O . SER B 1 220 ? 1.573 3.342 -7.199 1 95.94 220 SER B O 1
ATOM 5247 N N . ALA B 1 221 ? 3.357 4.582 -6.691 1 95.06 221 ALA B N 1
ATOM 5248 C CA . ALA B 1 221 ? 4.219 3.924 -7.668 1 95.06 221 ALA B CA 1
ATOM 5249 C C . ALA B 1 221 ? 4.434 2.455 -7.309 1 95.06 221 ALA B C 1
ATOM 5251 O O . ALA B 1 221 ? 4.406 1.586 -8.18 1 95.06 221 ALA B O 1
ATOM 5252 N N . SER B 1 222 ? 4.637 2.197 -6.051 1 94.25 222 SER B N 1
ATOM 5253 C CA . SER B 1 222 ? 4.816 0.831 -5.566 1 94.25 222 SER B CA 1
ATOM 5254 C C . SER B 1 222 ? 3.568 -0.011 -5.816 1 94.25 222 SER B C 1
ATOM 5256 O O . SER B 1 222 ? 3.668 -1.177 -6.207 1 94.25 222 SER B O 1
ATOM 5258 N N . ILE B 1 223 ? 2.43 0.574 -5.68 1 93.38 223 ILE B N 1
ATOM 5259 C CA . ILE B 1 223 ? 1.164 -0.119 -5.895 1 93.38 223 ILE B CA 1
ATOM 5260 C C . ILE B 1 223 ? 1.016 -0.477 -7.371 1 93.38 223 ILE B C 1
ATOM 5262 O O . ILE B 1 223 ? 0.578 -1.579 -7.707 1 93.38 223 ILE B O 1
ATOM 5266 N N . LYS B 1 224 ? 1.393 0.413 -8.258 1 93.19 224 LYS B N 1
ATOM 5267 C CA . LYS B 1 224 ? 1.341 0.134 -9.688 1 93.19 224 LYS B CA 1
ATOM 5268 C C . LYS B 1 224 ? 2.246 -1.039 -10.055 1 93.19 224 LYS B C 1
ATOM 5270 O O . LYS B 1 224 ? 1.854 -1.918 -10.82 1 93.19 224 LYS B O 1
ATOM 5275 N N . GLN B 1 225 ? 3.361 -1.081 -9.477 1 90.5 225 GLN B N 1
ATOM 5276 C CA . GLN B 1 225 ? 4.293 -2.182 -9.695 1 90.5 225 GLN B CA 1
ATOM 5277 C C . GLN B 1 225 ? 3.713 -3.504 -9.203 1 90.5 225 GLN B C 1
ATOM 5279 O O . GLN B 1 225 ? 3.807 -4.523 -9.891 1 90.5 225 GLN B O 1
ATOM 5284 N N . THR B 1 226 ? 3.131 -3.484 -8.047 1 91.06 226 THR B N 1
ATOM 5285 C CA . THR B 1 226 ? 2.555 -4.695 -7.465 1 91.06 226 THR B CA 1
ATOM 5286 C C . THR B 1 226 ? 1.39 -5.199 -8.312 1 91.06 226 THR B C 1
ATOM 5288 O O . THR B 1 226 ? 1.198 -6.406 -8.461 1 91.06 226 THR B O 1
ATOM 5291 N N . THR B 1 227 ? 0.648 -4.277 -8.875 1 91.31 227 THR B N 1
ATOM 5292 C CA . THR B 1 227 ? -0.467 -4.648 -9.742 1 91.31 227 THR B CA 1
ATOM 5293 C C . THR B 1 227 ? 0.033 -5.387 -10.977 1 91.31 227 THR B C 1
ATOM 5295 O O . THR B 1 227 ? -0.528 -6.414 -11.367 1 91.31 227 THR B O 1
ATOM 5298 N N . ILE B 1 228 ? 1.108 -4.93 -11.562 1 91.81 228 ILE B N 1
ATOM 5299 C CA . ILE B 1 228 ? 1.708 -5.578 -12.727 1 91.81 228 ILE B CA 1
ATOM 5300 C C . ILE B 1 228 ? 2.217 -6.965 -12.336 1 91.81 228 ILE B C 1
ATOM 5302 O O . ILE B 1 228 ? 1.998 -7.938 -13.062 1 91.81 228 ILE B O 1
ATOM 5306 N N . GLN B 1 229 ? 2.824 -7.051 -11.211 1 89.88 229 GLN B N 1
ATOM 5307 C CA . GLN B 1 229 ? 3.326 -8.328 -10.719 1 89.88 229 GLN B CA 1
ATOM 5308 C C . GLN B 1 229 ? 2.188 -9.32 -10.5 1 89.88 229 GLN B C 1
ATOM 5310 O O . GLN B 1 229 ? 2.316 -10.5 -10.828 1 89.88 229 GLN B O 1
ATOM 5315 N N . SER B 1 230 ? 1.112 -8.859 -9.984 1 91.75 230 SER B N 1
ATOM 5316 C CA . SER B 1 230 ? -0.049 -9.719 -9.758 1 91.75 230 SER B CA 1
ATOM 5317 C C . SER B 1 230 ? -0.605 -10.25 -11.078 1 91.75 230 SER B C 1
ATOM 5319 O O . SER B 1 230 ? -1.007 -11.414 -11.164 1 91.75 230 SER B O 1
ATOM 5321 N N . GLU B 1 231 ? -0.586 -9.445 -12.078 1 93.06 231 GLU B N 1
ATOM 5322 C CA . GLU B 1 231 ? -1.046 -9.867 -13.398 1 93.06 231 GLU B CA 1
ATOM 5323 C C . GLU B 1 231 ? -0.123 -10.93 -13.992 1 93.06 231 GLU B C 1
ATOM 5325 O O . GLU B 1 231 ? -0.585 -11.867 -14.648 1 93.06 231 GLU B O 1
ATOM 5330 N N . ASN B 1 232 ? 1.134 -10.734 -13.734 1 94.31 232 ASN B N 1
ATOM 5331 C CA . ASN B 1 232 ? 2.096 -11.727 -14.195 1 94.31 232 ASN B CA 1
ATOM 5332 C C . ASN B 1 232 ? 1.868 -13.078 -13.523 1 94.31 232 ASN B C 1
ATOM 5334 O O . ASN B 1 232 ? 1.884 -14.117 -14.188 1 94.31 232 ASN B O 1
ATOM 5338 N N . ILE B 1 233 ? 1.641 -13.055 -12.281 1 93.75 233 ILE B N 1
ATOM 5339 C CA . ILE B 1 233 ? 1.405 -14.289 -11.547 1 93.75 233 ILE B CA 1
ATOM 5340 C C . ILE B 1 233 ? 0.121 -14.953 -12.039 1 93.75 233 ILE B C 1
ATOM 5342 O O . ILE B 1 233 ? 0.058 -16.172 -12.18 1 93.75 233 ILE B O 1
ATOM 5346 N N . LEU B 1 234 ? -0.856 -14.156 -12.281 1 94.44 234 LEU B N 1
ATOM 5347 C CA . LEU B 1 234 ? -2.109 -14.68 -12.812 1 94.44 234 LEU B CA 1
ATOM 5348 C C . LEU B 1 234 ? -1.88 -15.406 -14.133 1 94.44 234 LEU B C 1
ATOM 5350 O O . LEU B 1 234 ? -2.377 -16.516 -14.328 1 94.44 234 LEU B O 1
ATOM 5354 N N . CYS B 1 235 ? -1.097 -14.82 -15.008 1 96.31 235 CYS B N 1
ATOM 5355 C CA . CYS B 1 235 ? -0.775 -15.43 -16.297 1 96.31 235 CYS B CA 1
ATOM 5356 C C . CYS B 1 235 ? -0.042 -16.75 -16.109 1 96.31 235 CYS B C 1
ATOM 5358 O O . CYS B 1 235 ? -0.352 -17.734 -16.781 1 96.31 235 CYS B O 1
ATOM 5360 N N . LEU B 1 236 ? 0.83 -16.781 -15.188 1 95.25 236 LEU B N 1
ATOM 5361 C CA . LEU B 1 236 ? 1.59 -18 -14.914 1 95.25 236 LEU B CA 1
ATOM 5362 C C . LEU B 1 236 ? 0.679 -19.109 -14.383 1 95.25 236 LEU B C 1
ATOM 5364 O O . LEU B 1 236 ? 0.817 -20.266 -14.766 1 95.25 236 LEU B O 1
ATOM 5368 N N . ALA B 1 237 ? -0.222 -18.734 -13.508 1 94.88 237 ALA B N 1
ATOM 5369 C CA . ALA B 1 237 ? -1.166 -19.719 -12.977 1 94.88 237 ALA B CA 1
ATOM 5370 C C . ALA B 1 237 ? -2.045 -20.297 -14.086 1 94.88 237 ALA B C 1
ATOM 5372 O O . ALA B 1 237 ? -2.303 -21.5 -14.117 1 94.88 237 ALA B O 1
ATOM 5373 N N . GLN B 1 238 ? -2.453 -19.469 -15.008 1 95.94 238 GLN B N 1
ATOM 5374 C CA . GLN B 1 238 ? -3.271 -19.922 -16.125 1 95.94 238 GLN B CA 1
ATOM 5375 C C . GLN B 1 238 ? -2.488 -20.859 -17.047 1 95.94 238 GLN B C 1
ATOM 5377 O O . GLN B 1 238 ? -3.016 -21.875 -17.5 1 95.94 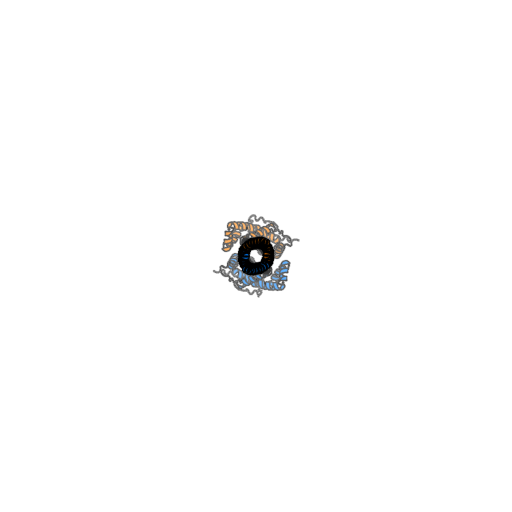238 GLN B O 1
ATOM 5382 N N . GLN B 1 239 ? -1.255 -20.516 -17.266 1 96.19 239 GLN B N 1
ATOM 5383 C CA . GLN B 1 239 ? -0.384 -21.406 -18.047 1 96.19 239 GLN B CA 1
ATOM 5384 C C . GLN B 1 239 ? -0.203 -22.75 -17.344 1 96.19 239 GLN B C 1
ATOM 5386 O O . GLN B 1 239 ? -0.183 -23.797 -17.984 1 96.19 239 GLN B O 1
ATOM 5391 N N . GLY B 1 240 ? -0.086 -22.641 -16.031 1 95.69 240 GLY B N 1
ATOM 5392 C CA . GLY B 1 240 ? 0.002 -23.875 -15.266 1 95.69 240 GLY B CA 1
ATOM 5393 C C . GLY B 1 240 ? -1.214 -24.766 -15.43 1 95.69 240 GLY B C 1
ATOM 5394 O O . GLY B 1 240 ? -1.082 -25.984 -15.578 1 95.69 240 GLY B O 1
ATOM 5395 N N . SER B 1 241 ? -2.363 -24.219 -15.461 1 97 241 SER B N 1
ATOM 5396 C CA . SER B 1 241 ? -3.602 -24.969 -15.664 1 97 241 SER B CA 1
ATOM 5397 C C . SER B 1 241 ? -3.645 -25.594 -17.047 1 97 241 SER B C 1
ATOM 5399 O O . SER B 1 241 ? -4.078 -26.734 -17.203 1 97 241 SER B O 1
ATOM 5401 N N . GLU B 1 242 ? -3.156 -24.906 -18.078 1 97.44 242 GLU B N 1
ATOM 5402 C CA . GLU B 1 242 ? -3.121 -25.422 -19.438 1 97.44 242 GLU B CA 1
ATOM 5403 C C . GLU B 1 242 ? -2.176 -26.625 -19.562 1 97.44 242 GLU B C 1
ATOM 5405 O O . GLU B 1 242 ? -2.496 -27.609 -20.219 1 97.44 242 GLU B O 1
ATOM 5410 N N . LEU B 1 243 ? -1.063 -26.484 -18.938 1 96.94 243 LEU B N 1
ATOM 5411 C CA . LEU B 1 243 ? -0.098 -27.578 -18.938 1 96.94 243 LEU B CA 1
ATOM 5412 C C . LEU B 1 243 ? -0.675 -28.812 -18.266 1 96.94 243 LEU B C 1
ATOM 5414 O O . LEU B 1 243 ? -0.474 -29.938 -18.719 1 96.94 243 LEU B O 1
ATOM 5418 N N . ALA B 1 244 ? -1.37 -28.594 -17.141 1 97.38 244 ALA B N 1
ATOM 5419 C CA . ALA B 1 244 ? -2.014 -29.703 -16.438 1 97.38 244 ALA B CA 1
ATOM 5420 C C . ALA B 1 244 ? -3.078 -30.359 -17.312 1 97.38 244 ALA B C 1
ATOM 5422 O O . ALA B 1 244 ? -3.172 -31.594 -17.359 1 97.38 244 ALA B O 1
ATOM 5423 N N . ASP B 1 245 ? -3.838 -29.594 -18.062 1 97.75 245 ASP B N 1
ATOM 5424 C CA . ASP B 1 245 ? -4.867 -30.109 -18.953 1 97.75 245 ASP B CA 1
ATOM 5425 C C . ASP B 1 245 ? -4.258 -30.969 -20.062 1 97.75 245 ASP B C 1
ATOM 5427 O O . ASP B 1 245 ? -4.754 -32.062 -20.344 1 97.75 245 ASP B O 1
ATOM 5431 N N . LYS B 1 246 ? -3.223 -30.484 -20.656 1 97.44 246 LYS B N 1
ATOM 5432 C CA . LYS B 1 246 ? -2.539 -31.234 -21.703 1 97.44 246 LYS B CA 1
ATOM 5433 C C . LYS B 1 246 ? -2.006 -32.562 -21.172 1 97.44 246 LYS B C 1
ATOM 5435 O O . LYS B 1 246 ? -2.197 -33.594 -21.797 1 97.44 246 LYS B O 1
ATOM 5440 N N . SER B 1 247 ? -1.423 -32.5 -20.031 1 98.19 247 SER B N 1
ATOM 5441 C CA . SER B 1 247 ? -0.859 -33.688 -19.438 1 98.19 247 SER B CA 1
ATOM 5442 C C . SER B 1 247 ? -1.953 -34.688 -19.062 1 98.19 247 SER B C 1
ATOM 5444 O O . SER B 1 247 ? -1.773 -35.906 -19.203 1 98.19 247 SER B O 1
ATOM 5446 N N . GLU B 1 248 ? -3.045 -34.188 -18.547 1 97.75 248 GLU B N 1
ATOM 5447 C CA . GLU B 1 248 ? -4.199 -35.031 -18.25 1 97.75 248 GLU B CA 1
ATOM 5448 C C . GLU B 1 248 ? -4.691 -35.75 -19.5 1 97.75 248 GLU B C 1
ATOM 5450 O O . GLU B 1 248 ? -4.977 -36.938 -19.453 1 97.75 248 GLU B O 1
ATOM 5455 N N . SER B 1 249 ? -4.734 -35.031 -20.625 1 98.19 249 SER B N 1
ATOM 5456 C CA . SER B 1 249 ? -5.188 -35.625 -21.891 1 98.19 249 SER B CA 1
ATOM 5457 C C . SER B 1 249 ? -4.238 -36.719 -22.375 1 98.19 249 SER B C 1
ATOM 5459 O O . SER B 1 249 ? -4.676 -37.781 -22.797 1 98.19 249 SER B O 1
ATOM 5461 N N . PHE B 1 250 ? -2.934 -36.406 -22.281 1 98 250 PHE B N 1
ATOM 5462 C CA . PHE B 1 250 ? -1.944 -37.406 -22.672 1 98 250 PHE B CA 1
ATOM 5463 C C . PHE B 1 250 ? -2.033 -38.656 -21.781 1 98 250 PHE B C 1
ATOM 5465 O O . PHE B 1 250 ? -1.937 -39.781 -22.281 1 98 250 PHE B O 1
ATOM 5472 N N . SER B 1 251 ? -2.219 -38.438 -20.5 1 98.38 251 SER B N 1
ATOM 5473 C CA . SER B 1 251 ? -2.316 -39.531 -19.562 1 98.38 251 SER B CA 1
ATOM 5474 C C . SER B 1 251 ? -3.559 -40.375 -19.828 1 98.38 251 SER B C 1
ATOM 5476 O O . SER B 1 251 ? -3.5 -41.625 -19.797 1 98.38 251 SER B O 1
ATOM 5478 N N . ALA B 1 252 ? -4.719 -39.75 -20.109 1 97.81 252 ALA B N 1
ATOM 5479 C CA . ALA B 1 252 ? -5.949 -40.469 -20.438 1 97.81 252 ALA B CA 1
ATOM 5480 C C . ALA B 1 252 ? -5.785 -41.312 -21.703 1 97.81 252 ALA B C 1
ATOM 5482 O O . ALA B 1 252 ? -6.191 -42.469 -21.734 1 97.81 252 ALA B O 1
ATOM 5483 N N . SER B 1 253 ? -5.129 -40.688 -22.703 1 98.06 253 SER B N 1
ATOM 5484 C CA . SER B 1 253 ? -4.852 -41.438 -23.938 1 98.06 253 SER B CA 1
ATOM 5485 C C . SER B 1 253 ? -3.885 -42.562 -23.703 1 98.06 253 SER B C 1
ATOM 5487 O O . SER B 1 253 ? -4.035 -43.656 -24.281 1 98.06 253 SER B O 1
ATOM 5489 N N . GLY B 1 254 ? -2.943 -42.25 -22.797 1 97.81 254 GLY B N 1
ATOM 5490 C CA . GLY B 1 254 ? -2.002 -43.312 -22.438 1 97.81 254 GLY B CA 1
ATOM 5491 C C . GLY B 1 254 ? -2.662 -44.5 -21.766 1 97.81 254 GLY B C 1
ATOM 5492 O O . GLY B 1 254 ? -2.357 -45.656 -22.094 1 97.81 254 GLY B O 1
ATOM 5493 N N . LYS B 1 255 ? -3.598 -44.281 -20.906 1 97.94 255 LYS B N 1
ATOM 5494 C CA . LYS B 1 255 ? -4.316 -45.344 -20.219 1 97.94 255 LYS B CA 1
ATOM 5495 C C . LYS B 1 255 ? -5.109 -46.188 -21.219 1 97.94 255 LYS B C 1
ATOM 5497 O O . LYS B 1 255 ? -5.133 -47.438 -21.109 1 97.94 255 LYS B O 1
ATOM 5502 N N . LEU B 1 256 ? -5.73 -45.562 -22.234 1 97.62 256 LEU B N 1
ATOM 5503 C CA . LEU B 1 256 ? -6.48 -46.281 -23.266 1 97.62 256 LEU B CA 1
ATOM 5504 C C . LEU B 1 256 ? -5.555 -47.188 -24.094 1 97.62 256 LEU B C 1
ATOM 5506 O O . LEU B 1 256 ? -5.902 -48.312 -24.406 1 97.62 256 LEU B O 1
ATOM 5510 N N . GLN B 1 257 ? -4.398 -46.594 -24.406 1 97.06 257 GLN B N 1
ATOM 5511 C CA . GLN B 1 257 ? -3.432 -47.344 -25.188 1 97.06 257 GLN B CA 1
ATOM 5512 C C . GLN B 1 257 ? -2.93 -48.562 -24.406 1 97.06 257 GLN B C 1
ATOM 5514 O O . GLN B 1 257 ? -2.746 -49.625 -24.984 1 97.06 257 GLN B O 1
ATOM 5519 N N . VAL B 1 258 ? -2.693 -48.406 -23.125 1 97.62 258 VAL B N 1
ATOM 5520 C CA . VAL B 1 258 ? -2.217 -49.5 -22.266 1 97.62 258 VAL B CA 1
ATOM 5521 C C . VAL B 1 258 ? -3.285 -50.594 -22.172 1 97.62 258 VAL B C 1
ATOM 5523 O O . VAL B 1 258 ? -2.971 -51.781 -22.188 1 97.62 258 VAL B O 1
ATOM 5526 N N . GLU B 1 259 ? -4.574 -50.219 -22.062 1 97 259 GLU B N 1
ATOM 5527 C CA . GLU B 1 259 ? -5.676 -51.188 -22.047 1 97 259 GLU B CA 1
ATOM 5528 C C . GLU B 1 259 ? -5.719 -52 -23.328 1 97 259 GLU B C 1
ATOM 5530 O O . GLU B 1 259 ? -5.887 -53.219 -23.297 1 97 259 GLU B O 1
ATOM 5535 N N . GLN B 1 260 ? -5.52 -51.375 -24.469 1 96.62 260 GLN B N 1
ATOM 5536 C CA . GLN B 1 260 ? -5.488 -52.062 -25.75 1 96.62 260 GLN B CA 1
ATOM 5537 C C . GLN B 1 260 ? -4.312 -53.031 -25.828 1 96.62 260 GLN B C 1
ATOM 5539 O O . GLN B 1 260 ? -4.453 -54.156 -26.328 1 96.62 260 GLN B O 1
ATOM 5544 N N . GLN B 1 261 ? -3.195 -52.531 -25.328 1 96.5 261 GLN B N 1
ATOM 5545 C CA . GLN B 1 261 ? -2.018 -53.406 -25.344 1 96.5 261 GLN B CA 1
ATOM 5546 C C . GLN B 1 261 ? -2.221 -54.625 -24.453 1 96.5 261 GLN B C 1
ATOM 5548 O O . GLN B 1 261 ? -1.756 -55.719 -24.781 1 96.5 261 GLN B O 1
ATOM 5553 N N . SER B 1 262 ? -2.854 -54.469 -23.297 1 96.56 262 SER B N 1
ATOM 5554 C CA . SER B 1 262 ? -3.168 -55.562 -22.406 1 96.56 262 SER B CA 1
ATOM 5555 C C . SER B 1 262 ? -4.059 -56.594 -23.109 1 96.56 262 SER B C 1
ATOM 5557 O O . SER B 1 262 ? -3.84 -57.812 -22.984 1 96.56 262 SER B O 1
ATOM 5559 N N . GLU B 1 263 ? -5.008 -56.188 -23.891 1 96.62 263 GLU B N 1
ATOM 5560 C CA . GLU B 1 263 ? -5.863 -57.062 -24.672 1 96.62 263 GLU B CA 1
ATOM 5561 C C . GLU B 1 263 ? -5.066 -57.812 -25.734 1 96.62 263 GLU B C 1
ATOM 5563 O O . GLU B 1 263 ? -5.27 -59 -25.938 1 96.62 263 GLU B O 1
ATOM 5568 N N . ASN B 1 264 ? -4.18 -57.031 -26.375 1 96 264 ASN B N 1
ATOM 5569 C CA . ASN B 1 264 ? -3.301 -57.625 -27.359 1 96 264 ASN B CA 1
ATOM 5570 C C . ASN B 1 264 ? -2.508 -58.781 -26.766 1 96 264 ASN B C 1
ATOM 5572 O O . ASN B 1 264 ? -2.41 -59.875 -27.359 1 96 264 ASN B O 1
ATOM 5576 N N . MET B 1 265 ? -2.006 -58.594 -25.562 1 96.25 265 MET B N 1
ATOM 5577 C CA . MET B 1 265 ? -1.227 -59.625 -24.875 1 96.25 265 MET B CA 1
ATOM 5578 C C . MET B 1 265 ? -2.09 -60.844 -24.578 1 96.25 265 MET B C 1
ATOM 5580 O O . MET B 1 265 ? -1.633 -62 -24.703 1 96.25 265 MET B O 1
ATOM 5584 N N . THR B 1 266 ? -3.342 -60.656 -24.203 1 96.88 266 THR B N 1
ATOM 5585 C CA . THR B 1 266 ? -4.266 -61.75 -23.938 1 96.88 266 THR B CA 1
ATOM 5586 C C . THR B 1 266 ? -4.512 -62.562 -25.203 1 96.88 266 THR B C 1
ATOM 5588 O O . THR B 1 266 ? -4.516 -63.781 -25.156 1 96.88 266 THR B O 1
ATOM 5591 N N . PHE B 1 267 ? -4.617 -61.906 -26.359 1 97.31 267 PHE B N 1
ATOM 5592 C CA . PHE B 1 267 ? -4.84 -62.594 -27.625 1 97.31 267 PHE B CA 1
ATOM 5593 C C . PHE B 1 267 ? -3.604 -63.375 -28.031 1 97.31 267 PHE B C 1
ATOM 5595 O O . PHE B 1 267 ? -3.717 -64.5 -28.578 1 97.31 267 PHE B O 1
ATOM 5602 N N . ILE B 1 268 ? -2.461 -62.812 -27.766 1 97.38 268 ILE B N 1
ATOM 5603 C CA . ILE B 1 268 ? -1.225 -63.5 -28.062 1 97.38 268 ILE B CA 1
ATOM 5604 C C . ILE B 1 268 ? -1.157 -64.812 -27.234 1 97.38 268 ILE B C 1
ATOM 5606 O O . ILE B 1 268 ? -0.838 -65.875 -27.766 1 97.38 268 ILE B O 1
ATOM 5610 N N . LYS B 1 269 ? -1.497 -64.688 -25.984 1 97 269 LYS B N 1
ATOM 5611 C CA . LYS B 1 269 ? -1.499 -65.812 -25.109 1 97 269 LYS B CA 1
ATOM 5612 C C . LYS B 1 269 ? -2.436 -66.938 -25.625 1 97 269 LYS B C 1
ATOM 5614 O O . LYS B 1 269 ? -2.066 -68.062 -25.688 1 97 269 LYS B O 1
ATOM 5619 N N . GLN B 1 270 ? -3.602 -66.562 -26.078 1 97.12 270 GLN B N 1
ATOM 5620 C CA . GLN B 1 270 ? -4.574 -67.562 -26.625 1 97.12 270 GLN B CA 1
ATOM 5621 C C . GLN B 1 270 ? -4.047 -68.188 -27.875 1 97.12 270 GLN B C 1
ATOM 5623 O O . GLN B 1 270 ? -4.215 -69.438 -28.062 1 97.12 270 GLN B O 1
ATOM 5628 N N . SER B 1 271 ? -3.453 -67.375 -28.688 1 96.88 271 SER B N 1
ATOM 5629 C CA . SER B 1 271 ? -2.883 -67.938 -29.922 1 96.88 271 SER B CA 1
ATOM 5630 C C . SER B 1 271 ? -1.767 -68.938 -29.609 1 96.88 271 SER B C 1
ATOM 5632 O O . SER B 1 271 ? -1.656 -69.938 -30.25 1 96.88 271 SER B O 1
ATOM 5634 N N . MET B 1 272 ? -1.005 -68.625 -28.578 1 96.88 272 MET B N 1
ATOM 5635 C CA . MET B 1 272 ? 0.068 -69.5 -28.172 1 96.88 272 MET B CA 1
ATOM 5636 C C . MET B 1 272 ? -0.498 -70.812 -27.625 1 96.88 272 MET B C 1
ATOM 5638 O O . MET B 1 272 ? 0.035 -71.875 -27.891 1 96.88 272 MET B O 1
ATOM 5642 N N . ASP B 1 273 ? -1.585 -70.75 -26.906 1 96.38 273 ASP B N 1
ATOM 5643 C CA . ASP B 1 273 ? -2.248 -71.938 -26.406 1 96.38 273 ASP B CA 1
ATOM 5644 C C . ASP B 1 273 ? -2.746 -72.812 -27.562 1 96.38 273 ASP B C 1
ATOM 5646 O O . ASP B 1 273 ? -2.631 -74.062 -27.516 1 96.38 273 ASP B O 1
ATOM 5650 N N . THR B 1 274 ? -3.217 -72.25 -28.562 1 96.19 274 THR B N 1
ATOM 5651 C CA . THR B 1 274 ? -3.684 -72.938 -29.75 1 96.19 274 THR B CA 1
ATOM 5652 C C . THR B 1 274 ? -2.525 -73.625 -30.453 1 96.19 274 THR B C 1
ATOM 5654 O O . THR B 1 274 ? -2.635 -74.812 -30.828 1 96.19 274 THR B O 1
ATOM 5657 N N . ILE B 1 275 ? -1.438 -72.938 -30.547 1 95.5 275 ILE B N 1
ATOM 5658 C CA . ILE B 1 275 ? -0.257 -73.5 -31.188 1 95.5 275 ILE B CA 1
ATOM 5659 C C . ILE B 1 275 ? 0.234 -74.75 -30.391 1 95.5 275 ILE B C 1
ATOM 5661 O O . ILE B 1 275 ? 0.602 -75.75 -30.969 1 95.5 275 ILE B O 1
ATOM 5665 N N . LEU B 1 276 ? 0.219 -74.562 -29.094 1 94.44 276 LEU B N 1
ATOM 5666 C CA . LEU B 1 276 ? 0.653 -75.688 -28.234 1 94.44 276 LEU B CA 1
ATOM 5667 C C . LEU B 1 276 ? -0.243 -76.875 -28.406 1 94.44 276 LEU B C 1
ATOM 5669 O O . LEU B 1 276 ? 0.248 -78 -28.5 1 94.44 276 LEU B O 1
ATOM 5673 N N . GLN B 1 277 ? -1.534 -76.688 -28.469 1 95.12 277 GLN B N 1
ATOM 5674 C CA . GLN B 1 277 ? -2.479 -77.812 -28.672 1 95.12 277 GLN B CA 1
ATOM 5675 C C . GLN B 1 277 ? -2.27 -78.438 -30.031 1 95.12 277 GLN B C 1
ATOM 5677 O O . GLN B 1 277 ? -2.27 -79.688 -30.125 1 95.12 277 GLN B O 1
ATOM 5682 N N . ASP B 1 278 ? -2.076 -77.625 -31.016 1 92.69 278 ASP B N 1
ATOM 5683 C CA . ASP B 1 278 ? -1.817 -78.125 -32.344 1 92.69 278 ASP B CA 1
ATOM 5684 C C . ASP B 1 278 ? -0.526 -78.938 -32.375 1 92.69 278 ASP B C 1
ATOM 5686 O O . ASP B 1 278 ? -0.458 -80 -33.031 1 92.69 278 ASP B O 1
ATOM 5690 N N . SER B 1 279 ? 0.42 -78.562 -31.656 1 91.44 279 SER B N 1
ATOM 5691 C CA . SER B 1 279 ? 1.698 -79.25 -31.562 1 91.44 279 SER B CA 1
ATOM 5692 C C . SER B 1 279 ? 1.546 -80.562 -30.859 1 91.44 279 SER B C 1
ATOM 5694 O O . SER B 1 279 ? 2.137 -81.562 -31.281 1 91.44 279 SER B O 1
ATOM 5696 N N . LYS B 1 280 ? 0.736 -80.688 -29.859 1 92.88 280 LYS B N 1
ATOM 5697 C CA . LYS B 1 280 ? 0.475 -81.938 -29.156 1 92.88 280 LYS B CA 1
ATOM 5698 C C . LYS B 1 280 ? -0.229 -82.938 -30.078 1 92.88 280 LYS B C 1
ATOM 5700 O O . LYS B 1 280 ? 0.085 -84.125 -30.062 1 92.88 280 LYS B O 1
ATOM 5705 N N . GLU B 1 281 ? -1.091 -82.375 -30.828 1 94.5 281 GLU B N 1
ATOM 5706 C CA . GLU B 1 281 ? -1.78 -83.25 -31.797 1 94.5 281 GLU B CA 1
ATOM 5707 C C . GLU B 1 281 ? -0.813 -83.812 -32.844 1 94.5 281 GLU B C 1
ATOM 5709 O O . GLU B 1 281 ? -0.924 -84.938 -33.25 1 94.5 281 GLU B O 1
ATOM 5714 N N . LEU B 1 282 ? 0.118 -83 -33.219 1 92.75 282 LEU B N 1
ATOM 5715 C CA . LEU B 1 282 ? 1.136 -83.438 -34.156 1 92.75 282 LEU B CA 1
ATOM 5716 C C . LEU B 1 282 ? 1.978 -84.562 -33.594 1 92.75 282 LEU B C 1
ATOM 5718 O O . LEU B 1 282 ? 2.34 -85.5 -34.281 1 92.75 282 LEU B O 1
ATOM 5722 N N . GLN B 1 283 ? 2.238 -84.5 -32.375 1 92.12 283 GLN B N 1
ATOM 5723 C CA . GLN B 1 283 ? 2.977 -85.562 -31.688 1 92.12 283 GLN B CA 1
ATOM 5724 C C . GLN B 1 283 ? 2.188 -86.812 -31.672 1 92.12 283 GLN B C 1
ATOM 5726 O O . GLN B 1 283 ? 2.754 -87.938 -31.875 1 92.12 283 GLN B O 1
ATOM 5731 N N . VAL B 1 284 ? 0.932 -86.75 -31.453 1 95.5 284 VAL B N 1
ATOM 5732 C CA . VAL B 1 284 ? 0.068 -87.938 -31.438 1 95.5 284 VAL B CA 1
ATOM 5733 C C . VAL B 1 284 ? 0.032 -88.562 -32.844 1 95.5 284 VAL B C 1
ATOM 5735 O O . VAL B 1 284 ? 0.171 -89.812 -32.969 1 95.5 284 VAL B O 1
ATOM 5738 N N . ILE B 1 285 ? -0.103 -87.688 -33.781 1 94.56 285 ILE B N 1
ATOM 5739 C CA . ILE B 1 285 ? -0.14 -88.188 -35.156 1 94.56 285 ILE B CA 1
ATOM 5740 C C . ILE B 1 285 ? 1.183 -88.875 -35.5 1 94.56 285 ILE B C 1
ATOM 5742 O O . ILE B 1 285 ? 1.196 -89.938 -36.094 1 94.56 285 ILE B O 1
ATOM 5746 N N . SER B 1 286 ? 2.252 -88.25 -35.094 1 93.88 286 SER B N 1
ATOM 5747 C CA . SER B 1 286 ? 3.58 -88.812 -35.344 1 93.88 286 SER B CA 1
ATOM 5748 C C . SER B 1 286 ? 3.732 -90.188 -34.688 1 93.88 286 SER B C 1
ATOM 5750 O O . SER B 1 286 ? 4.273 -91.125 -35.312 1 93.88 286 SER B O 1
ATOM 5752 N N . ARG B 1 287 ? 3.223 -90.375 -33.562 1 94.75 287 ARG B N 1
ATOM 5753 C CA . ARG B 1 287 ? 3.266 -91.688 -32.875 1 94.75 287 ARG B CA 1
ATOM 5754 C C . ARG B 1 287 ? 2.438 -92.75 -33.625 1 94.75 287 ARG B C 1
ATOM 5756 O O . ARG B 1 287 ? 2.85 -93.875 -33.75 1 94.75 287 ARG B O 1
ATOM 5763 N N . GLN B 1 288 ? 1.329 -92.312 -34.094 1 96.5 288 GLN B N 1
ATOM 5764 C CA . GLN B 1 288 ? 0.473 -93.25 -34.875 1 96.5 288 GLN B CA 1
ATOM 5765 C C . GLN B 1 288 ? 1.155 -93.688 -36.156 1 96.5 288 GLN B C 1
ATOM 5767 O O . GLN B 1 288 ? 1.098 -94.875 -36.5 1 96.5 288 GLN B O 1
ATOM 5772 N N . ILE B 1 289 ? 1.785 -92.75 -36.719 1 96 289 ILE B N 1
ATOM 5773 C CA . ILE B 1 289 ? 2.508 -93.125 -37.969 1 96 289 ILE B CA 1
ATOM 5774 C C . ILE B 1 289 ? 3.617 -94.125 -37.625 1 96 289 ILE B C 1
ATOM 5776 O O . ILE B 1 289 ? 3.801 -95.125 -38.344 1 96 289 ILE B O 1
ATOM 5780 N N . ASN B 1 290 ? 4.297 -93.812 -36.625 1 94.75 290 ASN B N 1
ATOM 5781 C CA . ASN B 1 290 ? 5.371 -94.75 -36.188 1 94.75 290 ASN B CA 1
ATOM 5782 C C . ASN B 1 290 ? 4.859 -96.125 -35.938 1 94.75 290 ASN B C 1
ATOM 5784 O O . ASN B 1 290 ? 5.5 -97.125 -36.344 1 94.75 290 ASN B O 1
ATOM 5788 N N . GLU B 1 291 ? 3.74 -96.25 -35.344 1 96.62 291 GLU B N 1
ATOM 5789 C CA . GLU B 1 291 ? 3.146 -97.562 -35.094 1 96.62 291 GLU B CA 1
ATOM 5790 C C . GLU B 1 291 ? 2.791 -98.312 -36.375 1 96.62 291 GLU B C 1
ATOM 5792 O O . GLU B 1 291 ? 3.051 -99.5 -36.5 1 96.62 291 GLU B O 1
ATOM 5797 N N . VAL B 1 292 ? 2.25 -97.562 -37.219 1 96.88 292 VAL B N 1
ATOM 5798 C CA . VAL B 1 292 ? 1.848 -98.188 -38.469 1 96.88 292 VAL B CA 1
ATOM 5799 C C . VAL B 1 292 ? 3.086 -98.625 -39.25 1 96.88 292 VAL B C 1
ATOM 5801 O O . VAL B 1 292 ? 3.098 -99.688 -39.906 1 96.88 292 VAL B O 1
ATOM 5804 N N . ILE B 1 293 ? 4.047 -97.812 -39.188 1 96.5 293 ILE B N 1
ATOM 5805 C CA . ILE B 1 293 ? 5.277 -98.062 -39.938 1 96.5 293 ILE B CA 1
ATOM 5806 C C . ILE B 1 293 ? 5.977 -99.312 -39.344 1 96.5 293 ILE B C 1
ATOM 5808 O O . ILE B 1 293 ? 6.582 -100.062 -40.062 1 96.5 293 ILE B O 1
ATOM 5812 N N . ASP B 1 294 ? 5.898 -99.5 -38.094 1 96.12 294 ASP B N 1
ATOM 5813 C CA . ASP B 1 294 ? 6.43 -100.688 -37.438 1 96.12 294 ASP B CA 1
ATOM 5814 C C . ASP B 1 294 ? 5.734 -101.938 -37.969 1 96.12 294 ASP B C 1
ATOM 5816 O O . ASP B 1 294 ? 6.383 -102.938 -38.219 1 96.12 294 ASP B O 1
ATOM 5820 N N . ILE B 1 295 ? 4.496 -101.812 -38.125 1 96.81 295 ILE B N 1
ATOM 5821 C CA . ILE B 1 295 ? 3.725 -102.938 -38.656 1 96.81 295 ILE B CA 1
ATOM 5822 C C . ILE B 1 295 ? 4.184 -103.25 -40.094 1 96.81 295 ILE B C 1
ATOM 5824 O O . ILE B 1 295 ? 4.418 -104.438 -40.406 1 96.81 295 ILE B O 1
ATOM 5828 N N . VAL B 1 296 ? 4.398 -102.312 -40.812 1 97 296 VAL B N 1
ATOM 5829 C CA . VAL B 1 296 ? 4.805 -102.5 -42.219 1 97 296 VAL B CA 1
ATOM 5830 C C . VAL B 1 296 ? 6.203 -103.062 -42.25 1 97 296 VAL B C 1
ATOM 5832 O O . VAL B 1 296 ? 6.484 -103.938 -43.094 1 97 296 VAL B O 1
ATOM 5835 N N . GLN B 1 297 ? 6.969 -102.688 -41.438 1 96.19 297 GLN B N 1
ATOM 5836 C CA . GLN B 1 297 ? 8.32 -103.188 -41.344 1 96.19 297 GLN B CA 1
ATOM 5837 C C . GLN B 1 297 ? 8.289 -104.688 -40.969 1 96.19 297 GLN B C 1
ATOM 5839 O O . GLN B 1 297 ? 9.023 -105.5 -41.531 1 96.19 297 GLN B O 1
ATOM 5844 N N . ASP B 1 298 ? 7.477 -105.062 -40.094 1 96.94 298 ASP B N 1
ATOM 5845 C CA . ASP B 1 298 ? 7.312 -106.438 -39.688 1 96.94 298 ASP B CA 1
ATOM 5846 C C . ASP B 1 298 ? 6.797 -107.25 -40.844 1 96.94 298 ASP B C 1
ATOM 5848 O O . ASP B 1 298 ? 7.25 -108.438 -41.031 1 96.94 298 ASP B O 1
ATOM 5852 N N . ILE B 1 299 ? 5.949 -106.688 -41.469 1 97.12 299 ILE B N 1
ATOM 5853 C CA . ILE B 1 299 ? 5.395 -107.375 -42.625 1 97.12 299 ILE B CA 1
ATOM 5854 C C . ILE B 1 299 ? 6.488 -107.625 -43.656 1 97.12 299 ILE B C 1
ATOM 5856 O O . ILE B 1 299 ? 6.566 -108.688 -44.281 1 97.12 299 ILE B O 1
ATOM 5860 N N . ALA B 1 300 ? 7.266 -106.688 -43.844 1 96.69 300 ALA B N 1
ATOM 5861 C CA . ALA B 1 300 ? 8.367 -106.812 -44.812 1 96.69 300 ALA B CA 1
ATOM 5862 C C . ALA B 1 300 ? 9.344 -107.875 -44.406 1 96.69 300 ALA B C 1
ATOM 5864 O O . ALA B 1 300 ? 9.797 -108.688 -45.25 1 96.69 300 ALA B O 1
ATOM 5865 N N . VAL B 1 301 ? 9.594 -108 -43.219 1 96.38 301 VAL B N 1
ATOM 5866 C CA . VAL B 1 301 ? 10.5 -109.062 -42.719 1 96.38 301 VAL B CA 1
ATOM 5867 C C . VAL B 1 301 ? 9.867 -110.438 -42.906 1 96.38 301 VAL B C 1
ATOM 5869 O O . VAL B 1 301 ? 10.531 -111.375 -43.375 1 96.38 301 VAL B O 1
ATOM 5872 N N . LYS B 1 302 ? 8.656 -110.5 -42.594 1 97.12 302 LYS B N 1
ATOM 5873 C CA . LYS B 1 302 ? 7.949 -111.812 -42.75 1 97.12 302 LYS B CA 1
ATOM 5874 C C . LYS B 1 302 ? 7.859 -112.188 -44.219 1 97.12 302 LYS B C 1
ATOM 5876 O O . LYS B 1 302 ? 8.031 -113.375 -44.531 1 97.12 302 LYS B O 1
ATOM 5881 N N . THR B 1 303 ? 7.594 -111.188 -44.969 1 96.31 303 THR B N 1
ATOM 5882 C CA . THR B 1 303 ? 7.512 -111.438 -46.406 1 96.31 303 THR B CA 1
ATOM 5883 C C . THR B 1 303 ? 8.867 -111.875 -46.938 1 96.31 303 THR B C 1
ATOM 5885 O O . THR B 1 303 ? 8.938 -112.75 -47.781 1 96.31 303 THR B O 1
ATOM 5888 N N . ASN B 1 304 ? 9.797 -111.25 -46.531 1 95.38 304 ASN B N 1
ATOM 5889 C CA . ASN B 1 304 ? 11.148 -111.625 -46.938 1 95.38 304 ASN B CA 1
ATOM 5890 C C . ASN B 1 304 ? 11.492 -113.062 -46.531 1 95.38 304 ASN B C 1
ATOM 5892 O O . ASN B 1 304 ? 12.062 -113.75 -47.344 1 95.38 304 ASN B O 1
ATOM 5896 N N . LEU B 1 305 ? 11.117 -113.5 -45.469 1 95.31 305 LEU B N 1
ATOM 5897 C CA . LEU B 1 305 ? 11.359 -114.875 -44.969 1 95.31 305 LEU B CA 1
ATOM 5898 C C . LEU B 1 305 ? 10.547 -115.875 -45.75 1 95.31 305 LEU B C 1
ATOM 5900 O O . LEU B 1 305 ? 11.055 -116.938 -46.094 1 95.31 305 LEU B O 1
ATOM 5904 N N . LEU B 1 306 ? 9.406 -115.5 -46 1 94.56 306 LEU B N 1
ATOM 5905 C CA . LEU B 1 306 ? 8.562 -116.375 -46.812 1 94.56 306 LEU B CA 1
ATOM 5906 C C . LEU B 1 306 ? 9.133 -116.562 -48.219 1 94.56 306 LEU B C 1
ATOM 5908 O O . LEU B 1 306 ? 9.133 -117.688 -48.75 1 94.56 306 LEU B O 1
ATOM 5912 N N . ALA B 1 307 ? 9.617 -115.5 -48.688 1 93.06 307 ALA B N 1
ATOM 5913 C CA . ALA B 1 307 ? 10.211 -115.5 -50.031 1 93.06 307 ALA B CA 1
ATOM 5914 C C . ALA B 1 307 ? 11.492 -116.312 -50.031 1 93.06 307 ALA B C 1
ATOM 5916 O O . ALA B 1 307 ? 11.766 -117.062 -51 1 93.06 307 ALA B O 1
ATOM 5917 N N . LEU B 1 308 ? 12.203 -116.312 -49.062 1 92.31 308 LEU B N 1
ATOM 5918 C CA . LEU B 1 308 ? 13.422 -117.125 -48.938 1 92.31 308 LEU B CA 1
ATOM 5919 C C . LEU B 1 308 ? 13.094 -118.625 -48.875 1 92.31 308 LEU B C 1
ATOM 5921 O O . LEU B 1 308 ? 13.727 -119.438 -49.562 1 92.31 308 LEU B O 1
ATOM 5925 N N . ASN B 1 309 ? 12.148 -118.875 -48.156 1 88.19 309 ASN B N 1
ATOM 5926 C CA . ASN B 1 309 ? 11.719 -120.25 -48.031 1 88.19 309 ASN B CA 1
ATOM 5927 C C . ASN B 1 309 ? 11.172 -120.812 -49.375 1 88.19 309 ASN B C 1
ATOM 5929 O O . ASN B 1 309 ? 11.422 -121.938 -49.719 1 88.19 309 ASN B O 1
ATOM 5933 N N . ALA B 1 310 ? 10.492 -119.938 -49.938 1 87.38 310 ALA B N 1
ATOM 5934 C CA . ALA B 1 310 ? 9.953 -120.25 -51.25 1 87.38 310 ALA B CA 1
ATOM 5935 C C . ALA B 1 310 ? 11.07 -120.5 -52.25 1 87.38 310 ALA B C 1
ATOM 5937 O O . ALA B 1 310 ? 10.992 -121.375 -53.094 1 87.38 310 ALA B O 1
ATOM 5938 N N . ALA B 1 311 ? 12.047 -119.75 -52.156 1 87.94 311 ALA B N 1
ATOM 5939 C CA . ALA B 1 311 ? 13.195 -119.875 -53.062 1 87.94 311 ALA B CA 1
ATOM 5940 C C . ALA B 1 311 ? 13.938 -121.188 -52.812 1 87.94 311 ALA B C 1
ATOM 5942 O O . ALA B 1 311 ? 14.398 -121.812 -53.75 1 87.94 311 ALA B O 1
ATOM 5943 N N . ILE B 1 312 ? 14.016 -121.562 -51.688 1 85.69 312 ILE B N 1
ATOM 5944 C CA . ILE B 1 312 ? 14.68 -122.812 -51.312 1 85.69 312 ILE B CA 1
ATOM 5945 C C . ILE B 1 312 ? 13.883 -124 -51.844 1 85.69 312 ILE B C 1
ATOM 5947 O O . ILE B 1 312 ? 14.445 -124.875 -52.438 1 85.69 312 ILE B O 1
ATOM 5951 N N . GLU B 1 313 ? 12.641 -123.938 -51.656 1 81.69 313 GLU B N 1
ATOM 5952 C CA . GLU B 1 313 ? 11.781 -125.062 -52.094 1 81.69 313 GLU B CA 1
ATOM 5953 C C . GLU B 1 313 ? 11.773 -125.125 -53.625 1 81.69 313 GLU B C 1
ATOM 5955 O O . GLU B 1 313 ? 11.758 -126.25 -54.188 1 81.69 313 GLU B O 1
ATOM 5960 N N . ALA B 1 314 ? 11.82 -124 -54.219 1 84.25 314 ALA B N 1
ATOM 5961 C CA . ALA B 1 314 ? 11.852 -123.938 -55.688 1 84.25 314 ALA B CA 1
ATOM 5962 C C . ALA B 1 314 ? 13.141 -124.562 -56.219 1 84.25 314 ALA B C 1
ATOM 5964 O O . ALA B 1 314 ? 13.133 -125.25 -57.25 1 84.25 314 ALA B O 1
ATOM 5965 N N . SER B 1 315 ? 14.188 -124.438 -55.625 1 84.5 315 SER B N 1
ATOM 5966 C CA . SER B 1 315 ? 15.461 -125 -56.031 1 84.5 315 SER B CA 1
ATOM 5967 C C . SER B 1 315 ? 15.445 -126.562 -55.844 1 84.5 315 SER B C 1
ATOM 5969 O O . SER B 1 315 ? 16.031 -127.25 -56.656 1 84.5 315 SER B O 1
ATOM 5971 N N . ARG B 1 316 ? 14.828 -127 -54.906 1 81.75 316 ARG B N 1
ATOM 5972 C CA . ARG B 1 316 ? 14.727 -128.375 -54.594 1 81.75 316 ARG B CA 1
ATOM 5973 C C . ARG B 1 316 ? 13.883 -129.125 -55.656 1 81.75 316 ARG B C 1
ATOM 5975 O O . ARG B 1 316 ? 14.078 -130.375 -55.875 1 81.75 316 ARG B O 1
ATOM 5982 N N . ALA B 1 317 ? 12.984 -128.375 -56.219 1 80 317 ALA B N 1
ATOM 5983 C CA . ALA B 1 317 ? 12.07 -129 -57.188 1 80 317 ALA B CA 1
ATOM 5984 C C . ALA B 1 317 ? 12.695 -129 -58.562 1 80 317 ALA B C 1
ATOM 5986 O O . ALA B 1 317 ? 12.086 -129.5 -59.5 1 80 317 ALA B O 1
ATOM 5987 N N . GLY B 1 318 ? 14 -128.5 -58.781 1 79.69 318 GLY B N 1
ATOM 5988 C CA . GLY B 1 318 ? 14.766 -128.625 -60 1 79.69 318 GLY B CA 1
ATOM 5989 C C . GLY B 1 318 ? 14.148 -127.875 -61.156 1 79.69 318 GLY B C 1
ATOM 5990 O O . GLY B 1 318 ? 13.852 -126.688 -61.062 1 79.69 318 GLY B O 1
ATOM 5991 N N . GLU B 1 319 ? 13.734 -128.625 -62.281 1 79 319 GLU B N 1
ATOM 5992 C CA . GLU B 1 319 ? 13.242 -128.125 -63.5 1 79 319 GLU B CA 1
ATOM 5993 C C . GLU B 1 319 ? 11.797 -127.562 -63.344 1 79 319 GLU B C 1
ATOM 5995 O O . GLU B 1 319 ? 11.391 -126.625 -64 1 79 319 GLU B O 1
ATOM 6000 N N . HIS B 1 320 ? 11.094 -128.125 -62.469 1 75.88 320 HIS B N 1
ATOM 6001 C CA . HIS B 1 320 ? 9.688 -127.812 -62.281 1 75.88 320 HIS B CA 1
ATOM 6002 C C . HIS B 1 320 ? 9.539 -126.562 -61.406 1 75.88 320 HIS B C 1
ATOM 6004 O O . HIS B 1 320 ? 8.461 -125.938 -61.344 1 75.88 320 HIS B O 1
ATOM 6010 N N . GLY B 1 321 ? 10.695 -126.125 -60.844 1 81.12 321 GLY B N 1
ATOM 6011 C CA . GLY B 1 321 ? 10.625 -125 -59.906 1 81.12 321 GLY B CA 1
ATOM 6012 C C . GLY B 1 321 ? 11.266 -123.75 -60.469 1 81.12 321 GLY B C 1
ATOM 6013 O O . GLY B 1 321 ? 11.352 -122.75 -59.75 1 81.12 321 GLY B O 1
ATOM 6014 N N . ARG B 1 322 ? 11.68 -123.75 -61.562 1 82.38 322 ARG B N 1
ATOM 6015 C CA . ARG B 1 322 ? 12.445 -122.625 -62.125 1 82.38 322 ARG B CA 1
ATOM 6016 C C . ARG B 1 322 ? 11.609 -121.375 -62.156 1 82.38 322 ARG B C 1
ATOM 6018 O O . ARG B 1 322 ? 12.094 -120.312 -61.812 1 82.38 322 ARG B O 1
ATOM 6025 N N . GLY B 1 323 ? 10.406 -121.438 -62.562 1 80.62 323 GLY B N 1
ATOM 6026 C CA . GLY B 1 323 ? 9.516 -120.25 -62.594 1 80.62 323 GLY B CA 1
ATOM 6027 C C . GLY B 1 323 ? 9.234 -119.688 -61.219 1 80.62 323 GLY B C 1
ATOM 6028 O O . GLY B 1 323 ? 9.203 -118.438 -61.062 1 80.62 323 GLY B O 1
ATOM 6029 N N . PHE B 1 324 ? 9.211 -120.562 -60.219 1 83.5 324 PHE B N 1
ATOM 6030 C CA . PHE B 1 324 ? 8.906 -120.125 -58.844 1 83.5 324 PHE B CA 1
ATOM 6031 C C . PHE B 1 324 ? 10.125 -119.438 -58.188 1 83.5 324 PHE B C 1
ATOM 6033 O O . PHE B 1 324 ? 9.984 -118.562 -57.406 1 83.5 324 PHE B O 1
ATOM 6040 N N . SER B 1 325 ? 11.266 -120 -58.594 1 87.62 325 SER B N 1
ATOM 6041 C CA . SER B 1 325 ? 12.5 -119.375 -58.062 1 87.62 325 SER B CA 1
ATOM 6042 C C . SER B 1 325 ? 12.641 -117.938 -58.469 1 87.62 325 SER B C 1
ATOM 6044 O O . SER B 1 325 ? 13.047 -117.125 -57.656 1 87.62 325 SER B O 1
ATOM 6046 N N . VAL B 1 326 ? 12.148 -117.562 -59.656 1 89.75 326 VAL B N 1
ATOM 6047 C CA . VAL B 1 326 ? 12.227 -116.25 -60.156 1 89.75 326 VAL B CA 1
ATOM 6048 C C . VAL B 1 326 ? 11.234 -115.312 -59.406 1 89.75 326 VAL B C 1
ATOM 6050 O O . VAL B 1 326 ? 11.57 -114.25 -59 1 89.75 326 VAL B O 1
ATOM 6053 N N . VAL B 1 327 ? 10.141 -115.875 -59.156 1 90.81 327 VAL B N 1
ATOM 6054 C CA . VAL B 1 327 ? 9.102 -115.125 -58.438 1 90.81 327 VAL B CA 1
ATOM 6055 C C . VAL B 1 327 ? 9.531 -114.938 -57 1 90.81 327 VAL B C 1
ATOM 6057 O O . VAL B 1 327 ? 9.383 -113.812 -56.469 1 90.81 327 VAL B O 1
ATOM 6060 N N . ALA B 1 328 ? 10.055 -115.875 -56.375 1 91.25 328 ALA B N 1
ATOM 6061 C CA . ALA B 1 328 ? 10.5 -115.812 -55 1 91.25 328 ALA B CA 1
ATOM 6062 C C . ALA B 1 328 ? 11.625 -114.812 -54.844 1 91.25 328 ALA B C 1
ATOM 6064 O O . ALA B 1 328 ? 11.641 -114 -53.875 1 91.25 328 ALA B O 1
ATOM 6065 N N . ASP B 1 329 ? 12.453 -114.688 -55.812 1 92.75 329 ASP B N 1
ATOM 6066 C CA . ASP B 1 329 ? 13.562 -113.75 -55.781 1 92.75 329 ASP B CA 1
ATOM 6067 C C . ASP B 1 329 ? 13.07 -112.312 -55.969 1 92.75 329 ASP B C 1
ATOM 6069 O O . ASP B 1 329 ? 13.594 -111.375 -55.312 1 92.75 329 ASP B O 1
ATOM 6073 N N . GLU B 1 330 ? 12.094 -112.188 -56.75 1 95 330 GLU B N 1
ATOM 6074 C CA . GLU B 1 330 ? 11.531 -110.875 -56.938 1 95 330 GLU B CA 1
ATOM 6075 C C . GLU B 1 330 ? 10.805 -110.375 -55.688 1 95 330 GLU B C 1
ATOM 6077 O O . GLU B 1 330 ? 10.93 -109.25 -55.312 1 95 330 GLU B O 1
ATOM 6082 N N . ILE B 1 331 ? 10.117 -111.25 -55.062 1 95.06 331 ILE B N 1
ATOM 6083 C CA . ILE B 1 331 ? 9.406 -110.875 -53.844 1 95.06 331 ILE B CA 1
ATOM 6084 C C . ILE B 1 331 ? 10.398 -110.562 -52.75 1 95.06 331 ILE B C 1
ATOM 6086 O O . ILE B 1 331 ? 10.188 -109.688 -51.938 1 95.06 331 ILE B O 1
ATOM 6090 N N . ARG B 1 332 ? 11.43 -111.312 -52.688 1 94.69 332 ARG B N 1
ATOM 6091 C CA . ARG B 1 332 ? 12.477 -111.062 -51.719 1 94.69 332 ARG B CA 1
ATOM 6092 C C . ARG B 1 332 ? 13.078 -109.625 -51.906 1 94.69 332 ARG B C 1
ATOM 6094 O O . ARG B 1 332 ? 13.281 -108.938 -50.938 1 94.69 332 ARG B O 1
ATOM 6101 N N . ALA B 1 333 ? 13.297 -109.25 -53.125 1 95.56 333 ALA B N 1
ATOM 6102 C CA . ALA B 1 333 ? 13.852 -107.938 -53.469 1 95.56 333 ALA B CA 1
ATOM 6103 C C . ALA B 1 333 ? 12.875 -106.812 -53.062 1 95.56 333 ALA B C 1
ATOM 6105 O O . ALA B 1 333 ? 13.289 -105.812 -52.5 1 95.56 333 ALA B O 1
ATOM 6106 N N . LEU B 1 334 ? 11.672 -107.062 -53.281 1 96.06 334 LEU B N 1
ATOM 6107 C CA . LEU B 1 334 ? 10.641 -106.062 -52.938 1 96.06 334 LEU B CA 1
ATOM 6108 C C . LEU B 1 334 ? 10.5 -105.938 -51.438 1 96.06 334 LEU B C 1
ATOM 6110 O O . LEU B 1 334 ? 10.312 -104.812 -50.938 1 96.06 334 LEU B O 1
ATOM 6114 N N . SER B 1 335 ? 10.578 -106.938 -50.75 1 95.81 335 SER B N 1
ATOM 6115 C CA . SER B 1 335 ? 10.477 -106.875 -49.281 1 95.81 335 SER B CA 1
ATOM 6116 C C . SER B 1 335 ? 11.672 -106.188 -48.688 1 95.81 335 SER B C 1
ATOM 6118 O O . SER B 1 335 ? 11.531 -105.438 -47.688 1 95.81 335 SER B O 1
ATOM 6120 N N . THR B 1 336 ? 12.828 -106.375 -49.281 1 96.12 336 THR B N 1
ATOM 6121 C CA . THR B 1 336 ? 14.016 -105.688 -48.844 1 96.12 336 THR B CA 1
ATOM 6122 C C . THR B 1 336 ? 13.875 -104.188 -49.094 1 96.12 336 THR B C 1
ATOM 6124 O O . THR B 1 336 ? 14.25 -103.375 -48.25 1 96.12 336 THR B O 1
ATOM 6127 N N . GLN B 1 337 ? 13.305 -103.875 -50.156 1 96.56 337 GLN B N 1
ATOM 6128 C CA . GLN B 1 337 ? 13.055 -102.438 -50.5 1 96.56 337 GLN B CA 1
ATOM 6129 C C . GLN B 1 337 ? 12.047 -101.812 -49.531 1 96.56 337 GLN B C 1
ATOM 6131 O O . GLN B 1 337 ? 12.195 -100.688 -49.125 1 96.56 337 GLN B O 1
ATOM 6136 N N . THR B 1 338 ? 11.07 -102.5 -49.156 1 96.62 338 THR B N 1
ATOM 6137 C CA . THR B 1 338 ? 10.07 -102.062 -48.219 1 96.62 338 THR B CA 1
ATOM 6138 C C . THR B 1 338 ? 10.703 -101.812 -46.844 1 96.62 338 THR B C 1
ATOM 6140 O O . THR B 1 338 ? 10.398 -100.812 -46.188 1 96.62 338 THR B O 1
ATOM 6143 N N . LYS B 1 339 ? 11.562 -102.688 -46.469 1 95.88 339 LYS B N 1
ATOM 6144 C CA . LYS B 1 339 ? 12.266 -102.562 -45.188 1 95.88 339 LYS B CA 1
ATOM 6145 C C . LYS B 1 339 ? 13.078 -101.25 -45.156 1 95.88 339 LYS B C 1
ATOM 6147 O O . LYS B 1 339 ? 13.07 -100.562 -44.188 1 95.88 339 LYS B O 1
ATOM 6152 N N . HIS B 1 340 ? 13.703 -101 -46.281 1 96.69 340 HIS B N 1
ATOM 6153 C CA . HIS B 1 340 ? 14.492 -99.75 -46.375 1 96.69 340 HIS B CA 1
ATOM 6154 C C . HIS B 1 340 ? 13.594 -98.5 -46.344 1 96.69 340 HIS B C 1
ATOM 6156 O O . HIS B 1 340 ? 13.906 -97.562 -45.656 1 96.69 340 HIS B O 1
ATOM 6162 N N . SER B 1 341 ? 12.57 -98.562 -47 1 96.56 341 SER B N 1
ATOM 6163 C CA . SER B 1 341 ? 11.633 -97.438 -47.031 1 96.56 341 SER B CA 1
ATOM 6164 C C . SER B 1 341 ? 11.023 -97.188 -45.656 1 96.56 341 SER B C 1
ATOM 6166 O O . SER B 1 341 ? 10.898 -96.062 -45.25 1 96.56 341 SER B O 1
ATOM 6168 N N . THR B 1 342 ? 10.695 -98.188 -44.938 1 95.56 342 THR B N 1
ATOM 6169 C CA . THR B 1 342 ? 10.094 -98 -43.625 1 95.56 342 THR B CA 1
ATOM 6170 C C . THR B 1 342 ? 11.109 -97.438 -42.625 1 95.56 342 THR B C 1
ATOM 6172 O O . THR B 1 342 ? 10.758 -96.688 -41.719 1 95.56 342 THR B O 1
ATOM 6175 N N . SER B 1 343 ? 12.336 -97.875 -42.844 1 96.31 343 SER B N 1
ATOM 6176 C CA . SER B 1 343 ? 13.391 -97.312 -42 1 96.31 343 SER B CA 1
ATOM 6177 C C . SER B 1 343 ? 13.547 -95.812 -42.25 1 96.31 343 SER B C 1
ATOM 6179 O O . SER B 1 343 ? 13.734 -95.062 -41.312 1 96.31 343 SER B O 1
ATOM 6181 N N . THR B 1 344 ? 13.414 -95.438 -43.469 1 96.69 344 THR B N 1
ATOM 6182 C CA . THR B 1 344 ? 13.484 -94.062 -43.844 1 96.69 344 THR B CA 1
ATOM 6183 C C . THR B 1 344 ? 12.336 -93.25 -43.188 1 96.69 344 THR B C 1
ATOM 6185 O O . THR B 1 344 ? 12.539 -92.125 -42.688 1 96.69 344 THR B O 1
ATOM 6188 N N . VAL B 1 345 ? 11.234 -93.75 -43.156 1 96.5 345 VAL B N 1
ATOM 6189 C CA . VAL B 1 345 ? 10.07 -93.125 -42.594 1 96.5 345 VAL B CA 1
ATOM 6190 C C . VAL B 1 345 ? 10.266 -92.938 -41.062 1 96.5 345 VAL B C 1
ATOM 6192 O O . VAL B 1 345 ? 9.922 -91.938 -40.5 1 96.5 345 VAL B O 1
ATOM 6195 N N . SER B 1 346 ? 10.781 -94 -40.469 1 95.75 346 SER B N 1
ATOM 6196 C CA . SER B 1 346 ? 11.039 -93.938 -39.031 1 95.75 346 SER B CA 1
ATOM 6197 C C . SER B 1 346 ? 11.984 -92.812 -38.688 1 95.75 346 SER B C 1
ATOM 6199 O O . SER B 1 346 ? 11.781 -92.125 -37.688 1 95.75 346 SER B O 1
ATOM 6201 N N . ASP B 1 347 ? 12.992 -92.562 -39.531 1 96.81 347 ASP B N 1
ATOM 6202 C CA . ASP B 1 347 ? 13.93 -91.438 -39.344 1 96.81 347 ASP B CA 1
ATOM 6203 C C . ASP B 1 347 ? 13.227 -90.062 -39.469 1 96.81 347 ASP B C 1
ATOM 6205 O O . ASP B 1 347 ? 13.492 -89.125 -38.719 1 96.81 347 ASP B O 1
ATOM 6209 N N . LEU B 1 348 ? 12.375 -90 -40.375 1 96.31 348 LEU B N 1
ATOM 6210 C CA . LEU B 1 348 ? 11.648 -88.75 -40.625 1 96.31 348 LEU B CA 1
ATOM 6211 C C . LEU B 1 348 ? 10.68 -88.438 -39.469 1 96.31 348 LEU B C 1
ATOM 6213 O O . LEU B 1 348 ? 10.5 -87.312 -39.125 1 96.31 348 LEU B O 1
ATOM 6217 N N . ILE B 1 349 ? 10.148 -89.438 -38.938 1 95.62 349 ILE B N 1
ATOM 6218 C CA . ILE B 1 349 ? 9.242 -89.312 -37.781 1 95.62 349 ILE B CA 1
ATOM 6219 C C . ILE B 1 349 ? 10.023 -88.812 -36.594 1 95.62 349 ILE B C 1
ATOM 6221 O O . ILE B 1 349 ? 9.531 -87.938 -35.812 1 95.62 349 ILE B O 1
ATOM 6225 N N . ALA B 1 350 ? 11.219 -89.312 -36.438 1 95.25 350 ALA B N 1
ATOM 6226 C CA . ALA B 1 350 ? 12.07 -88.875 -35.344 1 95.25 350 ALA B CA 1
ATOM 6227 C C . ALA B 1 350 ? 12.383 -87.375 -35.531 1 95.25 350 ALA B C 1
ATOM 6229 O O . ALA B 1 350 ? 12.391 -86.625 -34.531 1 95.25 350 ALA B O 1
ATOM 6230 N N . LYS B 1 351 ? 12.562 -86.938 -36.719 1 95.06 351 LYS B N 1
ATOM 6231 C CA . LYS B 1 351 ? 12.797 -85.5 -37 1 95.06 351 LYS B CA 1
ATOM 6232 C C . LYS B 1 351 ? 11.547 -84.688 -36.719 1 95.06 351 LYS B C 1
ATOM 6234 O O . LYS B 1 351 ? 11.648 -83.562 -36.219 1 95.06 351 LYS B O 1
ATOM 6239 N N . THR B 1 352 ? 10.438 -85.188 -37 1 93.75 352 THR B N 1
ATOM 6240 C CA . THR B 1 352 ? 9.172 -84.562 -36.75 1 93.75 352 THR B CA 1
ATOM 6241 C C . THR B 1 352 ? 9.008 -84.312 -35.25 1 93.75 352 THR B C 1
ATOM 6243 O O . THR B 1 352 ? 8.672 -83.188 -34.812 1 93.75 352 THR B O 1
ATOM 6246 N N . ASN B 1 353 ? 9.273 -85.312 -34.5 1 93.19 353 ASN B N 1
ATOM 6247 C CA . ASN B 1 353 ? 9.141 -85.25 -33.031 1 93.19 353 ASN B CA 1
ATOM 6248 C C . ASN B 1 353 ? 10.086 -84.188 -32.469 1 93.19 353 ASN B C 1
ATOM 6250 O O . ASN B 1 353 ? 9.719 -83.438 -31.547 1 93.19 353 ASN B O 1
ATOM 6254 N N . SER B 1 354 ? 11.273 -84.062 -33.031 1 94.44 354 SER B N 1
ATOM 6255 C CA . SER B 1 354 ? 12.242 -83.062 -32.594 1 94.44 354 SER B CA 1
ATOM 6256 C C . SER B 1 354 ? 11.766 -81.688 -32.938 1 94.44 354 SER B C 1
ATOM 6258 O O . SER B 1 354 ? 11.891 -80.75 -32.125 1 94.44 354 SER B O 1
ATOM 6260 N N . GLN B 1 355 ? 11.156 -81.562 -34.062 1 91.69 355 GLN B N 1
ATOM 6261 C CA . GLN B 1 355 ? 10.664 -80.25 -34.5 1 91.69 355 GLN B CA 1
ATOM 6262 C C . GLN B 1 355 ? 9.477 -79.812 -33.656 1 91.69 355 GLN B C 1
ATOM 6264 O O . GLN B 1 355 ? 9.352 -78.625 -33.312 1 91.69 355 GLN B O 1
ATOM 6269 N N . VAL B 1 356 ? 8.633 -80.625 -33.281 1 93 356 VAL B N 1
ATOM 6270 C CA . VAL B 1 356 ? 7.48 -80.312 -32.438 1 93 356 VAL B CA 1
ATOM 6271 C C . VAL B 1 356 ? 7.949 -79.875 -31.062 1 93 356 VAL B C 1
ATOM 6273 O O . VAL B 1 356 ? 7.375 -78.938 -30.469 1 93 356 VAL B O 1
ATOM 6276 N N . LYS B 1 357 ? 8.992 -80.562 -30.594 1 93.31 357 LYS B N 1
ATOM 6277 C CA . LYS B 1 357 ? 9.57 -80.125 -29.312 1 93.31 357 LYS B CA 1
ATOM 6278 C C . LYS B 1 357 ? 10.125 -78.75 -29.359 1 93.31 357 LYS B C 1
ATOM 6280 O O . LYS B 1 357 ? 10 -77.938 -28.406 1 93.31 357 LYS B O 1
ATOM 6285 N N . ASN B 1 358 ? 10.695 -78.375 -30.5 1 94.19 358 ASN B N 1
ATOM 6286 C CA . ASN B 1 358 ? 11.211 -77 -30.688 1 94.19 358 ASN B CA 1
ATOM 6287 C C . ASN B 1 358 ? 10.086 -75.938 -30.672 1 94.19 358 ASN B C 1
ATOM 6289 O O . ASN B 1 358 ? 10.219 -74.875 -30.078 1 94.19 358 ASN B O 1
ATOM 6293 N N . VAL B 1 359 ? 9 -76.312 -31.297 1 94.38 359 VAL B N 1
ATOM 6294 C CA . VAL B 1 359 ? 7.848 -75.438 -31.328 1 94.38 359 VAL B CA 1
ATOM 6295 C C . VAL B 1 359 ? 7.309 -75.188 -29.922 1 94.38 359 VAL B C 1
ATOM 6297 O O . VAL B 1 359 ? 7.031 -74.062 -29.516 1 94.38 359 VAL B O 1
ATOM 6300 N N . SER B 1 360 ? 7.191 -76.312 -29.172 1 93.31 360 SER B N 1
ATOM 6301 C CA . SER B 1 360 ? 6.691 -76.25 -27.797 1 93.31 360 SER B CA 1
ATOM 6302 C C . SER B 1 360 ? 7.59 -75.375 -26.938 1 93.31 360 SER B C 1
ATOM 6304 O O . SER B 1 360 ? 7.102 -74.562 -26.109 1 93.31 360 SER B O 1
ATOM 6306 N N . ALA B 1 361 ? 8.914 -75.375 -27.141 1 94.69 361 ALA B N 1
ATOM 6307 C CA . ALA B 1 361 ? 9.867 -74.562 -26.391 1 94.69 361 ALA B CA 1
ATOM 6308 C C . ALA B 1 361 ? 9.727 -73.125 -26.719 1 94.69 361 ALA B C 1
ATOM 6310 O O . ALA B 1 361 ? 9.82 -72.25 -25.844 1 94.69 361 ALA B O 1
ATOM 6311 N N . SER B 1 362 ? 9.484 -72.875 -27.984 1 95.75 362 SER B N 1
ATOM 6312 C CA . SER B 1 362 ? 9.297 -71.5 -28.422 1 95.75 362 SER B CA 1
ATOM 6313 C C . SER B 1 362 ? 8.016 -70.875 -27.828 1 95.75 362 SER B C 1
ATOM 6315 O O . SER B 1 362 ? 7.977 -69.75 -27.453 1 95.75 362 SER B O 1
ATOM 6317 N N . VAL B 1 363 ? 6.973 -71.688 -27.734 1 96 363 VAL B N 1
ATOM 6318 C CA . VAL B 1 363 ? 5.707 -71.25 -27.156 1 96 363 VAL B CA 1
ATOM 6319 C C . VAL B 1 363 ? 5.906 -70.938 -25.672 1 96 363 VAL B C 1
ATOM 6321 O O . VAL B 1 363 ? 5.398 -69.875 -25.188 1 96 363 VAL B O 1
ATOM 6324 N N . ASP B 1 364 ? 6.691 -71.75 -24.984 1 95.38 364 ASP B N 1
ATOM 6325 C CA . ASP B 1 364 ? 6.965 -71.5 -23.578 1 95.38 364 ASP B CA 1
ATOM 6326 C C . ASP B 1 364 ? 7.699 -70.125 -23.391 1 95.38 364 ASP B C 1
ATOM 6328 O O . ASP B 1 364 ? 7.387 -69.375 -22.469 1 95.38 364 ASP B O 1
ATOM 6332 N N . LYS B 1 365 ? 8.602 -69.875 -24.297 1 96.06 365 LYS B N 1
ATOM 6333 C CA . LYS B 1 365 ? 9.336 -68.625 -24.234 1 96.06 365 LYS B CA 1
ATOM 6334 C C . LYS B 1 365 ? 8.398 -67.438 -24.438 1 96.06 365 LYS B C 1
ATOM 6336 O O . LYS B 1 365 ? 8.469 -66.438 -23.703 1 96.06 365 LYS B O 1
ATOM 6341 N N . VAL B 1 366 ? 7.52 -67.562 -25.344 1 96.94 366 VAL B N 1
ATOM 6342 C CA . VAL B 1 366 ? 6.59 -66.438 -25.656 1 96.94 366 VAL B CA 1
ATOM 6343 C C . VAL B 1 366 ? 5.637 -66.25 -24.469 1 96.94 366 VAL B C 1
ATOM 6345 O O . VAL B 1 366 ? 5.312 -65.125 -24.125 1 96.94 366 VAL B O 1
ATOM 6348 N N . ASN B 1 367 ? 5.219 -67.312 -23.875 1 95.62 367 ASN B N 1
ATOM 6349 C CA . ASN B 1 367 ? 4.305 -67.25 -22.75 1 95.62 367 ASN B CA 1
ATOM 6350 C C . ASN B 1 367 ? 4.934 -66.5 -21.578 1 95.62 367 ASN B C 1
ATOM 6352 O O . ASN B 1 367 ? 4.254 -65.75 -20.891 1 95.62 367 ASN B O 1
ATOM 6356 N N . VAL B 1 368 ? 6.238 -66.625 -21.375 1 96.56 368 VAL B N 1
ATOM 6357 C CA . VAL B 1 368 ? 6.949 -65.938 -20.328 1 96.56 368 VAL B CA 1
ATOM 6358 C C . VAL B 1 368 ? 6.992 -64.438 -20.672 1 96.56 368 VAL B C 1
ATOM 6360 O O . VAL B 1 368 ? 6.73 -63.594 -19.812 1 96.56 368 VAL B O 1
ATOM 6363 N N . LEU B 1 369 ? 7.246 -64.125 -21.922 1 96.12 369 LEU B N 1
ATOM 6364 C CA . LEU B 1 369 ? 7.305 -62.75 -22.375 1 96.12 369 LEU B CA 1
ATOM 6365 C C . LEU B 1 369 ? 5.941 -62.094 -22.25 1 96.12 369 LEU B C 1
ATOM 6367 O O . LEU B 1 369 ? 5.855 -60.906 -21.859 1 96.12 369 LEU B O 1
ATOM 6371 N N . VAL B 1 370 ? 4.898 -62.812 -22.547 1 96.94 370 VAL B N 1
ATOM 6372 C CA . VAL B 1 370 ? 3.539 -62.312 -22.453 1 96.94 370 VAL B CA 1
ATOM 6373 C C . VAL B 1 370 ? 3.199 -62 -20.984 1 96.94 370 VAL B C 1
ATOM 6375 O O . VAL B 1 370 ? 2.596 -60.969 -20.672 1 96.94 370 VAL B O 1
ATOM 6378 N N . GLN B 1 371 ? 3.615 -62.875 -20.094 1 95.62 371 GLN B N 1
ATOM 6379 C CA . GLN B 1 371 ? 3.375 -62.656 -18.672 1 95.62 371 GLN B CA 1
ATOM 6380 C C . GLN B 1 371 ? 4.105 -61.438 -18.172 1 95.62 371 GLN B C 1
ATOM 6382 O O . GLN B 1 371 ? 3.52 -60.594 -17.469 1 95.62 371 GLN B O 1
ATOM 6387 N N . GLU B 1 372 ? 5.348 -61.25 -18.578 1 95.44 372 GLU B N 1
ATOM 6388 C CA . GLU B 1 372 ? 6.129 -60.094 -18.219 1 95.44 372 GLU B CA 1
ATOM 6389 C C . GLU B 1 372 ? 5.52 -58.812 -18.797 1 95.44 372 GLU B C 1
ATOM 6391 O O . GLU B 1 372 ? 5.453 -57.781 -18.125 1 95.44 372 GLU B O 1
ATOM 6396 N N . GLY B 1 373 ? 5.086 -58.969 -20.016 1 95.31 373 GLY B N 1
ATOM 6397 C CA . GLY B 1 373 ? 4.457 -57.812 -20.672 1 95.31 373 GLY B CA 1
ATOM 6398 C C . GLY B 1 373 ? 3.17 -57.375 -19.984 1 95.31 373 GLY B C 1
ATOM 6399 O O . GLY B 1 373 ? 2.934 -56.188 -19.812 1 95.31 373 GLY B O 1
ATOM 6400 N N . THR B 1 374 ? 2.371 -58.312 -19.594 1 95.81 374 THR B N 1
ATOM 6401 C CA . THR B 1 374 ? 1.106 -58 -18.922 1 95.81 374 THR B CA 1
ATOM 6402 C C . THR B 1 374 ? 1.349 -57.312 -17.578 1 95.81 374 THR B C 1
ATOM 6404 O O . THR B 1 374 ? 0.659 -56.344 -17.25 1 95.81 374 THR B O 1
ATOM 6407 N N . GLU B 1 375 ? 2.387 -57.719 -16.797 1 95.81 375 GLU B N 1
ATOM 6408 C CA . GLU B 1 375 ? 2.746 -57.094 -15.539 1 95.81 375 GLU B CA 1
ATOM 6409 C C . GLU B 1 375 ? 3.254 -55.656 -15.75 1 95.81 375 GLU B C 1
ATOM 6411 O O . GLU B 1 375 ? 2.92 -54.75 -14.984 1 95.81 375 GLU B O 1
ATOM 6416 N N . GLY B 1 376 ? 3.994 -55.531 -16.812 1 95.88 376 GLY B N 1
ATOM 6417 C CA . GLY B 1 376 ? 4.469 -54.188 -17.156 1 95.88 376 GLY B CA 1
ATOM 6418 C C . GLY B 1 376 ? 3.352 -53.219 -17.516 1 95.88 376 GLY B C 1
ATOM 6419 O O . GLY B 1 376 ? 3.41 -52.062 -17.172 1 95.88 376 GLY B O 1
ATOM 6420 N N . MET B 1 377 ? 2.311 -53.688 -18.125 1 96.38 377 MET B N 1
ATOM 6421 C CA . MET B 1 377 ? 1.176 -52.875 -18.516 1 96.38 377 MET B CA 1
ATOM 6422 C C . MET B 1 377 ? 0.392 -52.406 -17.297 1 96.38 377 MET B C 1
ATOM 6424 O O . MET B 1 377 ? -0.106 -51.281 -17.25 1 96.38 377 MET B O 1
ATOM 6428 N N . VAL B 1 378 ? 0.331 -53.25 -16.281 1 96.94 378 VAL B N 1
ATOM 6429 C CA . VAL B 1 378 ? -0.348 -52.906 -15.039 1 96.94 378 VAL B CA 1
ATOM 6430 C C . VAL B 1 378 ? 0.385 -51.75 -14.359 1 96.94 378 VAL B C 1
ATOM 6432 O O . VAL B 1 378 ? -0.242 -50.781 -13.914 1 96.94 378 VAL B O 1
ATOM 6435 N N . GLU B 1 379 ? 1.696 -51.781 -14.352 1 96.75 379 GLU B N 1
ATOM 6436 C CA . GLU B 1 379 ? 2.498 -50.719 -13.758 1 96.75 379 GLU B CA 1
ATOM 6437 C C . GLU B 1 379 ? 2.379 -49.438 -14.555 1 96.75 379 GLU B C 1
ATOM 6439 O O . GLU B 1 379 ? 2.258 -48.344 -13.984 1 96.75 379 GLU B O 1
ATOM 6444 N N . THR B 1 380 ? 2.408 -49.562 -15.812 1 97.88 380 THR B N 1
ATOM 6445 C CA . THR B 1 380 ? 2.301 -48.375 -16.672 1 97.88 380 THR B CA 1
ATOM 6446 C C . THR B 1 380 ? 0.954 -47.688 -16.469 1 97.88 380 THR B C 1
ATOM 6448 O O . THR B 1 380 ? 0.884 -46.469 -16.422 1 97.88 380 THR B O 1
ATOM 6451 N N . ASP B 1 381 ? -0.081 -48.5 -16.391 1 97.88 381 ASP B N 1
ATOM 6452 C CA . ASP B 1 381 ? -1.41 -47.969 -16.125 1 97.88 381 ASP B CA 1
ATOM 6453 C C . ASP B 1 381 ? -1.428 -47.188 -14.805 1 97.88 381 ASP B C 1
ATOM 6455 O O . ASP B 1 381 ? -2.031 -46.125 -14.719 1 97.88 381 ASP B O 1
ATOM 6459 N N . ARG B 1 382 ? -0.733 -47.688 -13.797 1 97.88 382 ARG B N 1
ATOM 6460 C CA . ARG B 1 382 ? -0.646 -47.031 -12.492 1 97.88 382 ARG B CA 1
ATOM 6461 C C . ARG B 1 382 ? 0.078 -45.688 -12.609 1 97.88 382 ARG B C 1
ATOM 6463 O O . ARG B 1 382 ? -0.314 -44.719 -11.977 1 97.88 382 ARG B O 1
ATOM 6470 N N . TYR B 1 383 ? 1.137 -45.688 -13.438 1 98.06 383 TYR B N 1
ATOM 6471 C CA . TYR B 1 383 ? 1.869 -44.438 -13.625 1 98.06 383 TYR B CA 1
ATOM 6472 C C . TYR B 1 383 ? 0.968 -43.344 -14.219 1 98.06 383 TYR B C 1
ATOM 6474 O O . TYR B 1 383 ? 0.927 -42.219 -13.719 1 98.06 383 TYR B O 1
ATOM 6482 N N . PHE B 1 384 ? 0.179 -43.688 -15.234 1 98.31 384 PHE B N 1
ATOM 6483 C CA . PHE B 1 384 ? -0.724 -42.719 -15.859 1 98.31 384 PHE B CA 1
ATOM 6484 C C . PHE B 1 384 ? -1.806 -42.281 -14.875 1 98.31 384 PHE B C 1
ATOM 6486 O O . PHE B 1 384 ? -2.191 -41.125 -14.852 1 98.31 384 PHE B O 1
ATOM 6493 N N . ALA B 1 385 ? -2.264 -43.188 -14.039 1 98.06 385 ALA B N 1
ATOM 6494 C CA . ALA B 1 385 ? -3.291 -42.875 -13.055 1 98.06 385 ALA B CA 1
ATOM 6495 C C . ALA B 1 385 ? -2.77 -41.875 -12.031 1 98.06 385 ALA B C 1
ATOM 6497 O O . ALA B 1 385 ? -3.48 -40.938 -11.656 1 98.06 385 ALA B O 1
ATOM 6498 N N . GLU B 1 386 ? -1.56 -42.062 -11.625 1 98 386 GLU B N 1
ATOM 6499 C CA . GLU B 1 386 ? -0.947 -41.125 -10.664 1 98 386 GLU B CA 1
ATOM 6500 C C . GLU B 1 386 ? -0.74 -39.75 -11.281 1 98 386 GLU B C 1
ATOM 6502 O O . GLU B 1 386 ? -0.936 -38.719 -10.609 1 98 386 GLU B O 1
ATOM 6507 N N . ILE B 1 387 ? -0.401 -39.75 -12.508 1 97.94 387 ILE B N 1
ATOM 6508 C CA . ILE B 1 387 ? -0.216 -38.469 -13.203 1 97.94 387 ILE B CA 1
ATOM 6509 C C . ILE B 1 387 ? -1.557 -37.75 -13.32 1 97.94 387 ILE B C 1
ATOM 6511 O O . ILE B 1 387 ? -1.643 -36.562 -13.094 1 97.94 387 ILE B O 1
ATOM 6515 N N . LEU B 1 388 ? -2.576 -38.5 -13.688 1 98.06 388 LEU B N 1
ATOM 6516 C CA . LEU B 1 388 ? -3.908 -37.906 -13.781 1 98.06 388 LEU B CA 1
ATOM 6517 C C . LEU B 1 388 ? -4.316 -37.281 -12.461 1 98.06 388 LEU B C 1
ATOM 6519 O O . LEU B 1 388 ? -4.82 -36.156 -12.453 1 98.06 388 LEU B O 1
ATOM 6523 N N . ALA B 1 389 ? -4.031 -37.906 -11.352 1 97.38 389 ALA B N 1
ATOM 6524 C CA . ALA B 1 389 ? -4.355 -37.375 -10.023 1 97.38 389 ALA B CA 1
ATOM 6525 C C . ALA B 1 389 ? -3.549 -36.125 -9.719 1 97.38 389 ALA B C 1
ATOM 6527 O O . ALA B 1 389 ? -4.09 -35.156 -9.195 1 97.38 389 ALA B O 1
ATOM 6528 N N . ALA B 1 390 ? -2.316 -36.156 -10.094 1 97.38 390 ALA B N 1
ATOM 6529 C CA . ALA B 1 390 ? -1.442 -35.031 -9.867 1 97.38 390 ALA B CA 1
ATOM 6530 C C . ALA B 1 390 ? -1.909 -33.812 -10.664 1 97.38 390 ALA B C 1
ATOM 6532 O O . ALA B 1 390 ? -1.857 -32.688 -10.18 1 97.38 390 ALA B O 1
ATOM 6533 N N . MET B 1 391 ? -2.365 -34.062 -11.914 1 97.69 391 MET B N 1
ATOM 6534 C CA . MET B 1 391 ? -2.824 -32.969 -12.766 1 97.69 391 MET B CA 1
ATOM 6535 C C . MET B 1 391 ? -4.113 -32.375 -12.227 1 97.69 391 MET B C 1
ATOM 6537 O O . MET B 1 391 ? -4.293 -31.156 -12.266 1 97.69 391 MET B O 1
ATOM 6541 N N . LYS B 1 392 ? -4.961 -33.156 -11.664 1 97 392 LYS B N 1
ATOM 6542 C CA . LYS B 1 392 ? -6.184 -32.656 -11.047 1 97 392 LYS B CA 1
ATOM 6543 C C . LYS B 1 392 ? -5.867 -31.766 -9.844 1 97 392 LYS B C 1
ATOM 6545 O O . LYS B 1 392 ? -6.445 -30.688 -9.688 1 97 392 LYS B O 1
ATOM 6550 N N . GLU B 1 393 ? -4.945 -32.156 -9.078 1 96.94 393 GLU B N 1
ATOM 6551 C CA . GLU B 1 393 ? -4.516 -31.375 -7.922 1 96.94 393 GLU B CA 1
ATOM 6552 C C . GLU B 1 393 ? -3.863 -30.062 -8.359 1 96.94 393 GLU B C 1
ATOM 6554 O O . GLU B 1 393 ? -4.102 -29.016 -7.754 1 96.94 393 GLU B O 1
ATOM 6559 N N . SER B 1 394 ? -3.08 -30.141 -9.383 1 97 394 SER B N 1
ATOM 6560 C CA . SER B 1 394 ? -2.402 -28.953 -9.906 1 97 394 SER B CA 1
ATOM 6561 C C . SER B 1 394 ? -3.4 -27.922 -10.406 1 97 394 SER B C 1
ATOM 6563 O O . SER B 1 394 ? -3.25 -26.734 -10.141 1 97 394 SER B O 1
ATOM 6565 N N . LYS B 1 395 ? -4.367 -28.344 -11.109 1 96.69 395 LYS B N 1
ATOM 6566 C CA . LYS B 1 395 ? -5.41 -27.438 -11.57 1 96.69 395 LYS B CA 1
ATOM 6567 C C . LYS B 1 395 ? -6.121 -26.766 -10.391 1 96.69 395 LYS B C 1
ATOM 6569 O O . LYS B 1 395 ? -6.387 -25.562 -10.422 1 96.69 395 LYS B O 1
ATOM 6574 N N . GLY B 1 396 ? -6.367 -27.594 -9.352 1 95.88 396 GLY B N 1
ATOM 6575 C CA . GLY B 1 396 ? -6.953 -27.031 -8.141 1 95.88 396 GLY B CA 1
ATOM 6576 C C . GLY B 1 396 ? -6.074 -25.984 -7.488 1 95.88 396 GLY B C 1
ATOM 6577 O O . GLY B 1 396 ? -6.566 -24.938 -7.035 1 95.88 396 GLY B O 1
ATOM 6578 N N . GLN B 1 397 ? -4.828 -26.266 -7.48 1 94.56 397 GLN B N 1
ATOM 6579 C CA . GLN B 1 397 ? -3.854 -25.328 -6.926 1 94.56 397 GLN B CA 1
ATOM 6580 C C . GLN B 1 397 ? -3.838 -24.031 -7.707 1 94.56 397 GLN B C 1
ATOM 6582 O O . GLN B 1 397 ? -3.809 -22.938 -7.117 1 94.56 397 GLN B O 1
ATOM 6587 N N . ASN B 1 398 ? -3.82 -24.062 -8.984 1 95.88 398 ASN B N 1
ATOM 6588 C CA . ASN B 1 398 ? -3.803 -22.875 -9.828 1 95.88 398 ASN B CA 1
ATOM 6589 C C . ASN B 1 398 ? -5.09 -22.062 -9.68 1 95.88 398 ASN B C 1
ATOM 6591 O O . ASN B 1 398 ? -5.059 -20.828 -9.703 1 95.88 398 ASN B O 1
ATOM 6595 N N . GLU B 1 399 ? -6.16 -22.734 -9.508 1 95.94 399 GLU B N 1
ATOM 6596 C CA . GLU B 1 399 ? -7.426 -22.062 -9.258 1 95.94 399 GLU B CA 1
ATOM 6597 C C . GLU B 1 399 ? -7.387 -21.297 -7.941 1 95.94 399 GLU B C 1
ATOM 6599 O O . GLU B 1 399 ? -7.891 -20.172 -7.852 1 95.94 399 GLU B O 1
ATOM 6604 N N . LYS B 1 400 ? -6.809 -21.859 -6.953 1 96.06 400 LYS B N 1
ATOM 6605 C CA . LYS B 1 400 ? -6.664 -21.188 -5.66 1 96.06 400 LYS B CA 1
ATOM 6606 C C . LYS B 1 400 ? -5.77 -19.969 -5.77 1 96.06 400 LYS B C 1
ATOM 6608 O O . LYS B 1 400 ? -6.047 -18.938 -5.152 1 96.06 400 LYS B O 1
ATOM 6613 N N . ILE B 1 401 ? -4.746 -20.062 -6.547 1 94.62 401 ILE B N 1
ATOM 6614 C CA . ILE B 1 401 ? -3.863 -18.922 -6.766 1 94.62 401 ILE B CA 1
ATOM 6615 C C . ILE B 1 401 ? -4.645 -17.797 -7.418 1 94.62 401 ILE B C 1
ATOM 6617 O O . ILE B 1 401 ? -4.535 -16.641 -7.004 1 94.62 401 ILE B O 1
ATOM 6621 N N . GLU B 1 402 ? -5.395 -18.141 -8.398 1 95 402 GLU B N 1
ATOM 6622 C CA . GLU B 1 402 ? -6.207 -17.141 -9.086 1 95 402 GLU B CA 1
ATOM 6623 C C . GLU B 1 402 ? -7.168 -16.453 -8.117 1 95 402 GLU B C 1
ATOM 6625 O O . GLU B 1 402 ? -7.344 -15.234 -8.164 1 95 402 GLU B O 1
ATOM 6630 N N . MET B 1 403 ? -7.738 -17.203 -7.234 1 94.5 403 MET B N 1
ATOM 6631 C CA . MET B 1 403 ? -8.672 -16.641 -6.254 1 94.5 403 MET B CA 1
ATOM 6632 C C . MET B 1 403 ? -7.949 -15.719 -5.281 1 94.5 403 MET B C 1
ATOM 6634 O O . MET B 1 403 ? -8.438 -14.625 -4.98 1 94.5 403 MET B O 1
ATOM 6638 N N . GLU B 1 404 ? -6.785 -16.172 -4.832 1 92.44 404 GLU B N 1
ATOM 6639 C CA . GLU B 1 404 ? -5.988 -15.352 -3.928 1 92.44 404 GLU B CA 1
ATOM 6640 C C . GLU B 1 404 ? -5.59 -14.031 -4.586 1 92.44 404 GLU B C 1
ATOM 6642 O O . GLU B 1 404 ? -5.594 -12.984 -3.939 1 92.44 404 GLU B O 1
ATOM 6647 N N . LEU B 1 405 ? -5.312 -14.047 -5.875 1 91.94 405 LEU B N 1
ATOM 6648 C CA . LEU B 1 405 ? -4.91 -12.852 -6.617 1 91.94 405 LEU B CA 1
ATOM 6649 C C . LEU B 1 405 ? -6.086 -11.891 -6.773 1 91.94 405 LEU B C 1
ATOM 6651 O O . LEU B 1 405 ? -5.895 -10.68 -6.812 1 91.94 405 LEU B O 1
ATOM 6655 N N . GLY B 1 406 ? -7.258 -12.461 -6.895 1 91.5 406 GLY B N 1
ATOM 6656 C CA . GLY B 1 406 ? -8.438 -11.609 -6.895 1 91.5 406 GLY B CA 1
ATOM 6657 C C . GLY B 1 406 ? -8.586 -10.789 -5.625 1 91.5 406 GLY B C 1
ATOM 6658 O O . GLY B 1 406 ? -8.82 -9.586 -5.68 1 91.5 406 GLY B O 1
ATOM 6659 N N . THR B 1 407 ? -8.414 -11.414 -4.52 1 90.69 407 THR B N 1
ATOM 6660 C CA . THR B 1 407 ? -8.461 -10.734 -3.227 1 90.69 407 THR B CA 1
ATOM 6661 C C . THR B 1 407 ? -7.336 -9.719 -3.109 1 90.69 407 THR B C 1
ATOM 6663 O O . THR B 1 407 ? -7.547 -8.609 -2.619 1 90.69 407 THR B O 1
ATOM 6666 N N . PHE B 1 408 ? -6.215 -10.102 -3.633 1 88.81 408 PHE B N 1
ATOM 6667 C CA . PHE B 1 408 ? -5.047 -9.227 -3.629 1 88.81 408 PHE B CA 1
ATOM 6668 C C . PHE B 1 408 ? -5.324 -7.949 -4.406 1 88.81 408 PHE B C 1
ATOM 6670 O O . PHE B 1 408 ? -5.008 -6.852 -3.943 1 88.81 408 PHE B O 1
ATOM 6677 N N . ALA B 1 409 ? -5.871 -8.094 -5.523 1 87.88 409 ALA B N 1
ATOM 6678 C CA . ALA B 1 409 ? -6.18 -6.945 -6.371 1 87.88 409 ALA B CA 1
ATOM 6679 C C . ALA B 1 409 ? -7.133 -5.984 -5.66 1 87.88 409 ALA B C 1
ATOM 6681 O O . ALA B 1 409 ? -6.984 -4.766 -5.77 1 87.88 409 ALA B O 1
ATOM 6682 N N . ALA B 1 410 ? -8.055 -6.488 -4.945 1 91.06 410 ALA B N 1
ATOM 6683 C CA . ALA B 1 410 ? -9.008 -5.668 -4.199 1 91.06 410 ALA B CA 1
ATOM 6684 C C . ALA B 1 410 ? -8.305 -4.875 -3.1 1 91.06 410 ALA B C 1
ATOM 6686 O O . ALA B 1 410 ? -8.586 -3.693 -2.898 1 91.06 410 ALA B O 1
ATOM 6687 N N . VAL B 1 411 ? -7.414 -5.492 -2.416 1 91.19 411 VAL B N 1
ATOM 6688 C CA . VAL B 1 411 ? -6.668 -4.84 -1.347 1 91.19 411 VAL B CA 1
ATOM 6689 C C . VAL B 1 411 ? -5.785 -3.74 -1.93 1 91.19 411 VAL B C 1
ATOM 6691 O O . VAL B 1 411 ? -5.672 -2.654 -1.356 1 91.19 411 VAL B O 1
ATOM 6694 N N . MET B 1 412 ? -5.176 -3.986 -3.062 1 91.12 412 MET B N 1
ATOM 6695 C CA . MET B 1 412 ? -4.328 -2.988 -3.709 1 91.12 412 MET B CA 1
ATOM 6696 C C . MET B 1 412 ? -5.137 -1.757 -4.102 1 91.12 412 MET B C 1
ATOM 6698 O O . MET B 1 412 ? -4.656 -0.628 -3.98 1 91.12 412 MET B O 1
ATOM 6702 N N . LYS B 1 413 ? -6.332 -1.997 -4.539 1 93.12 413 LYS B N 1
ATOM 6703 C CA . LYS B 1 413 ? -7.207 -0.88 -4.879 1 93.12 413 LYS B CA 1
ATOM 6704 C C . LYS B 1 413 ? -7.543 -0.049 -3.643 1 93.12 413 LYS B C 1
ATOM 6706 O O . LYS B 1 413 ? -7.598 1.181 -3.711 1 93.12 413 LYS B O 1
ATOM 6711 N N . GLU B 1 414 ? -7.699 -0.735 -2.57 1 93.44 414 GLU B N 1
ATOM 6712 C CA . GLU B 1 414 ? -7.957 -0.05 -1.307 1 93.44 414 GLU B CA 1
ATOM 6713 C C . GLU B 1 414 ? -6.766 0.805 -0.887 1 93.44 414 GLU B C 1
ATOM 6715 O O . GLU B 1 414 ? -6.934 1.941 -0.44 1 93.44 414 GLU B O 1
ATOM 6720 N N . ILE B 1 415 ? -5.641 0.312 -1.027 1 92.94 415 ILE B N 1
ATOM 6721 C CA . ILE B 1 415 ? -4.438 1.046 -0.652 1 92.94 415 ILE B CA 1
ATOM 6722 C C . ILE B 1 415 ? -4.242 2.234 -1.591 1 92.94 415 ILE B C 1
ATOM 6724 O O . ILE B 1 415 ? -3.836 3.314 -1.159 1 92.94 415 ILE B O 1
ATOM 6728 N N . GLU B 1 416 ? -4.5 2.01 -2.826 1 94.62 416 GLU B N 1
ATOM 6729 C CA . GLU B 1 416 ? -4.43 3.102 -3.791 1 94.62 416 GLU B CA 1
ATOM 6730 C C . GLU B 1 416 ? -5.355 4.25 -3.393 1 94.62 416 GLU B C 1
ATOM 6732 O O . GLU B 1 416 ? -4.961 5.414 -3.443 1 94.62 416 GLU B O 1
ATOM 6737 N N . HIS B 1 417 ? -6.555 3.953 -2.977 1 95.88 417 HIS B N 1
ATOM 6738 C CA . HIS B 1 417 ? -7.512 4.953 -2.51 1 95.88 417 HIS B CA 1
ATOM 6739 C C . HIS B 1 417 ? -6.992 5.668 -1.267 1 95.88 417 HIS B C 1
ATOM 6741 O O . HIS B 1 417 ? -7.082 6.895 -1.169 1 95.88 417 HIS B O 1
ATOM 6747 N N . ALA B 1 418 ? -6.461 4.867 -0.385 1 94.56 418 ALA B N 1
ATOM 6748 C CA . ALA B 1 418 ? -5.898 5.434 0.838 1 94.56 418 ALA B CA 1
ATOM 6749 C C . ALA B 1 418 ? -4.781 6.422 0.52 1 94.56 418 ALA B C 1
ATOM 6751 O O . ALA B 1 418 ? -4.688 7.484 1.141 1 94.56 418 ALA B O 1
ATOM 6752 N N . MET B 1 419 ? -3.979 6.133 -0.443 1 95.25 419 MET B N 1
ATOM 6753 C CA . MET B 1 419 ? -2.889 7.027 -0.83 1 95.25 419 MET B CA 1
ATOM 6754 C C . MET B 1 419 ? -3.43 8.289 -1.489 1 95.25 419 MET B C 1
ATOM 6756 O O . MET B 1 419 ? -2.83 9.359 -1.376 1 95.25 419 MET B O 1
ATOM 6760 N N . GLY B 1 420 ? -4.539 8.078 -2.184 1 95.94 420 GLY B N 1
ATOM 6761 C CA . GLY B 1 420 ? -5.223 9.266 -2.684 1 95.94 420 GLY B CA 1
ATOM 6762 C C . GLY B 1 420 ? -5.688 10.195 -1.581 1 95.94 420 GLY B C 1
ATOM 6763 O O . GLY B 1 420 ? -5.551 11.414 -1.694 1 95.94 420 GLY B O 1
ATOM 6764 N N . GLU B 1 421 ? -6.148 9.617 -0.552 1 95.69 421 GLU B N 1
ATOM 6765 C CA . GLU B 1 421 ? -6.59 10.398 0.602 1 95.69 421 GLU B CA 1
ATOM 6766 C C . GLU B 1 421 ? -5.41 11.086 1.283 1 95.69 421 GLU B C 1
ATOM 6768 O O . GLU B 1 421 ? -5.52 12.242 1.711 1 95.69 421 GLU B O 1
ATOM 6773 N N . VAL B 1 422 ? -4.297 10.422 1.425 1 96.06 422 VAL B N 1
ATOM 6774 C CA . VAL B 1 422 ? -3.092 11.016 2.004 1 96.06 422 VAL B CA 1
ATOM 6775 C C . VAL B 1 422 ? -2.645 12.203 1.162 1 96.06 422 VAL B C 1
ATOM 6777 O O . VAL B 1 422 ? -2.318 13.266 1.699 1 96.06 422 VAL B O 1
ATOM 6780 N N . ALA B 1 423 ? -2.664 12.023 -0.136 1 96 423 ALA B N 1
ATOM 6781 C CA . ALA B 1 423 ? -2.324 13.117 -1.042 1 96 423 ALA B CA 1
ATOM 6782 C C . ALA B 1 423 ? -3.281 14.289 -0.868 1 96 423 ALA B C 1
ATOM 6784 O O . ALA B 1 423 ? -2.855 15.453 -0.853 1 96 423 ALA B O 1
ATOM 6785 N N . GLY B 1 424 ? -4.566 13.977 -0.75 1 96.31 424 GLY B N 1
ATOM 6786 C CA . GLY B 1 424 ? -5.562 15.008 -0.499 1 96.31 424 GLY B CA 1
ATOM 6787 C C . GLY B 1 424 ? -5.34 15.75 0.806 1 96.31 424 GLY B C 1
ATOM 6788 O O . GLY B 1 424 ? -5.473 16.969 0.861 1 96.31 424 GLY B O 1
ATOM 6789 N N . SER B 1 425 ? -4.992 15.016 1.809 1 94.94 425 SER B N 1
ATOM 6790 C CA . SER B 1 425 ? -4.695 15.617 3.104 1 94.94 425 SER B CA 1
ATOM 6791 C C . SER B 1 425 ? -3.473 16.531 3.025 1 94.94 425 SER B C 1
ATOM 6793 O O . SER B 1 425 ? -3.455 17.609 3.619 1 94.94 425 SER B O 1
ATOM 6795 N N . ALA B 1 426 ? -2.436 16.109 2.34 1 95.06 426 ALA B N 1
ATOM 6796 C CA . ALA B 1 426 ? -1.241 16.922 2.133 1 95.06 426 ALA B CA 1
ATOM 6797 C C . ALA B 1 426 ? -1.583 18.219 1.414 1 95.06 426 ALA B C 1
ATOM 6799 O O . ALA B 1 426 ? -1.132 19.297 1.815 1 95.06 426 ALA B O 1
ATOM 6800 N N . GLU B 1 427 ? -2.408 18.125 0.425 1 94.19 427 GLU B N 1
ATOM 6801 C CA . GLU B 1 427 ? -2.854 19.312 -0.306 1 94.19 427 GLU B CA 1
ATOM 6802 C C . GLU B 1 427 ? -3.688 20.219 0.584 1 94.19 427 GLU B C 1
ATOM 6804 O O . GLU B 1 427 ? -3.568 21.453 0.508 1 94.19 427 GLU B O 1
ATOM 6809 N N . GLY B 1 428 ? -4.531 19.562 1.342 1 92.62 428 GLY B N 1
ATOM 6810 C CA . GLY B 1 428 ? -5.316 20.328 2.293 1 92.62 428 GLY B CA 1
ATOM 6811 C C . GLY B 1 428 ? -4.469 21.109 3.271 1 92.62 428 GLY B C 1
ATOM 6812 O O . GLY B 1 428 ? -4.738 22.297 3.531 1 92.62 428 GLY B O 1
ATOM 6813 N N . LEU B 1 429 ? -3.426 20.562 3.734 1 92 429 LEU B N 1
ATOM 6814 C CA . LEU B 1 429 ? -2.498 21.234 4.637 1 92 429 LEU B CA 1
ATOM 6815 C C . LEU B 1 429 ? -1.78 22.375 3.926 1 92 429 LEU B C 1
ATOM 6817 O O . LEU B 1 429 ? -1.58 23.453 4.504 1 92 429 LEU B O 1
ATOM 6821 N N . SER B 1 430 ? -1.424 22.188 2.707 1 92.38 430 SER B N 1
ATOM 6822 C CA . SER B 1 430 ? -0.764 23.219 1.909 1 92.38 430 SER B CA 1
ATOM 6823 C C . SER B 1 430 ? -1.682 24.406 1.685 1 92.38 430 SER B C 1
ATOM 6825 O O . SER B 1 430 ? -1.24 25.562 1.751 1 92.38 430 SER B O 1
ATOM 6827 N N . ARG B 1 431 ? -2.943 24.156 1.463 1 89.62 431 ARG B N 1
ATOM 6828 C CA . ARG B 1 431 ? -3.92 25.234 1.271 1 89.62 431 ARG B CA 1
ATOM 6829 C C . ARG B 1 431 ? -4.113 26.031 2.553 1 89.62 431 ARG B C 1
ATOM 6831 O O . ARG B 1 431 ? -4.215 27.266 2.514 1 89.62 431 ARG B O 1
ATOM 6838 N N . ILE B 1 432 ? -4.164 25.328 3.625 1 82.75 432 ILE B N 1
ATOM 6839 C CA . ILE B 1 432 ? -4.301 25.969 4.922 1 82.75 432 ILE B CA 1
ATOM 6840 C C . ILE B 1 432 ? -3.117 26.906 5.16 1 82.75 432 ILE B C 1
ATOM 6842 O O . ILE B 1 432 ? -3.293 28.031 5.641 1 82.75 432 ILE B O 1
ATOM 6846 N N . ARG B 1 433 ? -1.963 26.5 4.777 1 84.69 433 ARG B N 1
ATOM 6847 C CA . ARG B 1 433 ? -0.761 27.312 4.895 1 84.69 433 ARG B CA 1
ATOM 6848 C C . ARG B 1 433 ? -0.881 28.578 4.055 1 84.69 433 ARG B C 1
ATOM 6850 O O . ARG B 1 433 ? -0.603 29.688 4.539 1 84.69 433 ARG B O 1
ATOM 6857 N N . GLU B 1 434 ? -1.326 28.422 2.881 1 86.75 434 GLU B N 1
ATOM 6858 C CA . GLU B 1 434 ? -1.443 29.562 1.977 1 86.75 434 GLU B CA 1
ATOM 6859 C C . GLU B 1 434 ? -2.48 30.562 2.479 1 86.75 434 GLU B C 1
ATOM 6861 O O . GLU B 1 434 ? -2.254 31.781 2.438 1 86.75 434 GLU B O 1
ATOM 6866 N N . GLU B 1 435 ? -3.568 30.062 2.982 1 82.81 435 GLU B N 1
ATOM 6867 C CA . GLU B 1 435 ? -4.625 30.922 3.516 1 82.81 435 GLU B CA 1
ATOM 6868 C C . GLU B 1 435 ? -4.148 31.672 4.754 1 82.81 435 GLU B C 1
ATOM 6870 O O . GLU B 1 435 ? -4.461 32.844 4.922 1 82.81 435 GLU B O 1
ATOM 6875 N N . PHE B 1 436 ? -3.346 31.016 5.527 1 80.19 436 PHE B N 1
ATOM 6876 C CA . PHE B 1 436 ? -2.836 31.641 6.746 1 80.19 436 PHE B CA 1
ATOM 6877 C C . PHE B 1 436 ? -1.811 32.719 6.422 1 80.19 436 PHE B C 1
ATOM 6879 O O . PHE B 1 436 ? -1.808 33.781 7.039 1 80.19 436 PHE B O 1
ATOM 6886 N N . GLU B 1 437 ? -0.979 32.5 5.406 1 78.38 437 GLU B N 1
ATOM 6887 C CA . GLU B 1 437 ? 0.03 33.469 5 1 78.38 437 GLU B CA 1
ATOM 6888 C C . GLU B 1 437 ? -0.614 34.688 4.367 1 78.38 437 GLU B C 1
ATOM 6890 O O . GLU B 1 437 ? -0.147 35.812 4.57 1 78.38 437 GLU B O 1
ATOM 6895 N N . GLN B 1 438 ? -1.707 34.5 3.703 1 76.12 438 GLN B N 1
ATOM 6896 C CA . GLN B 1 438 ? -2.402 35.625 3.074 1 76.12 438 GLN B CA 1
ATOM 6897 C C . GLN B 1 438 ? -3.092 36.5 4.113 1 76.12 438 GLN B C 1
ATOM 6899 O O . GLN B 1 438 ? -3.102 37.719 3.996 1 76.12 438 GLN B O 1
ATOM 6904 N N . LYS B 1 439 ? -3.611 35.906 5.168 1 72.38 439 LYS B N 1
ATOM 6905 C CA . LYS B 1 439 ? -4.328 36.656 6.191 1 72.38 439 LYS B CA 1
ATOM 6906 C C . LYS B 1 439 ? -3.357 37.438 7.086 1 72.38 439 LYS B C 1
ATOM 6908 O O . LYS B 1 439 ? -3.717 38.438 7.668 1 72.38 439 LYS B O 1
ATOM 6913 N N . GLN B 1 440 ? -2.053 37 7.16 1 65.31 440 GLN B N 1
ATOM 6914 C CA . GLN B 1 440 ? -1.058 37.75 7.945 1 65.31 440 GLN B CA 1
ATOM 6915 C C . GLN B 1 440 ? -0.498 38.906 7.164 1 65.31 440 GLN B C 1
ATOM 6917 O O . GLN B 1 440 ? -0.036 39.906 7.758 1 65.31 440 GLN B O 1
ATOM 6922 N N . ARG B 1 441 ? -0.574 38.906 5.766 1 56.84 441 ARG B N 1
ATOM 6923 C CA . ARG B 1 441 ? -0.139 40.062 5 1 56.84 441 ARG B CA 1
ATOM 6924 C C . ARG B 1 441 ? -1.211 41.156 5 1 56.84 441 ARG B C 1
ATOM 6926 O O . ARG B 1 441 ? -0.901 42.344 5.137 1 56.84 441 ARG B O 1
#